Protein 3OID (pdb70)

Structure (mmCIF, N/CA/C/O backbone):
data_3OID
#
_entry.id   3OID
#
_cell.length_a   58.376
_cell.length_b   110.683
_cell.length_c   85.169
_cell.angle_alpha   90.00
_cell.angle_beta   91.82
_cell.angle_gamma   90.00
#
_symmetry.space_group_name_H-M   'P 1 21 1'
#
loop_
_entity.id
_entity.type
_entity.pdbx_description
1 polymer 'Enoyl-[acyl-carrier-protein] reductase [NADPH]'
2 non-polymer TRICLOSAN
3 non-polymer 'NADPH DIHYDRO-NICOTINAMIDE-ADENINE-DINUCLEOTIDE PHOSPHATE'
4 water water
#
loop_
_atom_site.group_PDB
_atom_site.id
_atom_site.type_symbol
_atom_site.label_atom_id
_atom_site.label_alt_id
_atom_site.label_comp_id
_atom_site.label_asym_id
_atom_site.label_entity_id
_atom_site.label_seq_id
_atom_site.pdbx_PDB_ins_code
_atom_site.Cartn_x
_atom_site.Cartn_y
_atom_site.Cartn_z
_atom_site.occupancy
_atom_site.B_iso_or_equiv
_atom_site.auth_seq_id
_atom_site.auth_comp_id
_atom_site.auth_asym_id
_atom_site.auth_atom_id
_atom_site.pdbx_PDB_model_num
ATOM 1 N N . GLN A 1 3 ? -25.296 98.117 95.473 1.00 34.74 3 GLN A N 1
ATOM 2 C CA . GLN A 1 3 ? -24.071 98.808 95.869 1.00 30.95 3 GLN A CA 1
ATOM 3 C C . GLN A 1 3 ? -23.350 99.493 94.697 1.00 29.62 3 GLN A C 1
ATOM 4 O O . GLN A 1 3 ? -23.843 99.652 93.572 1.00 29.36 3 GLN A O 1
ATOM 10 N N . ASN A 1 4 ? -22.150 99.916 95.000 1.00 26.78 4 ASN A N 1
ATOM 11 C CA . ASN A 1 4 ? -21.350 100.562 94.013 1.00 23.77 4 ASN A CA 1
ATOM 12 C C . ASN A 1 4 ? -20.417 99.571 93.359 1.00 19.54 4 ASN A C 1
ATOM 13 O O . ASN A 1 4 ? -20.158 98.544 93.896 1.00 16.55 4 ASN A O 1
ATOM 18 N N . LYS A 1 5 ? -19.954 99.921 92.167 1.00 17.26 5 LYS A N 1
ATOM 19 C CA . LYS A 1 5 ? -18.989 99.103 91.447 1.00 14.73 5 LYS A CA 1
ATOM 20 C C . LYS A 1 5 ? -17.680 98.921 92.224 1.00 13.86 5 LYS A C 1
ATOM 21 O O . LYS A 1 5 ? -17.305 99.751 93.069 1.00 12.21 5 LYS A O 1
ATOM 27 N N . CYS A 1 6 ? -16.964 97.842 91.903 1.00 10.33 6 CYS A N 1
ATOM 28 C CA . CYS A 1 6 ? -15.748 97.498 92.662 1.00 10.27 6 CYS A CA 1
ATOM 29 C C . CYS A 1 6 ? -14.618 97.290 91.676 1.00 9.67 6 CYS A C 1
ATOM 30 O O . CYS A 1 6 ? -14.853 96.723 90.579 1.00 10.34 6 CYS A O 1
ATOM 33 N N . ALA A 1 7 ? -13.431 97.694 92.056 1.00 9.46 7 ALA A N 1
ATOM 34 C CA . ALA A 1 7 ? -12.231 97.527 91.160 1.00 8.61 7 ALA A CA 1
ATOM 35 C C . ALA A 1 7 ? -11.088 96.905 91.901 1.00 8.67 7 ALA A C 1
ATOM 36 O O . ALA A 1 7 ? -10.778 97.285 93.027 1.00 9.91 7 ALA A O 1
ATOM 38 N N . LEU A 1 8 ? -10.388 95.958 91.248 1.00 9.01 8 LEU A N 1
ATOM 39 C CA . LEU A 1 8 ? -9.150 95.416 91.816 1.00 6.92 8 LEU A CA 1
ATOM 40 C C . LEU A 1 8 ? -7.989 95.859 90.966 1.00 7.52 8 LEU A C 1
ATOM 41 O O . LEU A 1 8 ? -8.042 95.786 89.706 1.00 8.33 8 LEU A O 1
ATOM 46 N N . VAL A 1 9 ? -6.941 96.268 91.639 1.00 6.66 9 VAL A N 1
ATOM 47 C CA . VAL A 1 9 ? -5.691 96.600 90.946 1.00 7.33 9 VAL A CA 1
ATOM 48 C C . VAL A 1 9 ? -4.570 95.779 91.586 1.00 8.31 9 VAL A C 1
ATOM 49 O O . VAL A 1 9 ? -4.305 95.901 92.786 1.00 8.45 9 VAL A O 1
ATOM 53 N N . THR A 1 10 ? -3.961 94.867 90.824 1.00 8.13 10 THR A N 1
ATOM 54 C CA . THR A 1 10 ? -2.875 94.109 91.417 1.00 8.08 10 THR A CA 1
ATOM 55 C C . THR A 1 10 ? -1.637 94.991 91.553 1.00 9.86 10 THR A C 1
ATOM 56 O O . THR A 1 10 ? -1.400 95.915 90.750 1.00 9.70 10 THR A O 1
ATOM 60 N N . GLY A 1 11 ? -0.863 94.748 92.617 1.00 8.13 11 GLY A N 1
ATOM 61 C CA . GLY A 1 11 ? 0.352 95.509 92.897 1.00 7.82 11 GLY A CA 1
ATOM 62 C C . GLY A 1 11 ? 0.046 96.998 93.050 1.00 9.14 11 GLY A C 1
ATOM 63 O O . GLY A 1 11 ? 0.595 97.844 92.310 1.00 10.26 11 GLY A O 1
ATOM 64 N N . SER A 1 12 ? -0.856 97.306 93.972 1.00 7.50 12 SER A N 1
ATOM 65 C CA . SER A 1 12 ? -1.329 98.700 94.099 1.00 8.12 12 SER A CA 1
ATOM 66 C C . SER A 1 12 ? -0.877 99.364 95.441 1.00 9.20 12 SER A C 1
ATOM 67 O O . SER A 1 12 ? -1.495 100.318 95.899 1.00 7.49 12 SER A O 1
ATOM 70 N N . SER A 1 13 ? 0.219 98.837 96.021 1.00 8.28 13 SER A N 1
ATOM 71 C CA . SER A 1 13 ? 0.774 99.481 97.247 1.00 9.88 13 SER A CA 1
ATOM 72 C C . SER A 1 13 ? 1.578 100.735 96.872 1.00 10.36 13 SER A C 1
ATOM 73 O O . SER A 1 13 ? 1.755 101.619 97.701 1.00 10.52 13 SER A O 1
ATOM 76 N N . ARG A 1 14 ? 2.097 100.799 95.639 1.00 10.31 14 ARG A N 1
ATOM 77 C CA . ARG A 1 14 ? 2.861 101.971 95.194 1.00 10.84 14 ARG A CA 1
ATOM 78 C C . ARG A 1 14 ? 2.778 102.099 93.677 1.00 11.06 14 ARG A C 1
ATOM 79 O O . ARG A 1 14 ? 2.201 101.234 93.029 1.00 9.73 14 ARG A O 1
ATOM 87 N N . GLY A 1 15 ? 3.402 103.179 93.160 1.00 10.96 15 GLY A N 1
ATOM 88 C CA . GLY A 1 15 ? 3.629 103.303 91.717 1.00 8.96 15 GLY A CA 1
ATOM 89 C C . GLY A 1 15 ? 2.332 103.414 90.902 1.00 10.18 15 GLY A C 1
ATOM 90 O O . GLY A 1 15 ? 1.363 104.046 91.350 1.00 10.53 15 GLY A O 1
ATOM 91 N N . VAL A 1 16 ? 2.369 102.886 89.682 1.00 7.43 16 VAL A N 1
ATOM 92 C CA . VAL A 1 16 ? 1.226 102.979 88.771 1.00 8.15 16 VAL A CA 1
ATOM 93 C C . VAL A 1 16 ? -0.037 102.412 89.417 1.00 7.86 16 VAL A C 1
ATOM 94 O O . VAL A 1 16 ? -1.171 102.967 89.298 1.00 8.87 16 VAL A O 1
ATOM 98 N N . GLY A 1 17 ? 0.124 101.220 89.991 1.00 7.93 17 GLY A N 1
ATOM 99 C CA . GLY A 1 17 ? -1.061 100.534 90.586 1.00 8.65 17 GLY A CA 1
ATOM 100 C C . GLY A 1 17 ? -1.724 101.382 91.664 1.00 9.14 17 GLY A C 1
ATOM 101 O O . GLY A 1 17 ? -2.919 101.451 91.752 1.00 8.76 17 GLY A O 1
ATOM 102 N N . LYS A 1 18 ? -0.924 101.942 92.558 1.00 7.46 18 LYS A N 1
ATOM 103 C CA . LYS A 1 18 ? -1.492 102.783 93.627 1.00 8.39 18 LYS A CA 1
ATOM 104 C C . LYS A 1 18 ? -2.275 103.972 93.036 1.00 8.53 18 LYS A C 1
ATOM 105 O O . LYS A 1 18 ? -3.400 104.290 93.444 1.00 8.39 18 LYS A O 1
ATOM 111 N N . ALA A 1 19 ? -1.690 104.614 92.023 1.00 8.89 19 ALA A N 1
ATOM 112 C CA . ALA A 1 19 ? -2.293 105.811 91.456 1.00 7.91 19 ALA A CA 1
ATOM 113 C C . ALA A 1 19 ? -3.565 105.416 90.707 1.00 8.31 19 ALA A C 1
ATOM 114 O O . ALA A 1 19 ? -4.583 106.126 90.715 1.00 9.96 19 ALA A O 1
ATOM 116 N N . ALA A 1 20 ? -3.536 104.240 90.075 1.00 8.57 20 ALA A N 1
ATOM 117 C CA . ALA A 1 20 ? -4.740 103.792 89.371 1.00 8.55 20 ALA A CA 1
ATOM 118 C C . ALA A 1 20 ? -5.872 103.521 90.339 1.00 8.80 20 ALA A C 1
ATOM 119 O O . ALA A 1 20 ? -7.038 103.856 90.056 1.00 8.46 20 ALA A O 1
ATOM 121 N N . ALA A 1 21 ? -5.554 102.884 91.466 1.00 8.68 21 ALA A N 1
ATOM 122 C CA . ALA A 1 21 ? -6.554 102.560 92.502 1.00 9.78 21 ALA A CA 1
ATOM 123 C C . ALA A 1 21 ? -7.166 103.867 93.056 1.00 8.72 21 ALA A C 1
ATOM 124 O O . ALA A 1 21 ? -8.404 103.970 93.209 1.00 9.77 21 ALA A O 1
ATOM 126 N N . ILE A 1 22 ? -6.325 104.848 93.247 1.00 9.03 22 ILE A N 1
ATOM 127 C CA . ILE A 1 22 ? -6.795 106.179 93.776 1.00 10.07 22 ILE A CA 1
ATOM 128 C C . ILE A 1 22 ? -7.728 106.846 92.758 1.00 10.05 22 ILE A C 1
ATOM 129 O O . ILE A 1 22 ? -8.796 107.387 93.117 1.00 9.46 22 ILE A O 1
ATOM 134 N N . ARG A 1 23 ? -7.304 106.833 91.483 1.00 9.11 23 ARG A N 1
ATOM 135 C CA . ARG A 1 23 ? -8.148 107.437 90.416 1.00 9.06 23 ARG A CA 1
ATOM 136 C C . ARG A 1 23 ? -9.530 106.759 90.374 1.00 9.46 23 ARG A C 1
ATOM 137 O O . ARG A 1 23 ? -10.598 107.439 90.281 1.00 9.43 23 ARG A O 1
ATOM 145 N N . LEU A 1 24 ? -9.561 105.405 90.424 1.00 8.24 24 LEU A N 1
ATOM 146 C CA . LEU A 1 24 ? -10.846 104.681 90.406 1.00 8.70 24 LEU A CA 1
ATOM 147 C C . LEU A 1 24 ? -11.662 105.011 91.645 1.00 9.88 24 LEU A C 1
ATOM 148 O O . LEU A 1 24 ? -12.882 105.195 91.558 1.00 8.83 24 LEU A O 1
ATOM 153 N N . ALA A 1 25 ? -10.985 105.134 92.784 1.00 9.63 25 ALA A N 1
ATOM 154 C CA . ALA A 1 25 ? -11.719 105.493 93.993 1.00 10.41 25 ALA A CA 1
ATOM 155 C C . ALA A 1 25 ? -12.328 106.891 93.844 1.00 10.39 25 ALA A C 1
ATOM 156 O O . ALA A 1 25 ? -13.469 107.153 94.343 1.00 10.33 25 ALA A O 1
ATOM 158 N N . GLU A 1 26 ? -11.564 107.806 93.232 1.00 10.67 26 GLU A N 1
ATOM 159 C CA . GLU A 1 26 ? -12.060 109.198 93.042 1.00 11.97 26 GLU A CA 1
ATOM 160 C C . GLU A 1 26 ? -13.304 109.196 92.158 1.00 15.38 26 GLU A C 1
ATOM 161 O O . GLU A 1 26 ? -14.146 110.130 92.241 1.00 16.18 26 GLU A O 1
ATOM 167 N N . ASN A 1 27 ? -13.444 108.165 91.321 1.00 14.86 27 ASN A N 1
ATOM 168 C CA . ASN A 1 27 ? -14.623 108.029 90.505 1.00 16.57 27 ASN A CA 1
ATOM 169 C C . ASN A 1 27 ? -15.751 107.139 91.121 1.00 15.53 27 ASN A C 1
ATOM 170 O O . ASN A 1 27 ? -16.751 106.789 90.421 1.00 15.70 27 ASN A O 1
ATOM 175 N N . GLY A 1 28 ? -15.599 106.758 92.391 1.00 13.83 28 GLY A N 1
ATOM 176 C CA . GLY A 1 28 ? -16.696 106.154 93.163 1.00 13.12 28 GLY A CA 1
ATOM 177 C C . GLY A 1 28 ? -16.573 104.639 93.275 1.00 12.41 28 GLY A C 1
ATOM 178 O O . GLY A 1 28 ? -17.481 103.981 93.871 1.00 12.15 28 GLY A O 1
ATOM 179 N N . TYR A 1 29 ? -15.475 104.050 92.686 1.00 10.23 29 TYR A N 1
ATOM 180 C CA . TYR A 1 29 ? -15.312 102.575 92.861 1.00 10.22 29 TYR A CA 1
ATOM 181 C C . TYR A 1 29 ? -14.853 102.201 94.268 1.00 10.64 29 TYR A C 1
ATOM 182 O O . TYR A 1 29 ? -13.910 102.846 94.810 1.00 10.94 29 TYR A O 1
ATOM 191 N N . ASN A 1 30 ? -15.465 101.140 94.851 1.00 10.84 30 ASN A N 1
ATOM 192 C CA . ASN A 1 30 ? -14.771 100.423 95.980 1.00 10.69 30 ASN A CA 1
ATOM 193 C C . ASN A 1 30 ? -13.536 99.716 95.428 1.00 11.09 30 ASN A C 1
ATOM 194 O O . ASN A 1 30 ? -13.548 99.367 94.236 1.00 10.67 30 ASN A O 1
ATOM 199 N N . ILE A 1 31 ? -12.499 99.541 96.254 1.00 9.01 31 ILE A N 1
ATOM 200 C CA . ILE A 1 31 ? -11.183 99.151 95.773 1.00 8.47 31 ILE A CA 1
ATOM 201 C C . ILE A 1 31 ? -10.685 97.918 96.505 1.00 9.75 31 ILE A C 1
ATOM 202 O O . ILE A 1 31 ? -10.767 97.787 97.761 1.00 8.76 31 ILE A O 1
ATOM 207 N N . VAL A 1 32 ? -10.057 97.025 95.734 1.00 8.43 32 VAL A N 1
ATOM 208 C CA . VAL A 1 32 ? -9.243 95.967 96.351 1.00 9.41 32 VAL A CA 1
ATOM 209 C C . VAL A 1 32 ? -7.773 96.332 96.086 1.00 9.80 32 VAL A C 1
ATOM 210 O O . VAL A 1 32 ? -7.352 96.425 94.914 1.00 9.61 32 VAL A O 1
ATOM 214 N N . ILE A 1 33 ? -7.027 96.586 97.148 1.00 7.86 33 ILE A N 1
ATOM 215 C CA . ILE A 1 33 ? -5.594 96.833 97.085 1.00 8.04 33 ILE A CA 1
ATOM 216 C C . ILE A 1 33 ? -4.872 95.478 97.216 1.00 9.58 33 ILE A C 1
ATOM 217 O O . ILE A 1 33 ? -5.231 94.681 98.106 1.00 13.52 33 ILE A O 1
ATOM 222 N N . ASN A 1 34 ? -3.824 95.266 96.413 1.00 9.54 34 ASN A N 1
ATOM 223 C CA . ASN A 1 34 ? -3.132 93.992 96.481 1.00 10.09 34 ASN A CA 1
ATOM 224 C C . ASN A 1 34 ? -1.628 94.258 96.575 1.00 11.03 34 ASN A C 1
ATOM 225 O O . ASN A 1 34 ? -1.091 95.225 95.963 1.00 10.89 34 ASN A O 1
ATOM 230 N N . TYR A 1 35 ? -0.918 93.396 97.285 1.00 8.90 35 TYR A N 1
ATOM 231 C CA . TYR A 1 35 ? 0.542 93.547 97.350 1.00 9.65 35 TYR A CA 1
ATOM 232 C C . TYR A 1 35 ? 1.144 92.164 97.653 1.00 8.84 35 TYR A C 1
ATOM 233 O O . TYR A 1 35 ? 0.402 91.240 97.961 1.00 9.34 35 TYR A O 1
ATOM 242 N N . ALA A 1 36 ? 2.480 92.059 97.616 1.00 9.32 36 ALA A N 1
ATOM 243 C CA . ALA A 1 36 ? 3.145 90.777 97.952 1.00 10.97 36 ALA A CA 1
ATOM 244 C C . ALA A 1 36 ? 3.912 90.885 99.235 1.00 10.06 36 ALA A C 1
ATOM 245 O O . ALA A 1 36 ? 3.810 89.970 100.093 1.00 11.52 36 ALA A O 1
ATOM 247 N N . ARG A 1 37 ? 4.624 91.972 99.408 1.00 9.65 37 ARG A N 1
ATOM 248 C CA . ARG A 1 37 ? 5.448 92.181 100.612 1.00 11.68 37 ARG A CA 1
ATOM 249 C C . ARG A 1 37 ? 5.329 93.550 101.277 1.00 12.64 37 ARG A C 1
ATOM 250 O O . ARG A 1 37 ? 5.594 93.649 102.489 1.00 12.96 37 ARG A O 1
ATOM 258 N N . SER A 1 38 ? 4.996 94.606 100.509 1.00 11.79 38 SER A N 1
ATOM 259 C CA . SER A 1 38 ? 5.086 96.040 101.026 1.00 12.26 38 SER A CA 1
ATOM 260 C C . SER A 1 38 ? 3.771 96.386 101.800 1.00 11.87 38 SER A C 1
ATOM 261 O O . SER A 1 38 ? 2.934 97.197 101.379 1.00 12.07 38 SER A O 1
ATOM 264 N N . LYS A 1 39 ? 3.551 95.676 102.911 1.00 10.59 39 LYS A N 1
ATOM 265 C CA . LYS A 1 39 ? 2.260 95.764 103.630 1.00 10.53 39 LYS A CA 1
ATOM 266 C C . LYS A 1 39 ? 2.035 97.161 104.130 1.00 9.52 39 LYS A C 1
ATOM 267 O O . LYS A 1 39 ? 0.920 97.679 104.088 1.00 11.13 39 LYS A O 1
ATOM 273 N N . LYS A 1 40 ? 3.080 97.805 104.671 1.00 9.29 40 LYS A N 1
ATOM 274 C CA . LYS A 1 40 ? 2.855 99.143 105.241 1.00 8.87 40 LYS A CA 1
ATOM 275 C C . LYS A 1 40 ? 2.402 100.142 104.175 1.00 10.60 40 LYS A C 1
ATOM 276 O O . LYS A 1 40 ? 1.454 100.873 104.384 1.00 9.33 40 LYS A O 1
ATOM 282 N N . ALA A 1 41 ? 3.033 100.140 103.020 1.00 10.32 41 ALA A N 1
ATOM 283 C CA . ALA A 1 41 ? 2.596 101.000 101.915 1.00 9.54 41 ALA A CA 1
ATOM 284 C C . ALA A 1 41 ? 1.156 100.643 101.488 1.00 10.14 41 ALA A C 1
ATOM 285 O O . ALA A 1 41 ? 0.351 101.560 101.173 1.00 10.67 41 ALA A O 1
ATOM 287 N N . ALA A 1 42 ? 0.823 99.339 101.488 1.00 8.79 42 ALA A N 1
ATOM 288 C CA . ALA A 1 42 ? -0.540 98.925 101.110 1.00 11.22 42 ALA A CA 1
ATOM 289 C C . ALA A 1 42 ? -1.581 99.530 102.124 1.00 11.85 42 ALA A C 1
ATOM 290 O O . ALA A 1 42 ? -2.638 99.988 101.754 1.00 9.27 42 ALA A O 1
ATOM 292 N N . LEU A 1 43 ? -1.262 99.448 103.440 1.00 10.46 43 LEU A N 1
ATOM 293 C CA . LEU A 1 43 ? -2.237 99.919 104.451 1.00 11.36 43 LEU A CA 1
ATOM 294 C C . LEU A 1 43 ? -2.353 101.473 104.378 1.00 12.03 43 LEU A C 1
ATOM 295 O O . LEU A 1 43 ? -3.475 102.059 104.544 1.00 13.06 43 LEU A O 1
ATOM 300 N N . GLU A 1 44 ? -1.237 102.135 104.071 1.00 11.43 44 GLU A N 1
ATOM 301 C CA . GLU A 1 44 ? -1.235 103.574 103.922 1.00 12.10 44 GLU A CA 1
ATOM 302 C C . GLU A 1 44 ? -2.033 104.013 102.710 1.00 12.07 44 GLU A C 1
ATOM 303 O O . GLU A 1 44 ? -2.797 105.022 102.767 1.00 11.60 44 GLU A O 1
ATOM 309 N N . THR A 1 45 ? -1.897 103.258 101.604 1.00 10.15 45 THR A N 1
ATOM 310 C CA . THR A 1 45 ? -2.693 103.551 100.418 1.00 10.29 45 THR A CA 1
ATOM 311 C C . THR A 1 45 ? -4.161 103.369 100.743 1.00 10.20 45 THR A C 1
ATOM 312 O O . THR A 1 45 ? -5.028 104.148 100.257 1.00 8.45 45 THR A O 1
ATOM 316 N N . ALA A 1 46 ? -4.476 102.277 101.462 1.00 10.02 46 ALA A N 1
ATOM 317 C CA . ALA A 1 46 ? -5.864 102.029 101.802 1.00 10.37 46 ALA A CA 1
ATOM 318 C C . ALA A 1 46 ? -6.425 103.190 102.625 1.00 10.32 46 ALA A C 1
ATOM 319 O O . ALA A 1 46 ? -7.580 103.579 102.420 1.00 10.06 46 ALA A O 1
ATOM 321 N N . GLU A 1 47 ? -5.645 103.656 103.593 1.00 12.22 47 GLU A N 1
ATOM 322 C CA . GLU A 1 47 ? -6.117 104.758 104.438 1.00 14.20 47 GLU A CA 1
ATOM 323 C C . GLU A 1 47 ? -6.375 106.044 103.628 1.00 14.28 47 GLU A C 1
ATOM 324 O O . GLU A 1 47 ? -7.409 106.708 103.822 1.00 13.25 47 GLU A O 1
ATOM 330 N N . GLU A 1 48 ? -5.449 106.383 102.737 1.00 12.96 48 GLU A N 1
ATOM 331 C CA . GLU A 1 48 ? -5.683 107.489 101.791 1.00 14.36 48 GLU A CA 1
ATOM 332 C C . GLU A 1 48 ? -7.003 107.334 100.998 1.00 14.00 48 GLU A C 1
ATOM 333 O O . GLU A 1 48 ? -7.796 108.289 100.834 1.00 13.45 48 GLU A O 1
ATOM 339 N N . ILE A 1 49 ? -7.235 106.145 100.449 1.00 10.80 49 ILE A N 1
ATOM 340 C CA . ILE A 1 49 ? -8.377 105.958 99.588 1.00 10.64 49 ILE A CA 1
ATOM 341 C C . ILE A 1 49 ? -9.678 105.983 100.400 1.00 11.14 49 ILE A C 1
ATOM 342 O O . ILE A 1 49 ? -10.701 106.462 99.936 1.00 10.97 49 ILE A O 1
ATOM 347 N N . GLU A 1 50 ? -9.621 105.493 101.653 1.00 11.73 50 GLU A N 1
ATOM 348 C CA . GLU A 1 50 ? -10.860 105.496 102.477 1.00 11.01 50 GLU A CA 1
ATOM 349 C C . GLU A 1 50 ? -11.322 106.924 102.756 1.00 11.89 50 GLU A C 1
ATOM 350 O O . GLU A 1 50 ? -12.533 107.149 102.968 1.00 10.77 50 GLU A O 1
ATOM 356 N N . LYS A 1 51 ? -10.405 107.870 102.663 1.00 11.34 51 LYS A N 1
ATOM 357 C CA . LYS A 1 51 ? -10.833 109.293 102.854 1.00 13.10 51 LYS A CA 1
ATOM 358 C C . LYS A 1 51 ? -11.874 109.689 101.823 1.00 13.05 51 LYS A C 1
ATOM 359 O O . LYS A 1 51 ? -12.636 110.603 102.061 1.00 11.46 51 LYS A O 1
ATOM 365 N N . LEU A 1 52 ? -11.857 109.023 100.651 1.00 12.14 52 LEU A N 1
ATOM 366 C CA . LEU A 1 52 ? -12.834 109.333 99.566 1.00 11.71 52 LEU A CA 1
ATOM 367 C C . LEU A 1 52 ? -14.171 108.756 99.769 1.00 11.81 52 LEU A C 1
ATOM 368 O O . LEU A 1 52 ? -15.072 108.931 98.902 1.00 14.63 52 LEU A O 1
ATOM 373 N N . GLY A 1 53 ? -14.377 108.029 100.856 1.00 12.60 53 GLY A N 1
ATOM 374 C CA . GLY A 1 53 ? -15.707 107.545 101.153 1.00 13.58 53 GLY A CA 1
ATOM 375 C C . GLY A 1 53 ? -16.067 106.228 100.457 1.00 14.83 53 GLY A C 1
ATOM 376 O O . GLY A 1 53 ? -17.232 105.864 100.394 1.00 15.98 53 GLY A O 1
ATOM 377 N N . VAL A 1 54 ? -15.051 105.528 99.935 1.00 11.93 54 VAL A N 1
ATOM 378 C CA . VAL A 1 54 ? -15.312 104.191 99.352 1.00 11.94 54 VAL A CA 1
ATOM 379 C C . VAL A 1 54 ? -14.811 103.122 100.282 1.00 10.52 54 VAL A C 1
ATOM 380 O O . VAL A 1 54 ? -14.004 103.395 101.180 1.00 12.50 54 VAL A O 1
ATOM 384 N N . LYS A 1 55 ? -15.198 101.870 100.001 1.00 11.52 55 LYS A N 1
ATOM 385 C CA . LYS A 1 55 ? -14.746 100.752 100.859 1.00 11.74 55 LYS A CA 1
ATOM 386 C C . LYS A 1 55 ? -13.501 100.178 100.239 1.00 12.30 55 LYS A C 1
ATOM 387 O O . LYS A 1 55 ? -13.383 100.170 99.016 1.00 11.34 55 LYS A O 1
ATOM 393 N N . VAL A 1 56 ? -12.561 99.748 101.069 1.00 10.66 56 VAL A N 1
ATOM 394 C CA . VAL A 1 56 ? -11.312 99.218 100.535 1.00 10.77 56 VAL A CA 1
ATOM 395 C C . VAL A 1 56 ? -11.018 97.865 101.218 1.00 12.46 56 VAL A C 1
ATOM 396 O O . VAL A 1 56 ? -11.171 97.723 102.454 1.00 14.08 56 VAL A O 1
ATOM 400 N N . LEU A 1 57 ? -10.663 96.850 100.418 1.00 10.77 57 LEU A N 1
ATOM 401 C CA . LEU A 1 57 ? -10.220 95.558 100.948 1.00 11.12 57 LEU A CA 1
ATOM 402 C C . LEU A 1 57 ? -8.741 95.425 100.619 1.00 11.98 57 LEU A C 1
ATOM 403 O O . LEU A 1 57 ? -8.413 95.706 99.473 1.00 11.82 57 LEU A O 1
ATOM 408 N N . VAL A 1 58 ? -7.862 95.065 101.591 1.00 9.16 58 VAL A N 1
ATOM 409 C CA . VAL A 1 58 ? -6.444 94.946 101.318 1.00 9.28 58 VAL A CA 1
ATOM 410 C C . VAL A 1 58 ? -6.125 93.452 101.380 1.00 11.45 58 VAL A C 1
ATOM 411 O O . VAL A 1 58 ? -6.470 92.771 102.401 1.00 11.27 58 VAL A O 1
ATOM 415 N N . VAL A 1 59 ? -5.544 92.936 100.292 1.00 9.74 59 VAL A N 1
ATOM 416 C CA . VAL A 1 59 ? -5.286 91.484 100.201 1.00 10.71 59 VAL A CA 1
ATOM 417 C C . VAL A 1 59 ? -3.841 91.230 99.849 1.00 11.54 59 VAL A C 1
ATOM 418 O O . VAL A 1 59 ? -3.337 91.676 98.822 1.00 12.28 59 VAL A O 1
ATOM 422 N N . LYS A 1 60 ? -3.135 90.530 100.753 1.00 10.73 60 LYS A N 1
ATOM 423 C CA . LYS A 1 60 ? -1.798 90.085 100.431 1.00 11.50 60 LYS A CA 1
ATOM 424 C C . LYS A 1 60 ? -1.957 88.861 99.514 1.00 10.84 60 LYS A C 1
ATOM 425 O O . LYS A 1 60 ? -2.554 87.842 99.939 1.00 9.46 60 LYS A O 1
ATOM 431 N N . ALA A 1 61 ? -1.394 88.898 98.298 1.00 10.37 61 ALA A N 1
ATOM 432 C CA . ALA A 1 61 ? -1.486 87.705 97.405 1.00 11.00 61 ALA A CA 1
ATOM 433 C C . ALA A 1 61 ? -0.411 87.821 96.350 1.00 10.25 61 ALA A C 1
ATOM 434 O O . ALA A 1 61 ? -0.397 88.771 95.597 1.00 8.87 61 ALA A O 1
ATOM 436 N N . ASN A 1 62 ? 0.558 86.943 96.397 1.00 8.76 62 ASN A N 1
ATOM 437 C CA . ASN A 1 62 ? 1.595 86.871 95.347 1.00 9.10 62 ASN A CA 1
ATOM 438 C C . ASN A 1 62 ? 0.928 86.379 94.111 1.00 9.69 62 ASN A C 1
ATOM 439 O O . ASN A 1 62 ? 0.523 85.219 94.030 1.00 9.39 62 ASN A O 1
ATOM 444 N N . VAL A 1 63 ? 0.807 87.234 93.115 1.00 8.12 63 VAL A N 1
ATOM 445 C CA . VAL A 1 63 ? -0.073 86.875 91.964 1.00 8.74 63 VAL A CA 1
ATOM 446 C C . VAL A 1 63 ? 0.638 85.878 91.048 1.00 9.06 63 VAL A C 1
ATOM 447 O O . VAL A 1 63 ? 0.037 85.380 90.092 1.00 9.57 63 VAL A O 1
ATOM 451 N N . GLY A 1 64 ? 1.917 85.590 91.314 1.00 9.23 64 GLY A N 1
ATOM 452 C CA . GLY A 1 64 ? 2.623 84.489 90.626 1.00 7.92 64 GLY A CA 1
ATOM 453 C C . GLY A 1 64 ? 2.118 83.126 91.115 1.00 10.21 64 GLY A C 1
ATOM 454 O O . GLY A 1 64 ? 2.528 82.071 90.552 1.00 10.84 64 GLY A O 1
ATOM 455 N N . GLN A 1 65 ? 1.243 83.099 92.127 1.00 8.81 65 GLN A N 1
ATOM 456 C CA . GLN A 1 65 ? 0.760 81.772 92.609 1.00 8.35 65 GLN A CA 1
ATOM 457 C C . GLN A 1 65 ? -0.721 81.687 92.446 1.00 10.07 65 GLN A C 1
ATOM 458 O O . GLN A 1 65 ? -1.485 82.368 93.147 1.00 8.91 65 GLN A O 1
ATOM 464 N N . PRO A 1 66 ? -1.195 80.868 91.503 1.00 10.05 66 PRO A N 1
ATOM 465 C CA . PRO A 1 66 ? -2.650 80.804 91.325 1.00 10.15 66 PRO A CA 1
ATOM 466 C C . PRO A 1 66 ? -3.456 80.435 92.569 1.00 9.96 66 PRO A C 1
ATOM 467 O O . PRO A 1 66 ? -4.620 80.860 92.666 1.00 9.96 66 PRO A O 1
ATOM 471 N N . ALA A 1 67 ? -2.880 79.640 93.511 1.00 9.80 67 ALA A N 1
ATOM 472 C CA . ALA A 1 67 ? -3.644 79.346 94.728 1.00 11.71 67 ALA A CA 1
ATOM 473 C C . ALA A 1 67 ? -3.913 80.639 95.529 1.00 11.71 67 ALA A C 1
ATOM 474 O O . ALA A 1 67 ? -5.001 80.804 96.127 1.00 12.40 67 ALA A O 1
ATOM 476 N N . LYS A 1 68 ? -2.962 81.571 95.485 1.00 9.32 68 LYS A N 1
ATOM 477 C CA . LYS A 1 68 ? -3.143 82.865 96.200 1.00 9.44 68 LYS A CA 1
ATOM 478 C C . LYS A 1 68 ? -4.099 83.781 95.453 1.00 8.97 68 LYS A C 1
ATOM 479 O O . LYS A 1 68 ? -4.868 84.550 96.078 1.00 9.40 68 LYS A O 1
ATOM 485 N N . ILE A 1 69 ? -4.050 83.710 94.128 1.00 9.54 69 ILE A N 1
ATOM 486 C CA . ILE A 1 69 ? -5.102 84.358 93.324 1.00 9.57 69 ILE A CA 1
ATOM 487 C C . ILE A 1 69 ? -6.511 83.900 93.712 1.00 10.81 69 ILE A C 1
ATOM 488 O O . ILE A 1 69 ? -7.417 84.688 93.917 1.00 7.90 69 ILE A O 1
ATOM 493 N N . LYS A 1 70 ? -6.692 82.584 93.810 1.00 10.63 70 LYS A N 1
ATOM 494 C CA . LYS A 1 70 ? -8.008 82.062 94.123 1.00 12.86 70 LYS A CA 1
ATOM 495 C C . LYS A 1 70 ? -8.439 82.514 95.539 1.00 11.96 70 LYS A C 1
ATOM 496 O O . LYS A 1 70 ? -9.565 82.870 95.722 1.00 13.24 70 LYS A O 1
ATOM 502 N N . GLU A 1 71 ? -7.523 82.479 96.496 1.00 11.88 71 GLU A N 1
ATOM 503 C CA . GLU A 1 71 ? -7.811 82.967 97.869 1.00 14.89 71 GLU A CA 1
ATOM 504 C C . GLU A 1 71 ? -8.216 84.454 97.877 1.00 13.93 71 GLU A C 1
ATOM 505 O O . GLU A 1 71 ? -9.233 84.810 98.475 1.00 14.10 71 GLU A O 1
ATOM 511 N N . MET A 1 72 ? -7.465 85.273 97.138 1.00 11.96 72 MET A N 1
ATOM 512 C CA . MET A 1 72 ? -7.806 86.695 96.994 1.00 10.52 72 MET A CA 1
ATOM 513 C C . MET A 1 72 ? -9.226 86.890 96.439 1.00 11.45 72 MET A C 1
ATOM 514 O O . MET A 1 72 ? -10.020 87.733 96.944 1.00 11.42 72 MET A O 1
ATOM 519 N N . PHE A 1 73 ? -9.561 86.170 95.363 1.00 11.09 73 PHE A N 1
ATOM 520 C CA . PHE A 1 73 ? -10.889 86.373 94.774 1.00 10.15 73 PHE A CA 1
ATOM 521 C C . PHE A 1 73 ? -12.044 85.852 95.639 1.00 12.35 73 PHE A C 1
ATOM 522 O O . PHE A 1 73 ? -13.145 86.432 95.613 1.00 12.52 73 PHE A O 1
ATOM 530 N N . GLN A 1 74 ? -11.782 84.790 96.414 1.00 12.59 74 GLN A N 1
ATOM 531 C CA . GLN A 1 74 ? -12.719 84.356 97.466 1.00 14.90 74 GLN A CA 1
ATOM 532 C C . GLN A 1 74 ? -12.973 85.483 98.485 1.00 13.34 74 GLN A C 1
ATOM 533 O O . GLN A 1 74 ? -14.138 85.756 98.834 1.00 13.43 74 GLN A O 1
ATOM 539 N N . GLN A 1 75 ? -11.914 86.187 98.882 1.00 12.83 75 GLN A N 1
ATOM 540 C CA . GLN A 1 75 ? -12.076 87.387 99.751 1.00 13.74 75 GLN A CA 1
ATOM 541 C C . GLN A 1 75 ? -12.856 88.485 99.097 1.00 14.97 75 GLN A C 1
ATOM 542 O O . GLN A 1 75 ? -13.738 89.084 99.757 1.00 14.15 75 GLN A O 1
ATOM 548 N N . ILE A 1 76 ? -12.631 88.717 97.790 1.00 12.43 76 ILE A N 1
ATOM 549 C CA . ILE A 1 76 ? -13.372 89.772 97.104 1.00 11.57 76 ILE A CA 1
ATOM 550 C C . ILE A 1 76 ? -14.845 89.374 97.069 1.00 12.29 76 ILE A C 1
ATOM 551 O O . ILE A 1 76 ? -15.775 90.218 97.295 1.00 11.60 76 ILE A O 1
ATOM 556 N N . ASP A 1 77 ? -15.089 88.103 96.751 1.00 11.86 77 ASP A N 1
ATOM 557 C CA . ASP A 1 77 ? -16.475 87.656 96.615 1.00 13.88 77 ASP A CA 1
ATOM 558 C C . ASP A 1 77 ? -17.192 87.768 98.011 1.00 15.07 77 ASP A C 1
ATOM 559 O O . ASP A 1 77 ? -18.323 88.260 98.090 1.00 16.23 77 ASP A O 1
ATOM 564 N N . GLU A 1 78 ? -16.488 87.409 99.074 1.00 15.02 78 GLU A N 1
ATOM 565 C CA . GLU A 1 78 ? -17.073 87.455 100.463 1.00 17.86 78 GLU A CA 1
ATOM 566 C C . GLU A 1 78 ? -17.308 88.883 100.897 1.00 17.83 78 GLU A C 1
ATOM 567 O O . GLU A 1 78 ? -18.342 89.204 101.563 1.00 17.82 78 GLU A O 1
ATOM 573 N N . THR A 1 79 ? -16.408 89.771 100.492 1.00 13.74 79 THR A N 1
ATOM 574 C CA . THR A 1 79 ? -16.510 91.145 100.989 1.00 14.65 79 THR A CA 1
ATOM 575 C C . THR A 1 79 ? -17.422 92.033 100.174 1.00 14.50 79 THR A C 1
ATOM 576 O O . THR A 1 79 ? -18.255 92.812 100.740 1.00 14.50 79 THR A O 1
ATOM 580 N N . PHE A 1 80 ? -17.298 91.962 98.840 1.00 13.59 80 PHE A N 1
ATOM 581 C CA . PHE A 1 80 ? -18.079 92.829 97.944 1.00 13.78 80 PHE A CA 1
ATOM 582 C C . PHE A 1 80 ? -19.163 92.157 97.114 1.00 13.36 80 PHE A C 1
ATOM 583 O O . PHE A 1 80 ? -20.052 92.823 96.655 1.00 15.92 80 PHE A O 1
ATOM 591 N N . GLY A 1 81 ? -19.012 90.856 96.847 1.00 13.69 81 GLY A N 1
ATOM 592 C CA . GLY A 1 81 ? -19.958 90.046 96.061 1.00 13.21 81 GLY A CA 1
ATOM 593 C C . GLY A 1 81 ? -20.007 90.399 94.599 1.00 13.48 81 GLY A C 1
ATOM 594 O O . GLY A 1 81 ? -20.923 89.958 93.895 1.00 12.15 81 GLY A O 1
ATOM 595 N N . ARG A 1 82 ? -19.032 91.185 94.139 1.00 12.31 82 ARG A N 1
ATOM 596 C CA . ARG A 1 82 ? -19.015 91.584 92.723 1.00 11.18 82 ARG A CA 1
ATOM 597 C C . ARG A 1 82 ? -17.618 92.101 92.389 1.00 11.32 82 ARG A C 1
ATOM 598 O O . ARG A 1 82 ? -16.809 92.297 93.239 1.00 10.82 82 ARG A O 1
ATOM 606 N N . LEU A 1 83 ? -17.395 92.271 91.090 1.00 10.51 83 LEU A N 1
ATOM 607 C CA . LEU A 1 83 ? -16.195 92.945 90.617 1.00 10.66 83 LEU A CA 1
ATOM 608 C C . LEU A 1 83 ? -16.532 93.491 89.240 1.00 10.84 83 LEU A C 1
ATOM 609 O O . LEU A 1 83 ? -17.125 92.761 88.396 1.00 11.30 83 LEU A O 1
ATOM 614 N N . ASP A 1 84 ? -16.101 94.737 88.973 1.00 8.72 84 ASP A N 1
ATOM 615 C CA . ASP A 1 84 ? -16.462 95.373 87.745 1.00 8.77 84 ASP A CA 1
ATOM 616 C C . ASP A 1 84 ? -15.232 95.788 86.918 1.00 7.85 84 ASP A C 1
ATOM 617 O O . ASP A 1 84 ? -15.334 95.820 85.718 1.00 9.64 84 ASP A O 1
ATOM 622 N N . VAL A 1 85 ? -14.116 96.037 87.578 1.00 7.72 85 VAL A N 1
ATOM 623 C CA . VAL A 1 85 ? -12.932 96.482 86.846 1.00 8.07 85 VAL A CA 1
ATOM 624 C C . VAL A 1 85 ? -11.777 95.693 87.422 1.00 8.60 85 VAL A C 1
ATOM 625 O O . VAL A 1 85 ? -11.662 95.512 88.676 1.00 8.05 85 VAL A O 1
ATOM 629 N N . PHE A 1 86 ? -10.896 95.209 86.546 1.00 6.90 86 PHE A N 1
ATOM 630 C CA . PHE A 1 86 ? -9.699 94.544 87.014 1.00 8.00 86 PHE A CA 1
ATOM 631 C C . PHE A 1 86 ? -8.475 95.082 86.266 1.00 7.76 86 PHE A C 1
ATOM 632 O O . PHE A 1 86 ? -8.426 94.953 85.027 1.00 8.35 86 PHE A O 1
ATOM 640 N N . VAL A 1 87 ? -7.506 95.640 87.009 1.00 7.27 87 VAL A N 1
ATOM 641 C CA . VAL A 1 87 ? -6.285 96.201 86.370 1.00 6.63 87 VAL A CA 1
ATOM 642 C C . VAL A 1 87 ? -5.139 95.265 86.770 1.00 8.40 87 VAL A C 1
ATOM 643 O O . VAL A 1 87 ? -4.876 95.127 88.016 1.00 8.87 87 VAL A O 1
ATOM 647 N N . ASN A 1 88 ? -4.621 94.538 85.771 1.00 7.48 88 ASN A N 1
ATOM 648 C CA . ASN A 1 88 ? -3.457 93.679 85.950 1.00 8.88 88 ASN A CA 1
ATOM 649 C C . ASN A 1 88 ? -2.181 94.523 85.823 1.00 8.40 88 ASN A C 1
ATOM 650 O O . ASN A 1 88 ? -1.671 94.783 84.721 1.00 9.32 88 ASN A O 1
ATOM 655 N N . ASN A 1 89 ? -1.620 94.877 86.961 1.00 7.54 89 ASN A N 1
ATOM 656 C CA . ASN A 1 89 ? -0.522 95.821 86.985 1.00 7.85 89 ASN A CA 1
ATOM 657 C C . ASN A 1 89 ? 0.769 95.278 87.636 1.00 8.70 89 ASN A C 1
ATOM 658 O O . ASN A 1 89 ? 1.884 95.766 87.356 1.00 8.26 89 ASN A O 1
ATOM 663 N N . ALA A 1 90 ? 0.622 94.336 88.595 1.00 9.45 90 ALA A N 1
ATOM 664 C CA . ALA A 1 90 ? 1.812 93.841 89.299 1.00 8.45 90 ALA A CA 1
ATOM 665 C C . ALA A 1 90 ? 2.867 93.310 88.305 1.00 7.99 90 ALA A C 1
ATOM 666 O O . ALA A 1 90 ? 2.525 92.635 87.329 1.00 8.35 90 ALA A O 1
ATOM 668 N N . ALA A 1 91 ? 4.150 93.525 88.610 1.00 7.95 91 ALA A N 1
ATOM 669 C CA . ALA A 1 91 ? 5.205 92.891 87.867 1.00 7.55 91 ALA A CA 1
ATOM 670 C C . ALA A 1 91 ? 6.434 92.771 88.729 1.00 8.87 91 ALA A C 1
ATOM 671 O O . ALA A 1 91 ? 6.678 93.624 89.632 1.00 9.12 91 ALA A O 1
ATOM 673 N N . SER A 1 92 ? 7.240 91.772 88.393 1.00 9.87 92 SER A N 1
ATOM 674 C CA . SER A 1 92 ? 8.561 91.595 88.947 1.00 11.18 92 SER A CA 1
ATOM 675 C C . SER A 1 92 ? 9.470 91.028 87.849 1.00 11.93 92 SER A C 1
ATOM 676 O O . SER A 1 92 ? 9.132 91.081 86.673 1.00 13.92 92 SER A O 1
ATOM 679 N N . GLY A 1 93 ? 10.692 90.629 88.192 1.00 13.75 93 GLY A N 1
ATOM 680 C CA . GLY A 1 93 ? 11.563 90.141 87.150 1.00 11.18 93 GLY A CA 1
ATOM 681 C C . GLY A 1 93 ? 13.012 90.005 87.569 1.00 11.96 93 GLY A C 1
ATOM 682 O O . GLY A 1 93 ? 13.399 90.468 88.669 1.00 12.26 93 GLY A O 1
ATOM 683 N N . VAL A 1 94 ? 13.791 89.386 86.708 1.00 12.14 94 VAL A N 1
ATOM 684 C CA . VAL A 1 94 ? 15.254 89.222 86.984 1.00 13.53 94 VAL A CA 1
ATOM 685 C C . VAL A 1 94 ? 15.956 89.856 85.784 1.00 14.17 94 VAL A C 1
ATOM 686 O O . VAL A 1 94 ? 15.765 89.363 84.654 1.00 13.92 94 VAL A O 1
ATOM 690 N N . LEU A 1 95 ? 16.745 90.919 85.992 1.00 14.84 95 LEU A N 1
ATOM 691 C CA . LEU A 1 95 ? 17.291 91.682 84.893 1.00 15.92 95 LEU A CA 1
ATOM 692 C C . LEU A 1 95 ? 18.742 91.310 84.817 1.00 18.63 95 LEU A C 1
ATOM 693 O O . LEU A 1 95 ? 19.553 91.763 85.626 1.00 20.47 95 LEU A O 1
ATOM 698 N N . ARG A 1 96 ? 19.073 90.458 83.862 1.00 19.59 96 ARG A N 1
ATOM 699 C CA . ARG A 1 96 ? 20.465 90.222 83.556 1.00 20.19 96 ARG A CA 1
ATOM 700 C C . ARG A 1 96 ? 20.620 89.747 82.134 1.00 18.29 96 ARG A C 1
ATOM 701 O O . ARG A 1 96 ? 19.576 89.532 81.430 1.00 16.09 96 ARG A O 1
ATOM 709 N N . PRO A 1 97 ? 21.896 89.544 81.711 1.00 17.46 97 PRO A N 1
ATOM 710 C CA . PRO A 1 97 ? 22.105 89.121 80.304 1.00 16.57 97 PRO A CA 1
ATOM 711 C C . PRO A 1 97 ? 21.486 87.750 80.082 1.00 17.00 97 PRO A C 1
ATOM 712 O O . PRO A 1 97 ? 21.483 86.891 81.007 1.00 15.22 97 PRO A O 1
ATOM 716 N N . VAL A 1 98 ? 21.050 87.498 78.851 1.00 14.84 98 VAL A N 1
ATOM 717 C CA . VAL A 1 98 ? 20.329 86.245 78.589 1.00 16.43 98 VAL A CA 1
ATOM 718 C C . VAL A 1 98 ? 21.158 85.011 78.921 1.00 16.90 98 VAL A C 1
ATOM 719 O O . VAL A 1 98 ? 20.568 83.997 79.311 1.00 13.92 98 VAL A O 1
ATOM 723 N N . MET A 1 99 ? 22.491 85.077 78.703 1.00 16.96 99 MET A N 1
ATOM 724 C CA . MET A 1 99 ? 23.353 83.908 78.928 1.00 18.57 99 MET A CA 1
ATOM 725 C C . MET A 1 99 ? 23.430 83.540 80.436 1.00 18.65 99 MET A C 1
ATOM 726 O O . MET A 1 99 ? 23.835 82.435 80.770 1.00 18.34 99 MET A O 1
ATOM 731 N N . GLU A 1 100 ? 23.018 84.448 81.329 1.00 16.78 100 GLU A N 1
ATOM 732 C CA . GLU A 1 100 ? 23.105 84.175 82.752 1.00 16.80 100 GLU A CA 1
ATOM 733 C C . GLU A 1 100 ? 21.765 83.767 83.341 1.00 15.88 100 GLU A C 1
ATOM 734 O O . GLU A 1 100 ? 21.652 83.646 84.570 1.00 16.02 100 GLU A O 1
ATOM 740 N N . LEU A 1 101 ? 20.712 83.652 82.534 1.00 14.42 101 LEU A N 1
ATOM 741 C CA . LEU A 1 101 ? 19.414 83.375 83.105 1.00 13.49 101 LEU A CA 1
ATOM 742 C C . LEU A 1 101 ? 19.287 81.908 83.495 1.00 13.91 101 LEU A C 1
ATOM 743 O O . LEU A 1 101 ? 19.687 81.017 82.747 1.00 14.54 101 LEU A O 1
ATOM 748 N N . GLU A 1 102 ? 18.668 81.683 84.639 1.00 12.62 102 GLU A N 1
ATOM 749 C CA . GLU A 1 102 ? 18.429 80.329 85.132 1.00 13.48 102 GLU A CA 1
ATOM 750 C C . GLU A 1 102 ? 16.956 80.046 85.071 1.00 14.16 102 GLU A C 1
ATOM 751 O O . GLU A 1 102 ? 16.129 80.991 84.980 1.00 12.31 102 GLU A O 1
ATOM 757 N N . GLU A 1 103 ? 16.591 78.757 85.166 1.00 12.72 103 GLU A N 1
ATOM 758 C CA . GLU A 1 103 ? 15.163 78.420 85.094 1.00 12.63 103 GLU A CA 1
ATOM 759 C C . GLU A 1 103 ? 14.273 79.104 86.126 1.00 12.81 103 GLU A C 1
ATOM 760 O O . GLU A 1 103 ? 13.138 79.557 85.799 1.00 10.97 103 GLU A O 1
ATOM 766 N N . THR A 1 104 ? 14.740 79.198 87.371 1.00 12.39 104 THR A N 1
ATOM 767 C CA . THR A 1 104 ? 13.971 79.903 88.395 1.00 14.31 104 THR A CA 1
ATOM 768 C C . THR A 1 104 ? 13.689 81.393 88.058 1.00 12.06 104 THR A C 1
ATOM 769 O O . THR A 1 104 ? 12.638 81.884 88.408 1.00 13.00 104 THR A O 1
ATOM 773 N N . HIS A 1 105 ? 14.633 82.060 87.399 1.00 12.05 105 HIS A N 1
ATOM 774 C CA . HIS A 1 105 ? 14.488 83.445 86.969 1.00 11.89 105 HIS A CA 1
ATOM 775 C C . HIS A 1 105 ? 13.329 83.554 85.964 1.00 11.05 105 HIS A C 1
ATOM 776 O O . HIS A 1 105 ? 12.516 84.501 86.051 1.00 12.16 105 HIS A O 1
ATOM 783 N N . TRP A 1 106 ? 13.304 82.620 85.005 1.00 9.38 106 TRP A N 1
ATOM 784 C CA . TRP A 1 106 ? 12.197 82.551 84.003 1.00 10.03 106 TRP A CA 1
ATOM 785 C C . TRP A 1 106 ? 10.839 82.279 84.679 1.00 10.85 106 TRP A C 1
ATOM 786 O O . TRP A 1 106 ? 9.859 83.018 84.470 1.00 10.41 106 TRP A O 1
ATOM 797 N N . ASP A 1 107 ? 10.766 81.227 85.496 1.00 10.52 107 ASP A N 1
ATOM 798 C CA . ASP A 1 107 ? 9.514 80.874 86.105 1.00 11.74 107 ASP A CA 1
ATOM 799 C C . ASP A 1 107 ? 8.975 82.025 87.004 1.00 12.80 107 ASP A C 1
ATOM 800 O O . ASP A 1 107 ? 7.800 82.328 86.957 1.00 11.59 107 ASP A O 1
ATOM 805 N N . TRP A 1 108 ? 9.846 82.636 87.818 1.00 13.08 108 TRP A N 1
ATOM 806 C CA . TRP A 1 108 ? 9.447 83.717 88.742 1.00 12.87 108 TRP A CA 1
ATOM 807 C C . TRP A 1 108 ? 8.785 84.826 87.951 1.00 10.68 108 TRP A C 1
ATOM 808 O O . TRP A 1 108 ? 7.663 85.281 88.291 1.00 9.05 108 TRP A O 1
ATOM 819 N N . THR A 1 109 ? 9.437 85.211 86.851 1.00 8.49 109 THR A N 1
ATOM 820 C CA . THR A 1 109 ? 9.042 86.377 86.078 1.00 8.81 109 THR A CA 1
ATOM 821 C C . THR A 1 109 ? 7.774 86.072 85.295 1.00 9.31 109 THR A C 1
ATOM 822 O O . THR A 1 109 ? 6.829 86.834 85.315 1.00 10.27 109 THR A O 1
ATOM 826 N N . MET A 1 110 ? 7.772 84.936 84.631 1.00 7.86 110 MET A N 1
ATOM 827 C CA . MET A 1 110 ? 6.615 84.592 83.796 1.00 10.06 110 MET A CA 1
ATOM 828 C C . MET A 1 110 ? 5.412 84.341 84.690 1.00 10.44 110 MET A C 1
ATOM 829 O O . MET A 1 110 ? 4.269 84.646 84.318 1.00 10.14 110 MET A O 1
ATOM 834 N N . ASN A 1 111 ? 5.641 83.726 85.868 1.00 8.52 111 ASN A N 1
ATOM 835 C CA . ASN A 1 111 ? 4.481 83.445 86.719 1.00 8.43 111 ASN A CA 1
ATOM 836 C C . ASN A 1 111 ? 3.799 84.713 87.229 1.00 7.44 111 ASN A C 1
ATOM 837 O O . ASN A 1 111 ? 2.574 84.841 87.198 1.00 7.31 111 ASN A O 1
ATOM 842 N N . ILE A 1 112 ? 4.606 85.657 87.715 1.00 7.30 112 ILE A N 1
ATOM 843 C CA . ILE A 1 112 ? 4.050 86.911 88.230 1.00 7.20 112 ILE A CA 1
ATOM 844 C C . ILE A 1 112 ? 3.474 87.823 87.144 1.00 8.63 112 ILE A C 1
ATOM 845 O O . ILE A 1 112 ? 2.380 88.417 87.345 1.00 8.95 112 ILE A O 1
ATOM 850 N N . ASN A 1 113 ? 4.137 87.883 85.974 1.00 8.05 113 ASN A N 1
ATOM 851 C CA . ASN A 1 113 ? 3.846 88.976 85.043 1.00 8.40 113 ASN A CA 1
ATOM 852 C C . ASN A 1 113 ? 2.815 88.584 83.998 1.00 11.35 113 ASN A C 1
ATOM 853 O O . ASN A 1 113 ? 2.091 89.476 83.490 1.00 12.02 113 ASN A O 1
ATOM 858 N N . ALA A 1 114 ? 2.720 87.296 83.668 1.00 8.84 114 ALA A N 1
ATOM 859 C CA . ALA A 1 114 ? 1.857 86.858 82.547 1.00 9.04 114 ALA A CA 1
ATOM 860 C C . ALA A 1 114 ? 0.856 85.769 82.987 1.00 8.47 114 ALA A C 1
ATOM 861 O O . ALA A 1 114 ? -0.363 85.868 82.740 1.00 7.56 114 ALA A O 1
ATOM 863 N N . LYS A 1 115 ? 1.353 84.696 83.589 1.00 9.80 115 LYS A N 1
ATOM 864 C CA . LYS A 1 115 ? 0.416 83.658 84.140 1.00 8.65 115 LYS A CA 1
ATOM 865 C C . LYS A 1 115 ? -0.671 84.291 85.050 1.00 8.69 115 LYS A C 1
ATOM 866 O O . LYS A 1 115 ? -1.818 83.910 85.037 1.00 9.89 115 LYS A O 1
ATOM 872 N N . ALA A 1 116 ? -0.267 85.296 85.820 1.00 7.93 116 ALA A N 1
ATOM 873 C CA . ALA A 1 116 ? -1.201 86.014 86.752 1.00 8.52 116 ALA A CA 1
ATOM 874 C C . ALA A 1 116 ? -2.441 86.492 86.005 1.00 9.35 116 ALA A C 1
ATOM 875 O O . ALA A 1 116 ? -3.524 86.430 86.534 1.00 8.50 116 ALA A O 1
ATOM 877 N N . LEU A 1 117 ? -2.257 86.995 84.790 1.00 8.09 117 LEU A N 1
ATOM 878 C CA . LEU A 1 117 ? -3.379 87.579 84.069 1.00 7.53 117 LEU A CA 1
ATOM 879 C C . LEU A 1 117 ? -4.364 86.494 83.727 1.00 8.82 117 LEU A C 1
ATOM 880 O O . LEU A 1 117 ? -5.579 86.677 83.808 1.00 7.48 117 LEU A O 1
ATOM 885 N N . LEU A 1 118 ? -3.873 85.306 83.351 1.00 8.19 118 LEU A N 1
ATOM 886 C CA . LEU A 1 118 ? -4.819 84.285 82.966 1.00 9.21 118 LEU A CA 1
ATOM 887 C C . LEU A 1 118 ? -5.714 83.886 84.150 1.00 8.90 118 LEU A C 1
ATOM 888 O O . LEU A 1 118 ? -6.948 83.833 84.008 1.00 8.77 118 LEU A O 1
ATOM 893 N N . PHE A 1 119 ? -5.093 83.634 85.331 1.00 8.57 119 PHE A N 1
ATOM 894 C CA . PHE A 1 119 ? -5.882 83.180 86.488 1.00 9.42 119 PHE A CA 1
ATOM 895 C C . PHE A 1 119 ? -6.675 84.249 87.156 1.00 8.67 119 PHE A C 1
ATOM 896 O O . PHE A 1 119 ? -7.842 83.985 87.481 1.00 10.66 119 PHE A O 1
ATOM 904 N N . CYS A 1 120 ? -6.108 85.467 87.230 1.00 8.70 120 CYS A N 1
ATOM 905 C CA . CYS A 1 120 ? -6.931 86.618 87.720 1.00 9.42 120 CYS A CA 1
ATOM 906 C C . CYS A 1 120 ? -8.136 86.857 86.772 1.00 8.35 120 CYS A C 1
ATOM 907 O O . CYS A 1 120 ? -9.271 87.116 87.239 1.00 9.07 120 CYS A O 1
ATOM 910 N N . ALA A 1 121 ? -7.900 86.776 85.455 1.00 8.38 121 ALA A N 1
ATOM 911 C CA . ALA A 1 121 ? -9.000 87.005 84.465 1.00 9.15 121 ALA A CA 1
ATOM 912 C C . ALA A 1 121 ? -10.114 85.991 84.605 1.00 10.37 121 ALA A C 1
ATOM 913 O O . ALA A 1 121 ? -11.317 86.354 84.530 1.00 10.26 121 ALA A O 1
ATOM 915 N N . GLN A 1 122 ? -9.767 84.702 84.764 1.00 10.50 122 GLN A N 1
ATOM 916 C CA . GLN A 1 122 ? -10.786 83.708 85.026 1.00 10.79 122 GLN A CA 1
ATOM 917 C C . GLN A 1 122 ? -11.656 84.023 86.274 1.00 10.42 122 GLN A C 1
ATOM 918 O O . GLN A 1 122 ? -12.891 83.981 86.206 1.00 11.92 122 GLN A O 1
ATOM 924 N N . GLU A 1 123 ? -10.998 84.337 87.384 1.00 10.54 123 GLU A N 1
ATOM 925 C CA . GLU A 1 123 ? -11.732 84.596 88.632 1.00 10.42 123 GLU A CA 1
ATOM 926 C C . GLU A 1 123 ? -12.501 85.913 88.492 1.00 10.66 123 GLU A C 1
ATOM 927 O O . GLU A 1 123 ? -13.634 86.046 88.995 1.00 10.83 123 GLU A O 1
ATOM 933 N N . ALA A 1 124 ? -11.872 86.908 87.856 1.00 9.96 124 ALA A N 1
ATOM 934 C CA . ALA A 1 124 ? -12.583 88.197 87.617 1.00 9.40 124 ALA A CA 1
ATOM 935 C C . ALA A 1 124 ? -13.821 87.963 86.765 1.00 10.21 124 ALA A C 1
ATOM 936 O O . ALA A 1 124 ? -14.899 88.552 87.039 1.00 12.58 124 ALA A O 1
ATOM 938 N N . ALA A 1 125 ? -13.708 87.164 85.711 1.00 11.83 125 ALA A N 1
ATOM 939 C CA . ALA A 1 125 ? -14.880 86.989 84.825 1.00 11.53 125 ALA A CA 1
ATOM 940 C C . ALA A 1 125 ? -16.070 86.367 85.577 1.00 13.13 125 ALA A C 1
ATOM 941 O O . ALA A 1 125 ? -17.254 86.729 85.315 1.00 15.26 125 ALA A O 1
ATOM 943 N N . LYS A 1 126 ? -15.776 85.399 86.459 1.00 13.87 126 LYS A N 1
ATOM 944 C CA . LYS A 1 126 ? -16.836 84.738 87.215 1.00 15.60 126 LYS A CA 1
ATOM 945 C C . LYS A 1 126 ? -17.561 85.802 88.076 1.00 16.57 126 LYS A C 1
ATOM 946 O O . LYS A 1 126 ? -18.782 85.780 88.180 1.00 14.71 126 LYS A O 1
ATOM 952 N N . LEU A 1 127 ? -16.804 86.716 88.682 1.00 13.70 127 LEU A N 1
ATOM 953 C CA . LEU A 1 127 ? -17.437 87.845 89.451 1.00 12.71 127 LEU A CA 1
ATOM 954 C C . LEU A 1 127 ? -18.119 88.861 88.546 1.00 14.07 127 LEU A C 1
ATOM 955 O O . LEU A 1 127 ? -19.224 89.353 88.857 1.00 15.07 127 LEU A O 1
ATOM 960 N N . MET A 1 128 ? -17.495 89.165 87.405 1.00 12.12 128 MET A N 1
ATOM 961 C CA . MET A 1 128 ? -18.105 90.157 86.514 1.00 14.07 128 MET A CA 1
ATOM 962 C C . MET A 1 128 ? -19.432 89.694 85.909 1.00 16.52 128 MET A C 1
ATOM 963 O O . MET A 1 128 ? -20.295 90.530 85.620 1.00 14.59 128 MET A O 1
ATOM 968 N N . GLU A 1 129 ? -19.553 88.381 85.663 1.00 19.32 129 GLU A N 1
ATOM 969 C CA . GLU A 1 129 ? -20.754 87.873 84.988 1.00 23.90 129 GLU A CA 1
ATOM 970 C C . GLU A 1 129 ? -22.021 88.156 85.871 1.00 24.18 129 GLU A C 1
ATOM 971 O O . GLU A 1 129 ? -23.137 88.302 85.374 1.00 24.38 129 GLU A O 1
ATOM 977 N N . LYS A 1 130 ? -21.847 88.294 87.178 1.00 24.50 130 LYS A N 1
ATOM 978 C CA . LYS A 1 130 ? -22.957 88.566 88.107 1.00 24.59 130 LYS A CA 1
ATOM 979 C C . LYS A 1 130 ? -23.714 89.879 87.814 1.00 24.82 130 LYS A C 1
ATOM 980 O O . LYS A 1 130 ? -24.934 89.983 88.031 1.00 24.71 130 LYS A O 1
ATOM 986 N N . ASN A 1 131 ? -23.015 90.907 87.331 1.00 21.74 131 ASN A N 1
ATOM 987 C CA . ASN A 1 131 ? -23.687 92.165 87.014 1.00 21.37 131 ASN A CA 1
ATOM 988 C C . ASN A 1 131 ? -23.542 92.550 85.575 1.00 20.33 131 ASN A C 1
ATOM 989 O O . ASN A 1 131 ? -23.622 93.730 85.239 1.00 20.73 131 ASN A O 1
ATOM 994 N N . GLY A 1 132 ? -23.227 91.598 84.734 1.00 18.33 132 GLY A N 1
ATOM 995 C CA . GLY A 1 132 ? -23.373 91.888 83.339 1.00 18.96 132 GLY A CA 1
ATOM 996 C C . GLY A 1 132 ? -22.107 92.268 82.637 1.00 19.12 132 GLY A C 1
ATOM 997 O O . GLY A 1 132 ? -22.175 92.741 81.503 1.00 20.57 132 GLY A O 1
ATOM 998 N N . GLY A 1 133 ? -20.948 92.009 83.242 1.00 14.31 133 GLY A N 1
ATOM 999 C CA . GLY A 1 133 ? -19.703 92.307 82.456 1.00 13.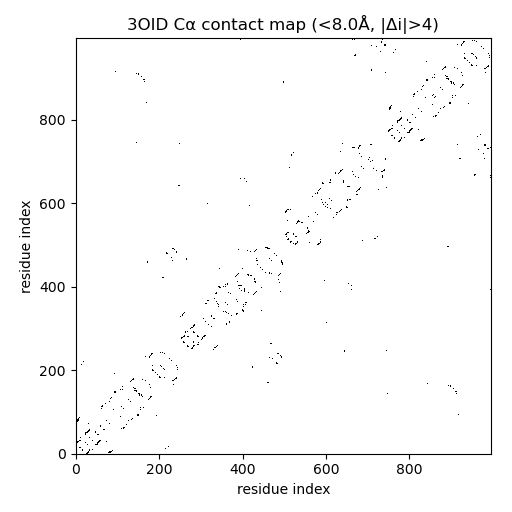36 133 GLY A CA 1
ATOM 1000 C C . GLY A 1 133 ? -18.728 93.190 83.213 1.00 11.88 133 GLY A C 1
ATOM 1001 O O . GLY A 1 133 ? -18.829 93.363 84.421 1.00 11.42 133 GLY A O 1
ATOM 1002 N N . GLY A 1 134 ? -17.768 93.756 82.501 1.00 12.01 134 GLY A N 1
ATOM 1003 C CA . GLY A 1 134 ? -16.740 94.520 83.167 1.00 11.07 134 GLY A CA 1
ATOM 1004 C C . GLY A 1 134 ? -15.593 94.805 82.216 1.00 8.38 134 GLY A C 1
ATOM 1005 O O . GLY A 1 134 ? -15.695 94.643 80.984 1.00 9.10 134 GLY A O 1
ATOM 1006 N N . HIS A 1 135 ? -14.506 95.280 82.780 1.00 8.08 135 HIS A N 1
ATOM 1007 C CA . HIS A 1 135 ? -13.346 95.704 81.947 1.00 7.24 135 HIS A CA 1
ATOM 1008 C C . HIS A 1 135 ? -12.095 95.155 82.631 1.00 8.00 135 HIS A C 1
ATOM 1009 O O . HIS A 1 135 ? -11.943 95.200 83.891 1.00 9.42 135 HIS A O 1
ATOM 1016 N N . ILE A 1 136 ? -11.166 94.687 81.799 1.00 7.04 136 ILE A N 1
ATOM 1017 C CA . ILE A 1 136 ? -9.841 94.227 82.290 1.00 7.13 136 ILE A CA 1
ATOM 1018 C C . ILE A 1 136 ? -8.779 95.011 81.505 1.00 6.88 136 ILE A C 1
ATOM 1019 O O . ILE A 1 136 ? -8.878 95.114 80.242 1.00 7.13 136 ILE A O 1
ATOM 1024 N N . VAL A 1 137 ? -7.797 95.606 82.214 1.00 6.61 137 VAL A N 1
ATOM 1025 C CA . VAL A 1 137 ? -6.739 96.329 81.519 1.00 7.11 137 VAL A CA 1
ATOM 1026 C C . VAL A 1 137 ? -5.443 95.844 82.125 1.00 8.74 137 VAL A C 1
ATOM 1027 O O . VAL A 1 137 ? -5.319 95.823 83.370 1.00 8.08 137 VAL A O 1
ATOM 1031 N N . SER A 1 138 ? -4.466 95.509 81.252 1.00 6.82 138 SER A N 1
ATOM 1032 C CA . SER A 1 138 ? -3.142 95.058 81.744 1.00 6.85 138 SER A CA 1
ATOM 1033 C C . SER A 1 138 ? -2.122 96.140 81.455 1.00 9.29 138 SER A C 1
ATOM 1034 O O . SER A 1 138 ? -2.295 96.874 80.505 1.00 9.55 138 SER A O 1
ATOM 1037 N N . ILE A 1 139 ? -1.038 96.181 82.233 1.00 8.65 139 ILE A N 1
ATOM 1038 C CA . ILE A 1 139 ? 0.039 97.168 82.018 1.00 8.04 139 ILE A CA 1
ATOM 1039 C C . ILE A 1 139 ? 1.244 96.498 81.400 1.00 7.90 139 ILE A C 1
ATOM 1040 O O . ILE A 1 139 ? 1.771 95.517 81.977 1.00 7.22 139 ILE A O 1
ATOM 1045 N N . SER A 1 140 ? 1.694 97.028 80.273 1.00 7.33 140 SER A N 1
ATOM 1046 C CA . SER A 1 140 ? 2.838 96.426 79.568 1.00 8.35 140 SER A CA 1
ATOM 1047 C C . SER A 1 140 ? 3.938 97.469 79.381 1.00 8.52 140 SER A C 1
ATOM 1048 O O . SER A 1 140 ? 3.871 98.583 79.942 1.00 10.68 140 SER A O 1
ATOM 1051 N N . SER A 1 141 ? 4.944 97.141 78.579 1.00 7.82 141 SER A N 1
ATOM 1052 C CA . SER A 1 141 ? 6.023 98.151 78.348 1.00 8.07 141 SER A CA 1
ATOM 1053 C C . SER A 1 141 ? 6.556 97.980 76.917 1.00 8.79 141 SER A C 1
ATOM 1054 O O . SER A 1 141 ? 6.261 96.942 76.236 1.00 9.13 141 SER A O 1
ATOM 1057 N N . LEU A 1 142 ? 7.423 98.925 76.478 1.00 7.94 142 LEU A N 1
ATOM 1058 C CA . LEU A 1 142 ? 7.978 98.814 75.140 1.00 8.69 142 LEU A CA 1
ATOM 1059 C C . LEU A 1 142 ? 8.842 97.584 74.977 1.00 9.69 142 LEU A C 1
ATOM 1060 O O . LEU A 1 142 ? 9.135 97.174 73.838 1.00 10.22 142 LEU A O 1
ATOM 1065 N N . GLY A 1 143 ? 9.305 96.956 76.075 1.00 9.59 143 GLY A N 1
ATOM 1066 C CA . GLY A 1 143 ? 10.160 95.770 75.861 1.00 8.77 143 GLY A CA 1
ATOM 1067 C C . GLY A 1 143 ? 9.447 94.537 75.455 1.00 8.79 143 GLY A C 1
ATOM 1068 O O . GLY A 1 143 ? 10.071 93.529 75.161 1.00 9.90 143 GLY A O 1
ATOM 1069 N N . SER A 1 144 ? 8.123 94.599 75.353 1.00 8.38 144 SER A N 1
ATOM 1070 C CA . SER A 1 144 ? 7.403 93.461 74.780 1.00 8.64 144 SER A CA 1
ATOM 1071 C C . SER A 1 144 ? 7.702 93.300 73.294 1.00 9.39 144 SER A C 1
ATOM 1072 O O . SER A 1 144 ? 7.652 92.151 72.783 1.00 12.05 144 SER A O 1
ATOM 1075 N N . ILE A 1 145 ? 7.953 94.412 72.603 1.00 8.61 145 ILE A N 1
ATOM 1076 C CA . ILE A 1 145 ? 8.045 94.379 71.133 1.00 10.76 145 ILE A CA 1
ATOM 1077 C C . ILE A 1 145 ? 9.430 94.890 70.653 1.00 10.93 145 ILE A C 1
ATOM 1078 O O . ILE A 1 145 ? 9.801 94.685 69.481 1.00 11.80 145 ILE A O 1
ATOM 1083 N N . ARG A 1 146 ? 10.200 95.491 71.554 1.00 11.92 146 ARG A N 1
ATOM 1084 C CA . ARG A 1 146 ? 11.566 96.009 71.255 1.00 10.57 146 ARG A CA 1
ATOM 1085 C C . ARG A 1 146 ? 12.528 95.364 72.269 1.00 12.46 146 ARG A C 1
ATOM 1086 O O . ARG A 1 146 ? 12.070 94.659 73.186 1.00 12.76 146 ARG A O 1
ATOM 1094 N N . TYR A 1 147 ? 13.835 95.658 72.127 1.00 12.06 147 TYR A N 1
ATOM 1095 C CA . TYR A 1 147 ? 14.891 95.140 73.010 1.00 11.38 147 TYR A CA 1
ATOM 1096 C C . TYR A 1 147 ? 15.154 96.245 74.062 1.00 11.40 147 TYR A C 1
ATOM 1097 O O . TYR A 1 147 ? 15.507 97.396 73.688 1.00 10.92 147 TYR A O 1
ATOM 1106 N N . LEU A 1 148 ? 15.039 95.925 75.353 1.00 10.39 148 LEU A N 1
ATOM 1107 C CA . LEU A 1 148 ? 15.563 96.794 76.466 1.00 11.44 148 LEU A CA 1
ATOM 1108 C C . LEU A 1 148 ? 16.678 96.021 77.104 1.00 11.42 148 LEU A C 1
ATOM 1109 O O . LEU A 1 148 ? 16.550 94.827 77.433 1.00 11.72 148 LEU A O 1
ATOM 1114 N N . GLU A 1 149 ? 17.786 96.706 77.358 1.00 13.56 149 GLU A N 1
ATOM 1115 C CA . GLU A 1 149 ? 18.939 96.017 77.932 1.00 14.67 149 GLU A CA 1
ATOM 1116 C C . GLU A 1 149 ? 18.682 95.328 79.277 1.00 15.36 149 GLU A C 1
ATOM 1117 O O . GLU A 1 149 ? 18.037 95.890 80.163 1.00 14.84 149 GLU A O 1
ATOM 1123 N N . ASN A 1 150 ? 19.131 94.084 79.361 1.00 17.00 150 ASN A N 1
ATOM 1124 C CA . ASN A 1 150 ? 18.956 93.201 80.519 1.00 17.41 150 ASN A CA 1
ATOM 1125 C C . ASN A 1 150 ? 17.488 92.817 80.770 1.00 14.64 150 ASN A C 1
ATOM 1126 O O . ASN A 1 150 ? 17.208 92.271 81.798 1.00 14.57 150 ASN A O 1
ATOM 1131 N N . TYR A 1 151 ? 16.573 93.109 79.870 1.00 12.40 151 TYR A N 1
ATOM 1132 C CA . TYR A 1 151 ? 15.114 93.013 80.232 1.00 9.91 151 TYR A CA 1
ATOM 1133 C C . TYR A 1 151 ? 14.499 91.731 79.734 1.00 10.81 151 TYR A C 1
ATOM 1134 O O . TYR A 1 151 ? 13.274 91.566 79.840 1.00 12.62 151 TYR A O 1
ATOM 1143 N N . THR A 1 152 ? 15.300 90.773 79.268 1.00 9.78 152 THR A N 1
ATOM 1144 C CA . THR A 1 152 ? 14.734 89.566 78.603 1.00 8.54 152 THR A CA 1
ATOM 1145 C C . THR A 1 152 ? 13.579 88.923 79.361 1.00 8.76 152 THR A C 1
ATOM 1146 O O . THR A 1 152 ? 12.483 88.722 78.795 1.00 7.18 152 THR A O 1
ATOM 1150 N N . THR A 1 153 ? 13.787 88.578 80.652 1.00 7.59 153 THR A N 1
ATOM 1151 C CA . THR A 1 153 ? 12.693 87.849 81.315 1.00 8.01 153 THR A CA 1
ATOM 1152 C C . THR A 1 153 ? 11.397 88.655 81.284 1.00 8.34 153 THR A C 1
ATOM 1153 O O . THR A 1 153 ? 10.292 88.061 81.084 1.00 8.46 153 THR A O 1
ATOM 1157 N N . VAL A 1 154 ? 11.498 89.953 81.582 1.00 8.14 154 VAL A N 1
ATOM 1158 C CA . VAL A 1 154 ? 10.299 90.794 81.726 1.00 7.89 154 VAL A CA 1
ATOM 1159 C C . VAL A 1 154 ? 9.723 91.020 80.286 1.00 7.92 154 VAL A C 1
ATOM 1160 O O . VAL A 1 154 ? 8.514 90.956 80.100 1.00 6.78 154 VAL A O 1
ATOM 1164 N N . GLY A 1 155 ? 10.615 91.370 79.335 1.00 6.86 155 GLY A N 1
ATOM 1165 C CA . GLY A 1 155 ? 10.131 91.632 77.917 1.00 7.90 155 GLY A CA 1
ATOM 1166 C C . GLY A 1 155 ? 9.347 90.429 77.348 1.00 8.36 155 GLY A C 1
ATOM 1167 O O . GLY A 1 155 ? 8.280 90.587 76.737 1.00 7.07 155 GLY A O 1
ATOM 1168 N N . VAL A 1 156 ? 9.861 89.224 77.555 1.00 6.29 156 VAL A N 1
ATOM 1169 C CA . VAL A 1 156 ? 9.219 88.031 77.086 1.00 7.11 156 VAL A CA 1
ATOM 1170 C C . VAL A 1 156 ? 7.877 87.864 77.827 1.00 6.14 156 VAL A C 1
ATOM 1171 O O . VAL A 1 156 ? 6.864 87.548 77.164 1.00 8.25 156 VAL A O 1
ATOM 1175 N N . SER A 1 157 ? 7.861 88.114 79.146 1.00 7.55 157 SER A N 1
ATOM 1176 C CA . SER A 1 157 ? 6.565 88.002 79.877 1.00 7.38 157 SER A CA 1
ATOM 1177 C C . SER A 1 157 ? 5.538 89.014 79.393 1.00 8.22 157 SER A C 1
ATOM 1178 O O . SER A 1 157 ? 4.353 88.769 79.376 1.00 8.67 157 SER A O 1
ATOM 1181 N N . LYS A 1 158 ? 6.013 90.198 79.057 1.00 7.93 158 LYS A N 1
ATOM 1182 C CA . LYS A 1 158 ? 5.074 91.233 78.566 1.00 6.39 158 LYS A CA 1
ATOM 1183 C C . LYS A 1 158 ? 4.568 90.902 77.192 1.00 6.10 158 LYS A C 1
ATOM 1184 O O . LYS A 1 158 ? 3.420 91.220 76.853 1.00 6.99 158 LYS A O 1
ATOM 1190 N N . ALA A 1 159 ? 5.428 90.324 76.342 1.00 5.68 159 ALA A N 1
ATOM 1191 C CA . ALA A 1 159 ? 4.878 89.852 75.044 1.00 7.46 159 ALA A CA 1
ATOM 1192 C C . ALA A 1 159 ? 3.801 88.765 75.257 1.00 7.25 159 ALA A C 1
ATOM 1193 O O . ALA A 1 159 ? 2.738 88.761 74.583 1.00 6.68 159 ALA A O 1
ATOM 1195 N N . ALA A 1 160 ? 4.030 87.872 76.221 1.00 6.66 160 ALA A N 1
ATOM 1196 C CA . ALA A 1 160 ? 2.969 86.832 76.539 1.00 7.54 160 ALA A CA 1
ATOM 1197 C C . ALA A 1 160 ? 1.715 87.515 77.065 1.00 7.74 160 ALA A C 1
ATOM 1198 O O . ALA A 1 160 ? 0.582 87.136 76.767 1.00 8.70 160 ALA A O 1
ATOM 1200 N N . LEU A 1 161 ? 1.924 88.521 77.928 1.00 7.90 161 LEU A N 1
ATOM 1201 C CA . LEU A 1 161 ? 0.797 89.283 78.481 1.00 7.96 161 LEU A CA 1
ATOM 1202 C C . LEU A 1 161 ? -0.051 89.953 77.397 1.00 8.26 161 LEU A C 1
ATOM 1203 O O . LEU A 1 161 ? -1.256 89.936 77.478 1.00 8.79 161 LEU A O 1
ATOM 1208 N N . GLU A 1 162 ? 0.576 90.575 76.390 1.00 7.74 162 GLU A N 1
ATOM 1209 C CA . GLU A 1 162 ? -0.156 91.217 75.311 1.00 7.89 162 GLU A CA 1
ATOM 1210 C C . GLU A 1 162 ? -0.852 90.205 74.417 1.00 8.91 162 GLU A C 1
ATOM 1211 O O . GLU A 1 162 ? -1.948 90.486 73.929 1.00 8.42 162 GLU A O 1
ATOM 1217 N N . ALA A 1 163 ? -0.253 89.015 74.260 1.00 7.83 163 ALA A N 1
ATOM 1218 C CA . ALA A 1 163 ? -0.927 87.997 73.481 1.00 7.96 163 ALA A CA 1
ATOM 1219 C C . ALA A 1 163 ? -2.140 87.454 74.281 1.00 7.30 163 ALA A C 1
ATOM 1220 O O . ALA A 1 163 ? -3.232 87.240 73.734 1.00 6.82 163 ALA A O 1
ATOM 1222 N N . LEU A 1 164 ? -1.957 87.269 75.560 1.00 7.87 164 LEU A N 1
ATOM 1223 C CA . LEU A 1 164 ? -3.055 86.817 76.399 1.00 9.55 164 LEU A CA 1
ATOM 1224 C C . LEU A 1 164 ? -4.175 87.837 76.404 1.00 9.13 164 LEU A C 1
ATOM 1225 O O . LEU A 1 164 ? -5.378 87.490 76.333 1.00 6.56 164 LEU A O 1
ATOM 1230 N N . THR A 1 165 ? -3.795 89.134 76.349 1.00 8.90 165 THR A N 1
ATOM 1231 C CA . THR A 1 165 ? -4.795 90.202 76.250 1.00 8.13 165 THR A CA 1
ATOM 1232 C C . THR A 1 165 ? -5.660 89.996 74.977 1.00 8.65 165 THR A C 1
ATOM 1233 O O . THR A 1 165 ? -6.894 90.167 75.012 1.00 8.50 165 THR A O 1
ATOM 1237 N N . ARG A 1 166 ? -5.045 89.590 73.877 1.00 6.57 166 ARG A N 1
ATOM 1238 C CA . ARG A 1 166 ? -5.818 89.364 72.664 1.00 8.54 166 ARG A CA 1
ATOM 1239 C C . ARG A 1 166 ? -6.734 88.155 72.808 1.00 8.77 166 ARG A C 1
ATOM 1240 O O . ARG A 1 166 ? -7.915 88.220 72.387 1.00 8.15 166 ARG A O 1
ATOM 1248 N N . TYR A 1 167 ? -6.190 87.036 73.301 1.00 8.40 167 TYR A N 1
ATOM 1249 C CA . TYR A 1 167 ? -7.079 85.837 73.449 1.00 8.47 167 TYR A CA 1
ATOM 1250 C C . TYR A 1 167 ? -8.212 86.101 74.427 1.00 8.90 167 TYR A C 1
ATOM 1251 O O . TYR A 1 167 ? -9.372 85.735 74.158 1.00 9.12 167 TYR A O 1
ATOM 1260 N N . LEU A 1 168 ? -7.922 86.781 75.561 1.00 5.79 168 LEU A N 1
ATOM 1261 C CA . LEU A 1 168 ? -9.031 87.063 76.499 1.00 6.97 168 LEU A CA 1
ATOM 1262 C C . LEU A 1 168 ? -10.026 88.051 75.849 1.00 8.30 168 LEU A C 1
ATOM 1263 O O . LEU A 1 168 ? -11.255 88.008 76.142 1.00 8.02 168 LEU A O 1
ATOM 1268 N N . ALA A 1 169 ? -9.507 89.011 75.073 1.00 7.24 169 ALA A N 1
ATOM 1269 C CA . ALA A 1 169 ? -10.401 90.031 74.535 1.00 7.63 169 ALA A CA 1
ATOM 1270 C C . ALA A 1 169 ? -11.451 89.321 73.636 1.00 9.05 169 ALA A C 1
ATOM 1271 O O . ALA A 1 169 ? -12.644 89.730 73.600 1.00 8.27 169 ALA A O 1
ATOM 1273 N N . VAL A 1 170 ? -11.023 88.269 72.925 1.00 8.29 170 VAL A N 1
ATOM 1274 C CA . VAL A 1 170 ? -11.987 87.579 72.032 1.00 7.41 170 VAL A CA 1
ATOM 1275 C C . VAL A 1 170 ? -12.870 86.690 72.856 1.00 9.06 170 VAL A C 1
ATOM 1276 O O . VAL A 1 170 ? -14.116 86.765 72.741 1.00 9.65 170 VAL A O 1
ATOM 1280 N N . GLU A 1 171 ? -12.257 85.811 73.632 1.00 8.14 171 GLU A N 1
ATOM 1281 C CA . GLU A 1 171 ? -13.044 84.797 74.383 1.00 9.89 171 GLU A CA 1
ATOM 1282 C C . GLU A 1 171 ? -13.919 85.313 75.505 1.00 10.83 171 GLU A C 1
ATOM 1283 O O . GLU A 1 171 ? -14.916 84.645 75.872 1.00 10.61 171 GLU A O 1
ATOM 1289 N N . LEU A 1 172 ? -13.619 86.512 76.049 1.00 8.93 172 LEU A N 1
ATOM 1290 C CA . LEU A 1 172 ? -14.509 87.030 77.112 1.00 8.35 172 LEU A CA 1
ATOM 1291 C C . LEU A 1 172 ? -15.544 88.051 76.561 1.00 8.96 172 LEU A C 1
ATOM 1292 O O . LEU A 1 172 ? -16.386 88.508 77.299 1.00 9.80 172 LEU A O 1
ATOM 1297 N N . SER A 1 173 ? -15.509 88.358 75.264 1.00 9.15 173 SER A N 1
ATOM 1298 C CA . SER A 1 173 ? -16.486 89.263 74.656 1.00 9.67 173 SER A CA 1
ATOM 1299 C C . SER A 1 173 ? -17.929 88.754 74.833 1.00 10.15 173 SER A C 1
ATOM 1300 O O . SER A 1 173 ? -18.799 89.570 75.182 1.00 12.78 173 SER A O 1
ATOM 1303 N N . PRO A 1 174 ? -18.161 87.418 74.767 1.00 11.70 174 PRO A N 1
ATOM 1304 C CA . PRO A 1 174 ? -19.547 86.936 75.042 1.00 12.86 174 PRO A CA 1
ATOM 1305 C C . PRO A 1 174 ? -20.055 87.234 76.455 1.00 13.55 174 PRO A C 1
ATOM 1306 O O . PRO A 1 174 ? -21.308 87.336 76.642 1.00 15.59 174 PRO A O 1
ATOM 1310 N N . LYS A 1 175 ? -19.146 87.518 77.380 1.00 12.49 175 LYS A N 1
ATOM 1311 C CA . LYS A 1 175 ? -19.475 87.905 78.772 1.00 11.77 175 LYS A CA 1
ATOM 1312 C C . LYS A 1 175 ? -19.551 89.390 78.972 1.00 11.97 175 LYS A C 1
ATOM 1313 O O . LYS A 1 175 ? -19.770 89.839 80.109 1.00 11.33 175 LYS A O 1
ATOM 1319 N N . GLN A 1 176 ? -19.448 90.169 77.880 1.00 10.30 176 GLN A N 1
ATOM 1320 C CA . GLN A 1 176 ? -19.471 91.633 77.956 1.00 11.27 176 GLN A CA 1
ATOM 1321 C C . GLN A 1 176 ? -18.317 92.124 78.857 1.00 10.84 176 GLN A C 1
ATOM 1322 O O . GLN A 1 176 ? -18.452 93.123 79.559 1.00 10.85 176 GLN A O 1
ATOM 1328 N N . ILE A 1 177 ? -17.161 91.507 78.690 1.00 9.64 177 ILE A N 1
ATOM 1329 C CA . ILE A 1 177 ? -15.944 91.925 79.389 1.00 8.12 177 ILE A CA 1
ATOM 1330 C C . ILE A 1 177 ? -14.988 92.433 78.288 1.00 9.41 177 ILE A C 1
ATOM 1331 O O . ILE A 1 177 ? -14.720 91.723 77.300 1.00 9.15 177 ILE A O 1
ATOM 1336 N N . ILE A 1 178 ? -14.547 93.663 78.477 1.00 8.96 178 ILE A N 1
ATOM 1337 C CA . ILE A 1 178 ? -13.723 94.384 77.479 1.00 9.37 178 ILE A CA 1
ATOM 1338 C C . ILE A 1 178 ? -12.275 94.332 77.968 1.00 7.03 178 ILE A C 1
ATOM 1339 O O . ILE A 1 178 ? -11.962 94.807 79.078 1.00 8.37 178 ILE A O 1
ATOM 1344 N N . VAL A 1 179 ? -11.387 93.776 77.171 1.00 5.75 179 VAL A N 1
ATOM 1345 C CA . VAL A 1 179 ? -9.997 93.546 77.620 1.00 6.32 179 VAL A CA 1
ATOM 1346 C C . VAL A 1 179 ? -8.985 94.201 76.713 1.00 7.01 179 VAL A C 1
ATOM 1347 O O . VAL A 1 179 ? -9.024 94.007 75.486 1.00 7.76 179 VAL A O 1
ATOM 1351 N N . ASN A 1 180 ? -8.048 94.985 77.324 1.00 6.82 180 ASN A N 1
ATOM 1352 C CA . ASN A 1 180 ? -7.033 95.742 76.547 1.00 7.48 180 ASN A CA 1
ATOM 1353 C C . ASN A 1 180 ? -5.833 95.901 77.437 1.00 8.17 180 ASN A C 1
ATOM 1354 O O . ASN A 1 180 ? -5.812 95.395 78.535 1.00 9.14 180 ASN A O 1
ATOM 1359 N N . ALA A 1 181 ? -4.808 96.599 76.940 1.00 7.80 181 ALA A N 1
ATOM 1360 C CA . ALA A 1 181 ? -3.558 96.760 77.686 1.00 7.63 181 ALA A CA 1
ATOM 1361 C C . ALA A 1 181 ? -3.025 98.172 77.373 1.00 7.79 181 ALA A C 1
ATOM 1362 O O . ALA A 1 181 ? -3.418 98.788 76.355 1.00 8.45 181 ALA A O 1
ATOM 1364 N N . VAL A 1 182 ? -2.148 98.681 78.220 1.00 7.24 182 VAL A N 1
ATOM 1365 C CA . VAL A 1 182 ? -1.539 100.012 78.041 1.00 8.50 182 VAL A CA 1
ATOM 1366 C C . VAL A 1 182 ? -0.021 99.739 78.229 1.00 9.48 182 VAL A C 1
ATOM 1367 O O . VAL A 1 182 ? 0.387 99.159 79.268 1.00 9.53 182 VAL A O 1
ATOM 1371 N N . SER A 1 183 ? 0.790 100.149 77.247 1.00 7.82 183 SER A N 1
ATOM 1372 C CA . SER A 1 183 ? 2.240 99.947 77.336 1.00 8.55 183 SER A CA 1
ATOM 1373 C C . SER A 1 183 ? 2.921 101.296 77.572 1.00 9.82 183 SER A C 1
ATOM 1374 O O . SER A 1 183 ? 2.708 102.256 76.836 1.00 10.65 183 SER A O 1
ATOM 1377 N N . GLY A 1 184 ? 3.801 101.347 78.565 1.00 9.39 184 GLY A N 1
ATOM 1378 C CA . GLY A 1 184 ? 4.474 102.613 78.808 1.00 9.54 184 GLY A CA 1
ATOM 1379 C C . GLY A 1 184 ? 5.925 102.658 78.390 1.00 7.91 184 GLY A C 1
ATOM 1380 O O . GLY A 1 184 ? 6.603 101.645 78.339 1.00 9.82 184 GLY A O 1
ATOM 1381 N N . GLY A 1 185 ? 6.406 103.872 78.115 1.00 8.67 185 GLY A N 1
ATOM 1382 C CA . GLY A 1 185 ? 7.853 104.108 78.097 1.00 9.84 185 GLY A CA 1
ATOM 1383 C C . GLY A 1 185 ? 8.299 104.255 79.559 1.00 10.63 185 GLY A C 1
ATOM 1384 O O . GLY A 1 185 ? 7.543 103.878 80.467 1.00 10.14 185 GLY A O 1
ATOM 1385 N N . ALA A 1 186 ? 9.563 104.663 79.736 1.00 10.73 186 ALA A N 1
ATOM 1386 C CA . ALA A 1 186 ? 10.157 104.634 81.093 1.00 10.53 186 ALA A CA 1
ATOM 1387 C C . ALA A 1 186 ? 9.471 105.671 81.991 1.00 10.42 186 ALA A C 1
ATOM 1388 O O . ALA A 1 186 ? 9.127 106.803 81.547 1.00 12.13 186 ALA A O 1
ATOM 1390 N N . ILE A 1 187 ? 9.245 105.283 83.256 1.00 10.59 187 ILE A N 1
ATOM 1391 C CA . ILE A 1 187 ? 8.615 106.190 84.282 1.00 11.28 187 ILE A CA 1
ATOM 1392 C C . ILE A 1 187 ? 9.511 106.161 85.546 1.00 12.49 187 ILE A C 1
ATOM 1393 O O . ILE A 1 187 ? 9.987 105.122 85.937 1.00 12.70 187 ILE A O 1
ATOM 1398 N N . ASP A 1 188 ? 9.665 107.307 86.186 1.00 13.88 188 ASP A N 1
ATOM 1399 C CA . ASP A 1 188 ? 10.577 107.370 87.342 1.00 16.09 188 ASP A CA 1
ATOM 1400 C C . ASP A 1 188 ? 9.864 106.856 88.612 1.00 16.02 188 ASP A C 1
ATOM 1401 O O . ASP A 1 188 ? 9.476 107.656 89.433 1.00 17.25 188 ASP A O 1
ATOM 1406 N N . THR A 1 189 ? 9.730 105.525 88.734 1.00 15.47 189 THR A N 1
ATOM 1407 C CA . THR A 1 189 ? 9.145 104.854 89.889 1.00 13.16 189 THR A CA 1
ATOM 1408 C C . THR A 1 189 ? 10.217 104.016 90.575 1.00 12.96 189 THR A C 1
ATOM 1409 O O . THR A 1 189 ? 11.392 103.870 90.082 1.00 13.66 189 THR A O 1
ATOM 1413 N N . ASP A 1 190 ? 9.819 103.360 91.691 1.00 13.55 190 ASP A N 1
ATOM 1414 C CA . ASP A 1 190 ? 10.765 102.495 92.399 1.00 14.22 190 ASP A CA 1
ATOM 1415 C C . ASP A 1 190 ? 11.180 101.311 91.538 1.00 15.24 190 ASP A C 1
ATOM 1416 O O . ASP A 1 190 ? 12.230 100.675 91.759 1.00 17.17 190 ASP A O 1
ATOM 1421 N N . ALA A 1 191 ? 10.393 100.972 90.524 1.00 13.27 191 ALA A N 1
ATOM 1422 C CA . ALA A 1 191 ? 10.796 99.818 89.731 1.00 13.33 191 ALA A CA 1
ATOM 1423 C C . ALA A 1 191 ? 12.103 100.082 88.953 1.00 15.29 191 ALA A C 1
ATOM 1424 O O . ALA A 1 191 ? 12.816 99.126 88.612 1.00 16.62 191 ALA A O 1
ATOM 1426 N N . LEU A 1 192 ? 12.422 101.338 88.661 1.00 16.26 192 LEU A N 1
ATOM 1427 C CA . LEU A 1 192 ? 13.637 101.580 87.825 1.00 19.24 192 LEU A CA 1
ATOM 1428 C C . LEU A 1 192 ? 14.891 101.219 88.639 1.00 21.23 192 LEU A C 1
ATOM 1429 O O . LEU A 1 192 ? 15.971 100.977 88.068 1.00 22.11 192 LEU A O 1
ATOM 1434 N N . LYS A 1 193 ? 14.740 101.211 89.953 1.00 21.82 193 LYS A N 1
ATOM 1435 C CA . LYS A 1 193 ? 15.852 100.927 90.823 1.00 27.04 193 LYS A CA 1
ATOM 1436 C C . LYS A 1 193 ? 16.298 99.490 90.653 1.00 26.60 193 LYS A C 1
ATOM 1437 O O . LYS A 1 193 ? 17.388 99.168 91.054 1.00 29.06 193 LYS A O 1
ATOM 1443 N N . HIS A 1 194 ? 15.496 98.637 90.015 1.00 24.59 194 HIS A N 1
ATOM 1444 C CA . HIS A 1 194 ? 15.971 97.325 89.678 1.00 24.48 194 HIS A CA 1
ATOM 1445 C C . HIS A 1 194 ? 16.973 97.305 88.551 1.00 22.19 194 HIS A C 1
ATOM 1446 O O . HIS A 1 194 ? 17.685 96.323 88.430 1.00 23.76 194 HIS A O 1
ATOM 1453 N N . PHE A 1 195 ? 17.020 98.346 87.724 1.00 21.99 195 PHE A N 1
ATOM 1454 C CA . PHE A 1 195 ? 17.890 98.356 86.550 1.00 20.36 195 PHE A CA 1
ATOM 1455 C C . PHE A 1 195 ? 19.298 98.845 86.922 1.00 21.10 195 PHE A C 1
ATOM 1456 O O . PHE A 1 195 ? 19.472 99.972 87.383 1.00 20.31 195 PHE A O 1
ATOM 1464 N N . PRO A 1 196 ? 20.306 98.043 86.596 1.00 23.43 196 PRO A N 1
ATOM 1465 C CA . PRO A 1 196 ? 21.631 98.632 86.841 1.00 25.29 196 PRO A CA 1
ATOM 1466 C C . PRO A 1 196 ? 21.909 99.872 85.952 1.00 25.81 196 PRO A C 1
ATOM 1467 O O . PRO A 1 196 ? 22.645 100.763 86.343 1.00 26.38 196 PRO A O 1
ATOM 1471 N N . ASN A 1 197 ? 21.225 99.970 84.810 1.00 24.49 197 ASN A N 1
ATOM 1472 C CA . ASN A 1 197 ? 21.343 101.131 83.923 1.00 23.82 197 ASN A CA 1
ATOM 1473 C C . ASN A 1 197 ? 20.221 102.190 84.112 1.00 22.99 197 ASN A C 1
ATOM 1474 O O . ASN A 1 197 ? 19.856 102.898 83.186 1.00 22.34 197 ASN A O 1
ATOM 1479 N N . ARG A 1 198 ? 19.676 102.267 85.315 1.00 22.03 198 ARG A N 1
ATOM 1480 C CA . ARG A 1 198 ? 18.699 103.283 85.655 1.00 22.20 198 ARG A CA 1
ATOM 1481 C C . ARG A 1 198 ? 19.001 104.692 85.146 1.00 21.75 198 ARG A C 1
ATOM 1482 O O . ARG A 1 198 ? 18.115 105.339 84.601 1.00 19.65 198 ARG A O 1
ATOM 1490 N N . GLU A 1 199 ? 20.214 105.220 85.403 1.00 19.95 199 GLU A N 1
ATOM 1491 C CA . GLU A 1 199 ? 20.535 106.629 84.957 1.00 21.82 199 GLU A CA 1
ATOM 1492 C C . GLU A 1 199 ? 20.506 106.760 83.440 1.00 19.79 199 GLU A C 1
ATOM 1493 O O . GLU A 1 199 ? 20.118 107.823 82.909 1.00 18.93 199 GLU A O 1
ATOM 1499 N N . ASP A 1 200 ? 20.916 105.701 82.740 1.00 18.97 200 ASP A N 1
ATOM 1500 C CA . ASP A 1 200 ? 20.883 105.723 81.259 1.00 21.40 200 ASP A CA 1
ATOM 1501 C C . ASP A 1 200 ? 19.409 105.773 80.789 1.00 19.63 200 ASP A C 1
ATOM 1502 O O . ASP A 1 200 ? 19.069 106.512 79.870 1.00 21.01 200 ASP A O 1
ATOM 1507 N N . LEU A 1 201 ? 18.552 104.962 81.391 1.00 19.03 201 LEU A N 1
ATOM 1508 C CA . LEU A 1 201 ? 17.136 104.991 81.010 1.00 18.19 201 LEU A CA 1
ATOM 1509 C C . LEU A 1 201 ? 16.510 106.341 81.217 1.00 18.59 201 LEU A C 1
ATOM 1510 O O . LEU A 1 201 ? 15.778 106.828 80.344 1.00 16.93 201 LEU A O 1
ATOM 1515 N N . LEU A 1 202 ? 16.761 106.956 82.393 1.00 17.47 202 LEU A N 1
ATOM 1516 C CA . LEU A 1 202 ? 16.241 108.261 82.686 1.00 17.56 202 LEU A CA 1
ATOM 1517 C C . LEU A 1 202 ? 16.786 109.289 81.720 1.00 18.71 202 LEU A C 1
ATOM 1518 O O . LEU A 1 202 ? 16.034 110.093 81.194 1.00 19.04 202 LEU A O 1
ATOM 1523 N N . GLU A 1 203 ? 18.092 109.232 81.470 1.00 18.92 203 GLU A N 1
ATOM 1524 C CA . GLU A 1 203 ? 18.718 110.195 80.552 1.00 20.62 203 GLU A CA 1
ATOM 1525 C C . GLU A 1 203 ? 18.119 110.057 79.145 1.00 19.07 203 GLU A C 1
ATOM 1526 O O . GLU A 1 203 ? 17.768 111.055 78.494 1.00 18.35 203 GLU A O 1
ATOM 1532 N N . ASP A 1 204 ? 18.014 108.819 78.687 1.00 17.37 204 ASP A N 1
ATOM 1533 C CA . ASP A 1 204 ? 17.375 108.596 77.395 1.00 16.16 204 ASP A CA 1
ATOM 1534 C C . ASP A 1 204 ? 15.917 109.112 77.384 1.00 14.75 204 ASP A C 1
ATOM 1535 O O . ASP A 1 204 ? 15.514 109.788 76.385 1.00 15.31 204 ASP A O 1
ATOM 1540 N N . ALA A 1 205 ? 15.116 108.814 78.413 1.00 12.41 205 ALA A N 1
ATOM 1541 C CA . ALA A 1 205 ? 13.707 109.279 78.391 1.00 13.62 205 ALA A CA 1
ATOM 1542 C C . ALA A 1 205 ? 13.678 110.805 78.370 1.00 15.82 205 ALA A C 1
ATOM 1543 O O . ALA A 1 205 ? 12.854 111.423 77.679 1.00 15.37 205 ALA A O 1
ATOM 1545 N N . ARG A 1 206 ? 14.568 111.418 79.158 1.00 15.10 206 ARG A N 1
ATOM 1546 C CA . ARG A 1 206 ? 14.549 112.888 79.282 1.00 16.96 206 ARG A CA 1
ATOM 1547 C C . ARG A 1 206 ? 14.981 113.610 78.015 1.00 18.72 206 ARG A C 1
ATOM 1548 O O . ARG A 1 206 ? 14.478 114.684 77.659 1.00 21.39 206 ARG A O 1
ATOM 1556 N N . GLN A 1 207 ? 15.923 113.008 77.320 1.00 18.88 207 GLN A N 1
ATOM 1557 C CA . GLN A 1 207 ? 16.601 113.668 76.229 1.00 19.68 207 GLN A CA 1
ATOM 1558 C C . GLN A 1 207 ? 15.958 113.277 74.910 1.00 18.08 207 GLN A C 1
ATOM 1559 O O . GLN A 1 207 ? 15.970 114.065 73.971 1.00 18.19 207 GLN A O 1
ATOM 1565 N N . ASN A 1 208 ? 15.420 112.059 74.807 1.00 13.61 208 ASN A N 1
ATOM 1566 C CA . ASN A 1 208 ? 15.070 111.549 73.445 1.00 14.25 208 ASN A CA 1
ATOM 1567 C C . ASN A 1 208 ? 13.570 111.390 73.202 1.00 11.33 208 ASN A C 1
ATOM 1568 O O . ASN A 1 208 ? 13.146 111.009 72.119 1.00 14.02 208 ASN A O 1
ATOM 1573 N N . THR A 1 209 ? 12.785 111.637 74.213 1.00 11.43 209 THR A N 1
ATOM 1574 C CA . THR A 1 209 ? 11.323 111.582 74.092 1.00 11.17 209 THR A CA 1
ATOM 1575 C C . THR A 1 209 ? 10.826 112.844 73.316 1.00 11.29 209 THR A C 1
ATOM 1576 O O . THR A 1 209 ? 10.986 113.958 73.788 1.00 10.33 209 THR A O 1
ATOM 1580 N N . PRO A 1 210 ? 10.187 112.651 72.138 1.00 11.14 210 PRO A N 1
ATOM 1581 C CA . PRO A 1 210 ? 9.768 113.827 71.379 1.00 11.38 210 PRO A CA 1
ATOM 1582 C C . PRO A 1 210 ? 8.926 114.838 72.148 1.00 12.60 210 PRO A C 1
ATOM 1583 O O . PRO A 1 210 ? 9.076 116.060 71.959 1.00 11.69 210 PRO A O 1
ATOM 1587 N N . ALA A 1 211 ? 8.052 114.361 73.016 1.00 11.39 211 ALA A N 1
ATOM 1588 C CA . ALA A 1 211 ? 7.206 115.189 73.859 1.00 11.92 211 ALA A CA 1
ATOM 1589 C C . ALA A 1 211 ? 8.019 116.167 74.678 1.00 13.70 211 ALA A C 1
ATOM 1590 O O . ALA A 1 211 ? 7.469 117.147 75.106 1.00 15.02 211 ALA A O 1
ATOM 1592 N N . GLY A 1 212 ? 9.290 115.868 74.950 1.00 11.84 212 GLY A N 1
ATOM 1593 C CA . GLY A 1 212 ? 10.108 116.821 75.647 1.00 12.84 212 GLY A CA 1
ATOM 1594 C C . GLY A 1 212 ? 10.111 116.641 77.160 1.00 13.79 212 GLY A C 1
ATOM 1595 O O . GLY A 1 212 ? 10.710 117.458 77.908 1.00 13.08 212 GLY A O 1
ATOM 1596 N N . ARG A 1 213 ? 9.536 115.540 77.644 1.00 11.03 213 ARG A N 1
ATOM 1597 C CA . ARG A 1 213 ? 9.485 115.249 79.092 1.00 11.48 213 ARG A CA 1
ATOM 1598 C C . ARG A 1 213 ? 9.305 113.754 79.192 1.00 11.74 213 ARG A C 1
ATOM 1599 O O . ARG A 1 213 ? 8.911 113.118 78.165 1.00 10.50 213 ARG A O 1
ATOM 1607 N N . MET A 1 214 ? 9.510 113.176 80.377 1.00 10.16 214 MET A N 1
ATOM 1608 C CA . MET A 1 214 ? 9.232 111.712 80.561 1.00 9.35 214 MET A CA 1
ATOM 1609 C C . MET A 1 214 ? 7.744 111.471 80.729 1.00 10.33 214 MET A C 1
ATOM 1610 O O . MET A 1 214 ? 7.010 112.345 81.212 1.00 10.30 214 MET A O 1
ATOM 1615 N N . VAL A 1 215 ? 7.330 110.223 80.438 1.00 10.26 215 VAL A N 1
ATOM 1616 C CA . VAL A 1 215 ? 6.013 109.738 80.866 1.00 10.13 215 VAL A CA 1
ATOM 1617 C C . VAL A 1 215 ? 5.931 109.808 82.422 1.00 9.83 215 VAL A C 1
ATOM 1618 O O . VAL A 1 215 ? 6.949 109.471 83.107 1.00 11.69 215 VAL A O 1
ATOM 1622 N N . GLU A 1 216 ? 4.754 110.181 82.939 1.00 9.58 216 GLU A N 1
ATOM 1623 C CA . GLU A 1 216 ? 4.551 110.191 84.388 1.00 9.95 216 GLU A CA 1
ATOM 1624 C C . GLU A 1 216 ? 3.469 109.152 84.695 1.00 9.80 216 GLU A C 1
ATOM 1625 O O . GLU A 1 216 ? 2.711 108.735 83.799 1.00 10.74 216 GLU A O 1
ATOM 1631 N N . ILE A 1 217 ? 3.409 108.742 85.970 1.00 8.80 217 ILE A N 1
ATOM 1632 C CA . ILE A 1 217 ? 2.325 107.795 86.363 1.00 9.41 217 ILE A CA 1
ATOM 1633 C C . ILE A 1 217 ? 0.932 108.284 85.933 1.00 10.12 217 ILE A C 1
ATOM 1634 O O . ILE A 1 217 ? 0.117 107.503 85.487 1.00 10.34 217 ILE A O 1
ATOM 1639 N N . LYS A 1 218 ? 0.668 109.585 86.084 1.00 8.74 218 LYS A N 1
ATOM 1640 C CA . LYS A 1 218 ? -0.637 110.111 85.702 1.00 9.75 218 LYS A CA 1
ATOM 1641 C C . LYS A 1 218 ? -0.988 109.758 84.237 1.00 8.62 218 LYS A C 1
ATOM 1642 O O . LYS A 1 218 ? -2.159 109.576 83.914 1.00 10.61 218 LYS A O 1
ATOM 1648 N N . ASP A 1 219 ? -0.001 109.774 83.337 1.00 9.26 219 ASP A N 1
ATOM 1649 C CA . ASP A 1 219 ? -0.268 109.499 81.908 1.00 9.50 219 ASP A CA 1
ATOM 1650 C C . ASP A 1 219 ? -0.735 108.072 81.723 1.00 9.44 219 ASP A C 1
ATOM 1651 O O . ASP A 1 219 ? -1.650 107.812 80.948 1.00 8.08 219 ASP A O 1
ATOM 1656 N N . MET A 1 220 ? -0.115 107.124 82.435 1.00 9.20 220 MET A N 1
ATOM 1657 C CA . MET A 1 220 ? -0.584 105.713 82.359 1.00 8.12 220 MET A CA 1
ATOM 1658 C C . MET A 1 220 ? -2.018 105.604 82.942 1.00 9.13 220 MET A C 1
ATOM 1659 O O . MET A 1 220 ? -2.913 104.945 82.325 1.00 9.94 220 MET A O 1
ATOM 1664 N N . VAL A 1 221 ? -2.225 106.205 84.113 1.00 8.52 221 VAL A N 1
ATOM 1665 C CA . VAL A 1 221 ? -3.545 106.184 84.760 1.00 8.61 221 VAL A CA 1
ATOM 1666 C C . VAL A 1 221 ? -4.628 106.799 83.857 1.00 8.26 221 VAL A C 1
ATOM 1667 O O . VAL A 1 221 ? -5.770 106.333 83.800 1.00 7.63 221 VAL A O 1
ATOM 1671 N N . ASP A 1 222 ? -4.298 107.916 83.213 1.00 8.48 222 ASP A N 1
ATOM 1672 C CA . ASP A 1 222 ? -5.290 108.526 82.308 1.00 8.95 222 ASP A CA 1
ATOM 1673 C C . ASP A 1 222 ? -5.759 107.556 81.227 1.00 9.22 222 ASP A C 1
ATOM 1674 O O . ASP A 1 222 ? -6.964 107.538 80.825 1.00 9.64 222 ASP A O 1
ATOM 1679 N N . THR A 1 223 ? -4.830 106.775 80.671 1.00 8.14 223 THR A N 1
ATOM 1680 C CA . THR A 1 223 ? -5.253 105.809 79.614 1.00 9.55 223 THR A CA 1
ATOM 1681 C C . THR A 1 223 ? -6.030 104.625 80.236 1.00 7.91 223 THR A C 1
ATOM 1682 O O . THR A 1 223 ? -7.058 104.177 79.685 1.00 10.64 223 THR A O 1
ATOM 1686 N N . VAL A 1 224 ? -5.581 104.154 81.410 1.00 8.39 224 VAL A N 1
ATOM 1687 C CA . VAL A 1 224 ? -6.387 103.138 82.124 1.00 9.86 224 VAL A CA 1
ATOM 1688 C C . VAL A 1 224 ? -7.827 103.614 82.360 1.00 10.33 224 VAL A C 1
ATOM 1689 O O . VAL A 1 224 ? -8.814 102.870 82.169 1.00 9.57 224 VAL A O 1
ATOM 1693 N N . GLU A 1 225 ? -7.981 104.845 82.860 1.00 11.35 225 GLU A N 1
ATOM 1694 C CA . GLU A 1 225 ? -9.279 105.400 83.121 1.00 10.83 225 GLU A CA 1
ATOM 1695 C C . GLU A 1 225 ? -10.181 105.396 81.889 1.00 12.35 225 GLU A C 1
ATOM 1696 O O . GLU A 1 225 ? -11.401 105.058 81.971 1.00 12.71 225 GLU A O 1
ATOM 1702 N N . PHE A 1 226 ? -9.591 105.825 80.759 1.00 10.82 226 PHE A N 1
ATOM 1703 C CA . PHE A 1 226 ? -10.343 105.815 79.477 1.00 10.47 226 PHE A CA 1
ATOM 1704 C C . PHE A 1 226 ? -10.773 104.372 79.135 1.00 11.64 226 PHE A C 1
ATOM 1705 O O . PHE A 1 226 ? -11.907 104.123 78.793 1.00 13.16 226 PHE A O 1
ATOM 1713 N N . LEU A 1 227 ? -9.864 103.426 79.242 1.00 10.98 227 LEU A N 1
ATOM 1714 C CA . LEU A 1 227 ? -10.131 102.053 78.793 1.00 11.41 227 LEU A CA 1
ATOM 1715 C C . LEU A 1 227 ? -11.135 101.346 79.691 1.00 16.62 227 LEU A C 1
ATOM 1716 O O . LEU A 1 227 ? -11.748 100.366 79.230 1.00 19.99 227 LEU A O 1
ATOM 1721 N N . VAL A 1 228 ? -11.358 101.823 80.931 1.00 16.26 228 VAL A N 1
ATOM 1722 C CA . VAL A 1 228 ? -12.474 101.278 81.758 1.00 17.00 228 VAL A CA 1
ATOM 1723 C C . VAL A 1 228 ? -13.778 102.078 81.791 1.00 18.93 228 VAL A C 1
ATOM 1724 O O . VAL A 1 228 ? -14.706 101.711 82.545 1.00 19.74 228 VAL A O 1
ATOM 1728 N N . SER A 1 229 ? -13.878 103.163 81.013 1.00 17.99 229 SER A N 1
ATOM 1729 C CA . SER A 1 229 ? -14.912 104.228 81.150 1.00 18.51 229 SER A CA 1
ATOM 1730 C C . SER A 1 229 ? -16.254 104.064 80.448 1.00 20.82 229 SER A C 1
ATOM 1731 O O . SER A 1 229 ? -17.173 104.911 80.655 1.00 24.22 229 SER A O 1
ATOM 1734 N N . SER A 1 230 ? -16.384 103.010 79.669 1.00 19.52 230 SER A N 1
ATOM 1735 C CA . SER A 1 230 ? -17.568 102.825 78.726 1.00 20.58 230 SER A CA 1
ATOM 1736 C C . SER A 1 230 ? -17.410 103.637 77.425 1.00 20.69 230 SER A C 1
ATOM 1737 O O . SER A 1 230 ? -18.158 103.410 76.464 1.00 24.07 230 SER A O 1
ATOM 1740 N N . LYS A 1 231 ? -16.439 104.534 77.352 1.00 14.68 231 LYS A N 1
ATOM 1741 C CA . LYS A 1 231 ? -16.141 105.283 76.124 1.00 15.77 231 LYS A CA 1
ATOM 1742 C C . LYS A 1 231 ? -15.175 104.480 75.223 1.00 14.74 231 LYS A C 1
ATOM 1743 O O . LYS A 1 231 ? -14.802 104.951 74.138 1.00 12.99 231 LYS A O 1
ATOM 1749 N N . ALA A 1 232 ? -14.763 103.279 75.678 1.00 12.38 232 ALA A N 1
ATOM 1750 C CA . ALA A 1 232 ? -13.750 102.539 74.978 1.00 10.22 232 ALA A CA 1
ATOM 1751 C C . ALA A 1 232 ? -14.272 101.094 74.751 1.00 9.46 232 ALA A C 1
ATOM 1752 O O . ALA A 1 232 ? -13.448 100.173 74.543 1.00 8.73 232 ALA A O 1
ATOM 1754 N N . ASP A 1 233 ? -15.609 100.890 74.749 1.00 9.05 233 ASP A N 1
ATOM 1755 C CA . ASP A 1 233 ? -16.108 99.501 74.665 1.00 9.39 233 ASP A CA 1
ATOM 1756 C C . ASP A 1 233 ? -15.857 98.772 73.316 1.00 10.24 233 ASP A C 1
ATOM 1757 O O . ASP A 1 233 ? -15.989 97.538 73.264 1.00 11.15 233 ASP A O 1
ATOM 1762 N N . MET A 1 234 ? -15.508 99.492 72.252 1.00 7.33 234 MET A N 1
ATOM 1763 C CA . MET A 1 234 ? -15.257 98.785 70.998 1.00 8.35 234 MET A CA 1
ATOM 1764 C C . MET A 1 234 ? -13.765 98.794 70.700 1.00 8.47 234 MET A C 1
ATOM 1765 O O . MET A 1 234 ? -13.355 98.456 69.604 1.00 8.70 234 MET A O 1
ATOM 1770 N N . ILE A 1 235 ? -12.954 99.188 71.689 1.00 8.60 235 ILE A N 1
ATOM 1771 C CA . ILE A 1 235 ? -11.506 98.932 71.533 1.00 6.49 235 ILE A CA 1
ATOM 1772 C C . ILE A 1 235 ? -11.347 97.595 72.213 1.00 7.55 235 ILE A C 1
ATOM 1773 O O . ILE A 1 235 ? -11.713 97.478 73.400 1.00 8.85 235 ILE A O 1
ATOM 1778 N N . ARG A 1 236 ? -10.853 96.560 71.497 1.00 7.37 236 ARG A N 1
ATOM 1779 C CA . ARG A 1 236 ? -10.701 95.235 72.130 1.00 7.85 236 ARG A CA 1
ATOM 1780 C C . ARG A 1 236 ? -9.379 94.596 71.719 1.00 6.90 236 ARG A C 1
ATOM 1781 O O . ARG A 1 236 ? -9.039 94.530 70.538 1.00 8.15 236 ARG A O 1
ATOM 1789 N N . GLY A 1 237 ? -8.673 94.052 72.712 1.00 5.29 237 GLY A N 1
ATOM 1790 C CA . GLY A 1 237 ? -7.439 93.293 72.447 1.00 6.00 237 GLY A CA 1
ATOM 1791 C C . GLY A 1 237 ? -6.305 94.171 71.997 1.00 9.71 237 GLY A C 1
ATOM 1792 O O . GLY A 1 237 ? -5.270 93.663 71.554 1.00 10.08 237 GLY A O 1
ATOM 1793 N N . GLN A 1 238 ? -6.423 95.488 72.186 1.00 7.09 238 GLN A N 1
ATOM 1794 C CA . GLN A 1 238 ? -5.366 96.369 71.771 1.00 8.01 238 GLN A CA 1
ATOM 1795 C C . GLN A 1 238 ? -4.435 96.734 72.899 1.00 8.76 238 GLN A C 1
ATOM 1796 O O . GLN A 1 238 ? -4.839 96.805 74.081 1.00 9.07 238 GLN A O 1
ATOM 1802 N N . THR A 1 239 ? -3.177 97.058 72.503 1.00 8.44 239 THR A N 1
ATOM 1803 C CA . THR A 1 239 ? -2.224 97.610 73.473 1.00 8.85 239 THR A CA 1
ATOM 1804 C C . THR A 1 239 ? -1.950 99.071 73.049 1.00 8.99 239 THR A C 1
ATOM 1805 O O . THR A 1 239 ? -1.368 99.299 71.972 1.00 10.37 239 THR A O 1
ATOM 1809 N N . ILE A 1 240 ? -2.317 99.999 73.887 1.00 7.82 240 ILE A N 1
ATOM 1810 C CA . ILE A 1 240 ? -2.126 101.445 73.540 1.00 7.01 240 ILE A CA 1
ATOM 1811 C C . ILE A 1 240 ? -0.769 101.850 74.113 1.00 7.84 240 ILE A C 1
ATOM 1812 O O . ILE A 1 240 ? -0.528 101.731 75.306 1.00 7.97 240 ILE A O 1
ATOM 1817 N N . ILE A 1 241 ? 0.043 102.489 73.258 1.00 7.43 241 ILE A N 1
ATOM 1818 C CA . ILE A 1 241 ? 1.431 102.851 73.697 1.00 7.33 241 ILE A CA 1
ATOM 1819 C C . ILE A 1 241 ? 1.427 104.291 74.185 1.00 8.53 241 ILE A C 1
ATOM 1820 O O . ILE A 1 241 ? 1.042 105.247 73.417 1.00 8.63 241 ILE A O 1
ATOM 1825 N N . VAL A 1 242 ? 1.882 104.481 75.424 1.00 7.17 242 VAL A N 1
ATOM 1826 C CA . VAL A 1 242 ? 1.940 105.858 76.013 1.00 8.67 242 VAL A CA 1
ATOM 1827 C C . VAL A 1 242 ? 3.442 106.096 76.288 1.00 8.06 242 VAL A C 1
ATOM 1828 O O . VAL A 1 242 ? 3.963 105.573 77.269 1.00 8.06 242 VAL A O 1
ATOM 1832 N N . ASP A 1 243 ? 4.143 106.772 75.377 1.00 7.23 243 ASP A N 1
ATOM 1833 C CA . ASP A 1 243 ? 5.594 106.930 75.503 1.00 7.77 243 ASP A CA 1
ATOM 1834 C C . ASP A 1 243 ? 6.101 108.293 75.035 1.00 8.24 243 ASP A C 1
ATOM 1835 O O . ASP A 1 243 ? 7.310 108.488 74.865 1.00 7.69 243 ASP A O 1
ATOM 1840 N N . GLY A 1 244 ? 5.184 109.245 74.845 1.00 7.01 244 GLY A N 1
ATOM 1841 C CA . GLY A 1 244 ? 5.623 110.606 74.400 1.00 7.54 244 GLY A CA 1
ATOM 1842 C C . GLY A 1 244 ? 6.205 110.585 72.983 1.00 9.94 244 GLY A C 1
ATOM 1843 O O . GLY A 1 244 ? 6.857 111.562 72.580 1.00 8.28 244 GLY A O 1
ATOM 1844 N N . GLY A 1 245 ? 5.996 109.477 72.242 1.00 8.42 245 GLY A N 1
ATOM 1845 C CA . GLY A 1 245 ? 6.578 109.364 70.910 1.00 8.52 245 GLY A CA 1
ATOM 1846 C C . GLY A 1 245 ? 7.952 108.719 70.882 1.00 8.91 245 GLY A C 1
ATOM 1847 O O . GLY A 1 245 ? 8.555 108.658 69.843 1.00 9.57 245 GLY A O 1
ATOM 1848 N N . ARG A 1 246 ? 8.474 108.227 72.016 1.00 8.92 246 ARG A N 1
ATOM 1849 C CA . ARG A 1 246 ? 9.863 107.747 72.054 1.00 8.83 246 ARG A CA 1
ATOM 1850 C C . ARG A 1 246 ? 10.107 106.554 71.085 1.00 8.92 246 ARG A C 1
ATOM 1851 O O . ARG A 1 246 ? 11.116 106.506 70.390 1.00 10.14 246 ARG A O 1
ATOM 1859 N N . SER A 1 247 ? 9.143 105.640 71.018 1.00 9.43 247 SER A N 1
ATOM 1860 C CA . SER A 1 247 ? 9.333 104.442 70.198 1.00 9.59 247 SER A CA 1
ATOM 1861 C C . SER A 1 247 ? 9.297 104.752 68.702 1.00 9.97 247 SER A C 1
ATOM 1862 O O . SER A 1 247 ? 9.622 103.872 67.894 1.00 9.91 247 SER A O 1
ATOM 1865 N N . LEU A 1 248 ? 8.863 105.945 68.313 1.00 8.24 248 LEU A N 1
ATOM 1866 C CA . LEU A 1 248 ? 8.772 106.267 66.863 1.00 8.56 248 LEU A CA 1
ATOM 1867 C C . LEU A 1 248 ? 10.132 106.481 66.292 1.00 9.89 248 LEU A C 1
ATOM 1868 O O . LEU A 1 248 ? 10.316 106.276 65.093 1.00 12.40 248 LEU A O 1
ATOM 1873 N N . LEU A 1 249 ? 11.087 106.939 67.116 1.00 10.63 249 LEU A N 1
ATOM 1874 C CA . LEU A 1 249 ? 12.379 107.294 66.571 1.00 12.36 249 LEU A CA 1
ATOM 1875 C C . LEU A 1 249 ? 13.214 106.122 66.131 1.00 16.00 249 LEU A C 1
ATOM 1876 O O . LEU A 1 249 ? 13.036 104.973 66.539 1.00 13.69 249 LEU A O 1
ATOM 1881 N N . VAL A 1 250 ? 14.214 106.465 65.293 1.00 18.77 250 VAL A N 1
ATOM 1882 C CA . VAL A 1 250 ? 15.482 105.692 65.265 1.00 22.49 250 VAL A CA 1
ATOM 1883 C C . VAL A 1 250 ? 16.793 106.263 66.005 1.00 23.00 250 VAL A C 1
ATOM 1884 O O . VAL A 1 250 ? 17.144 105.775 67.092 1.00 21.58 250 VAL A O 1
ATOM 1888 N N . LEU A 1 251 ? 17.506 107.181 65.298 1.00 24.48 251 LEU A N 1
ATOM 1889 C CA . LEU A 1 251 ? 18.474 108.254 65.596 1.00 25.41 251 LEU A CA 1
ATOM 1890 C C . LEU A 1 251 ? 19.333 108.550 64.318 1.00 26.91 251 LEU A C 1
ATOM 1891 O O . LEU A 1 251 ? 19.424 107.718 63.402 1.00 25.01 251 LEU A O 1
ATOM 1896 N N . MET B 1 1 ? -9.536 137.668 69.178 1.00 14.33 1 MET B N 1
ATOM 1897 C CA . MET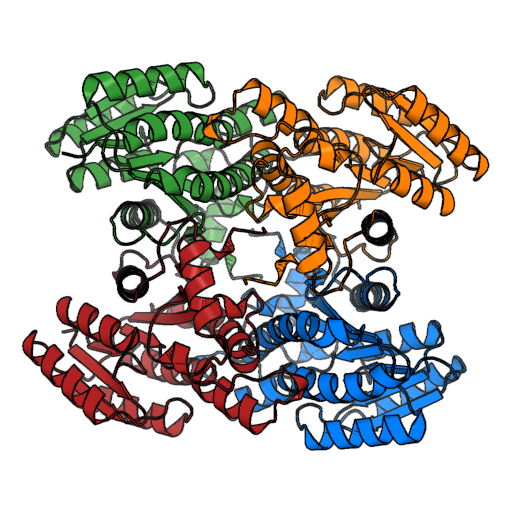 B 1 1 ? -9.409 136.200 69.442 1.00 15.51 1 MET B CA 1
ATOM 1898 C C . MET B 1 1 ? -10.501 135.696 70.386 1.00 15.02 1 MET B C 1
ATOM 1899 O O . MET B 1 1 ? -10.772 136.303 71.464 1.00 13.88 1 MET B O 1
ATOM 1904 N N . GLU B 1 2 ? -11.157 134.582 70.002 1.00 13.35 2 GLU B N 1
ATOM 1905 C CA . GLU B 1 2 ? -12.168 133.986 70.832 1.00 12.28 2 GLU B CA 1
ATOM 1906 C C . GLU B 1 2 ? -11.652 133.588 72.174 1.00 12.52 2 GLU B C 1
ATOM 1907 O O . GLU B 1 2 ? -10.500 133.066 72.317 1.00 11.81 2 GLU B O 1
ATOM 1913 N N . GLN B 1 3 ? -12.524 133.802 73.177 1.00 12.39 3 GLN B N 1
ATOM 1914 C CA . GLN B 1 3 ? -12.166 133.380 74.571 1.00 13.37 3 GLN B CA 1
ATOM 1915 C C . GLN B 1 3 ? -12.113 131.870 74.748 1.00 12.82 3 GLN B C 1
ATOM 1916 O O . GLN B 1 3 ? -11.195 131.342 75.480 1.00 13.43 3 GLN B O 1
ATOM 1922 N N . ASN B 1 4 ? -13.066 131.166 74.115 1.00 14.02 4 ASN B N 1
ATOM 1923 C CA . ASN B 1 4 ? -13.117 129.680 74.236 1.00 14.65 4 ASN B CA 1
ATOM 1924 C C . ASN B 1 4 ? -12.334 128.994 73.126 1.00 13.10 4 ASN B C 1
ATOM 1925 O O . ASN B 1 4 ? -12.173 129.550 72.037 1.00 12.40 4 ASN B O 1
ATOM 1930 N N . LYS B 1 5 ? -11.873 127.776 73.405 1.00 11.04 5 LYS B N 1
ATOM 1931 C CA . LYS B 1 5 ? -11.132 126.977 72.436 1.00 12.23 5 LYS B CA 1
ATOM 1932 C C . LYS B 1 5 ? -11.968 126.697 71.193 1.00 10.54 5 LYS B C 1
ATOM 1933 O O . LYS B 1 5 ? -13.228 126.695 71.253 1.00 12.14 5 LYS B O 1
ATOM 1939 N N . CYS B 1 6 ? -11.291 126.493 70.047 1.00 10.85 6 CYS B N 1
ATOM 1940 C CA . CYS B 1 6 ? -11.994 126.364 68.771 1.00 10.22 6 CYS B CA 1
ATOM 1941 C C . CYS B 1 6 ? -11.481 125.088 68.090 1.00 9.62 6 CYS B C 1
ATOM 1942 O O . CYS B 1 6 ? -10.330 124.709 68.267 1.00 8.71 6 CYS B O 1
ATOM 1945 N N . ALA B 1 7 ? -12.366 124.444 67.359 1.00 10.45 7 ALA B N 1
ATOM 1946 C CA . ALA B 1 7 ? -12.007 123.130 66.740 1.00 8.79 7 ALA B CA 1
ATOM 1947 C C . ALA B 1 7 ? -12.444 123.119 65.299 1.00 9.96 7 ALA B C 1
ATOM 1948 O O . ALA B 1 7 ? -13.567 123.563 65.016 1.00 10.72 7 ALA B O 1
ATOM 1950 N N . LEU B 1 8 ? -11.594 122.585 64.399 1.00 7.77 8 LEU B N 1
ATOM 1951 C CA . LEU B 1 8 ? -12.017 122.363 63.025 1.00 8.11 8 LEU B CA 1
ATOM 1952 C C . LEU B 1 8 ? -12.173 120.857 62.806 1.00 8.48 8 LEU B C 1
ATOM 1953 O O . LEU B 1 8 ? -11.283 120.085 63.226 1.00 7.75 8 LEU B O 1
ATOM 1958 N N . VAL B 1 9 ? -13.224 120.477 62.074 1.00 7.42 9 VAL B N 1
ATOM 1959 C CA . VAL B 1 9 ? -13.346 119.060 61.608 1.00 8.46 9 VAL B CA 1
ATOM 1960 C C . VAL B 1 9 ? -13.543 119.105 60.107 1.00 8.70 9 VAL B C 1
ATOM 1961 O O . VAL B 1 9 ? -14.510 119.670 59.657 1.00 8.17 9 VAL B O 1
ATOM 1965 N N . THR B 1 10 ? -12.623 118.505 59.323 1.00 6.86 10 THR B N 1
ATOM 1966 C CA . THR B 1 10 ? -12.821 118.520 57.848 1.00 7.18 10 THR B CA 1
ATOM 1967 C C . THR B 1 10 ? -13.911 117.529 57.522 1.00 8.06 10 THR B C 1
ATOM 1968 O O . THR B 1 10 ? -14.032 116.510 58.251 1.00 8.89 10 THR B O 1
ATOM 1972 N N . GLY B 1 11 ? -14.708 117.818 56.474 1.00 7.69 11 GLY B N 1
ATOM 1973 C CA . GLY B 1 11 ? -15.759 116.874 56.058 1.00 8.49 11 GLY B CA 1
ATOM 1974 C C . GLY B 1 11 ? -16.751 116.667 57.196 1.00 10.60 11 GLY B C 1
ATOM 1975 O O . GLY B 1 11 ? -16.976 115.515 57.620 1.00 9.95 11 GLY B O 1
ATOM 1976 N N . SER B 1 12 ? -17.328 117.753 57.728 1.00 9.41 12 SER B N 1
ATOM 1977 C CA . SER B 1 12 ? -18.172 117.627 58.868 1.00 7.48 12 SER B CA 1
ATOM 1978 C C . SER B 1 12 ? -19.652 117.973 58.577 1.00 10.14 12 SER B C 1
ATOM 1979 O O . SER B 1 12 ? -20.398 118.306 59.465 1.00 9.78 12 SER B O 1
ATOM 1982 N N . SER B 1 13 ? -20.019 117.922 57.317 1.00 10.67 13 SER B N 1
ATOM 1983 C CA . SER B 1 13 ? -21.465 118.056 56.969 1.00 10.92 13 SER B CA 1
ATOM 1984 C C . SER B 1 13 ? -22.294 116.840 57.298 1.00 12.24 13 SER B C 1
ATOM 1985 O O . SER B 1 13 ? -23.528 116.958 57.415 1.00 12.62 13 SER B O 1
ATOM 1988 N N . ARG B 1 14 ? -21.685 115.666 57.506 1.00 9.86 14 ARG B N 1
ATOM 1989 C CA . ARG B 1 14 ? -22.459 114.451 57.830 1.00 10.77 14 ARG B CA 1
ATOM 1990 C C . ARG B 1 14 ? -21.460 113.431 58.416 1.00 10.17 14 ARG B C 1
ATOM 1991 O O . ARG B 1 14 ? -20.230 113.711 58.451 1.00 10.85 14 ARG B O 1
ATOM 1999 N N . GLY B 1 15 ? -21.987 112.282 58.817 1.00 10.49 15 GLY B N 1
ATOM 2000 C CA . GLY B 1 15 ? -21.146 111.088 59.193 1.00 10.32 15 GLY B CA 1
ATOM 2001 C C . GLY B 1 15 ? -20.291 111.337 60.400 1.00 9.62 15 GLY B C 1
ATOM 2002 O O . GLY B 1 15 ? -20.682 112.046 61.352 1.00 8.51 15 GLY B O 1
ATOM 2003 N N . VAL B 1 16 ? -19.121 110.701 60.431 1.00 7.83 16 VAL B N 1
ATOM 2004 C CA . VAL B 1 16 ? -18.282 110.789 61.642 1.00 8.54 16 VAL B CA 1
ATOM 2005 C C . VAL B 1 16 ? -17.915 112.278 61.923 1.00 7.09 16 VAL B C 1
ATOM 2006 O O . VAL B 1 16 ? -17.860 112.679 63.096 1.00 8.36 16 VAL B O 1
ATOM 2010 N N . GLY B 1 17 ? -17.602 113.030 60.877 1.00 8.42 17 GLY B N 1
ATOM 2011 C CA . GLY B 1 17 ? -17.108 114.388 61.068 1.00 8.70 17 GLY B CA 1
ATOM 2012 C C . GLY B 1 17 ? -18.171 115.262 61.721 1.00 10.66 17 GLY B C 1
ATOM 2013 O O . GLY B 1 17 ? -17.898 116.075 62.628 1.00 8.69 17 GLY B O 1
ATOM 2014 N N . LYS B 1 18 ? -19.399 115.122 61.203 1.00 8.72 18 LYS B N 1
ATOM 2015 C CA . LYS B 1 18 ? -20.529 115.840 61.856 1.00 8.68 18 LYS B CA 1
ATOM 2016 C C . LYS B 1 18 ? -20.690 115.492 63.307 1.00 8.07 18 LYS B C 1
ATOM 2017 O O . LYS B 1 18 ? -20.799 116.394 64.216 1.00 9.31 18 LYS B O 1
ATOM 2023 N N . ALA B 1 19 ? -20.652 114.193 63.606 1.00 8.07 19 ALA B N 1
ATOM 2024 C CA . ALA B 1 19 ? -20.818 113.784 65.003 1.00 8.98 19 ALA B CA 1
ATOM 2025 C C . ALA B 1 19 ? -19.666 114.261 65.903 1.00 8.44 19 ALA B C 1
ATOM 2026 O O . ALA B 1 19 ? -19.860 114.649 67.058 1.00 8.76 19 ALA B O 1
ATOM 2028 N N . ALA B 1 20 ? -18.461 114.256 65.337 1.00 7.96 20 ALA B N 1
ATOM 2029 C CA . ALA B 1 20 ? -17.299 114.699 66.134 1.00 9.17 20 ALA B CA 1
ATOM 2030 C C . ALA B 1 20 ? -17.446 116.224 66.439 1.00 8.87 20 ALA B C 1
ATOM 2031 O O . ALA B 1 20 ? -17.179 116.696 67.542 1.00 9.17 20 ALA B O 1
ATOM 2033 N N . ALA B 1 21 ? -17.910 116.960 65.437 1.00 9.09 21 ALA B N 1
ATOM 2034 C CA . ALA B 1 21 ? -18.093 118.405 65.656 1.00 9.25 21 ALA B CA 1
ATOM 2035 C C . ALA B 1 21 ? -19.170 118.709 66.695 1.00 9.58 21 ALA B C 1
ATOM 2036 O O . ALA B 1 21 ? -18.979 119.584 67.545 1.00 9.28 21 ALA B O 1
ATOM 2038 N N . ILE B 1 22 ? -20.248 117.958 66.679 1.00 10.15 22 ILE B N 1
ATOM 2039 C CA . ILE B 1 22 ? -21.324 118.133 67.681 1.00 10.21 22 ILE B CA 1
ATOM 2040 C C . ILE B 1 22 ? -20.842 117.766 69.101 1.00 11.20 22 ILE B C 1
ATOM 2041 O O . ILE B 1 22 ? -21.053 118.507 70.075 1.00 11.38 22 ILE B O 1
ATOM 2046 N N . ARG B 1 23 ? -20.051 116.686 69.204 1.00 9.43 23 ARG B N 1
ATOM 2047 C CA . ARG B 1 23 ? -19.448 116.321 70.449 1.00 9.77 23 ARG B CA 1
ATOM 2048 C C . ARG B 1 23 ? -18.532 117.403 71.010 1.00 10.18 23 ARG B C 1
ATOM 2049 O O . ARG B 1 23 ? -18.565 117.701 72.228 1.00 12.05 23 ARG B O 1
ATOM 2057 N N . LEU B 1 24 ? -17.700 117.967 70.138 1.00 8.97 24 LEU B N 1
ATOM 2058 C CA . LEU B 1 24 ? -16.780 119.043 70.593 1.00 8.52 24 LEU B CA 1
ATOM 2059 C C . LEU B 1 24 ? -17.615 120.233 71.010 1.00 10.57 24 LEU B C 1
ATOM 2060 O O . LEU B 1 24 ? -17.311 120.836 72.058 1.00 11.61 24 LEU B O 1
ATOM 2065 N N . ALA B 1 25 ? -18.685 120.540 70.255 1.00 9.58 25 ALA B N 1
ATOM 2066 C CA . ALA B 1 25 ? -19.555 121.671 70.624 1.00 11.03 25 ALA B CA 1
ATOM 2067 C C . ALA B 1 25 ? -20.223 121.422 71.996 1.00 12.10 25 ALA B C 1
ATOM 2068 O O . ALA B 1 25 ? -20.335 122.361 72.822 1.00 12.36 25 ALA B O 1
ATOM 2070 N N . GLU B 1 26 ? -20.659 120.168 72.249 1.00 12.52 26 GLU B N 1
ATOM 2071 C CA . GLU B 1 26 ? -21.256 119.819 73.550 1.00 14.97 26 GLU B CA 1
ATOM 2072 C C . GLU B 1 26 ? -20.279 120.062 74.710 1.00 16.48 26 GLU B C 1
ATOM 2073 O O . GLU B 1 26 ? -20.697 120.333 75.835 1.00 18.55 26 GLU B O 1
ATOM 2079 N N . ASN B 1 27 ? -18.987 119.992 74.416 1.00 16.26 27 ASN B N 1
ATOM 2080 C CA . ASN B 1 27 ? -17.924 120.234 75.365 1.00 18.82 27 ASN B CA 1
ATOM 2081 C C . ASN B 1 27 ? -17.407 121.695 75.426 1.00 16.94 27 ASN B C 1
ATOM 2082 O O . ASN B 1 27 ? -16.443 121.964 76.155 1.00 17.40 27 ASN B O 1
ATOM 2087 N N . GLY B 1 28 ? -18.067 122.595 74.689 1.00 16.83 28 GLY B N 1
ATOM 2088 C CA . GLY B 1 28 ? -17.880 124.054 74.795 1.00 15.49 28 GLY B CA 1
ATOM 2089 C C . GLY B 1 28 ? -17.013 124.603 73.693 1.00 14.35 28 GLY B C 1
ATOM 2090 O O . GLY B 1 28 ? -16.737 125.797 73.691 1.00 14.33 28 GLY B O 1
ATOM 2091 N N . TYR B 1 29 ? -16.527 123.752 72.748 1.00 12.92 29 TYR B N 1
ATOM 2092 C CA . TYR B 1 29 ? -15.644 124.325 71.683 1.00 12.19 29 TYR B CA 1
ATOM 2093 C C . TYR B 1 29 ? -16.485 125.094 70.676 1.00 11.73 29 TYR B C 1
ATOM 2094 O O . TYR B 1 29 ? -17.570 124.651 70.284 1.00 10.99 29 TYR B O 1
ATOM 2103 N N . ASN B 1 30 ? -15.970 126.230 70.194 1.00 11.30 30 ASN B N 1
ATOM 2104 C CA . ASN B 1 30 ? -16.510 126.825 68.997 1.00 10.65 30 ASN B CA 1
ATOM 2105 C C . ASN B 1 30 ? -16.086 125.941 67.817 1.00 10.65 30 ASN B C 1
ATOM 2106 O O . ASN B 1 30 ? -15.006 125.320 67.891 1.00 10.68 30 ASN B O 1
ATOM 2111 N N . ILE B 1 31 ? -16.870 125.940 66.754 1.00 11.92 31 ILE B N 1
ATOM 2112 C CA . ILE B 1 31 ? -16.663 124.917 65.689 1.00 10.70 31 ILE B CA 1
ATOM 2113 C C . ILE B 1 31 ? -16.440 125.511 64.317 1.00 12.54 31 ILE B C 1
ATOM 2114 O O . ILE B 1 31 ? -17.123 126.486 63.946 1.00 12.80 31 ILE B O 1
ATOM 2119 N N . VAL B 1 32 ? -15.523 124.906 63.551 1.00 10.15 32 VAL B N 1
ATOM 2120 C CA . VAL B 1 32 ? -15.470 125.168 62.117 1.00 10.64 32 VAL B CA 1
ATOM 2121 C C . VAL B 1 32 ? -15.998 123.933 61.381 1.00 10.83 32 VAL B C 1
ATOM 2122 O O . VAL B 1 32 ? -15.421 122.853 61.534 1.00 11.52 32 VAL B O 1
ATOM 2126 N N . ILE B 1 33 ? -17.118 124.084 60.667 1.00 10.20 33 ILE B N 1
ATOM 2127 C CA . ILE B 1 33 ? -17.667 122.993 59.838 1.00 9.99 33 ILE B CA 1
ATOM 2128 C C . ILE B 1 33 ? -17.048 123.182 58.470 1.00 10.74 33 ILE B C 1
ATOM 2129 O O . ILE B 1 33 ? -16.887 124.317 57.978 1.00 11.95 33 ILE B O 1
ATOM 2134 N N . ASN B 1 34 ? -16.740 122.052 57.801 1.00 10.81 34 ASN B N 1
ATOM 2135 C CA . ASN B 1 34 ? -16.128 122.100 56.475 1.00 9.91 34 ASN B CA 1
ATOM 2136 C C . ASN B 1 34 ? -16.818 121.086 55.590 1.00 10.84 34 ASN B C 1
ATOM 2137 O O . ASN B 1 34 ? -17.192 119.977 56.022 1.00 11.01 34 ASN B O 1
ATOM 2142 N N . TYR B 1 35 ? -16.972 121.466 54.323 1.00 11.87 35 TYR B N 1
ATOM 2143 C CA . TYR B 1 35 ? -17.551 120.577 53.314 1.00 11.15 35 TYR B CA 1
ATOM 2144 C C . TYR B 1 35 ? -16.983 120.926 51.928 1.00 11.87 35 TYR B C 1
ATOM 2145 O O . TYR B 1 35 ? -16.307 121.954 51.748 1.00 12.84 35 TYR B O 1
ATOM 2154 N N . ALA B 1 36 ? -17.284 120.072 50.946 1.00 11.98 36 ALA B N 1
ATOM 2155 C CA . ALA B 1 36 ? -16.811 120.365 49.572 1.00 14.45 36 ALA B CA 1
ATOM 2156 C C . ALA B 1 36 ? -18.003 120.642 48.684 1.00 15.96 36 ALA B C 1
ATOM 2157 O O . ALA B 1 36 ? -17.963 121.550 47.842 1.00 15.69 36 ALA B O 1
ATOM 2159 N N . ARG B 1 37 ? -19.037 119.827 48.850 1.00 16.81 37 ARG B N 1
ATOM 2160 C CA . ARG B 1 37 ? -20.263 120.074 48.029 1.00 20.10 37 ARG B CA 1
ATOM 2161 C C . ARG B 1 37 ? -21.577 120.145 48.777 1.00 20.54 37 ARG B C 1
ATOM 2162 O O . ARG B 1 37 ? -22.495 120.808 48.281 1.00 21.73 37 ARG B O 1
ATOM 2170 N N . SER B 1 38 ? -21.683 119.491 49.943 1.00 18.76 38 SER B N 1
ATOM 2171 C CA . SER B 1 38 ? -22.955 119.377 50.601 1.00 20.16 38 SER B CA 1
ATOM 2172 C C . SER B 1 38 ? -23.253 120.623 51.457 1.00 18.97 38 SER B C 1
ATOM 2173 O O . SER B 1 38 ? -23.227 120.578 52.710 1.00 18.70 38 SER B O 1
ATOM 2176 N N . LYS B 1 39 ? -23.498 121.750 50.758 1.00 19.24 39 LYS B N 1
ATOM 2177 C CA . LYS B 1 39 ? -23.739 123.034 51.430 1.00 20.06 39 LYS B CA 1
ATOM 2178 C C . LYS B 1 39 ? -24.973 122.993 52.341 1.00 20.54 39 LYS B C 1
ATOM 2179 O O . LYS B 1 39 ? -24.954 123.441 53.495 1.00 19.88 39 LYS B O 1
ATOM 2185 N N . LYS B 1 40 ? -26.076 122.476 51.832 1.00 19.49 40 LYS B N 1
ATOM 2186 C CA . LYS B 1 40 ? -27.297 122.404 52.677 1.00 20.99 40 LYS B CA 1
ATOM 2187 C C . LYS B 1 40 ? -27.115 121.636 53.997 1.00 18.20 40 LYS B C 1
ATOM 2188 O O . LYS B 1 40 ? -27.531 122.076 55.075 1.00 16.47 40 LYS B O 1
ATOM 2194 N N . ALA B 1 41 ? -26.503 120.464 53.876 1.00 16.31 41 ALA B N 1
ATOM 2195 C CA . ALA B 1 41 ? -26.171 119.620 55.035 1.00 15.43 41 ALA B CA 1
ATOM 2196 C C . ALA B 1 41 ? -25.225 120.373 56.011 1.00 13.33 41 ALA B C 1
ATOM 2197 O O . ALA B 1 41 ? -25.442 120.318 57.199 1.00 12.30 41 ALA B O 1
ATOM 2199 N N . ALA B 1 42 ? -24.235 121.069 55.475 1.00 13.18 42 ALA B N 1
ATOM 2200 C CA . ALA B 1 42 ? -23.280 121.811 56.328 1.00 13.60 42 ALA B CA 1
ATOM 2201 C C . ALA B 1 42 ? -23.997 122.933 57.079 1.00 14.94 42 ALA B C 1
ATOM 2202 O O . ALA B 1 42 ? -23.781 123.123 58.259 1.00 13.24 42 ALA B O 1
ATOM 2204 N N . LEU B 1 43 ? -24.901 123.651 56.392 1.00 17.40 43 LEU B N 1
ATOM 2205 C CA . LEU B 1 43 ? -25.665 124.709 57.061 1.00 17.69 43 LEU B CA 1
ATOM 2206 C C . LEU B 1 43 ? -26.632 124.194 58.131 1.00 17.26 43 LEU B C 1
ATOM 2207 O O . LEU B 1 43 ? -26.770 124.812 59.188 1.00 16.24 43 LEU B O 1
ATOM 2212 N N . GLU B 1 44 ? -27.334 123.090 57.861 1.00 17.23 44 GLU B N 1
ATOM 2213 C CA . GLU B 1 44 ? -28.215 122.459 58.888 1.00 18.33 44 GLU B CA 1
ATOM 2214 C C . GLU B 1 44 ? -27.413 122.012 60.101 1.00 16.36 44 GLU B C 1
ATOM 2215 O O . GLU B 1 44 ? -27.826 122.111 61.212 1.00 14.73 44 GLU B O 1
ATOM 2221 N N . THR B 1 45 ? -26.246 121.425 59.838 1.00 17.52 45 THR B N 1
ATOM 2222 C CA . THR B 1 45 ? -25.339 121.040 60.912 1.00 15.63 45 THR B CA 1
ATOM 2223 C C . THR B 1 45 ? -24.961 122.242 61.793 1.00 14.79 45 THR B C 1
ATOM 2224 O O . THR B 1 45 ? -25.002 122.171 63.032 1.00 14.77 45 THR B O 1
ATOM 2228 N N . ALA B 1 46 ? -24.599 123.341 61.160 1.00 15.38 46 ALA B N 1
ATOM 2229 C CA . ALA B 1 46 ? -24.171 124.523 61.902 1.00 15.66 46 ALA B CA 1
ATOM 2230 C C . ALA B 1 46 ? -25.339 125.042 62.709 1.00 16.55 46 ALA B C 1
ATOM 2231 O O . ALA B 1 46 ? -25.183 125.490 63.856 1.00 16.72 46 ALA B O 1
ATOM 2233 N N . GLU B 1 47 ? -26.527 124.976 62.135 1.00 19.08 47 GLU B N 1
ATOM 2234 C CA . GLU B 1 47 ? -27.728 125.435 62.881 1.00 21.32 47 GLU B CA 1
ATOM 2235 C C . GLU B 1 47 ? -27.964 124.609 64.166 1.00 19.84 47 GLU B C 1
ATOM 2236 O O . GLU B 1 47 ? -28.244 125.154 65.281 1.00 19.95 47 GLU B O 1
ATOM 2242 N N . GLU B 1 48 ? -27.817 123.275 64.069 1.00 18.67 48 GLU B N 1
ATOM 2243 C CA . GLU B 1 48 ? -27.906 122.421 65.252 1.00 16.42 48 GLU B CA 1
ATOM 2244 C C . GLU B 1 48 ? -26.786 122.762 66.284 1.00 17.97 48 GLU B C 1
ATOM 2245 O O . GLU B 1 48 ? -26.985 122.812 67.514 1.00 17.74 48 GLU B O 1
ATOM 2251 N N . ILE B 1 49 ? -25.577 123.005 65.778 1.00 14.70 49 ILE B N 1
ATOM 2252 C CA . ILE B 1 49 ? -24.541 123.343 66.742 1.00 15.36 49 ILE B CA 1
ATOM 2253 C C . ILE B 1 49 ? -24.753 124.707 67.437 1.00 14.77 49 ILE B C 1
ATOM 2254 O O . ILE B 1 49 ? -24.459 124.862 68.629 1.00 15.42 49 ILE B O 1
ATOM 2259 N N . GLU B 1 50 ? -25.263 125.675 66.706 1.00 18.23 50 GLU B N 1
ATOM 2260 C CA . GLU B 1 50 ? -25.513 127.020 67.319 1.00 20.83 50 GLU B CA 1
ATOM 2261 C C . GLU B 1 50 ? -26.517 126.952 68.483 1.00 20.38 50 GLU B C 1
ATOM 2262 O O . GLU B 1 50 ? -26.422 127.723 69.449 1.00 21.18 50 GLU B O 1
ATOM 2268 N N . LYS B 1 51 ? -27.425 125.981 68.434 1.00 21.82 51 LYS B N 1
ATOM 2269 C CA . LYS B 1 51 ? -28.368 125.748 69.536 1.00 23.74 51 LYS B CA 1
ATOM 2270 C C . LYS B 1 51 ? -27.639 125.226 70.812 1.00 23.57 51 LYS B C 1
ATOM 2271 O O . LYS B 1 51 ? -28.163 125.307 71.955 1.00 23.32 51 LYS B O 1
ATOM 2277 N N . LEU B 1 52 ? -26.390 124.755 70.668 1.00 20.46 52 LEU B N 1
ATOM 2278 C CA . LEU B 1 52 ? -25.625 124.340 71.836 1.00 20.84 52 LEU B CA 1
ATOM 2279 C C . LEU B 1 52 ? -24.952 125.531 72.497 1.00 21.06 52 LEU B C 1
ATOM 2280 O O . LEU B 1 52 ? -24.247 125.384 73.490 1.00 22.91 52 LEU B O 1
ATOM 2285 N N . GLY B 1 53 ? -25.114 126.711 71.904 1.00 21.54 53 GLY B N 1
ATOM 2286 C CA . GLY B 1 53 ? -24.584 127.933 72.487 1.00 21.63 53 GLY B CA 1
ATOM 2287 C C . GLY B 1 53 ? -23.087 128.192 72.265 1.00 21.25 53 GLY B C 1
ATOM 2288 O O . GLY B 1 53 ? -22.492 128.916 73.055 1.00 21.88 53 GLY B O 1
ATOM 2289 N N . VAL B 1 54 ? -22.527 127.652 71.173 1.00 16.83 54 VAL B N 1
ATOM 2290 C CA . VAL B 1 54 ? -21.145 127.928 70.745 1.00 16.65 54 VAL B CA 1
ATOM 2291 C C . VAL B 1 54 ? -21.208 128.627 69.413 1.00 15.74 54 VAL B C 1
ATOM 2292 O O . VAL B 1 54 ? -22.273 128.590 68.748 1.00 17.01 54 VAL B O 1
ATOM 2296 N N . LYS B 1 55 ? -20.100 129.245 68.974 1.00 13.93 55 LYS B N 1
ATOM 2297 C CA . LYS B 1 55 ? -20.077 129.898 67.695 1.00 13.32 55 LYS B CA 1
ATOM 2298 C C . LYS B 1 55 ? -19.688 128.865 66.622 1.00 13.56 55 LYS B C 1
ATOM 2299 O O . LYS B 1 55 ? -18.976 127.918 66.933 1.00 12.41 55 LYS B O 1
ATOM 2305 N N . VAL B 1 56 ? -20.176 129.051 65.422 1.00 14.12 56 VAL B N 1
ATOM 2306 C CA . VAL B 1 56 ? -19.890 128.102 64.340 1.00 15.31 56 VAL B CA 1
ATOM 2307 C C . VAL B 1 56 ? -19.530 128.921 63.107 1.00 15.90 56 VAL B C 1
ATOM 2308 O O . VAL B 1 56 ? -20.256 129.874 62.744 1.00 18.90 56 VAL B O 1
ATOM 2312 N N . LEU B 1 57 ? -18.459 128.531 62.441 1.00 12.82 57 LEU B N 1
ATOM 2313 C CA . LEU B 1 57 ? -18.042 129.058 61.149 1.00 12.97 57 LEU B CA 1
ATOM 2314 C C . LEU B 1 57 ? -18.177 127.940 60.161 1.00 13.94 57 LEU B C 1
ATOM 2315 O O . LEU B 1 57 ? -17.715 126.811 60.457 1.00 13.88 57 LEU B O 1
ATOM 2320 N N . VAL B 1 58 ? -18.811 128.223 59.009 1.00 12.90 58 VAL B N 1
ATOM 2321 C CA . VAL B 1 58 ? -18.980 127.209 57.953 1.00 13.69 58 VAL B CA 1
ATOM 2322 C C . VAL B 1 58 ? -18.096 127.556 56.768 1.00 13.75 58 VAL B C 1
ATOM 2323 O O . VAL B 1 58 ? -18.229 128.671 56.207 1.00 15.57 58 VAL B O 1
ATOM 2327 N N . VAL B 1 59 ? -17.196 126.680 56.350 1.00 12.24 59 VAL B N 1
ATOM 2328 C CA . VAL B 1 59 ? -16.271 126.991 55.281 1.00 13.39 59 VAL B CA 1
ATOM 2329 C C . VAL B 1 59 ? -16.313 125.923 54.178 1.00 14.71 59 VAL B C 1
ATOM 2330 O O . VAL B 1 59 ? -16.109 124.746 54.456 1.00 15.48 59 VAL B O 1
ATOM 2334 N N . LYS B 1 60 ? -16.580 126.330 52.937 1.00 14.32 60 LYS B N 1
ATOM 2335 C CA . LYS B 1 60 ? -16.496 125.398 51.796 1.00 14.74 60 LYS B CA 1
ATOM 2336 C C . LYS B 1 60 ? -15.052 125.334 51.371 1.00 15.08 60 LYS B C 1
ATOM 2337 O O . LYS B 1 60 ? -14.405 126.370 51.033 1.00 16.35 60 LYS B O 1
ATOM 2343 N N . ALA B 1 61 ? -14.468 124.141 51.369 1.00 14.29 61 ALA B N 1
ATOM 2344 C CA . ALA B 1 61 ? -13.061 124.040 50.926 1.00 12.93 61 ALA B CA 1
ATOM 2345 C C . ALA B 1 61 ? -12.807 122.581 50.588 1.00 13.48 61 ALA B C 1
ATOM 2346 O O . ALA B 1 61 ? -12.847 121.730 51.464 1.00 11.27 61 ALA B O 1
ATOM 2348 N N . ASN B 1 62 ? -12.505 122.326 49.310 1.00 13.25 62 ASN B N 1
ATOM 2349 C CA . ASN B 1 62 ? -12.057 121.004 48.880 1.00 13.10 62 ASN B CA 1
ATOM 2350 C C . ASN B 1 62 ? -10.646 120.746 49.417 1.00 12.14 62 ASN B C 1
ATOM 2351 O O . ASN B 1 62 ? -9.717 121.387 48.990 1.00 10.31 62 ASN B O 1
ATOM 2356 N N . VAL B 1 63 ? -10.501 119.829 50.395 1.00 10.48 63 VAL B N 1
ATOM 2357 C CA . VAL B 1 63 ? -9.210 119.717 51.082 1.00 9.84 63 VAL B CA 1
ATOM 2358 C C . VAL B 1 63 ? -8.186 119.000 50.202 1.00 9.81 63 VAL B C 1
ATOM 2359 O O . VAL B 1 63 ? -7.031 118.874 50.590 1.00 11.34 63 VAL B O 1
ATOM 2363 N N . GLY B 1 64 ? -8.616 118.486 49.036 1.00 11.07 64 GLY B N 1
ATOM 2364 C CA . GLY B 1 64 ? -7.649 117.983 48.038 1.00 12.41 64 GLY B CA 1
ATOM 2365 C C . GLY B 1 64 ? -6.859 119.069 47.346 1.00 14.59 64 GLY B C 1
ATOM 2366 O O . GLY B 1 64 ? -5.939 118.757 46.587 1.00 15.47 64 GLY B O 1
ATOM 2367 N N . GLN B 1 65 ? -7.154 120.347 47.650 1.00 14.42 65 GLN B N 1
ATOM 2368 C CA . GLN B 1 65 ? -6.393 121.477 47.079 1.00 14.10 65 GLN B CA 1
ATOM 2369 C C . GLN B 1 65 ? -5.792 122.364 48.149 1.00 12.15 65 GLN B C 1
ATOM 2370 O O . GLN B 1 65 ? -6.498 123.062 48.850 1.00 12.81 65 GLN B O 1
ATOM 2376 N N . PRO B 1 66 ? -4.488 122.401 48.207 1.00 13.92 66 PRO B N 1
ATOM 2377 C CA . PRO B 1 66 ? -3.779 123.172 49.220 1.00 14.68 66 PRO B CA 1
ATOM 2378 C C . PRO B 1 66 ? -4.161 124.633 49.214 1.00 14.57 66 PRO B C 1
ATOM 2379 O O . PRO B 1 66 ? -4.210 125.271 50.263 1.00 13.23 66 PRO B O 1
ATOM 2383 N N . ALA B 1 67 ? -4.421 125.181 48.038 1.00 16.10 67 ALA B N 1
ATOM 2384 C CA . ALA B 1 67 ? -4.877 126.601 48.021 1.00 15.79 67 ALA B CA 1
ATOM 2385 C C . ALA B 1 67 ? -6.207 126.802 48.781 1.00 15.67 67 ALA B C 1
ATOM 2386 O O . ALA B 1 67 ? -6.416 127.833 49.483 1.00 13.53 67 ALA B O 1
ATOM 2388 N N . LYS B 1 68 ? -7.133 125.872 48.626 1.00 11.64 68 LYS B N 1
ATOM 2389 C CA . LYS B 1 68 ? -8.419 125.978 49.310 1.00 13.36 68 LYS B CA 1
ATOM 2390 C C . LYS B 1 68 ? -8.221 125.791 50.840 1.00 12.63 68 LYS B C 1
ATOM 2391 O O . LYS B 1 68 ? -8.934 126.441 51.649 1.00 12.46 68 LYS B O 1
ATOM 2397 N N . ILE B 1 69 ? -7.279 124.932 51.210 1.00 11.19 69 ILE B N 1
ATOM 2398 C CA . ILE B 1 69 ? -6.924 124.783 52.623 1.00 11.23 69 ILE B CA 1
ATOM 2399 C C . ILE B 1 69 ? -6.419 126.084 53.219 1.00 11.03 69 ILE B C 1
ATOM 2400 O O . ILE B 1 69 ? -6.762 126.483 54.323 1.00 12.43 69 ILE B O 1
ATOM 2405 N N . LYS B 1 70 ? -5.503 126.739 52.514 1.00 13.12 70 LYS B N 1
ATOM 2406 C CA . LYS B 1 70 ? -4.959 128.053 52.982 1.00 13.55 70 LYS B CA 1
ATOM 2407 C C . LYS B 1 70 ? -6.058 129.086 53.124 1.00 12.53 70 LYS B C 1
ATOM 2408 O O . LYS B 1 70 ? -6.113 129.791 54.138 1.00 13.58 70 LYS B O 1
ATOM 2414 N N . GLU B 1 71 ? -7.005 129.086 52.208 1.00 14.71 71 GLU B N 1
ATOM 2415 C CA . GLU B 1 71 ? -8.081 130.054 52.279 1.00 15.25 71 GLU B CA 1
ATOM 2416 C C . GLU B 1 71 ? -8.914 129.760 53.484 1.00 14.81 71 GLU B C 1
ATOM 2417 O O . GLU B 1 71 ? -9.360 130.677 54.188 1.00 14.50 71 GLU B O 1
ATOM 2423 N N . MET B 1 72 ? -9.212 128.481 53.692 1.00 12.13 72 MET B N 1
ATOM 2424 C CA . MET B 1 72 ? -10.003 128.063 54.851 1.00 10.11 72 MET B CA 1
ATOM 2425 C C . MET B 1 72 ? -9.352 128.502 56.164 1.00 10.25 72 MET B C 1
ATOM 2426 O O . MET B 1 72 ? -10.045 129.056 57.081 1.00 10.94 72 MET B O 1
ATOM 2431 N N . PHE B 1 73 ? -8.053 128.247 56.311 1.00 9.44 73 PHE B N 1
ATOM 2432 C CA . PHE B 1 73 ? -7.394 128.623 57.574 1.00 10.73 73 PHE B CA 1
ATOM 2433 C C . PHE B 1 73 ? -7.304 130.125 57.727 1.00 12.58 73 PHE B C 1
ATOM 2434 O O . PHE B 1 73 ? -7.306 130.607 58.847 1.00 12.26 73 PHE B O 1
ATOM 2442 N N . GLN B 1 74 ? -7.189 130.824 56.596 1.00 14.05 74 GLN B N 1
ATOM 2443 C CA . GLN B 1 74 ? -7.256 132.344 56.647 1.00 15.34 74 GLN B CA 1
ATOM 2444 C C . GLN B 1 74 ? -8.610 132.764 57.219 1.00 13.39 74 GLN B C 1
ATOM 2445 O O . GLN B 1 74 ? -8.642 133.669 58.066 1.00 13.74 74 GLN B O 1
ATOM 2451 N N . GLN B 1 75 ? -9.703 132.094 56.814 1.00 12.97 75 GLN B N 1
ATOM 2452 C CA . GLN B 1 75 ? -11.053 132.438 57.339 1.00 14.56 75 GLN B CA 1
ATOM 2453 C C . GLN B 1 75 ? -11.129 132.146 58.815 1.00 13.99 75 GLN B C 1
ATOM 2454 O O . GLN B 1 75 ? -11.714 132.915 59.576 1.00 13.11 75 GLN B O 1
ATOM 2460 N N . ILE B 1 76 ? -10.516 131.035 59.237 1.00 11.32 76 ILE B N 1
ATOM 2461 C CA . ILE B 1 76 ? -10.569 130.708 60.648 1.00 10.43 76 ILE B CA 1
ATOM 2462 C C . ILE B 1 76 ? -9.814 131.750 61.477 1.00 11.61 76 ILE B C 1
ATOM 2463 O O . ILE B 1 76 ? -10.318 132.157 62.555 1.00 12.14 76 ILE B O 1
ATOM 2468 N N . ASP B 1 77 ? -8.626 132.151 61.010 1.00 10.85 77 ASP B N 1
ATOM 2469 C CA . ASP B 1 77 ? -7.835 133.146 61.757 1.00 12.23 77 ASP B CA 1
ATOM 2470 C C . ASP B 1 77 ? -8.679 134.477 61.799 1.00 13.01 77 ASP B C 1
ATOM 2471 O O . ASP B 1 77 ? -8.742 135.128 62.802 1.00 13.58 77 ASP B O 1
ATOM 2476 N N . GLU B 1 78 ? -9.308 134.854 60.716 1.00 14.43 78 GLU B N 1
ATOM 2477 C CA . GLU B 1 78 ? -10.115 136.108 60.650 1.00 16.11 78 GLU B CA 1
ATOM 2478 C C . GLU B 1 78 ? -11.321 136.057 61.604 1.00 16.40 78 GLU B C 1
ATOM 2479 O O . GLU B 1 78 ? -11.582 137.041 62.307 1.00 15.04 78 GLU B O 1
ATOM 2485 N N . THR B 1 79 ? -11.963 134.906 61.748 1.00 14.72 79 THR B N 1
ATOM 2486 C CA . THR B 1 79 ? -13.230 134.792 62.469 1.00 15.10 79 THR B CA 1
ATOM 2487 C C . THR B 1 79 ? -12.979 134.469 63.922 1.00 14.23 79 THR B C 1
ATOM 2488 O O . THR B 1 79 ? -13.558 135.104 64.801 1.00 14.09 79 THR B O 1
ATOM 2492 N N . PHE B 1 80 ? -12.105 133.504 64.185 1.00 12.53 80 PHE B N 1
ATOM 2493 C CA . PHE B 1 80 ? -11.878 133.073 65.571 1.00 12.68 80 PHE B CA 1
ATOM 2494 C C . PHE B 1 80 ? -10.527 133.524 66.145 1.00 11.77 80 PHE B C 1
ATOM 2495 O O . PHE B 1 80 ? -10.364 133.600 67.374 1.00 11.76 80 PHE B O 1
ATOM 2503 N N . GLY B 1 81 ? -9.532 133.694 65.276 1.00 12.18 81 GLY B N 1
ATOM 2504 C CA . GLY B 1 81 ? -8.213 134.158 65.689 1.00 12.67 81 GLY B CA 1
ATOM 2505 C C . GLY B 1 81 ? -7.410 133.085 66.461 1.00 11.54 81 GLY B C 1
ATOM 2506 O O . GLY B 1 81 ? -6.415 133.415 67.147 1.00 11.10 81 GLY B O 1
ATOM 2507 N N . ARG B 1 82 ? -7.834 131.799 66.347 1.00 10.89 82 ARG B N 1
ATOM 2508 C CA . ARG B 1 82 ? -7.117 130.699 67.082 1.00 9.53 82 ARG B CA 1
ATOM 2509 C C . ARG B 1 82 ? -7.653 129.399 66.530 1.00 8.70 82 ARG B C 1
ATOM 2510 O O . ARG B 1 82 ? -8.668 129.400 65.839 1.00 9.11 82 ARG B O 1
ATOM 2518 N N . LEU B 1 83 ? -6.935 128.315 66.829 1.00 8.40 83 LEU B N 1
ATOM 2519 C CA . LEU B 1 83 ? -7.490 126.970 66.563 1.00 8.61 83 LEU B CA 1
ATOM 2520 C C . LEU B 1 83 ? -6.801 126.074 67.548 1.00 9.90 83 LEU B C 1
ATOM 2521 O O . LEU B 1 83 ? -5.551 126.188 67.745 1.00 10.69 83 LEU B O 1
ATOM 2526 N N . ASP B 1 84 ? -7.578 125.235 68.260 1.00 9.28 84 ASP B N 1
ATOM 2527 C CA . ASP B 1 84 ? -6.976 124.438 69.333 1.00 7.99 84 ASP B CA 1
ATOM 2528 C C . ASP B 1 84 ? -6.982 122.938 69.009 1.00 8.73 84 ASP B C 1
ATOM 2529 O O . ASP B 1 84 ? -6.138 122.168 69.525 1.00 9.19 84 ASP B O 1
ATOM 2534 N N . VAL B 1 85 ? -7.965 122.557 68.216 1.00 8.96 85 VAL B N 1
ATOM 2535 C CA . VAL B 1 85 ? -8.181 121.121 67.863 1.00 8.86 85 VAL B CA 1
ATOM 2536 C C . VAL B 1 85 ? -8.431 121.070 66.371 1.00 8.64 85 VAL B C 1
ATOM 2537 O O . VAL B 1 85 ? -9.215 121.854 65.812 1.00 7.67 85 VAL B O 1
ATOM 2541 N N . PHE B 1 86 ? -7.779 120.111 65.690 1.00 6.68 86 PHE B N 1
ATOM 2542 C CA . PHE B 1 86 ? -8.050 119.907 64.301 1.00 6.87 86 PHE B CA 1
ATOM 2543 C C . PHE B 1 86 ? -8.232 118.382 64.103 1.00 9.17 86 PHE B C 1
ATOM 2544 O O . PHE B 1 86 ? -7.328 117.600 64.423 1.00 8.59 86 PHE B O 1
ATOM 2552 N N . VAL B 1 87 ? -9.375 118.003 63.502 1.00 6.90 87 VAL B N 1
ATOM 2553 C CA . VAL B 1 87 ? -9.675 116.603 63.225 1.00 8.28 87 VAL B CA 1
ATOM 2554 C C . VAL B 1 87 ? -9.715 116.461 61.718 1.00 8.26 87 VAL B C 1
ATOM 2555 O O . VAL B 1 87 ? -10.542 117.111 61.056 1.00 8.02 87 VAL B O 1
ATOM 2559 N N . ASN B 1 88 ? -8.780 115.677 61.189 1.00 8.60 88 ASN B N 1
ATOM 2560 C CA . ASN B 1 88 ? -8.657 115.416 59.728 1.00 7.89 88 ASN B CA 1
ATOM 2561 C C . ASN B 1 88 ? -9.535 114.194 59.427 1.00 8.94 88 ASN B C 1
ATOM 2562 O O . ASN B 1 88 ? -9.169 113.063 59.687 1.00 8.65 88 ASN B O 1
ATOM 2567 N N . ASN B 1 89 ? -10.735 114.467 58.915 1.00 8.58 89 ASN B N 1
ATOM 2568 C CA . ASN B 1 89 ? -11.744 113.398 58.808 1.00 8.63 89 ASN B CA 1
ATOM 2569 C C . ASN B 1 89 ? -12.204 113.210 57.384 1.00 8.73 89 ASN B C 1
ATOM 2570 O O . ASN B 1 89 ? -12.641 112.088 56.994 1.00 9.15 89 ASN B O 1
ATOM 2575 N N . ALA B 1 90 ? -12.110 114.258 56.568 1.00 7.82 90 ALA B N 1
ATOM 2576 C CA . ALA B 1 90 ? -12.687 114.137 55.194 1.00 9.65 90 ALA B CA 1
ATOM 2577 C C . ALA B 1 90 ? -11.989 113.008 54.415 1.00 10.28 90 ALA B C 1
ATOM 2578 O O . ALA B 1 90 ? -10.728 112.811 54.499 1.00 9.71 90 ALA B O 1
ATOM 2580 N N . ALA B 1 91 ? -12.749 112.295 53.591 1.00 9.14 91 ALA B N 1
ATOM 2581 C CA . ALA B 1 91 ? -12.130 111.336 52.658 1.00 8.53 91 ALA B CA 1
ATOM 2582 C C . ALA B 1 91 ? -13.015 111.139 51.442 1.00 8.24 91 ALA B C 1
ATOM 2583 O O . ALA B 1 91 ? -14.207 111.366 51.523 1.00 9.81 91 ALA B O 1
ATOM 2585 N N . SER B 1 92 ? -12.378 110.707 50.361 1.00 9.18 92 SER B N 1
ATOM 2586 C CA . SER B 1 92 ? -13.059 110.295 49.140 1.00 9.81 92 SER B CA 1
ATOM 2587 C C . SER B 1 92 ? -12.221 109.145 48.581 1.00 11.93 92 SER B C 1
ATOM 2588 O O . SER B 1 92 ? -11.337 108.639 49.263 1.00 11.47 92 SER B O 1
ATOM 2591 N N . GLY B 1 93 ? -12.501 108.703 47.370 1.00 12.20 93 GLY B N 1
ATOM 2592 C CA . GLY B 1 93 ? -11.810 107.484 46.902 1.00 11.32 93 GLY B CA 1
ATOM 2593 C C . GLY B 1 93 ? -12.490 106.982 45.622 1.00 12.68 93 GLY B C 1
ATOM 2594 O O . GLY B 1 93 ? -13.618 107.380 45.298 1.00 10.54 93 GLY B O 1
ATOM 2595 N N . VAL B 1 94 ? -11.785 106.097 44.960 1.00 13.84 94 VAL B N 1
ATOM 2596 C CA . VAL B 1 94 ? -12.299 105.361 43.811 1.00 13.32 94 VAL B CA 1
ATOM 2597 C C . VAL B 1 94 ? -12.113 103.891 44.158 1.00 13.75 94 VAL B C 1
ATOM 2598 O O . VAL B 1 94 ? -10.973 103.375 44.320 1.00 14.12 94 VAL B O 1
ATOM 2602 N N . LEU B 1 95 ? -13.229 103.218 44.319 1.00 12.86 95 LEU B N 1
ATOM 2603 C CA . LEU B 1 95 ? -13.209 101.802 44.778 1.00 13.59 95 LEU B CA 1
ATOM 2604 C C . LEU B 1 95 ? -13.364 100.793 43.643 1.00 15.81 95 LEU B C 1
ATOM 2605 O O . LEU B 1 95 ? -14.479 100.543 43.150 1.00 15.48 95 LEU B O 1
ATOM 2610 N N . ARG B 1 96 ? -12.252 100.269 43.160 1.00 14.66 96 ARG B N 1
ATOM 2611 C CA . ARG B 1 96 ? -12.312 99.259 42.106 1.00 15.65 96 ARG B CA 1
ATOM 2612 C C . ARG B 1 96 ? -11.092 98.384 42.192 1.00 13.69 96 ARG B C 1
ATOM 2613 O O . ARG B 1 96 ? -10.170 98.689 42.965 1.00 13.97 96 ARG B O 1
ATOM 2621 N N . PRO B 1 97 ? -11.052 97.324 41.381 1.00 14.57 97 PRO B N 1
ATOM 2622 C CA . PRO B 1 97 ? -9.853 96.476 41.314 1.00 13.78 97 PRO B CA 1
ATOM 2623 C C . PRO B 1 97 ? -8.602 97.218 40.874 1.00 13.98 97 PRO B C 1
ATOM 2624 O O . PRO B 1 97 ? -8.639 98.163 40.080 1.00 13.26 97 PRO B O 1
ATOM 2628 N N . VAL B 1 98 ? -7.479 96.774 41.414 1.00 13.05 98 VAL B N 1
ATOM 2629 C CA . VAL B 1 98 ? -6.232 97.519 41.193 1.00 13.68 98 VAL B CA 1
ATOM 2630 C C . VAL B 1 98 ? -5.890 97.630 39.692 1.00 13.23 98 VAL B C 1
ATOM 2631 O O . VAL B 1 98 ? -5.374 98.640 39.232 1.00 13.35 98 VAL B O 1
ATOM 2635 N N . MET B 1 99 ? -6.245 96.612 38.891 1.00 13.73 99 MET B N 1
ATOM 2636 C CA . MET B 1 99 ? -5.968 96.680 37.458 1.00 15.81 99 MET B CA 1
ATOM 2637 C C . MET B 1 99 ? -6.770 97.706 36.709 1.00 15.56 99 MET B C 1
ATOM 2638 O O . MET B 1 99 ? -6.384 98.082 35.591 1.00 14.84 99 MET B O 1
ATOM 2643 N N . GLU B 1 100 ? -7.887 98.163 37.300 1.00 14.13 100 GLU B N 1
ATOM 2644 C CA . GLU B 1 100 ? -8.727 99.140 36.638 1.00 16.25 100 GLU B CA 1
ATOM 2645 C C . GLU B 1 100 ? -8.408 100.573 37.068 1.00 15.19 100 GLU B C 1
ATOM 2646 O O . GLU B 1 100 ? -8.986 101.512 36.543 1.00 12.62 100 GLU B O 1
ATOM 2652 N N . LEU B 1 101 ? -7.403 100.757 37.928 1.00 13.30 101 LEU B N 1
ATOM 2653 C CA . LEU B 1 101 ? -7.093 102.113 38.419 1.00 12.43 101 LEU B CA 1
ATOM 2654 C C . LEU B 1 101 ? -6.374 102.965 37.383 1.00 12.04 101 LEU B C 1
ATOM 2655 O O . LEU B 1 101 ? -5.439 102.491 36.686 1.00 13.91 101 LEU B O 1
ATOM 2660 N N . GLU B 1 102 ? -6.742 104.259 37.302 1.00 11.93 102 GLU B N 1
ATOM 2661 C CA . GLU B 1 102 ? -6.030 105.162 36.422 1.00 12.91 102 GLU B CA 1
ATOM 2662 C C . GLU B 1 102 ? -5.366 106.270 37.248 1.00 12.39 102 GLU B C 1
ATOM 2663 O O . GLU B 1 102 ? -5.659 106.428 38.432 1.00 10.98 102 GLU B O 1
ATOM 2669 N N . GLU B 1 103 ? -4.486 107.015 36.622 1.00 10.97 103 GLU B N 1
ATOM 2670 C CA . GLU B 1 103 ? -3.759 108.037 37.367 1.00 11.77 103 GLU B CA 1
ATOM 2671 C C . GLU B 1 103 ? -4.678 109.055 38.075 1.00 10.67 103 GLU B C 1
ATOM 2672 O O . GLU B 1 103 ? -4.431 109.456 39.244 1.00 10.43 103 GLU B O 1
ATOM 2678 N N . THR B 1 104 ? -5.734 109.472 37.389 1.00 11.67 104 THR B N 1
ATOM 2679 C CA . THR B 1 104 ? -6.671 110.428 38.031 1.00 12.41 104 THR B CA 1
ATOM 2680 C C . THR B 1 104 ? -7.302 109.891 39.323 1.00 11.24 104 THR B C 1
ATOM 2681 O O . THR B 1 104 ? -7.530 110.680 40.250 1.00 11.62 104 THR B O 1
ATOM 2685 N N . HIS B 1 105 ? -7.497 108.573 39.402 1.00 9.74 105 HIS B N 1
ATOM 2686 C CA . HIS B 1 105 ? -8.127 107.941 40.561 1.00 10.48 105 HIS B CA 1
ATOM 2687 C C . HIS B 1 105 ? -7.173 108.035 41.718 1.00 9.69 105 HIS B C 1
ATOM 2688 O O . HIS B 1 105 ? -7.570 108.321 42.873 1.00 9.80 105 HIS B O 1
ATOM 2695 N N . TRP B 1 106 ? -5.900 107.781 41.406 1.00 8.65 106 TRP B N 1
ATOM 2696 C CA . TRP B 1 106 ? -4.840 107.884 42.440 1.00 8.99 106 TRP B CA 1
ATOM 2697 C C . TRP B 1 106 ? -4.680 109.315 42.933 1.00 10.30 106 TRP B C 1
ATOM 2698 O O . TRP B 1 106 ? -4.644 109.577 44.171 1.00 10.27 106 TRP B O 1
ATOM 2709 N N . ASP B 1 107 ? -4.557 110.260 42.003 1.00 10.26 107 ASP B N 1
ATOM 2710 C CA . ASP B 1 107 ? -4.363 111.636 42.398 1.00 11.86 107 ASP B CA 1
ATOM 2711 C C . ASP B 1 107 ? -5.532 112.158 43.220 1.00 12.20 107 ASP B C 1
ATOM 2712 O O . ASP B 1 107 ? -5.319 112.776 44.258 1.00 11.39 107 ASP B O 1
ATOM 2717 N N . TRP B 1 108 ? -6.769 111.893 42.784 1.00 11.50 108 TRP B N 1
ATOM 2718 C CA . TRP B 1 108 ? -7.939 112.404 43.481 1.00 12.00 108 TRP B CA 1
ATOM 2719 C C . TRP B 1 108 ? -7.910 111.911 44.944 1.00 9.79 108 TRP B C 1
ATOM 2720 O O . TRP B 1 108 ? -8.098 112.676 45.898 1.00 11.45 108 TRP B O 1
ATOM 2731 N N . THR B 1 109 ? -7.658 110.615 45.108 1.00 9.70 109 THR B N 1
ATOM 2732 C CA . THR B 1 109 ? -7.753 109.957 46.413 1.00 8.75 109 THR B CA 1
ATOM 2733 C C . THR B 1 109 ? -6.615 110.384 47.323 1.00 9.35 109 THR B C 1
ATOM 2734 O O . THR B 1 109 ? -6.828 110.755 48.453 1.00 8.81 109 THR B O 1
ATOM 2738 N N . MET B 1 110 ? -5.386 110.356 46.810 1.00 8.63 110 MET B N 1
ATOM 2739 C CA . MET B 1 110 ? -4.260 110.753 47.620 1.00 9.80 110 MET B CA 1
ATOM 2740 C C . MET B 1 110 ? -4.364 112.217 48.033 1.00 10.26 110 MET B C 1
ATOM 2741 O O . MET B 1 110 ? -3.964 112.564 49.138 1.00 9.67 110 MET B O 1
ATOM 2746 N N . ASN B 1 111 ? -4.789 113.073 47.097 1.00 8.64 111 ASN B N 1
ATOM 2747 C CA . ASN B 1 111 ? -4.879 114.517 47.370 1.00 9.20 111 ASN B CA 1
ATOM 2748 C C . ASN B 1 111 ? -5.843 114.781 48.486 1.00 8.94 111 ASN B C 1
ATOM 2749 O O . ASN B 1 111 ? -5.537 115.539 49.443 1.00 9.22 111 ASN B O 1
ATOM 2754 N N . ILE B 1 112 ? -7.012 114.159 48.432 1.00 7.83 112 ILE B N 1
ATOM 2755 C CA . ILE B 1 112 ? -8.009 114.517 49.436 1.00 8.41 112 ILE B CA 1
ATOM 2756 C C . ILE B 1 112 ? -7.741 113.810 50.761 1.00 9.21 112 ILE B C 1
ATOM 2757 O O . ILE B 1 112 ? -7.954 114.358 51.838 1.00 7.82 112 ILE B O 1
ATOM 2762 N N . ASN B 1 113 ? -7.232 112.571 50.688 1.00 7.58 113 ASN B N 1
ATOM 2763 C CA . ASN B 1 113 ? -7.116 111.818 51.932 1.00 7.63 113 ASN B CA 1
ATOM 2764 C C . ASN B 1 113 ? -5.839 111.943 52.737 1.00 8.94 113 ASN B C 1
ATOM 2765 O O . ASN B 1 113 ? -5.855 111.671 53.948 1.00 9.29 113 ASN B O 1
ATOM 2770 N N . ALA B 1 114 ? -4.740 112.223 52.056 1.00 8.05 114 ALA B N 1
ATOM 2771 C CA . ALA B 1 114 ? -3.418 112.157 52.718 1.00 7.93 114 ALA B CA 1
ATOM 2772 C C . ALA B 1 114 ? -2.702 113.498 52.574 1.00 9.55 114 ALA B C 1
ATOM 2773 O O . ALA B 1 114 ? -2.240 114.065 53.559 1.00 8.27 114 ALA B O 1
ATOM 2775 N N . LYS B 1 115 ? -2.645 114.013 51.351 1.00 7.96 115 LYS B N 1
ATOM 2776 C CA . LYS B 1 115 ? -2.020 115.346 51.151 1.00 8.81 115 LYS B CA 1
ATOM 2777 C C . LYS B 1 115 ? -2.684 116.421 52.022 1.00 9.15 115 LYS B C 1
ATOM 2778 O O . LYS B 1 115 ? -1.982 117.251 52.587 1.00 8.86 115 LYS B O 1
ATOM 2784 N N . ALA B 1 116 ? -4.012 116.325 52.209 1.00 6.91 116 ALA B N 1
ATOM 2785 C CA . ALA B 1 116 ? -4.747 117.256 53.000 1.00 8.72 116 ALA B CA 1
ATOM 2786 C C . ALA B 1 116 ? -4.202 117.378 54.393 1.00 8.92 116 ALA B C 1
ATOM 2787 O O . ALA B 1 116 ? -4.155 118.508 54.934 1.00 8.64 116 ALA B O 1
ATOM 2789 N N . LEU B 1 117 ? -3.824 116.242 55.005 1.00 8.25 117 LEU B N 1
ATOM 2790 C CA . LEU B 1 117 ? -3.344 116.344 56.350 1.00 6.96 117 LEU B CA 1
ATOM 2791 C C . LEU B 1 117 ? -2.079 117.156 56.430 1.00 8.79 117 LEU B C 1
ATOM 2792 O O . LEU B 1 117 ? -1.903 117.919 57.390 1.00 9.14 117 LEU B O 1
ATOM 2797 N N . LEU B 1 118 ? -1.166 116.999 55.484 1.00 7.91 118 LEU B N 1
ATOM 2798 C CA . LEU B 1 118 ? 0.105 117.747 55.575 1.00 9.13 118 LEU B CA 1
ATOM 2799 C C . LEU B 1 118 ? -0.223 119.270 55.567 1.00 8.91 118 LEU B C 1
ATOM 2800 O O . LEU B 1 118 ? 0.252 120.039 56.407 1.00 10.92 118 LEU B O 1
ATOM 2805 N N . PHE B 1 119 ? -0.990 119.713 54.592 1.00 8.46 119 PHE B N 1
ATOM 2806 C CA . PHE B 1 119 ? -1.169 121.197 54.483 1.00 10.42 119 PHE B CA 1
ATOM 2807 C C . PHE B 1 119 ? -2.134 121.732 55.548 1.00 10.29 119 PHE B C 1
ATOM 2808 O O . PHE B 1 119 ? -1.911 122.830 56.105 1.00 10.22 119 PHE B O 1
ATOM 2816 N N . CYS B 1 120 ? -3.182 120.946 55.889 1.00 9.27 120 CYS B N 1
ATOM 2817 C CA . CYS B 1 120 ? -4.028 121.352 56.997 1.00 9.05 120 CYS B CA 1
ATOM 2818 C C . CYS B 1 120 ? -3.178 121.426 58.295 1.00 9.10 120 CYS B C 1
ATOM 2819 O O . CYS B 1 120 ? -3.324 122.376 59.070 1.00 9.74 120 CYS B O 1
ATOM 2822 N N . ALA B 1 121 ? -2.318 120.427 58.531 1.00 8.72 121 ALA B N 1
ATOM 2823 C CA . ALA B 1 121 ? -1.484 120.446 59.778 1.00 8.96 121 ALA B CA 1
ATOM 2824 C C . ALA B 1 121 ? -0.534 121.649 59.806 1.00 10.41 121 ALA B C 1
ATOM 2825 O O . ALA B 1 121 ? -0.338 122.297 60.869 1.00 10.07 121 ALA B O 1
ATOM 2827 N N . GLN B 1 122 ? 0.092 121.978 58.674 1.00 10.04 122 GLN B N 1
ATOM 2828 C CA . GLN B 1 122 ? 0.946 123.186 58.670 1.00 9.42 122 GLN B CA 1
ATOM 2829 C C . GLN B 1 122 ? 0.166 124.427 59.060 1.00 11.88 122 GLN B C 1
ATOM 2830 O O . GLN B 1 122 ? 0.617 125.208 59.922 1.00 11.45 122 GLN B O 1
ATOM 2836 N N . GLU B 1 123 ? -1.011 124.629 58.437 1.00 11.19 123 GLU B N 1
ATOM 2837 C CA . GLU B 1 123 ? -1.818 125.799 58.768 1.00 10.89 123 GLU B CA 1
ATOM 2838 C C . GLU B 1 123 ? -2.380 125.744 60.197 1.00 10.55 123 GLU B C 1
ATOM 2839 O O . GLU B 1 123 ? -2.439 126.777 60.887 1.00 11.01 123 GLU B O 1
ATOM 2845 N N . ALA B 1 124 ? -2.837 124.587 60.640 1.00 9.84 124 ALA B N 1
ATOM 2846 C CA . ALA B 1 124 ? -3.266 124.453 62.015 1.00 10.16 124 ALA B CA 1
ATOM 2847 C C . ALA B 1 124 ? -2.149 124.801 63.016 1.00 9.56 124 ALA B C 1
ATOM 2848 O O . ALA B 1 124 ? -2.410 125.494 64.023 1.00 9.52 124 ALA B O 1
ATOM 2850 N N . ALA B 1 125 ? -0.912 124.345 62.760 1.00 9.32 125 ALA B N 1
ATOM 2851 C CA . ALA B 1 125 ? 0.188 124.589 63.713 1.00 10.45 125 ALA B CA 1
ATOM 2852 C C . ALA B 1 125 ? 0.434 126.075 63.843 1.00 12.35 125 ALA B C 1
ATOM 2853 O O . ALA B 1 125 ? 0.687 126.557 64.944 1.00 11.65 125 ALA B O 1
ATOM 2855 N N . LYS B 1 126 ? 0.320 126.819 62.735 1.00 11.76 126 LYS B N 1
ATOM 2856 C CA . LYS B 1 126 ? 0.512 128.281 62.754 1.00 13.12 126 LYS B CA 1
ATOM 2857 C C . LYS B 1 126 ? -0.537 128.959 63.657 1.00 15.18 126 LYS B C 1
ATOM 2858 O O . LYS B 1 126 ? -0.192 129.870 64.465 1.00 16.13 126 LYS B O 1
ATOM 2864 N N . LEU B 1 127 ? -1.769 128.480 63.634 1.00 10.95 127 LEU B N 1
ATOM 2865 C CA . LEU B 1 127 ? -2.808 129.021 64.536 1.00 11.60 127 LEU B CA 1
ATOM 2866 C C . LEU B 1 127 ? -2.674 128.517 65.961 1.00 13.10 127 LEU B C 1
ATOM 2867 O O . LEU B 1 127 ? -2.887 129.272 66.936 1.00 13.95 127 LEU B O 1
ATOM 2872 N N . MET B 1 128 ? -2.282 127.248 66.110 1.00 9.61 128 MET B N 1
ATOM 2873 C CA . MET B 1 128 ? -2.158 126.661 67.451 1.00 11.10 128 MET B CA 1
ATOM 2874 C C . MET B 1 128 ? -1.053 127.387 68.259 1.00 14.49 128 MET B C 1
ATOM 2875 O O . MET B 1 128 ? -1.091 127.419 69.524 1.00 14.43 128 MET B O 1
ATOM 2880 N N . GLU B 1 129 ? -0.050 127.898 67.550 1.00 17.52 129 GLU B N 1
ATOM 2881 C CA . GLU B 1 129 ? 0.974 128.625 68.312 1.00 21.76 129 GLU B CA 1
ATOM 2882 C C . GLU B 1 129 ? 0.454 129.853 69.044 1.00 21.19 129 GLU B C 1
ATOM 2883 O O . GLU B 1 129 ? 1.111 130.325 69.996 1.00 20.45 129 GLU B O 1
ATOM 2889 N N . LYS B 1 130 ? -0.686 130.406 68.653 1.00 19.38 130 LYS B N 1
ATOM 2890 C CA . LYS B 1 130 ? -1.209 131.608 69.348 1.00 19.78 130 LYS B CA 1
ATOM 2891 C C . LYS B 1 130 ? -1.583 131.331 70.789 1.00 19.34 130 LYS B C 1
ATOM 2892 O O . LYS B 1 130 ? -1.657 132.264 71.606 1.00 19.44 130 LYS B O 1
ATOM 2898 N N . ASN B 1 131 ? -1.868 130.062 71.121 1.00 16.53 131 ASN B N 1
ATOM 2899 C CA . ASN B 1 131 ? -2.196 129.731 72.519 1.00 15.19 131 ASN B CA 1
ATOM 2900 C C . ASN B 1 131 ? -1.310 128.624 73.066 1.00 15.76 131 ASN B C 1
ATOM 2901 O O . ASN B 1 131 ? -1.639 128.040 74.059 1.00 17.13 131 ASN B O 1
ATOM 2906 N N . GLY B 1 132 ? -0.212 128.337 72.396 1.00 13.15 132 GLY B N 1
ATOM 2907 C CA . GLY B 1 132 ? 0.808 127.499 72.986 1.00 14.15 132 GLY B CA 1
ATOM 2908 C C . GLY B 1 132 ? 0.667 126.014 72.707 1.00 15.20 132 GLY B C 1
ATOM 2909 O O . GLY B 1 132 ? 1.366 125.223 73.343 1.00 16.77 132 GLY B O 1
ATOM 2910 N N . GLY B 1 133 ? -0.237 125.630 71.797 1.00 12.23 133 GLY B N 1
ATOM 2911 C CA . GLY B 1 133 ? -0.297 124.176 71.421 1.00 12.27 133 GLY B CA 1
ATOM 2912 C C . GLY B 1 133 ? -1.674 123.743 70.957 1.00 8.73 133 GLY B C 1
ATOM 2913 O O . GLY B 1 133 ? -2.566 124.580 70.730 1.00 8.81 133 GLY B O 1
ATOM 2914 N N . GLY B 1 134 ? -1.864 122.441 70.820 1.00 10.06 134 GLY B N 1
ATOM 2915 C CA . GLY B 1 134 ? -3.161 121.949 70.304 1.00 8.41 134 GLY B CA 1
ATOM 2916 C C . GLY B 1 134 ? -3.098 120.442 70.091 1.00 9.04 134 GLY B C 1
ATOM 2917 O O . GLY B 1 134 ? -2.102 119.745 70.431 1.00 9.53 134 GLY B O 1
ATOM 2918 N N . HIS B 1 135 ? -4.159 119.906 69.515 1.00 8.35 135 HIS B N 1
ATOM 2919 C CA . HIS B 1 135 ? -4.249 118.444 69.221 1.00 6.95 135 HIS B CA 1
ATOM 2920 C C . HIS B 1 135 ? -4.743 118.294 67.765 1.00 6.94 135 HIS B C 1
ATOM 2921 O O . HIS B 1 135 ? -5.614 119.039 67.303 1.00 7.99 135 HIS B O 1
ATOM 2928 N N . ILE B 1 136 ? -4.184 117.301 67.081 1.00 6.60 136 ILE B N 1
ATOM 2929 C CA . ILE B 1 136 ? -4.558 116.985 65.710 1.00 5.47 136 ILE B CA 1
ATOM 2930 C C . ILE B 1 136 ? -4.857 115.454 65.782 1.00 6.63 136 ILE B C 1
ATOM 2931 O O . ILE B 1 136 ? -3.999 114.668 66.277 1.00 6.41 136 ILE B O 1
ATOM 2936 N N . VAL B 1 137 ? -6.027 115.087 65.265 1.00 5.81 137 VAL B N 1
ATOM 2937 C CA . VAL B 1 137 ? -6.407 113.649 65.235 1.00 7.28 137 VAL B CA 1
ATOM 2938 C C . VAL B 1 137 ? -6.889 113.388 63.805 1.00 6.22 137 VAL B C 1
ATOM 2939 O O . VAL B 1 137 ? -7.738 114.112 63.269 1.00 7.67 137 VAL B O 1
ATOM 2943 N N . SER B 1 138 ? -6.406 112.315 63.185 1.00 5.60 138 SER B N 1
ATOM 2944 C CA . SER B 1 138 ? -6.860 111.977 61.817 1.00 5.63 138 SER B CA 1
ATOM 2945 C C . SER B 1 138 ? -7.661 110.662 61.917 1.00 6.71 138 SER B C 1
ATOM 2946 O O . SER B 1 138 ? -7.471 109.868 62.827 1.00 6.82 138 SER B O 1
ATOM 2949 N N . ILE B 1 139 ? -8.586 110.490 60.993 1.00 6.80 139 ILE B N 1
ATOM 2950 C CA . ILE B 1 139 ? -9.406 109.251 60.963 1.00 6.59 139 ILE B CA 1
ATOM 2951 C C . ILE B 1 139 ? -8.884 108.327 59.858 1.00 7.46 139 ILE B C 1
ATOM 2952 O O . ILE B 1 139 ? -8.751 108.713 58.667 1.00 9.39 139 ILE B O 1
ATOM 2957 N N . SER B 1 140 ? -8.657 107.070 60.235 1.00 7.92 140 SER B N 1
ATOM 2958 C CA . SER B 1 140 ? -8.116 106.069 59.305 1.00 5.39 140 SER B CA 1
ATOM 2959 C C . SER B 1 140 ? -9.013 104.831 59.360 1.00 7.11 140 SER B C 1
ATOM 2960 O O . SER B 1 140 ? -10.122 104.897 59.898 1.00 7.32 140 SER B O 1
ATOM 2963 N N . SER B 1 141 ? -8.563 103.740 58.736 1.00 7.39 141 SER B N 1
ATOM 2964 C CA . SER B 1 141 ? -9.361 102.507 58.758 1.00 7.50 141 SER B CA 1
ATOM 2965 C C . SER B 1 141 ? -8.454 101.287 58.713 1.00 8.60 141 SER B C 1
ATOM 2966 O O . SER B 1 141 ? -7.205 101.420 58.493 1.00 8.52 141 SER B O 1
ATOM 2969 N N . LEU B 1 142 ? -9.056 100.089 58.889 1.00 7.29 142 LEU B N 1
ATOM 2970 C CA . LEU B 1 142 ? -8.275 98.847 58.843 1.00 9.96 142 LEU B CA 1
ATOM 2971 C C . LEU B 1 142 ? -7.617 98.606 57.504 1.00 8.86 142 LEU B C 1
ATOM 2972 O O . LEU B 1 142 ? -6.626 97.850 57.414 1.00 10.45 142 LEU B O 1
ATOM 2977 N N . GLY B 1 143 ? -8.080 99.318 56.466 1.00 8.87 143 GLY B N 1
ATOM 2978 C CA . GLY B 1 143 ? -7.451 99.118 55.152 1.00 8.81 143 GLY B CA 1
ATOM 2979 C C . GLY B 1 143 ? -6.084 99.711 54.993 1.00 9.15 143 GLY B C 1
ATOM 2980 O O . GLY B 1 143 ? -5.422 99.495 53.987 1.00 7.98 143 GLY B O 1
ATOM 2981 N N . SER B 1 144 ? -5.652 100.472 55.962 1.00 9.64 144 SER B N 1
ATOM 2982 C CA . SER B 1 144 ? -4.279 100.981 55.939 1.00 9.26 144 SER B CA 1
ATOM 2983 C C . SER B 1 144 ? -3.243 99.872 56.080 1.00 10.52 144 SER B C 1
ATOM 2984 O O . SER B 1 144 ? -2.129 99.967 55.488 1.00 10.43 144 SER B O 1
ATOM 2987 N N . ILE B 1 145 ? -3.596 98.842 56.857 1.00 8.94 145 ILE B N 1
ATOM 2988 C CA . ILE B 1 145 ? -2.570 97.824 57.252 1.00 13.28 145 ILE B CA 1
ATOM 2989 C C . ILE B 1 145 ? -3.016 96.465 56.775 1.00 13.04 145 ILE B C 1
ATOM 2990 O O . ILE B 1 145 ? -2.229 95.514 56.759 1.00 12.04 145 ILE B O 1
ATOM 2995 N N . ARG B 1 146 ? -4.276 96.363 56.394 1.00 11.67 146 ARG B N 1
ATOM 2996 C CA . ARG B 1 146 ? -4.828 95.068 55.853 1.00 12.49 146 ARG B CA 1
ATOM 2997 C C . ARG B 1 146 ? -5.337 95.286 54.427 1.00 14.25 146 ARG B C 1
ATOM 2998 O O . ARG B 1 146 ? -5.300 96.423 53.908 1.00 12.42 146 ARG B O 1
ATOM 3006 N N . TYR B 1 147 ? -5.698 94.178 53.760 1.00 11.53 147 TYR B N 1
ATOM 3007 C CA . TYR B 1 147 ? -6.337 94.238 52.456 1.00 11.79 147 TYR B CA 1
ATOM 3008 C C . TYR B 1 147 ? -7.854 94.297 52.650 1.00 11.15 147 TYR B C 1
ATOM 3009 O O . TYR B 1 147 ? -8.516 93.390 53.266 1.00 11.50 147 TYR B O 1
ATOM 3018 N N . LEU B 1 148 ? -8.463 95.332 52.076 1.00 10.04 148 LEU B N 1
ATOM 3019 C CA . LEU B 1 148 ? -9.936 95.397 51.985 1.00 11.98 148 LEU B CA 1
ATOM 3020 C C . LEU B 1 148 ? -10.309 95.401 50.535 1.00 11.90 148 LEU B C 1
ATOM 3021 O O . LEU B 1 148 ? -9.844 96.224 49.744 1.00 10.30 148 LEU B O 1
ATOM 3026 N N . GLU B 1 149 ? -11.239 94.530 50.153 1.00 13.55 149 GLU B N 1
ATOM 3027 C CA . GLU B 1 149 ? -11.559 94.433 48.725 1.00 14.53 149 GLU B CA 1
ATOM 3028 C C . GLU B 1 149 ? -12.051 95.770 48.117 1.00 13.75 149 GLU B C 1
ATOM 3029 O O . GLU B 1 149 ? -12.839 96.529 48.743 1.00 10.81 149 GLU B O 1
ATOM 3035 N N . ASN B 1 150 ? -11.517 96.064 46.922 1.00 11.71 150 ASN B N 1
ATOM 3036 C CA . ASN B 1 150 ? -11.766 97.286 46.117 1.00 11.64 150 ASN B CA 1
ATOM 3037 C C . ASN B 1 150 ? -11.183 98.570 46.729 1.00 10.16 150 ASN B C 1
ATOM 3038 O O . ASN B 1 150 ? -11.405 99.609 46.178 1.00 11.65 150 ASN B O 1
ATOM 3043 N N . TYR B 1 151 ? -10.492 98.462 47.865 1.00 8.48 151 TYR B N 1
ATOM 3044 C CA . TYR B 1 151 ? -10.119 99.680 48.611 1.00 9.10 151 TYR B CA 1
ATOM 3045 C C . TYR B 1 151 ? -8.717 100.136 48.340 1.00 8.94 151 TYR B C 1
ATOM 3046 O O . TYR B 1 151 ? -8.252 101.045 49.048 1.00 10.69 151 TYR B O 1
ATOM 3055 N N . THR B 1 152 ? -8.027 99.595 47.334 1.00 7.70 152 THR B N 1
ATOM 3056 C CA . THR B 1 152 ? -6.604 100.010 47.131 1.00 7.93 152 THR B CA 1
ATOM 3057 C C . THR B 1 152 ? -6.321 101.523 47.258 1.00 8.51 152 THR B C 1
ATOM 3058 O O . THR B 1 152 ? -5.411 101.935 47.986 1.00 7.43 152 THR B O 1
ATOM 3062 N N . THR B 1 153 ? -7.052 102.357 46.486 1.00 8.82 153 THR B N 1
ATOM 3063 C CA . THR B 1 153 ? -6.679 103.813 46.508 1.00 9.34 153 THR B CA 1
ATOM 3064 C C . THR B 1 153 ? -6.768 104.365 47.940 1.00 9.39 153 THR B C 1
ATOM 3065 O O . THR B 1 153 ? -5.847 105.098 48.370 1.00 9.08 153 THR B O 1
ATOM 3069 N N . VAL B 1 154 ? -7.877 104.045 48.621 1.00 7.68 154 VAL B N 1
ATOM 3070 C CA . VAL B 1 154 ? -8.148 104.638 49.943 1.00 6.66 154 VAL B CA 1
ATOM 3071 C C . VAL B 1 154 ? -7.170 104.014 50.937 1.00 5.93 154 VAL B C 1
ATOM 3072 O O . VAL B 1 154 ? -6.568 104.744 51.771 1.00 8.36 154 VAL B O 1
ATOM 3076 N N . GLY B 1 155 ? -6.967 102.684 50.853 1.00 6.11 155 GLY B N 1
ATOM 3077 C CA . GLY B 1 155 ? -6.095 101.981 51.854 1.00 6.62 155 GLY B CA 1
ATOM 3078 C C . GLY B 1 155 ? -4.668 102.514 51.757 1.00 6.50 155 GLY B C 1
ATOM 3079 O O . GLY B 1 155 ? -4.000 102.800 52.804 1.00 6.97 155 GLY B O 1
ATOM 3080 N N . VAL B 1 156 ? -4.188 102.690 50.533 1.00 6.44 156 VAL B N 1
ATOM 3081 C CA . VAL B 1 156 ? -2.836 103.232 50.350 1.00 7.99 156 VAL B CA 1
ATOM 3082 C C . VAL B 1 156 ? -2.808 104.689 50.886 1.00 6.54 156 VAL B C 1
ATOM 3083 O O . VAL B 1 156 ? -1.834 105.112 51.563 1.00 6.74 156 VAL B O 1
ATOM 3087 N N . SER B 1 157 ? -3.872 105.445 50.615 1.00 6.41 157 SER B N 1
ATOM 3088 C CA . SER B 1 157 ? -3.921 106.837 51.146 1.00 7.47 157 SER B CA 1
ATOM 3089 C C . SER B 1 157 ? -3.962 106.842 52.681 1.00 6.53 157 SER B C 1
ATOM 3090 O O . SER B 1 157 ? -3.394 107.750 53.304 1.00 8.14 157 SER B O 1
ATOM 3093 N N . LYS B 1 158 ? -4.623 105.860 53.331 1.00 6.31 158 LYS B N 1
ATOM 3094 C CA . LYS B 1 158 ? -4.685 105.870 54.811 1.00 6.35 158 LYS B CA 1
ATOM 3095 C C . LYS B 1 158 ? -3.347 105.398 55.359 1.00 6.06 158 LYS B C 1
ATOM 3096 O O . LYS B 1 158 ? -2.924 105.841 56.454 1.00 7.20 158 LYS B O 1
ATOM 3102 N N . ALA B 1 159 ? -2.652 104.505 54.644 1.00 6.05 159 ALA B N 1
ATOM 3103 C CA . ALA B 1 159 ? -1.295 104.146 55.132 1.00 5.78 159 ALA B CA 1
ATOM 3104 C C . ALA B 1 159 ? -0.377 105.404 55.109 1.00 6.55 159 ALA B C 1
ATOM 3105 O O . ALA B 1 159 ? 0.433 105.625 56.031 1.00 8.02 159 ALA B O 1
ATOM 3107 N N . ALA B 1 160 ? -0.478 106.190 54.057 1.00 6.42 160 ALA B N 1
ATOM 3108 C CA . ALA B 1 160 ? 0.266 107.461 53.938 1.00 6.90 160 ALA B CA 1
ATOM 3109 C C . ALA B 1 160 ? -0.162 108.389 55.109 1.00 7.53 160 ALA B C 1
ATOM 3110 O O . ALA B 1 160 ? 0.682 109.053 55.731 1.00 7.19 160 ALA B O 1
ATOM 3112 N N . LEU B 1 161 ? -1.480 108.447 55.360 1.00 7.49 161 LEU B N 1
ATOM 3113 C CA . LEU B 1 161 ? -2.016 109.296 56.438 1.00 8.08 161 LEU B CA 1
ATOM 3114 C C . LEU B 1 161 ? -1.447 108.904 57.765 1.00 6.93 161 LEU B C 1
ATOM 3115 O O . LEU B 1 161 ? -1.060 109.789 58.580 1.00 7.41 161 LEU B O 1
ATOM 3120 N N . GLU B 1 162 ? -1.362 107.595 58.045 1.00 6.19 162 GLU B N 1
ATOM 3121 C CA . GLU B 1 162 ? -0.818 107.122 59.351 1.00 6.27 162 GLU B CA 1
ATOM 3122 C C . GLU B 1 162 ? 0.698 107.404 59.446 1.00 6.30 162 GLU B C 1
ATOM 3123 O O . GLU B 1 162 ? 1.200 107.726 60.547 1.00 6.65 162 GLU B O 1
ATOM 3129 N N . ALA B 1 163 ? 1.425 107.301 58.317 1.00 6.12 163 ALA B N 1
ATOM 3130 C CA . ALA B 1 163 ? 2.899 107.590 58.371 1.00 7.45 163 ALA B CA 1
ATOM 3131 C C . ALA B 1 163 ? 3.043 109.118 58.575 1.00 6.66 163 ALA B C 1
ATOM 3132 O O . ALA B 1 163 ? 3.876 109.613 59.387 1.00 6.81 163 ALA B O 1
ATOM 3134 N N . LEU B 1 164 ? 2.192 109.889 57.893 1.00 6.96 164 LEU B N 1
ATOM 3135 C CA . LEU B 1 164 ? 2.271 111.364 58.105 1.00 7.88 164 LEU B CA 1
ATOM 3136 C C . LEU B 1 164 ? 1.989 111.740 59.563 1.00 9.13 164 LEU B C 1
ATOM 3137 O O . LEU B 1 164 ? 2.597 112.685 60.164 1.00 7.61 164 LEU B O 1
ATOM 3142 N N . THR B 1 165 ? 1.030 111.031 60.149 1.00 6.85 165 THR B N 1
ATOM 3143 C CA . THR B 1 165 ? 0.734 111.171 61.600 1.00 7.90 165 THR B CA 1
ATOM 3144 C C . THR B 1 165 ? 1.973 111.003 62.478 1.00 8.07 165 THR B C 1
ATOM 3145 O O . THR B 1 165 ? 2.205 111.805 63.422 1.00 9.16 165 THR B O 1
ATOM 3149 N N . ARG B 1 166 ? 2.767 109.990 62.162 1.00 7.36 166 ARG B N 1
ATOM 3150 C CA . ARG B 1 166 ? 3.999 109.795 62.938 1.00 7.42 166 ARG B CA 1
ATOM 3151 C C . ARG B 1 166 ? 5.002 110.949 62.730 1.00 7.79 166 ARG B C 1
ATOM 3152 O O . ARG B 1 166 ? 5.621 111.404 63.712 1.00 7.52 166 ARG B O 1
ATOM 3160 N N . TYR B 1 167 ? 5.208 111.368 61.481 1.00 7.12 167 TYR B N 1
ATOM 3161 C CA . TYR B 1 167 ? 6.196 112.448 61.193 1.00 6.95 167 TYR B CA 1
ATOM 3162 C C . TYR B 1 167 ? 5.742 113.711 61.836 1.00 8.02 167 TYR B C 1
ATOM 3163 O O . TYR B 1 167 ? 6.558 114.416 62.455 1.00 7.68 167 TYR B O 1
ATOM 3172 N N . LEU B 1 168 ? 4.419 114.012 61.710 1.00 5.51 168 LEU B N 1
ATOM 3173 C CA . LEU B 1 168 ? 3.932 115.269 62.347 1.00 6.54 168 LEU B CA 1
ATOM 3174 C C . LEU B 1 168 ? 4.034 115.139 63.882 1.00 7.79 168 LEU B C 1
ATOM 3175 O O . LEU B 1 168 ? 4.259 116.131 64.575 1.00 7.71 168 LEU B O 1
ATOM 3180 N N . ALA B 1 169 ? 3.753 113.930 64.426 1.00 8.04 169 ALA B N 1
ATOM 3181 C CA . ALA B 1 169 ? 3.780 113.796 65.877 1.00 6.49 169 ALA B CA 1
ATOM 3182 C C . ALA B 1 169 ? 5.164 114.130 66.435 1.00 7.09 169 ALA B C 1
ATOM 3183 O O . ALA B 1 169 ? 5.291 114.772 67.469 1.00 8.43 169 ALA B O 1
ATOM 3185 N N . VAL B 1 170 ? 6.175 113.737 65.709 1.00 5.26 170 VAL B N 1
ATOM 3186 C CA . VAL B 1 170 ? 7.584 114.062 66.173 1.00 4.73 170 VAL B CA 1
ATOM 3187 C C . VAL B 1 170 ? 7.845 115.533 65.958 1.00 8.04 170 VAL B C 1
ATOM 3188 O O . VAL B 1 170 ? 8.255 116.255 66.906 1.00 7.25 170 VAL B O 1
ATOM 3192 N N . GLU B 1 171 ? 7.688 115.991 64.707 1.00 7.62 171 GLU B N 1
ATOM 3193 C CA . GLU B 1 171 ? 8.122 117.350 64.374 1.00 8.43 171 GLU B CA 1
ATOM 3194 C C . GLU B 1 171 ? 7.302 118.483 64.939 1.00 10.64 171 GLU B C 1
ATOM 3195 O O . GLU B 1 171 ? 7.832 119.591 65.076 1.00 10.96 171 GLU B O 1
ATOM 3201 N N . LEU B 1 172 ? 6.031 118.221 65.280 1.00 8.48 172 LEU B N 1
ATOM 3202 C CA . LEU B 1 172 ? 5.210 119.259 65.924 1.00 10.67 172 LEU B CA 1
ATOM 3203 C C . LEU B 1 172 ? 5.287 119.208 67.430 1.00 10.19 172 LEU B C 1
ATOM 3204 O O . LEU B 1 172 ? 4.782 120.121 68.081 1.00 10.57 172 LEU B O 1
ATOM 3209 N N . SER B 1 173 ? 5.928 118.192 68.000 1.00 9.65 173 SER B N 1
ATOM 3210 C CA . SER B 1 173 ? 6.035 118.136 69.466 1.00 11.61 173 SER B CA 1
ATOM 3211 C C . SER B 1 173 ? 6.686 119.381 70.113 1.00 11.61 173 SER B C 1
ATOM 3212 O O . SER B 1 173 ? 6.266 119.733 71.195 1.00 11.59 173 SER B O 1
ATOM 3215 N N . PRO B 1 174 ? 7.689 120.009 69.462 1.00 12.18 174 PRO B N 1
ATOM 3216 C CA . PRO B 1 174 ? 8.280 121.241 70.069 1.00 14.31 174 PRO B CA 1
ATOM 3217 C C . PRO B 1 174 ? 7.297 122.371 70.186 1.00 14.77 174 PRO B C 1
ATOM 3218 O O . PRO B 1 174 ? 7.540 123.285 70.999 1.00 14.85 174 PRO B O 1
ATOM 3222 N N . LYS B 1 175 ? 6.219 122.362 69.383 1.00 12.09 175 LYS B N 1
ATOM 3223 C CA . LYS B 1 175 ? 5.167 123.353 69.443 1.00 13.14 175 LYS B CA 1
ATOM 3224 C C . LYS B 1 175 ? 4.010 122.949 70.424 1.00 12.17 175 LYS B C 1
ATOM 3225 O O . LYS B 1 175 ? 2.982 123.627 70.475 1.00 11.31 175 LYS B O 1
ATOM 3231 N N . GLN B 1 176 ? 4.213 121.867 71.200 1.00 11.28 176 GLN B N 1
ATOM 3232 C CA . GLN B 1 176 ? 3.220 121.317 72.108 1.00 11.77 176 GLN B CA 1
ATOM 3233 C C . GLN B 1 176 ? 1.953 120.956 71.333 1.00 10.58 176 GLN B C 1
ATOM 3234 O O . GLN B 1 176 ? 0.822 121.189 71.810 1.00 8.23 176 GLN B O 1
ATOM 3240 N N . ILE B 1 177 ? 2.144 120.343 70.147 1.00 8.49 177 ILE B N 1
ATOM 3241 C CA . ILE B 1 177 ? 0.943 119.879 69.369 1.00 8.27 177 ILE B CA 1
ATOM 3242 C C . ILE B 1 177 ? 1.011 118.339 69.417 1.00 8.94 177 ILE B C 1
ATOM 3243 O O . ILE B 1 177 ? 2.089 117.764 69.081 1.00 9.86 177 ILE B O 1
ATOM 3248 N N . ILE B 1 178 ? -0.090 117.717 69.880 1.00 7.62 178 ILE B N 1
ATOM 3249 C CA . ILE B 1 178 ? -0.146 116.243 70.053 1.00 9.13 178 ILE B CA 1
ATOM 3250 C C . ILE B 1 178 ? -0.900 115.663 68.847 1.00 7.84 178 ILE B C 1
ATOM 3251 O O . ILE B 1 178 ? -2.048 115.998 68.650 1.00 8.63 178 ILE B O 1
ATOM 3256 N N . VAL B 1 179 ? -0.271 114.752 68.118 1.00 6.57 179 VAL B N 1
ATOM 3257 C CA . VAL B 1 179 ? -0.842 114.270 66.830 1.00 7.01 179 VAL B CA 1
ATOM 3258 C C . VAL B 1 179 ? -1.000 112.758 66.895 1.00 6.50 179 VAL B C 1
ATOM 3259 O O . VAL B 1 179 ? -0.038 112.072 67.235 1.00 7.82 179 VAL B O 1
ATOM 3263 N N . ASN B 1 180 ? -2.232 112.268 66.677 1.00 6.04 180 ASN B N 1
ATOM 3264 C CA . ASN B 1 180 ? -2.466 110.808 66.677 1.00 6.45 180 ASN B CA 1
ATOM 3265 C C . ASN B 1 180 ? -3.555 110.508 65.639 1.00 6.83 180 ASN B C 1
ATOM 3266 O O . ASN B 1 180 ? -4.027 111.382 64.905 1.00 7.02 180 ASN B O 1
ATOM 3271 N N . ALA B 1 181 ? -3.914 109.238 65.539 1.00 8.20 181 ALA B N 1
ATOM 3272 C CA . ALA B 1 181 ? -5.026 108.852 64.620 1.00 7.74 181 ALA B CA 1
ATOM 3273 C C . ALA B 1 181 ? -5.906 107.763 65.286 1.00 7.72 181 ALA B C 1
ATOM 3274 O O . ALA B 1 181 ? -5.508 107.109 66.272 1.00 8.61 181 ALA B O 1
ATOM 3276 N N . VAL B 1 182 ? -7.098 107.619 64.708 1.00 9.05 182 VAL B N 1
ATOM 3277 C CA . VAL B 1 182 ? -8.068 106.613 65.142 1.00 8.67 182 VAL B CA 1
ATOM 3278 C C . VAL B 1 182 ? -8.440 105.822 63.905 1.00 9.62 182 VAL B C 1
ATOM 3279 O O . VAL B 1 182 ? -8.866 106.427 62.870 1.00 9.87 182 VAL B O 1
ATOM 3283 N N . SER B 1 183 ? -8.338 104.491 63.964 1.00 8.46 183 SER B N 1
ATOM 3284 C CA . SER B 1 183 ? -8.653 103.696 62.788 1.00 9.36 183 SER B CA 1
ATOM 3285 C C . SER B 1 183 ? -9.908 102.872 63.083 1.00 9.68 183 SER B C 1
ATOM 3286 O O . SER B 1 183 ? -9.973 102.207 64.129 1.00 10.81 183 SER B O 1
ATOM 3289 N N . GLY B 1 184 ? -10.900 102.926 62.202 1.00 9.47 184 GLY B N 1
ATOM 3290 C CA . GLY B 1 184 ? -12.117 102.223 62.496 1.00 9.73 184 GLY B CA 1
ATOM 3291 C C . GLY B 1 184 ? -12.332 100.974 61.678 1.00 8.98 184 GLY B C 1
ATOM 3292 O O . GLY B 1 184 ? -11.875 100.896 60.551 1.00 9.46 184 GLY B O 1
ATOM 3293 N N . GLY B 1 185 ? -13.059 100.000 62.239 1.00 8.48 185 GLY B N 1
ATOM 3294 C CA . GLY B 1 185 ? -13.627 98.957 61.388 1.00 10.23 185 GLY B CA 1
ATOM 3295 C C . GLY B 1 185 ? -14.858 99.578 60.656 1.00 11.10 185 GLY B C 1
ATOM 3296 O O . GLY B 1 185 ? -15.077 100.815 60.661 1.00 10.56 185 GLY B O 1
ATOM 3297 N N . ALA B 1 186 ? -15.622 98.728 59.962 1.00 9.53 186 ALA B N 1
ATOM 3298 C CA . ALA B 1 186 ? -16.740 99.190 59.115 1.00 9.62 186 ALA B CA 1
ATOM 3299 C C . ALA B 1 186 ? -17.866 99.778 59.975 1.00 11.13 186 ALA B C 1
ATOM 3300 O O . ALA B 1 186 ? -18.176 99.248 61.045 1.00 10.95 186 ALA B O 1
ATOM 3302 N N . ILE B 1 187 ? -18.502 100.868 59.462 1.00 10.62 187 ILE B N 1
ATOM 3303 C CA . ILE B 1 187 ? -19.589 101.582 60.235 1.00 11.49 187 ILE B CA 1
ATOM 3304 C C . ILE B 1 187 ? -20.749 101.726 59.219 1.00 14.84 187 ILE B C 1
ATOM 3305 O O . ILE B 1 187 ? -20.511 102.057 58.052 1.00 13.26 187 ILE B O 1
ATOM 3310 N N . ASP B 1 188 ? -21.989 101.493 59.649 1.00 16.46 188 ASP B N 1
ATOM 3311 C CA . ASP B 1 188 ? -23.090 101.709 58.712 1.00 19.66 188 ASP B CA 1
ATOM 3312 C C . ASP B 1 188 ? -23.387 103.225 58.471 1.00 20.53 188 ASP B C 1
ATOM 3313 O O . ASP B 1 188 ? -24.175 103.886 59.217 1.00 20.74 188 ASP B O 1
ATOM 3318 N N . THR B 1 189 ? -22.736 103.796 57.463 1.00 19.43 189 THR B N 1
ATOM 3319 C CA . THR B 1 189 ? -22.828 105.239 57.149 1.00 18.41 189 THR B CA 1
ATOM 3320 C C . THR B 1 189 ? -23.070 105.360 55.643 1.00 18.16 189 THR B C 1
ATOM 3321 O O . THR B 1 189 ? -23.089 104.341 54.933 1.00 16.97 189 THR B O 1
ATOM 3325 N N . ASP B 1 190 ? -23.219 106.616 55.167 1.00 17.12 190 ASP B N 1
ATOM 3326 C CA . ASP B 1 190 ? -23.471 106.869 53.743 1.00 17.09 190 ASP B CA 1
ATOM 3327 C C . ASP B 1 190 ? -22.230 106.407 52.952 1.00 16.85 190 ASP B C 1
ATOM 3328 O O . ASP B 1 190 ? -22.322 106.104 51.758 1.00 16.73 190 ASP B O 1
ATOM 3333 N N . ALA B 1 191 ? -21.062 106.365 53.597 1.00 14.04 191 ALA B N 1
ATOM 3334 C CA . ALA B 1 191 ? -19.858 106.080 52.841 1.00 13.61 191 ALA B CA 1
ATOM 3335 C C . ALA B 1 191 ? -19.866 104.604 52.371 1.00 12.56 191 ALA B C 1
ATOM 3336 O O . ALA B 1 191 ? -19.192 104.276 51.410 1.00 13.35 191 ALA B O 1
ATOM 3338 N N . LEU B 1 192 ? -20.546 103.692 53.069 1.00 11.45 192 LEU B N 1
ATOM 3339 C CA . LEU B 1 192 ? -20.518 102.260 52.638 1.00 12.47 192 LEU B CA 1
ATOM 3340 C C . LEU B 1 192 ? -21.097 102.095 51.258 1.00 13.92 192 LEU B C 1
ATOM 3341 O O . LEU B 1 192 ? -20.749 101.117 50.563 1.00 13.32 192 LEU B O 1
ATOM 3346 N N . LYS B 1 193 ? -21.939 103.042 50.847 1.00 15.07 193 LYS B N 1
ATOM 3347 C CA . LYS B 1 193 ? -22.555 102.945 49.491 1.00 18.68 193 LYS B CA 1
ATOM 3348 C C . LYS B 1 193 ? -21.513 103.072 48.376 1.00 19.20 193 LYS B C 1
ATOM 3349 O O . LYS B 1 193 ? -21.773 102.708 47.231 1.00 18.91 193 LYS B O 1
ATOM 3355 N N . HIS B 1 194 ? -20.325 103.584 48.697 1.00 17.80 194 HIS B N 1
ATOM 3356 C CA . HIS B 1 194 ? -19.268 103.607 47.680 1.00 17.55 194 HIS B CA 1
ATOM 3357 C C . HIS B 1 194 ? -18.770 102.217 47.329 1.00 16.40 194 HIS B C 1
ATOM 3358 O O . HIS B 1 194 ? -18.140 102.060 46.289 1.00 17.16 194 HIS B O 1
ATOM 3365 N N . PHE B 1 195 ? -18.935 101.241 48.210 1.00 14.03 195 PHE B N 1
ATOM 3366 C CA . PHE B 1 195 ? -18.362 99.905 47.970 1.00 14.43 195 PHE B CA 1
ATOM 3367 C C . PHE B 1 195 ? -19.274 99.036 47.106 1.00 15.31 195 PHE B C 1
ATOM 3368 O O . PHE B 1 195 ? -20.418 98.795 47.468 1.00 13.89 195 PHE B O 1
ATOM 3376 N N . PRO B 1 196 ? -18.740 98.485 46.023 1.00 17.59 196 PRO B N 1
ATOM 3377 C CA . PRO B 1 196 ? -19.625 97.570 45.290 1.00 18.94 196 PRO B CA 1
ATOM 3378 C C . PRO B 1 196 ? -19.939 96.307 46.133 1.00 19.20 196 PRO B C 1
ATOM 3379 O O . PRO B 1 196 ? -20.973 95.726 45.935 1.00 18.91 196 PRO B O 1
ATOM 3383 N N . ASN B 1 197 ? -19.086 95.952 47.098 1.00 17.25 197 ASN B N 1
ATOM 3384 C CA . ASN B 1 197 ? -19.323 94.817 48.013 1.00 17.07 197 ASN B CA 1
ATOM 3385 C C . ASN B 1 197 ? -19.867 95.258 49.418 1.00 16.41 197 ASN B C 1
ATOM 3386 O O . ASN B 1 197 ? -19.514 94.656 50.431 1.00 17.84 197 ASN B O 1
ATOM 3391 N N . ARG B 1 198 ? -20.674 96.302 49.477 1.00 14.99 198 ARG B N 1
ATOM 3392 C CA . ARG B 1 198 ? -21.240 96.805 50.747 1.00 13.36 198 ARG B CA 1
ATOM 3393 C C . ARG B 1 198 ? -21.879 95.691 51.530 1.00 14.80 198 ARG B C 1
ATOM 3394 O O . ARG B 1 198 ? -21.696 95.605 52.757 1.00 13.55 198 ARG B O 1
ATOM 3402 N N . GLU B 1 199 ? -22.675 94.847 50.848 1.00 15.23 199 GLU B N 1
ATOM 3403 C CA . GLU B 1 199 ? -23.369 93.769 51.636 1.00 18.62 199 GLU B CA 1
ATOM 3404 C C . GLU B 1 199 ? -22.392 92.799 52.282 1.00 19.32 199 GLU B C 1
ATOM 3405 O O . GLU B 1 199 ? -22.621 92.330 53.424 1.00 19.90 199 GLU B O 1
ATOM 3411 N N . ASP B 1 200 ? -21.319 92.469 51.569 1.00 18.53 200 ASP B N 1
ATOM 3412 C CA . ASP B 1 200 ? -20.333 91.561 52.143 1.00 19.20 200 ASP B CA 1
ATOM 3413 C C . ASP B 1 200 ? -19.622 92.173 53.334 1.00 17.60 200 ASP B C 1
ATOM 3414 O O . ASP B 1 200 ? -19.300 91.453 54.292 1.00 15.60 200 ASP B O 1
ATOM 3419 N N . LEU B 1 201 ? -19.347 93.480 53.282 1.00 15.26 201 LEU B N 1
ATOM 3420 C CA . LEU B 1 201 ? -18.686 94.166 54.437 1.00 15.64 201 LEU B CA 1
ATOM 3421 C C . LEU B 1 201 ? -19.592 94.181 55.664 1.00 15.49 201 LEU B C 1
ATOM 3422 O O . LEU B 1 201 ? -19.154 94.003 56.831 1.00 13.80 201 LEU B O 1
ATOM 3427 N N . LEU B 1 202 ? -20.875 94.486 55.421 1.00 14.55 202 LEU B N 1
ATOM 3428 C CA . LEU B 1 202 ? -21.835 94.451 56.541 1.00 15.49 202 LEU B CA 1
ATOM 3429 C C . LEU B 1 202 ? -22.042 93.091 57.155 1.00 16.31 202 LEU B C 1
ATOM 3430 O O . LEU B 1 202 ? -22.110 92.993 58.384 1.00 18.18 202 LEU B O 1
ATOM 3435 N N . GLU B 1 203 ? -22.163 92.060 56.339 1.00 17.95 203 GLU B N 1
ATOM 3436 C CA . GLU B 1 203 ? -22.379 90.724 56.795 1.00 18.77 203 GLU B CA 1
ATOM 3437 C C . GLU B 1 203 ? -21.151 90.346 57.635 1.00 17.21 203 GLU B C 1
ATOM 3438 O O . GLU B 1 203 ? -21.263 89.719 58.687 1.00 18.36 203 GLU B O 1
ATOM 3444 N N . ASP B 1 204 ? -19.987 90.675 57.120 1.00 13.90 204 ASP B N 1
ATOM 3445 C CA . ASP B 1 204 ? -18.783 90.292 57.851 1.00 14.06 204 ASP B CA 1
ATOM 3446 C C . ASP B 1 204 ? -18.733 91.008 59.189 1.00 11.45 204 ASP B C 1
ATOM 3447 O O . ASP B 1 204 ? -18.411 90.381 60.208 1.00 14.02 204 ASP B O 1
ATOM 3452 N N . ALA B 1 205 ? -19.041 92.298 59.205 1.00 11.31 205 ALA B N 1
ATOM 3453 C CA . ALA B 1 205 ? -18.878 93.099 60.455 1.00 11.92 205 ALA B CA 1
ATOM 3454 C C . ALA B 1 205 ? -19.900 92.591 61.440 1.00 12.84 205 ALA B C 1
ATOM 3455 O O . ALA B 1 205 ? -19.642 92.487 62.628 1.00 12.24 205 ALA B O 1
ATOM 3457 N N . ARG B 1 206 ? -21.117 92.313 60.957 1.00 12.73 206 ARG B N 1
ATOM 3458 C CA . ARG B 1 206 ? -22.197 91.823 61.866 1.00 15.44 206 ARG B CA 1
ATOM 3459 C C . ARG B 1 206 ? -21.974 90.422 62.438 1.00 16.34 206 ARG B C 1
ATOM 3460 O O . ARG B 1 206 ? -22.408 90.133 63.575 1.00 17.26 206 ARG B O 1
ATOM 3468 N N . GLN B 1 207 ? -21.347 89.553 61.669 1.00 14.63 207 GLN B N 1
ATOM 3469 C CA . GLN B 1 207 ? -21.178 88.122 62.050 1.00 16.35 207 GLN B CA 1
ATOM 3470 C C . GLN B 1 207 ? -19.856 87.799 62.768 1.00 16.46 207 GLN B C 1
ATOM 3471 O O . GLN B 1 207 ? -19.779 86.815 63.508 1.00 15.03 207 GLN B O 1
ATOM 3477 N N . ASN B 1 208 ? -18.841 88.598 62.476 1.00 11.39 208 ASN B N 1
ATOM 3478 C CA . ASN B 1 208 ? -17.470 88.193 62.863 1.00 12.10 208 ASN B CA 1
ATOM 3479 C C . ASN B 1 208 ? -16.827 89.162 63.853 1.00 11.26 208 ASN B C 1
ATOM 3480 O O . ASN B 1 208 ? -15.708 88.882 64.287 1.00 14.69 208 ASN B O 1
ATOM 3485 N N . THR B 1 209 ? -17.507 90.249 64.222 1.00 9.43 209 THR B N 1
ATOM 3486 C CA . THR B 1 209 ? -16.931 91.151 65.292 1.00 9.98 209 THR B CA 1
ATOM 3487 C C . THR B 1 209 ? -17.130 90.539 66.665 1.00 8.88 209 THR B C 1
ATOM 3488 O O . THR B 1 209 ? -18.272 90.325 67.088 1.00 10.77 209 THR B O 1
ATOM 3492 N N . PRO B 1 210 ? -16.029 90.306 67.414 1.00 9.56 210 PRO B N 1
ATOM 3493 C CA . PRO B 1 210 ? -16.133 89.618 68.745 1.00 9.37 210 PRO B CA 1
ATOM 3494 C C . PRO B 1 210 ? -17.051 90.384 69.682 1.00 10.83 210 PRO B C 1
ATOM 3495 O O . PRO B 1 210 ? -17.815 89.779 70.474 1.00 10.99 210 PRO B O 1
ATOM 3499 N N . ALA B 1 211 ? -17.091 91.725 69.570 1.00 11.92 211 ALA B N 1
ATOM 3500 C CA . ALA B 1 211 ? -17.960 92.504 70.441 1.00 12.41 211 ALA B CA 1
ATOM 3501 C C . ALA B 1 211 ? -19.445 92.190 70.265 1.00 15.09 211 ALA B C 1
ATOM 3502 O O . ALA B 1 211 ? -20.242 92.507 71.141 1.00 17.04 211 ALA B O 1
ATOM 3504 N N . GLY B 1 212 ? -19.826 91.613 69.153 1.00 12.20 212 GLY B N 1
ATOM 3505 C CA . GLY B 1 212 ? -21.197 91.191 68.917 1.00 15.47 212 GLY B CA 1
ATOM 3506 C C . GLY B 1 212 ? -22.064 92.231 68.267 1.00 15.49 212 GLY B C 1
ATOM 3507 O O . GLY B 1 212 ? -23.276 92.033 68.132 1.00 17.07 212 GLY B O 1
ATOM 3508 N N . ARG B 1 213 ? -21.473 93.364 67.857 1.00 13.58 213 ARG B N 1
ATOM 3509 C CA . ARG B 1 213 ? -22.184 94.412 67.102 1.00 13.72 213 ARG B CA 1
ATOM 3510 C C . ARG B 1 213 ? -21.136 95.157 66.233 1.00 12.96 213 ARG B C 1
ATOM 3511 O O . ARG B 1 213 ? -19.901 95.029 66.523 1.00 13.10 213 ARG B O 1
ATOM 3519 N N . MET B 1 214 ? -21.602 95.961 65.277 1.00 11.56 214 MET B N 1
ATOM 3520 C CA . MET B 1 214 ? -20.739 96.786 64.457 1.00 9.39 214 MET B CA 1
ATOM 3521 C C . MET B 1 214 ? -20.308 98.018 65.231 1.00 12.14 214 MET B C 1
ATOM 3522 O O . MET B 1 214 ? -21.018 98.478 66.163 1.00 11.74 214 MET B O 1
ATOM 3527 N N . VAL B 1 215 ? -19.123 98.521 64.851 1.00 10.89 215 VAL B N 1
ATOM 3528 C CA . VAL B 1 215 ? -18.693 99.870 65.262 1.00 9.55 215 VAL B CA 1
ATOM 3529 C C . VAL B 1 215 ? -19.786 100.875 64.858 1.00 10.55 215 VAL B C 1
ATOM 3530 O O . VAL B 1 215 ? -20.371 100.783 63.761 1.00 9.90 215 VAL B O 1
ATOM 3534 N N . GLU B 1 216 ? -19.974 101.874 65.735 1.00 11.17 216 GLU B N 1
ATOM 3535 C CA . GLU B 1 216 ? -20.885 102.981 65.447 1.00 12.42 216 GLU B CA 1
ATOM 3536 C C . GLU B 1 216 ? -20.127 104.293 65.433 1.00 10.59 216 GLU B C 1
ATOM 3537 O O . GLU B 1 216 ? -19.013 104.371 65.973 1.00 10.05 216 GLU B O 1
ATOM 3543 N N . ILE B 1 217 ? -20.772 105.326 64.869 1.00 10.29 217 ILE B N 1
ATOM 3544 C CA . ILE B 1 217 ? -20.047 106.611 64.767 1.00 10.36 217 ILE B CA 1
ATOM 3545 C C . ILE B 1 217 ? -19.662 107.051 66.170 1.00 10.63 217 ILE B C 1
ATOM 3546 O O . ILE B 1 217 ? -18.553 107.598 66.410 1.00 9.87 217 ILE B O 1
ATOM 3551 N N . LYS B 1 218 ? -20.572 106.817 67.128 1.00 9.66 218 LYS B N 1
ATOM 3552 C CA . LYS B 1 218 ? -20.332 107.226 68.519 1.00 11.24 218 LYS B CA 1
ATOM 3553 C C . LYS B 1 218 ? -18.992 106.638 69.038 1.00 9.47 218 LYS B C 1
ATOM 3554 O O . LYS B 1 218 ? -18.349 107.335 69.812 1.00 10.11 218 LYS B O 1
ATOM 3560 N N . ASP B 1 219 ? -18.625 105.391 68.676 1.00 9.83 219 ASP B N 1
ATOM 3561 C CA . ASP B 1 219 ? -17.382 104.764 69.200 1.00 10.11 219 ASP B CA 1
ATOM 3562 C C . ASP B 1 219 ? -16.182 105.494 68.622 1.00 9.16 219 ASP B C 1
ATOM 3563 O O . ASP B 1 219 ? -15.202 105.703 69.338 1.00 8.99 219 ASP B O 1
ATOM 3568 N N . MET B 1 220 ? -16.268 105.934 67.365 1.00 8.88 220 MET B N 1
ATOM 3569 C CA . MET B 1 220 ? -15.162 106.722 66.757 1.00 9.18 220 MET B CA 1
ATOM 3570 C C . MET B 1 220 ? -15.004 108.049 67.474 1.00 9.64 220 MET B C 1
ATOM 3571 O O . MET B 1 220 ? -13.906 108.427 67.889 1.00 8.85 220 MET B O 1
ATOM 3576 N N . VAL B 1 221 ? -16.143 108.682 67.715 1.00 8.64 221 VAL B N 1
ATOM 3577 C CA . VAL B 1 221 ? -16.161 110.055 68.315 1.00 7.87 221 VAL B CA 1
ATOM 3578 C C . VAL B 1 221 ? -15.641 109.943 69.771 1.00 7.73 221 VAL B C 1
ATOM 3579 O O . VAL B 1 221 ? -14.950 110.873 70.240 1.00 7.57 221 VAL B O 1
ATOM 3583 N N . ASP B 1 222 ? -15.984 108.843 70.451 1.00 7.50 222 ASP B N 1
ATOM 3584 C CA . ASP B 1 222 ? -15.524 108.664 71.847 1.00 9.63 222 ASP B CA 1
ATOM 3585 C C . ASP B 1 222 ? -14.006 108.664 71.881 1.00 9.34 222 ASP B C 1
ATOM 3586 O O . ASP B 1 222 ? -13.411 109.220 72.806 1.00 10.72 222 ASP B O 1
ATOM 3591 N N . THR B 1 223 ? -13.386 107.964 70.923 1.00 8.57 223 THR B N 1
ATOM 3592 C CA . THR B 1 223 ? -11.902 107.968 70.866 1.00 9.15 223 THR B CA 1
ATOM 3593 C C . THR B 1 223 ? -11.304 109.324 70.476 1.00 9.43 223 THR B C 1
ATOM 3594 O O . THR B 1 223 ? -10.320 109.745 71.076 1.00 8.75 223 THR B O 1
ATOM 3598 N N . VAL B 1 224 ? -11.942 109.995 69.506 1.00 8.85 224 VAL B N 1
ATOM 3599 C CA . VAL B 1 224 ? -11.515 111.349 69.125 1.00 9.19 224 VAL B CA 1
ATOM 3600 C C . VAL B 1 224 ? -11.521 112.224 70.360 1.00 8.83 224 VAL B C 1
ATOM 3601 O O . VAL B 1 224 ? -10.543 112.941 70.645 1.00 9.13 224 VAL B O 1
ATOM 3605 N N . GLU B 1 225 ? -12.650 112.182 71.100 1.00 9.44 225 GLU B N 1
ATOM 3606 C CA . GLU B 1 225 ? -12.799 113.033 72.287 1.00 9.28 225 GLU B CA 1
ATOM 3607 C C . GLU B 1 225 ? -11.710 112.767 73.301 1.00 10.41 225 GLU B C 1
ATOM 3608 O O . GLU B 1 225 ? -11.190 113.721 73.878 1.00 11.01 225 GLU B O 1
ATOM 3614 N N . PHE B 1 226 ? -11.334 111.506 73.501 1.00 8.55 226 PHE B N 1
ATOM 3615 C CA . PHE B 1 226 ? -10.255 111.178 74.426 1.00 9.80 226 PHE B CA 1
ATOM 3616 C C . PHE B 1 226 ? -8.914 111.754 73.914 1.00 9.71 226 PHE B C 1
ATOM 3617 O O . PHE B 1 226 ? -8.162 112.383 74.670 1.00 11.67 226 PHE B O 1
ATOM 3625 N N . LEU B 1 227 ? -8.661 111.564 72.633 1.00 9.33 227 LEU B N 1
ATOM 3626 C CA . LEU B 1 227 ? -7.353 111.915 72.104 1.00 12.07 227 LEU B CA 1
ATOM 3627 C C . LEU B 1 227 ? -7.148 113.421 72.129 1.00 17.17 227 LEU B C 1
ATOM 3628 O O . LEU B 1 227 ? -5.998 113.850 72.188 1.00 18.32 227 LEU B O 1
ATOM 3633 N N . VAL B 1 228 ? -8.225 114.225 72.136 1.00 14.60 228 VAL B N 1
ATOM 3634 C CA . VAL B 1 228 ? -8.037 115.713 72.282 1.00 15.77 228 VAL B CA 1
ATOM 3635 C C . VAL B 1 228 ? -8.219 116.299 73.723 1.00 18.16 228 VAL B C 1
ATOM 3636 O O . VAL B 1 228 ? -8.274 117.558 73.963 1.00 19.90 228 VAL B O 1
ATOM 3640 N N . SER B 1 229 ? -8.339 115.452 74.738 1.00 17.31 229 SER B N 1
ATOM 3641 C CA . SER B 1 229 ? -8.883 115.863 76.037 1.00 18.08 229 SER B CA 1
ATOM 3642 C C . SER B 1 229 ? -7.910 116.424 77.131 1.00 21.98 229 SER B C 1
ATOM 3643 O O . SER B 1 229 ? -8.390 116.936 78.210 1.00 25.33 229 SER B O 1
ATOM 3646 N N . SER B 1 230 ? -6.632 116.301 76.853 1.00 17.69 230 SER B N 1
ATOM 3647 C CA . SER B 1 230 ? -5.507 116.485 77.862 1.00 19.09 230 SER B CA 1
ATOM 3648 C C . SER B 1 230 ? -5.207 115.208 78.643 1.00 18.96 230 SER B C 1
ATOM 3649 O O . SER B 1 230 ? -4.170 115.126 79.290 1.00 22.26 230 SER B O 1
ATOM 3652 N N . LYS B 1 231 ? -6.050 114.204 78.514 1.00 15.65 231 LYS B N 1
ATOM 3653 C CA . LYS B 1 231 ? -5.784 112.881 79.143 1.00 14.92 231 LYS B CA 1
ATOM 3654 C C . LYS B 1 231 ? -4.947 111.990 78.247 1.00 12.80 231 LYS B C 1
ATOM 3655 O O . LYS B 1 231 ? -4.629 110.854 78.627 1.00 12.24 231 LYS B O 1
ATOM 3661 N N . ALA B 1 232 ? -4.603 112.471 77.038 1.00 10.86 232 ALA B N 1
ATOM 3662 C CA . ALA B 1 232 ? -3.864 111.645 76.110 1.00 10.03 232 ALA B CA 1
ATOM 3663 C C . ALA B 1 232 ? -2.656 112.386 75.641 1.00 10.67 232 ALA B C 1
ATOM 3664 O O . ALA B 1 232 ? -2.187 112.084 74.539 1.00 9.60 232 ALA B O 1
ATOM 3666 N N . ASP B 1 233 ? -2.159 113.353 76.434 1.00 9.44 233 ASP B N 1
ATOM 3667 C CA . ASP B 1 233 ? -1.041 114.156 75.906 1.00 11.85 233 ASP B CA 1
ATOM 3668 C C . ASP B 1 233 ? 0.253 113.400 75.718 1.00 11.07 233 ASP B C 1
ATOM 3669 O O . ASP B 1 233 ? 1.092 113.941 75.062 1.00 10.96 233 ASP B O 1
ATOM 3674 N N . MET B 1 234 ? 0.422 112.176 76.243 1.00 9.21 234 MET B N 1
ATOM 3675 C CA . MET B 1 234 ? 1.715 111.473 76.007 1.00 10.13 234 MET B CA 1
ATOM 3676 C C . MET B 1 234 ? 1.515 110.290 75.075 1.00 9.01 234 MET B C 1
ATOM 3677 O O . MET B 1 234 ? 2.416 109.461 74.887 1.00 11.01 234 MET B O 1
ATOM 3682 N N . ILE B 1 235 ? 0.346 110.214 74.449 1.00 8.56 235 ILE B N 1
ATOM 3683 C CA . ILE B 1 235 ? 0.149 109.306 73.319 1.00 7.60 235 ILE B CA 1
ATOM 3684 C C . ILE B 1 235 ? 0.518 110.132 72.106 1.00 7.60 235 ILE B C 1
ATOM 3685 O O . ILE B 1 235 ? -0.053 111.191 71.937 1.00 8.91 235 ILE B O 1
ATOM 3690 N N . ARG B 1 236 ? 1.517 109.703 71.338 1.00 7.10 236 ARG B N 1
ATOM 3691 C CA . ARG B 1 236 ? 2.016 110.506 70.177 1.00 7.85 236 ARG B CA 1
ATOM 3692 C C . ARG B 1 236 ? 2.366 109.622 69.016 1.00 7.15 236 ARG B C 1
ATOM 3693 O O . ARG B 1 236 ? 3.121 108.644 69.166 1.00 6.89 236 ARG B O 1
ATOM 3701 N N . GLY B 1 237 ? 1.754 109.958 67.849 1.00 7.31 237 GLY B N 1
ATOM 3702 C CA . GLY B 1 237 ? 2.006 109.268 66.577 1.00 7.76 237 GLY B CA 1
ATOM 3703 C C . GLY B 1 237 ? 1.446 107.864 66.547 1.00 9.16 237 GLY B C 1
ATOM 3704 O O . GLY B 1 237 ? 1.836 107.077 65.668 1.00 7.72 237 GLY B O 1
ATOM 3705 N N . GLN B 1 238 ? 0.488 107.569 67.430 1.00 8.02 238 GLN B N 1
ATOM 3706 C CA . GLN B 1 238 ? -0.164 106.237 67.477 1.00 7.37 238 GLN B CA 1
ATOM 3707 C C . GLN B 1 238 ? -1.464 106.243 66.710 1.00 8.71 238 GLN B C 1
ATOM 3708 O O . GLN B 1 238 ? -2.143 107.277 66.648 1.00 9.26 238 GLN B O 1
ATOM 3714 N N . THR B 1 239 ? -1.825 105.089 66.142 1.00 8.17 239 THR B N 1
ATOM 3715 C CA . THR B 1 239 ? -3.162 104.943 65.557 1.00 8.10 239 THR B CA 1
ATOM 3716 C C . THR B 1 239 ? -3.939 103.974 66.439 1.00 9.37 239 THR B C 1
ATOM 3717 O O . THR B 1 239 ? -3.536 102.818 66.559 1.00 8.62 239 THR B O 1
ATOM 3721 N N . ILE B 1 240 ? -5.001 104.435 67.100 1.00 8.12 240 ILE B N 1
ATOM 3722 C CA . ILE B 1 240 ? -5.807 103.540 67.956 1.00 8.81 240 ILE B CA 1
ATOM 3723 C C . ILE B 1 240 ? -6.880 102.845 67.131 1.00 9.08 240 ILE B C 1
ATOM 3724 O O . ILE B 1 240 ? -7.592 103.532 66.389 1.00 8.09 240 ILE B O 1
ATOM 3729 N N . ILE B 1 241 ? -6.903 101.493 67.179 1.00 7.98 241 ILE B N 1
ATOM 3730 C CA . ILE B 1 241 ? -7.883 100.728 66.400 1.00 7.00 241 ILE B CA 1
ATOM 3731 C C . ILE B 1 241 ? -9.163 100.484 67.185 1.00 7.85 241 ILE B C 1
ATOM 3732 O O . ILE B 1 241 ? -9.146 99.949 68.308 1.00 8.09 241 ILE B O 1
ATOM 3737 N N . VAL B 1 242 ? -10.274 100.913 66.580 1.00 8.36 242 VAL B N 1
ATOM 3738 C CA . VAL B 1 242 ? -11.628 100.826 67.207 1.00 7.64 242 VAL B CA 1
ATOM 3739 C C . VAL B 1 242 ? -12.397 99.928 66.244 1.00 8.62 242 VAL B C 1
ATOM 3740 O O . VAL B 1 242 ? -12.948 100.395 65.232 1.00 8.25 242 VAL B O 1
ATOM 3744 N N . ASP B 1 243 ? -12.418 98.627 66.550 1.00 7.29 243 ASP B N 1
ATOM 3745 C CA . ASP B 1 243 ? -13.088 97.675 65.605 1.00 8.29 243 ASP B CA 1
ATOM 3746 C C . ASP B 1 243 ? -13.807 96.511 66.269 1.00 8.24 243 ASP B C 1
ATOM 3747 O O . ASP B 1 243 ? -14.174 95.529 65.583 1.00 8.23 243 ASP B O 1
ATOM 3752 N N . GLY B 1 244 ? -14.046 96.605 67.553 1.00 8.16 244 GLY B N 1
ATOM 3753 C CA . GLY B 1 244 ? -14.783 95.542 68.300 1.00 6.69 244 GLY B CA 1
ATOM 3754 C C . GLY B 1 244 ? -14.002 94.246 68.397 1.00 9.70 244 GLY B C 1
ATOM 3755 O O . GLY B 1 244 ? -14.602 93.216 68.737 1.00 10.15 244 GLY B O 1
ATOM 3756 N N . GLY B 1 245 ? -12.696 94.287 68.083 1.00 7.44 245 GLY B N 1
ATOM 3757 C CA . GLY B 1 245 ? -11.871 93.084 68.086 1.00 8.18 245 GLY B CA 1
ATOM 3758 C C . GLY B 1 245 ? -11.810 92.397 66.726 1.00 8.02 245 GLY B C 1
ATOM 3759 O O . GLY B 1 245 ? -11.210 91.320 66.614 1.00 9.58 245 GLY B O 1
ATOM 3760 N N . ARG B 1 246 ? -12.442 92.963 65.699 1.00 8.02 246 ARG B N 1
ATOM 3761 C CA . ARG B 1 246 ? -12.546 92.238 64.394 1.00 9.58 246 ARG B CA 1
ATOM 3762 C C . ARG B 1 246 ? -11.171 91.869 63.791 1.00 8.50 246 ARG B C 1
ATOM 3763 O O . ARG B 1 246 ? -10.944 90.753 63.282 1.00 9.08 246 ARG B O 1
ATOM 3771 N N . SER B 1 247 ? -10.238 92.796 63.869 1.00 9.71 247 SER B N 1
ATOM 3772 C CA . SER B 1 247 ? -8.927 92.590 63.233 1.00 9.56 247 SER B CA 1
ATOM 3773 C C . SER B 1 247 ? -8.052 91.489 63.939 1.00 10.05 247 SER B C 1
ATOM 3774 O O . SER B 1 247 ? -6.991 91.073 63.410 1.00 10.91 247 SER B O 1
ATOM 3777 N N . LEU B 1 248 ? -8.465 91.084 65.125 1.00 8.97 248 LEU B N 1
ATOM 3778 C CA . LEU B 1 248 ? -7.712 90.047 65.894 1.00 8.09 248 LEU B CA 1
ATOM 3779 C C . LEU B 1 248 ? -7.847 88.679 65.214 1.00 8.86 248 LEU B C 1
ATOM 3780 O O . LEU B 1 248 ? -6.993 87.792 65.342 1.00 10.48 248 LEU B O 1
ATOM 3785 N N . LEU B 1 249 ? -9.004 88.456 64.630 1.00 10.25 249 LEU B N 1
ATOM 3786 C CA . LEU B 1 249 ? -9.291 87.103 64.139 1.00 13.37 249 LEU B CA 1
ATOM 3787 C C . LEU B 1 249 ? -8.483 86.762 62.881 1.00 15.57 249 LEU B C 1
ATOM 3788 O O . LEU B 1 249 ? -8.002 87.629 62.144 1.00 13.71 249 LEU B O 1
ATOM 3793 N N . VAL B 1 250 ? -8.354 85.444 62.638 1.00 16.92 250 VAL B N 1
ATOM 3794 C CA . VAL B 1 250 ? -8.104 84.927 61.284 1.00 19.08 250 VAL B CA 1
ATOM 3795 C C . VAL B 1 250 ? -9.427 84.318 60.586 1.00 19.49 250 VAL B C 1
ATOM 3796 O O . VAL B 1 250 ? -10.027 84.911 59.647 1.00 18.99 250 VAL B O 1
ATOM 3800 N N . LEU B 1 251 ? -9.839 83.125 61.064 1.00 20.11 251 LEU B N 1
ATOM 3801 C CA . LEU B 1 251 ? -11.008 82.393 60.621 1.00 19.06 251 LEU B CA 1
ATOM 3802 C C . LEU B 1 251 ? -12.312 83.112 61.019 1.00 20.91 251 LEU B C 1
ATOM 3803 O O . LEU B 1 251 ? -12.272 83.998 61.914 1.00 18.65 251 LEU B O 1
ATOM 3808 N N . ASN C 1 4 ? 15.611 81.647 28.761 1.00 26.56 4 ASN C N 1
ATOM 3809 C CA . ASN C 1 4 ? 16.145 82.897 29.467 1.00 25.91 4 ASN C CA 1
ATOM 3810 C C . ASN C 1 4 ? 14.995 83.814 29.932 1.00 22.70 4 ASN C C 1
ATOM 3811 O O . ASN C 1 4 ? 14.307 84.461 29.122 1.00 19.55 4 ASN C O 1
ATOM 3816 N N . LYS C 1 5 ? 14.826 83.881 31.261 1.00 20.10 5 LYS C N 1
ATOM 3817 C CA . LYS C 1 5 ? 13.866 84.796 31.863 1.00 16.76 5 LYS C CA 1
ATOM 3818 C C . LYS C 1 5 ? 14.374 86.229 31.761 1.00 13.20 5 LYS C C 1
ATOM 3819 O O . LYS C 1 5 ? 15.527 86.451 31.385 1.00 13.39 5 LYS C O 1
ATOM 3825 N N . CYS C 1 6 ? 13.492 87.191 32.044 1.00 12.33 6 CYS C N 1
ATOM 3826 C CA . CYS C 1 6 ? 13.826 88.615 31.904 1.00 11.30 6 CYS C CA 1
ATOM 3827 C C . CYS C 1 6 ? 13.462 89.316 33.222 1.00 11.00 6 CYS C C 1
ATOM 3828 O O . CYS C 1 6 ? 12.398 89.036 33.809 1.00 11.05 6 CYS C O 1
ATOM 3831 N N . ALA C 1 7 ? 14.335 90.225 33.663 1.00 10.30 7 ALA C N 1
ATOM 3832 C CA . ALA C 1 7 ? 14.097 91.011 34.860 1.00 8.27 7 ALA C CA 1
ATOM 3833 C C . ALA C 1 7 ? 14.253 92.493 34.573 1.00 8.92 7 ALA C C 1
ATOM 3834 O O . ALA C 1 7 ? 15.241 92.912 33.934 1.00 11.02 7 ALA C O 1
ATOM 3836 N N . LEU C 1 8 ? 13.317 93.284 35.087 1.00 7.77 8 LEU C N 1
ATOM 3837 C CA . LEU C 1 8 ? 13.441 94.753 35.058 1.00 7.82 8 LEU C CA 1
ATOM 3838 C C . LEU C 1 8 ? 13.794 95.221 36.475 1.00 8.08 8 LEU C C 1
ATOM 3839 O O . LEU C 1 8 ? 13.152 94.770 37.442 1.00 9.40 8 LEU C O 1
ATOM 3844 N N . VAL C 1 9 ? 14.723 96.184 36.578 1.00 8.13 9 VAL C N 1
ATOM 3845 C CA . VAL C 1 9 ? 14.973 96.843 37.877 1.00 8.61 9 VAL C CA 1
ATOM 3846 C C . VAL C 1 9 ? 14.911 98.314 37.604 1.00 9.05 9 VAL C C 1
ATOM 3847 O O . VAL C 1 9 ? 15.731 98.851 36.780 1.00 9.13 9 VAL C O 1
ATOM 3851 N N . THR C 1 10 ? 13.936 98.997 38.211 1.00 8.65 10 THR C N 1
ATOM 3852 C CA . THR C 1 10 ? 13.888 100.468 38.030 1.00 8.25 10 THR C CA 1
ATOM 3853 C C . THR C 1 10 ? 15.033 101.128 38.763 1.00 10.10 10 THR C C 1
ATOM 3854 O O . THR C 1 10 ? 15.431 100.633 39.834 1.00 9.40 10 THR C O 1
ATOM 3858 N N . GLY C 1 11 ? 15.550 102.227 38.196 1.00 8.71 11 GLY C N 1
ATOM 3859 C CA . GLY C 1 11 ? 16.679 102.917 38.858 1.00 10.62 11 GLY C CA 1
ATOM 3860 C C . GLY C 1 11 ? 17.915 102.053 39.025 1.00 11.49 11 GLY C C 1
ATOM 3861 O O . GLY C 1 11 ? 18.429 101.882 40.166 1.00 11.56 11 GLY C O 1
ATOM 3862 N N . SER C 1 12 ? 18.362 101.433 37.923 1.00 8.68 12 SER C N 1
ATOM 3863 C CA . SER C 1 12 ? 19.463 100.463 38.018 1.00 9.34 12 SER C CA 1
ATOM 3864 C C . SER C 1 12 ? 20.755 100.954 37.409 1.00 10.55 12 SER C C 1
ATOM 3865 O O . SER C 1 12 ? 21.596 100.154 37.068 1.00 10.36 12 SER C O 1
ATOM 3868 N N . SER C 1 13 ? 20.893 102.271 37.318 1.00 12.07 13 SER C N 1
ATOM 3869 C CA . SER C 1 13 ? 22.180 102.881 36.857 1.00 13.24 13 SER C CA 1
ATOM 3870 C C . SER C 1 13 ? 23.293 102.833 37.936 1.00 13.55 13 SER C C 1
ATOM 3871 O O . SER C 1 13 ? 24.494 102.810 37.609 1.00 15.38 13 SER C O 1
ATOM 3874 N N . ARG C 1 14 ? 22.911 102.758 39.207 1.00 12.98 14 ARG C N 1
ATOM 3875 C CA . ARG C 1 14 ? 23.873 102.767 40.320 1.00 12.38 14 ARG C CA 1
ATOM 3876 C C . ARG C 1 14 ? 23.203 102.189 41.579 1.00 13.40 14 ARG C C 1
ATOM 3877 O O . ARG C 1 14 ? 21.980 101.911 41.526 1.00 11.94 14 ARG C O 1
ATOM 3885 N N . GLY C 1 15 ? 23.985 101.995 42.662 1.00 12.03 15 GLY C N 1
ATOM 3886 C CA . GLY C 1 15 ? 23.411 101.679 44.013 1.00 10.86 15 GLY C CA 1
ATOM 3887 C C . GLY C 1 15 ? 22.751 100.312 44.060 1.00 11.33 15 GLY C C 1
ATOM 3888 O O . GLY C 1 15 ? 23.174 99.368 43.394 1.00 11.41 15 GLY C O 1
ATOM 3889 N N . VAL C 1 16 ? 21.691 100.210 44.853 1.00 8.11 16 VAL C N 1
ATOM 3890 C CA . VAL C 1 16 ? 21.066 98.909 45.084 1.00 7.68 16 VAL C CA 1
ATOM 3891 C C . VAL C 1 16 ? 20.530 98.354 43.721 1.00 8.56 16 VAL C C 1
ATOM 3892 O O . VAL C 1 16 ? 20.630 97.175 43.476 1.00 9.15 16 VAL C O 1
ATOM 3896 N N . GLY C 1 17 ? 19.962 99.207 42.898 1.00 8.16 17 GLY C N 1
ATOM 3897 C CA . GLY C 1 17 ? 19.290 98.747 41.664 1.00 8.16 17 GLY C CA 1
ATOM 3898 C C . GLY C 1 17 ? 20.318 98.161 40.713 1.00 8.74 17 GLY C C 1
ATOM 3899 O O . GLY C 1 17 ? 20.110 97.123 40.106 1.00 9.82 17 GLY C O 1
ATOM 3900 N N . LYS C 1 18 ? 21.449 98.851 40.596 1.00 8.34 18 LYS C N 1
ATOM 3901 C CA . LYS C 1 18 ? 22.543 98.309 39.761 1.00 9.90 18 LYS C CA 1
ATOM 3902 C C . LYS C 1 18 ? 22.992 96.930 40.248 1.00 9.72 18 LYS C C 1
ATOM 3903 O O . LYS C 1 18 ? 23.180 96.003 39.449 1.00 10.65 18 LYS C O 1
ATOM 3909 N N . ALA C 1 19 ? 23.237 96.783 41.544 1.00 9.30 19 ALA C N 1
ATOM 3910 C CA . ALA C 1 19 ? 23.746 95.544 42.084 1.00 9.22 19 ALA C CA 1
ATOM 3911 C C . ALA C 1 19 ? 22.684 94.424 41.900 1.00 9.99 19 ALA C C 1
ATOM 3912 O O . ALA C 1 19 ? 23.015 93.229 41.679 1.00 9.98 19 ALA C O 1
ATOM 3914 N N . ALA C 1 20 ? 21.407 94.792 42.062 1.00 9.54 20 ALA C N 1
ATOM 3915 C CA . ALA C 1 20 ? 20.362 93.768 41.901 1.00 9.40 20 ALA C CA 1
ATOM 3916 C C . ALA C 1 20 ? 20.348 93.283 40.444 1.00 8.68 20 ALA C C 1
ATOM 3917 O O . ALA C 1 20 ? 20.134 92.076 40.184 1.00 8.50 20 ALA C O 1
ATOM 3919 N N . ALA C 1 21 ? 20.504 94.214 39.500 1.00 9.24 21 ALA C N 1
ATOM 3920 C CA . ALA C 1 21 ? 20.463 93.841 38.058 1.00 9.94 21 ALA C CA 1
ATOM 3921 C C . ALA C 1 21 ? 21.659 92.916 37.726 1.00 9.90 21 ALA C C 1
ATOM 3922 O O . ALA C 1 21 ? 21.514 91.897 37.047 1.00 9.83 21 ALA C O 1
ATOM 3924 N N . ILE C 1 22 ? 22.826 93.271 38.263 1.00 10.42 22 ILE C N 1
ATOM 3925 C CA . ILE C 1 22 ? 24.012 92.418 38.097 1.00 10.20 22 ILE C CA 1
ATOM 3926 C C . ILE C 1 22 ? 23.804 91.036 38.676 1.00 9.94 22 ILE C C 1
ATOM 3927 O O . ILE C 1 22 ? 24.127 90.041 38.065 1.00 10.97 22 ILE C O 1
ATOM 3932 N N . ARG C 1 23 ? 23.276 90.950 39.893 1.00 10.46 23 ARG C N 1
ATOM 3933 C CA . ARG C 1 23 ? 23.043 89.664 40.497 1.00 10.53 23 ARG C CA 1
ATOM 3934 C C . ARG C 1 23 ? 22.108 88.805 39.664 1.00 11.10 23 ARG C C 1
ATOM 3935 O O . ARG C 1 23 ? 22.334 87.609 39.503 1.00 11.94 23 ARG C O 1
ATOM 3943 N N . LEU C 1 24 ? 20.999 89.389 39.210 1.00 11.67 24 LEU C N 1
ATOM 3944 C CA . LEU C 1 24 ? 20.038 88.605 38.367 1.00 12.02 24 LEU C CA 1
ATOM 3945 C C . LEU C 1 24 ? 20.732 88.171 37.061 1.00 12.99 24 LEU C C 1
ATOM 3946 O O . LEU C 1 24 ? 20.505 87.038 36.592 1.00 13.83 24 LEU C O 1
ATOM 3951 N N . ALA C 1 25 ? 21.573 89.053 36.493 1.00 12.58 25 ALA C N 1
ATOM 3952 C CA . ALA C 1 25 ? 22.285 88.687 35.256 1.00 13.63 25 ALA C CA 1
ATOM 3953 C C . ALA C 1 25 ? 23.224 87.506 35.565 1.00 15.62 25 ALA C C 1
ATOM 3954 O O . ALA C 1 25 ? 23.377 86.586 34.727 1.00 14.58 25 ALA C O 1
ATOM 3956 N N . GLU C 1 26 ? 23.888 87.549 36.716 1.00 15.82 26 GLU C N 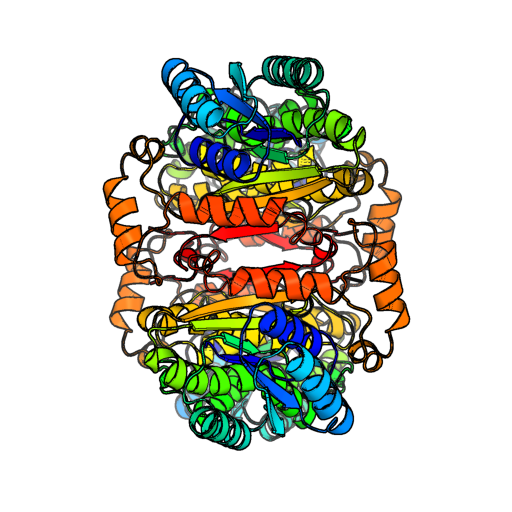1
ATOM 3957 C CA . GLU C 1 26 ? 24.777 86.402 37.127 1.00 17.12 26 GLU C CA 1
ATOM 3958 C C . GLU C 1 26 ? 23.965 85.134 37.231 1.00 18.67 26 GLU C C 1
ATOM 3959 O O . GLU C 1 26 ? 24.513 84.040 36.991 1.00 19.97 26 GLU C O 1
ATOM 3965 N N . ASN C 1 27 ? 22.683 85.243 37.629 1.00 17.90 27 ASN C N 1
ATOM 3966 C CA . ASN C 1 27 ? 21.769 84.101 37.688 1.00 20.21 27 ASN C CA 1
ATOM 3967 C C . ASN C 1 27 ? 21.092 83.764 36.357 1.00 18.84 27 ASN C C 1
ATOM 3968 O O . ASN C 1 27 ? 20.210 82.923 36.313 1.00 19.70 27 ASN C O 1
ATOM 3973 N N . GLY C 1 28 ? 21.486 84.403 35.265 1.00 18.73 28 GLY C N 1
ATOM 3974 C CA . GLY C 1 28 ? 20.986 83.946 33.952 1.00 17.67 28 GLY C CA 1
ATOM 3975 C C . GLY C 1 28 ? 19.830 84.776 33.376 1.00 16.27 28 GLY C C 1
ATOM 3976 O O . GLY C 1 28 ? 19.402 84.534 32.253 1.00 15.25 28 GLY C O 1
ATOM 3977 N N . TYR C 1 29 ? 19.333 85.790 34.107 1.00 13.75 29 TYR C N 1
ATOM 3978 C CA . TYR C 1 29 ? 18.298 86.686 33.570 1.00 11.99 29 TYR C CA 1
ATOM 3979 C C . TYR C 1 29 ? 18.784 87.698 32.542 1.00 10.73 29 TYR C C 1
ATOM 3980 O O . TYR C 1 29 ? 19.856 88.355 32.739 1.00 12.24 29 TYR C O 1
ATOM 3989 N N . ASN C 1 30 ? 18.006 87.852 31.439 1.00 10.33 30 ASN C N 1
ATOM 3990 C CA . ASN C 1 30 ? 18.212 89.012 30.583 1.00 11.46 30 ASN C CA 1
ATOM 3991 C C . ASN C 1 30 ? 17.718 90.238 31.394 1.00 10.98 30 ASN C C 1
ATOM 3992 O O . ASN C 1 30 ? 16.779 90.097 32.216 1.00 11.99 30 ASN C O 1
ATOM 3997 N N . ILE C 1 31 ? 18.309 91.391 31.151 1.00 9.76 31 ILE C N 1
ATOM 3998 C CA . ILE C 1 31 ? 18.067 92.540 32.033 1.00 10.63 31 ILE C CA 1
ATOM 3999 C C . ILE C 1 31 ? 17.541 93.743 31.350 1.00 11.45 31 ILE C C 1
ATOM 4000 O O . ILE C 1 31 ? 18.060 94.165 30.278 1.00 11.73 31 ILE C O 1
ATOM 4005 N N . VAL C 1 32 ? 16.553 94.403 32.006 1.00 10.63 32 VAL C N 1
ATOM 4006 C CA . VAL C 1 32 ? 16.208 95.746 31.562 1.00 9.52 32 VAL C CA 1
ATOM 4007 C C . VAL C 1 32 ? 16.729 96.762 32.592 1.00 10.99 32 VAL C C 1
ATOM 4008 O O . VAL C 1 32 ? 16.318 96.735 33.773 1.00 10.00 32 VAL C O 1
ATOM 4012 N N . ILE C 1 33 ? 17.655 97.630 32.155 1.00 9.55 33 ILE C N 1
ATOM 4013 C CA . ILE C 1 33 ? 18.236 98.718 32.986 1.00 10.70 33 ILE C CA 1
ATOM 4014 C C . ILE C 1 33 ? 17.354 99.949 32.753 1.00 11.06 33 ILE C C 1
ATOM 4015 O O . ILE C 1 33 ? 16.919 100.251 31.621 1.00 12.61 33 ILE C O 1
ATOM 4020 N N . ASN C 1 34 ? 17.095 100.681 33.823 1.00 9.84 34 ASN C N 1
ATOM 4021 C CA . ASN C 1 34 ? 16.243 101.852 33.727 1.00 10.32 34 ASN C CA 1
ATOM 4022 C C . ASN C 1 34 ? 16.906 103.006 34.481 1.00 11.48 34 ASN C C 1
ATOM 4023 O O . ASN C 1 34 ? 17.543 102.791 35.575 1.00 12.18 34 ASN C O 1
ATOM 4028 N N . TYR C 1 35 ? 16.732 104.200 33.934 1.00 11.55 35 TYR C N 1
ATOM 4029 C CA . TYR C 1 35 ? 17.299 105.445 34.601 1.00 12.28 35 TYR C CA 1
ATOM 4030 C C . TYR C 1 35 ? 16.437 106.628 34.206 1.00 12.83 35 TYR C C 1
ATOM 4031 O O . TYR C 1 35 ? 15.621 106.501 33.285 1.00 13.33 35 TYR C O 1
ATOM 4040 N N . ALA C 1 36 ? 16.656 107.797 34.830 1.00 12.55 36 ALA C N 1
ATOM 4041 C CA . ALA C 1 36 ? 15.902 109.007 34.502 1.00 14.15 36 ALA C CA 1
ATOM 4042 C C . ALA C 1 36 ? 16.858 109.998 33.872 1.00 15.97 36 ALA C C 1
ATOM 4043 O O . ALA C 1 36 ? 16.522 110.657 32.869 1.00 17.49 36 ALA C O 1
ATOM 4045 N N . ARG C 1 37 ? 18.031 110.089 34.462 1.00 15.84 37 ARG C N 1
ATOM 4046 C CA . ARG C 1 37 ? 19.007 111.069 33.983 1.00 18.78 37 ARG C CA 1
ATOM 4047 C C . ARG C 1 37 ? 20.451 110.572 33.853 1.00 18.25 37 ARG C C 1
ATOM 4048 O O . ARG C 1 37 ? 21.177 111.094 33.035 1.00 18.03 37 ARG C O 1
ATOM 4056 N N . SER C 1 38 ? 20.827 109.519 34.558 1.00 16.63 38 SER C N 1
ATOM 4057 C CA . SER C 1 38 ? 22.206 109.017 34.571 1.00 17.21 38 SER C CA 1
ATOM 4058 C C . SER C 1 38 ? 22.495 108.074 33.434 1.00 17.07 38 SER C C 1
ATOM 4059 O O . SER C 1 38 ? 22.843 106.901 33.645 1.00 16.96 38 SER C O 1
ATOM 4062 N N . LYS C 1 39 ? 22.366 108.608 32.216 1.00 16.26 39 LYS C N 1
ATOM 4063 C CA . LYS C 1 39 ? 22.644 107.859 30.990 1.00 17.92 39 LYS C CA 1
ATOM 4064 C C . LYS C 1 39 ? 23.976 107.129 30.938 1.00 17.45 39 LYS C C 1
ATOM 4065 O O . LYS C 1 39 ? 24.011 105.943 30.652 1.00 16.21 39 LYS C O 1
ATOM 4071 N N . LYS C 1 40 ? 25.103 107.822 31.183 1.00 17.62 40 LYS C N 1
ATOM 4072 C CA . LYS C 1 40 ? 26.437 107.163 31.106 1.00 17.96 40 LYS C CA 1
ATOM 4073 C C . LYS C 1 40 ? 26.548 106.050 32.048 1.00 18.27 40 LYS C C 1
ATOM 4074 O O . LYS C 1 40 ? 27.109 105.021 31.705 1.00 18.05 40 LYS C O 1
ATOM 4080 N N . ALA C 1 41 ? 26.043 106.264 33.275 1.00 17.44 41 ALA C N 1
ATOM 4081 C CA . ALA C 1 41 ? 26.109 105.240 34.293 1.00 17.35 41 ALA C CA 1
ATOM 4082 C C . ALA C 1 41 ? 25.306 104.026 33.874 1.00 15.62 41 ALA C C 1
ATOM 4083 O O . ALA C 1 41 ? 25.747 102.849 34.123 1.00 17.23 41 ALA C O 1
ATOM 4085 N N . ALA C 1 42 ? 24.135 104.308 33.288 1.00 16.19 42 ALA C N 1
ATOM 4086 C CA . ALA C 1 42 ? 23.241 103.209 32.828 1.00 16.35 42 ALA C CA 1
ATOM 4087 C C . ALA C 1 42 ? 23.962 102.392 31.746 1.00 17.02 42 ALA C C 1
ATOM 4088 O O . ALA C 1 42 ? 23.941 101.189 31.739 1.00 15.16 42 ALA C O 1
ATOM 4090 N N . LEU C 1 43 ? 24.580 103.119 30.804 1.00 18.47 43 LEU C N 1
ATOM 4091 C CA . LEU C 1 43 ? 25.286 102.474 29.709 1.00 19.17 43 LEU C CA 1
ATOM 4092 C C . LEU C 1 43 ? 26.489 101.675 30.161 1.00 19.66 43 LEU C C 1
ATOM 4093 O O . LEU C 1 43 ? 26.760 100.541 29.630 1.00 20.65 43 LEU C O 1
ATOM 4098 N N . GLU C 1 44 ? 27.218 102.186 31.157 1.00 19.31 44 GLU C N 1
ATOM 4099 C CA . GLU C 1 44 ? 28.328 101.413 31.756 1.00 22.13 44 GLU C CA 1
ATOM 4100 C C . GLU C 1 44 ? 27.867 100.147 32.423 1.00 20.82 44 GLU C C 1
ATOM 4101 O O . GLU C 1 44 ? 28.512 99.082 32.324 1.00 18.99 44 GLU C O 1
ATOM 4107 N N . THR C 1 45 ? 26.749 100.262 33.148 1.00 18.85 45 THR C N 1
ATOM 4108 C CA . THR C 1 45 ? 26.134 99.124 33.796 1.00 16.00 45 THR C CA 1
ATOM 4109 C C . THR C 1 45 ? 25.761 98.052 32.758 1.00 16.32 45 THR C C 1
ATOM 4110 O O . THR C 1 45 ? 26.090 96.895 32.940 1.00 17.61 45 THR C O 1
ATOM 4114 N N . ALA C 1 46 ? 25.114 98.462 31.678 1.00 17.41 46 ALA C N 1
ATOM 4115 C CA . ALA C 1 46 ? 24.691 97.525 30.577 1.00 16.76 46 ALA C CA 1
ATOM 4116 C C . ALA C 1 46 ? 25.935 96.805 30.021 1.00 17.59 46 ALA C C 1
ATOM 4117 O O . ALA C 1 46 ? 25.962 95.604 29.796 1.00 17.26 46 ALA C O 1
ATOM 4119 N N . GLU C 1 47 ? 26.982 97.569 29.805 1.00 19.90 47 GLU C N 1
ATOM 4120 C CA . GLU C 1 47 ? 28.255 96.980 29.298 1.00 22.28 47 GLU C CA 1
ATOM 4121 C C . GLU C 1 47 ? 28.840 95.938 30.216 1.00 21.91 47 GLU C C 1
ATOM 4122 O O . GLU C 1 47 ? 29.240 94.830 29.771 1.00 21.72 47 GLU C O 1
ATOM 4128 N N . GLU C 1 48 ? 28.869 96.249 31.513 1.00 21.48 48 GLU C N 1
ATOM 4129 C CA . GLU C 1 48 ? 29.250 95.269 32.529 1.00 20.85 48 GLU C CA 1
ATOM 4130 C C . GLU C 1 48 ? 28.403 94.002 32.479 1.00 19.66 48 GLU C C 1
ATOM 4131 O O . GLU C 1 48 ? 28.910 92.879 32.473 1.00 18.66 48 GLU C O 1
ATOM 4137 N N . ILE C 1 49 ? 27.084 94.177 32.373 1.00 17.41 49 ILE C N 1
ATOM 4138 C CA . ILE C 1 49 ? 26.205 93.056 32.355 1.00 17.61 49 ILE C CA 1
ATOM 4139 C C . ILE C 1 49 ? 26.319 92.213 31.063 1.00 18.66 49 ILE C C 1
ATOM 4140 O O . ILE C 1 49 ? 26.200 90.971 31.115 1.00 17.87 49 ILE C O 1
ATOM 4145 N N . GLU C 1 50 ? 26.486 92.887 29.911 1.00 19.64 50 GLU C N 1
ATOM 4146 C CA . GLU C 1 50 ? 26.666 92.135 28.659 1.00 21.86 50 GLU C CA 1
ATOM 4147 C C . GLU C 1 50 ? 27.852 91.159 28.755 1.00 21.60 50 GLU C C 1
ATOM 4148 O O . GLU C 1 50 ? 27.843 90.111 28.098 1.00 20.16 50 GLU C O 1
ATOM 4154 N N . LYS C 1 51 ? 28.837 91.449 29.622 1.00 21.92 51 LYS C N 1
ATOM 4155 C CA . LYS C 1 51 ? 30.036 90.583 29.723 1.00 23.09 51 LYS C CA 1
ATOM 4156 C C . LYS C 1 51 ? 29.689 89.303 30.433 1.00 23.23 51 LYS C C 1
ATOM 4157 O O . LYS C 1 51 ? 30.423 88.317 30.363 1.00 21.95 51 LYS C O 1
ATOM 4163 N N . LEU C 1 52 ? 28.521 89.272 31.095 1.00 21.45 52 LEU C N 1
ATOM 4164 C CA . LEU C 1 52 ? 28.115 88.077 31.801 1.00 21.82 52 LEU C CA 1
ATOM 4165 C C . LEU C 1 52 ? 27.376 87.174 30.886 1.00 21.43 52 LEU C C 1
ATOM 4166 O O . LEU C 1 52 ? 26.918 86.164 31.313 1.00 24.58 52 LEU C O 1
ATOM 4171 N N . GLY C 1 53 ? 27.197 87.540 29.642 1.00 20.52 53 GLY C N 1
ATOM 4172 C CA . GLY C 1 53 ? 26.576 86.611 28.700 1.00 21.20 53 GLY C CA 1
ATOM 4173 C C . GLY C 1 53 ? 25.063 86.663 28.577 1.00 20.22 53 GLY C C 1
ATOM 4174 O O . GLY C 1 53 ? 24.455 85.746 28.027 1.00 21.94 53 GLY C O 1
ATOM 4175 N N . VAL C 1 54 ? 24.444 87.746 29.049 1.00 17.54 54 VAL C N 1
ATOM 4176 C CA . VAL C 1 54 ? 22.994 87.907 28.871 1.00 15.48 54 VAL C CA 1
ATOM 4177 C C . VAL C 1 54 ? 22.711 89.138 28.021 1.00 15.20 54 VAL C C 1
ATOM 4178 O O . VAL C 1 54 ? 23.620 89.942 27.769 1.00 15.78 54 VAL C O 1
ATOM 4182 N N . LYS C 1 55 ? 21.468 89.260 27.580 1.00 14.48 55 LYS C N 1
ATOM 4183 C CA . LYS C 1 55 ? 21.006 90.400 26.782 1.00 14.27 55 LYS C CA 1
ATOM 4184 C C . LYS C 1 55 ? 20.541 91.492 27.730 1.00 13.98 55 LYS C C 1
ATOM 4185 O O . LYS C 1 55 ? 20.022 91.208 28.813 1.00 14.21 55 LYS C O 1
ATOM 4191 N N . VAL C 1 56 ? 20.843 92.715 27.360 1.00 13.66 56 VAL C N 1
ATOM 4192 C CA . VAL C 1 56 ? 20.456 93.919 28.127 1.00 13.98 56 VAL C CA 1
ATOM 4193 C C . VAL C 1 56 ? 19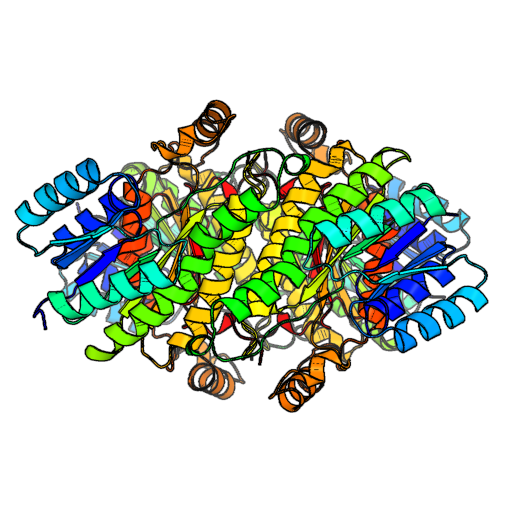.677 94.921 27.247 1.00 14.10 56 VAL C C 1
ATOM 4194 O O . VAL C 1 56 ? 19.987 95.143 26.015 1.00 14.43 56 VAL C O 1
ATOM 4198 N N . LEU C 1 57 ? 18.672 95.545 27.842 1.00 12.38 57 LEU C N 1
ATOM 4199 C CA . LEU C 1 57 ? 17.901 96.584 27.190 1.00 13.37 57 LEU C CA 1
ATOM 4200 C C . LEU C 1 57 ? 17.992 97.768 28.127 1.00 14.97 57 LEU C C 1
ATOM 4201 O O . LEU C 1 57 ? 17.752 97.595 29.333 1.00 13.22 57 LEU C O 1
ATOM 4206 N N . VAL C 1 58 ? 18.386 98.944 27.589 1.00 13.96 58 VAL C N 1
ATOM 4207 C CA . VAL C 1 58 ? 18.471 100.144 28.460 1.00 12.41 58 VAL C CA 1
ATOM 4208 C C . VAL C 1 58 ? 17.334 101.041 28.119 1.00 12.87 58 VAL C C 1
ATOM 4209 O O . VAL C 1 58 ? 17.180 101.456 26.947 1.00 12.14 58 VAL C O 1
ATOM 4213 N N . VAL C 1 59 ? 16.526 101.434 29.117 1.00 11.11 59 VAL C N 1
ATOM 4214 C CA . VAL C 1 59 ? 15.360 102.297 28.828 1.00 12.18 59 VAL C CA 1
ATOM 4215 C C . VAL C 1 59 ? 15.372 103.522 29.710 1.00 12.40 59 VAL C C 1
ATOM 4216 O O . VAL C 1 59 ? 15.358 103.403 30.909 1.00 12.22 59 VAL C O 1
ATOM 4220 N N . LYS C 1 60 ? 15.437 104.696 29.112 1.00 12.31 60 LYS C N 1
ATOM 4221 C CA . LYS C 1 60 ? 15.234 105.927 29.880 1.00 13.07 60 LYS C CA 1
ATOM 4222 C C . LYS C 1 60 ? 13.719 106.114 30.168 1.00 13.20 60 LYS C C 1
ATOM 4223 O O . LYS C 1 60 ? 12.876 106.229 29.237 1.00 12.45 60 LYS C O 1
ATOM 4229 N N . ALA C 1 61 ? 13.347 106.128 31.456 1.00 13.04 61 ALA C N 1
ATOM 4230 C CA . ALA C 1 61 ? 11.967 106.434 31.817 1.00 12.32 61 ALA C CA 1
ATOM 4231 C C . ALA C 1 61 ? 11.907 106.947 33.213 1.00 10.73 61 ALA C C 1
ATOM 4232 O O . ALA C 1 61 ? 12.291 106.252 34.177 1.00 11.94 61 ALA C O 1
ATOM 4234 N N . ASN C 1 62 ? 11.439 108.184 33.312 1.00 9.76 62 ASN C N 1
ATOM 4235 C CA . ASN C 1 62 ? 11.145 108.735 34.621 1.00 9.51 62 ASN C CA 1
ATOM 4236 C C . ASN C 1 62 ? 9.914 108.030 35.181 1.00 9.93 62 ASN C C 1
ATOM 4237 O O . ASN C 1 62 ? 8.769 108.230 34.691 1.00 9.98 62 ASN C O 1
ATOM 4242 N N . VAL C 1 63 ? 10.130 107.206 36.206 1.00 9.62 63 VAL C N 1
ATOM 4243 C CA . VAL C 1 63 ? 8.988 106.381 36.669 1.00 9.60 63 VAL C CA 1
ATOM 4244 C C . VAL C 1 63 ? 7.888 107.187 37.408 1.00 9.55 63 VAL C C 1
ATOM 4245 O O . VAL C 1 63 ? 6.856 106.617 37.764 1.00 11.53 63 VAL C O 1
ATOM 4249 N N . GLY C 1 64 ? 8.128 108.488 37.676 1.00 10.24 64 GLY C N 1
ATOM 4250 C CA . GLY C 1 64 ? 7.064 109.369 38.209 1.00 11.02 64 GLY C CA 1
ATOM 4251 C C . GLY C 1 64 ? 6.017 109.703 37.150 1.00 13.90 64 GLY C C 1
ATOM 4252 O O . GLY C 1 64 ? 4.991 110.304 37.515 1.00 14.98 64 GLY C O 1
ATOM 4253 N N . GLN C 1 65 ? 6.239 109.279 35.874 1.00 11.95 65 GLN C N 1
ATOM 4254 C CA . GLN C 1 65 ? 5.293 109.585 34.755 1.00 13.20 65 GLN C CA 1
ATOM 4255 C C . GLN C 1 65 ? 4.713 108.318 34.197 1.00 12.02 65 GLN C C 1
ATOM 4256 O O . GLN C 1 65 ? 5.435 107.561 33.563 1.00 11.53 65 GLN C O 1
ATOM 4262 N N . PRO C 1 66 ? 3.439 108.037 34.525 1.00 13.82 66 PRO C N 1
ATOM 4263 C CA . PRO C 1 66 ? 2.898 106.791 33.996 1.00 13.54 66 PRO C CA 1
ATOM 4264 C C . PRO C 1 66 ? 2.974 106.607 32.475 1.00 14.66 66 PRO C C 1
ATOM 4265 O O . PRO C 1 66 ? 3.052 105.445 32.016 1.00 12.72 66 PRO C O 1
ATOM 4269 N N . ALA C 1 67 ? 2.915 107.707 31.692 1.00 14.47 67 ALA C N 1
ATOM 4270 C CA . ALA C 1 67 ? 3.139 107.566 30.212 1.00 15.59 67 ALA C CA 1
ATOM 4271 C C . ALA C 1 67 ? 4.508 107.014 29.839 1.00 14.99 67 ALA C C 1
ATOM 4272 O O . ALA C 1 67 ? 4.602 106.212 28.905 1.00 13.12 67 ALA C O 1
ATOM 4274 N N . LYS C 1 68 ? 5.553 107.383 30.581 1.00 11.33 68 LYS C N 1
ATOM 4275 C CA . LYS C 1 68 ? 6.930 106.919 30.344 1.00 11.92 68 LYS C CA 1
ATOM 4276 C C . LYS C 1 68 ? 7.032 105.489 30.822 1.00 11.99 68 LYS C C 1
ATOM 4277 O O . LYS C 1 68 ? 7.744 104.699 30.211 1.00 11.46 68 LYS C O 1
ATOM 4283 N N . ILE C 1 69 ? 6.282 105.130 31.876 1.00 11.00 69 ILE C N 1
ATOM 4284 C CA . ILE C 1 69 ? 6.257 103.737 32.325 1.00 9.85 69 ILE C CA 1
ATOM 4285 C C . ILE C 1 69 ? 5.644 102.861 31.191 1.00 9.13 69 ILE C C 1
ATOM 4286 O O . ILE C 1 69 ? 6.162 101.789 30.842 1.00 8.83 69 ILE C O 1
ATOM 4291 N N . LYS C 1 70 ? 4.519 103.322 30.650 1.00 10.00 70 LYS C N 1
ATOM 4292 C CA . LYS C 1 70 ? 3.823 102.538 29.621 1.00 11.85 70 LYS C CA 1
ATOM 4293 C C . LYS C 1 70 ? 4.748 102.321 28.427 1.00 11.25 70 LYS C C 1
ATOM 4294 O O . LYS C 1 70 ? 4.874 101.173 27.927 1.00 10.30 70 LYS C O 1
ATOM 4300 N N . GLU C 1 71 ? 5.454 103.384 28.024 1.00 10.98 71 GLU C N 1
ATOM 4301 C CA . GLU C 1 71 ? 6.406 103.282 26.924 1.00 12.12 71 GLU C CA 1
ATOM 4302 C C . GLU C 1 71 ? 7.537 102.314 27.190 1.00 13.93 71 GLU C C 1
ATOM 4303 O O . GLU C 1 71 ? 7.924 101.580 26.310 1.00 15.11 71 GLU C O 1
ATOM 4309 N N . MET C 1 72 ? 8.089 102.347 28.415 1.00 11.21 72 MET C N 1
ATOM 4310 C CA . MET C 1 72 ? 9.126 101.411 28.790 1.00 9.63 72 MET C CA 1
ATOM 4311 C C . MET C 1 72 ? 8.620 99.953 28.730 1.00 9.66 72 MET C C 1
ATOM 4312 O O . MET C 1 72 ? 9.318 99.092 28.134 1.00 9.99 72 MET C O 1
ATOM 4317 N N . PHE C 1 73 ? 7.398 99.658 29.233 1.00 8.08 73 PHE C N 1
ATOM 4318 C CA . PHE C 1 73 ? 6.984 98.263 29.190 1.00 8.78 73 PHE C CA 1
ATOM 4319 C C . PHE C 1 73 ? 6.627 97.815 27.742 1.00 10.03 73 PHE C C 1
ATOM 4320 O O . PHE C 1 73 ? 6.806 96.644 27.429 1.00 11.36 73 PHE C O 1
ATOM 4328 N N . GLN C 1 74 ? 6.137 98.725 26.912 1.00 11.64 74 GLN C N 1
ATOM 4329 C CA . GLN C 1 74 ? 6.034 98.352 25.473 1.00 11.97 74 GLN C CA 1
ATOM 4330 C C . GLN C 1 74 ? 7.350 97.978 24.859 1.00 10.66 74 GLN C C 1
ATOM 4331 O O . GLN C 1 74 ? 7.417 97.075 24.029 1.00 11.20 74 GLN C O 1
ATOM 4337 N N . GLN C 1 75 ? 8.418 98.696 25.206 1.00 10.65 75 GLN C N 1
ATOM 4338 C CA . GLN C 1 75 ? 9.757 98.288 24.694 1.00 11.92 75 GLN C CA 1
ATOM 4339 C C . GLN C 1 75 ? 10.201 96.889 25.231 1.00 12.23 75 GLN C C 1
ATOM 4340 O O . GLN C 1 75 ? 10.807 96.059 24.512 1.00 11.02 75 GLN C O 1
ATOM 4346 N N . ILE C 1 76 ? 9.934 96.623 26.504 1.00 8.91 76 ILE C N 1
ATOM 4347 C CA . ILE C 1 76 ? 10.252 95.319 27.058 1.00 8.71 76 ILE C CA 1
ATOM 4348 C C . ILE C 1 76 ? 9.474 94.214 26.366 1.00 10.12 76 ILE C C 1
ATOM 4349 O O . ILE C 1 76 ? 10.015 93.166 26.046 1.00 10.41 76 ILE C O 1
ATOM 4354 N N . ASP C 1 77 ? 8.204 94.451 26.091 1.00 10.37 77 ASP C N 1
ATOM 4355 C CA . ASP C 1 77 ? 7.415 93.411 25.424 1.00 11.26 77 ASP C CA 1
ATOM 4356 C C . ASP C 1 77 ? 7.939 93.154 23.996 1.00 13.66 77 ASP C C 1
ATOM 4357 O O . ASP C 1 77 ? 8.087 91.972 23.564 1.00 14.06 77 ASP C O 1
ATOM 4362 N N . GLU C 1 78 ? 8.229 94.246 23.287 1.00 12.04 78 GLU C N 1
ATOM 4363 C CA . GLU C 1 78 ? 8.752 94.068 21.937 1.00 14.03 78 GLU C CA 1
ATOM 4364 C C . GLU C 1 78 ? 10.097 93.362 21.893 1.00 13.33 78 GLU C C 1
ATOM 4365 O O . GLU C 1 78 ? 10.332 92.497 21.040 1.00 11.39 78 GLU C O 1
ATOM 4371 N N . THR C 1 79 ? 10.987 93.710 22.815 1.00 12.05 79 THR C N 1
ATOM 4372 C CA . THR C 1 79 ? 12.342 93.185 22.815 1.00 13.07 79 THR C CA 1
ATOM 4373 C C . THR C 1 79 ? 12.427 91.756 23.329 1.00 14.92 79 THR C C 1
ATOM 4374 O O . THR C 1 79 ? 13.133 90.935 22.702 1.00 14.67 79 THR C O 1
ATOM 4378 N N . PHE C 1 80 ? 11.746 91.453 24.450 1.00 12.59 80 PHE C N 1
ATOM 4379 C CA . PHE C 1 80 ? 11.851 90.133 25.102 1.00 14.45 80 PHE C CA 1
ATOM 4380 C C . PHE C 1 80 ? 10.598 89.341 25.062 1.00 14.33 80 PHE C C 1
ATOM 4381 O O . PHE C 1 80 ? 10.604 88.107 25.248 1.00 16.66 80 PHE C O 1
ATOM 4389 N N . GLY C 1 81 ? 9.486 90.016 24.868 1.00 15.27 81 GLY C N 1
ATOM 4390 C CA . GLY C 1 81 ? 8.202 89.289 24.767 1.00 16.00 81 GLY C CA 1
ATOM 4391 C C . GLY C 1 81 ? 7.690 88.714 26.077 1.00 15.89 81 GLY C C 1
ATOM 4392 O O . GLY C 1 81 ? 6.773 87.891 26.082 1.00 17.36 81 GLY C O 1
ATOM 4393 N N . ARG C 1 82 ? 8.335 89.067 27.209 1.00 14.16 82 ARG C N 1
ATOM 4394 C CA . ARG C 1 82 ? 8.008 88.461 28.483 1.00 13.32 82 ARG C CA 1
ATOM 4395 C C . ARG C 1 82 ? 8.624 89.358 29.568 1.00 13.46 82 ARG C C 1
ATOM 4396 O O . ARG C 1 82 ? 9.507 90.217 29.284 1.00 10.47 82 ARG C O 1
ATOM 4404 N N . LEU C 1 83 ? 8.201 89.070 30.800 1.00 12.65 83 LEU C N 1
ATOM 4405 C CA . LEU C 1 83 ? 8.876 89.667 31.971 1.00 10.96 83 LEU C CA 1
ATOM 4406 C C . LEU C 1 83 ? 8.607 88.785 33.141 1.00 11.76 83 LEU C C 1
ATOM 4407 O O . LEU C 1 83 ? 7.466 88.339 33.335 1.00 12.19 83 LEU C O 1
ATOM 4412 N N . ASP C 1 84 ? 9.664 88.404 33.853 1.00 9.62 84 ASP C N 1
ATOM 4413 C CA . ASP C 1 84 ? 9.527 87.389 34.920 1.00 10.89 84 ASP C CA 1
ATOM 4414 C C . ASP C 1 84 ? 9.734 88.003 36.332 1.00 9.93 84 ASP C C 1
ATOM 4415 O O . ASP C 1 84 ? 9.157 87.500 37.306 1.00 9.72 84 ASP C O 1
ATOM 4420 N N . VAL C 1 85 ? 10.564 89.037 36.392 1.00 10.84 85 VAL C N 1
ATOM 4421 C CA . VAL C 1 85 ? 10.927 89.662 37.672 1.00 9.19 85 VAL C CA 1
ATOM 4422 C C . VAL C 1 85 ? 10.868 91.168 37.483 1.00 8.73 85 VAL C C 1
ATOM 4423 O O . VAL C 1 85 ? 11.284 91.729 36.470 1.00 9.72 85 VAL C O 1
ATOM 4427 N N . PHE C 1 86 ? 10.266 91.851 38.432 1.00 7.87 86 PHE C N 1
ATOM 4428 C CA . PHE C 1 86 ? 10.260 93.284 38.407 1.00 6.71 86 PHE C CA 1
ATOM 4429 C C . PHE C 1 86 ? 10.640 93.793 39.807 1.00 8.02 86 PHE C C 1
ATOM 4430 O O . PHE C 1 86 ? 9.973 93.475 40.790 1.00 8.94 86 PHE C O 1
ATOM 4438 N N . VAL C 1 87 ? 11.735 94.552 39.883 1.00 7.84 87 VAL C N 1
ATOM 4439 C CA . VAL C 1 87 ? 12.198 95.100 41.163 1.00 7.54 87 VAL C CA 1
ATOM 4440 C C . VAL C 1 87 ? 11.942 96.596 41.099 1.00 8.85 87 VAL C C 1
ATOM 4441 O O . VAL C 1 87 ? 12.521 97.297 40.260 1.00 9.90 87 VAL C O 1
ATOM 4445 N N . ASN C 1 88 ? 11.031 97.067 41.974 1.00 7.57 88 ASN C N 1
ATOM 4446 C CA . ASN C 1 88 ? 10.696 98.481 42.081 1.00 6.90 88 ASN C CA 1
ATOM 4447 C C . ASN C 1 88 ? 11.673 99.139 43.066 1.00 10.41 88 ASN C C 1
ATOM 4448 O O . ASN C 1 88 ? 11.490 99.110 44.213 1.00 10.09 88 ASN C O 1
ATOM 4453 N N . ASN C 1 89 ? 12.722 99.782 42.536 1.00 9.44 89 ASN C N 1
ATOM 4454 C CA . ASN C 1 89 ? 13.804 100.217 43.349 1.00 9.35 89 ASN C CA 1
ATOM 4455 C C . ASN C 1 89 ? 14.019 101.707 43.236 1.00 9.12 89 ASN C C 1
ATOM 4456 O O . ASN C 1 89 ? 14.572 102.337 44.160 1.00 9.14 89 ASN C O 1
ATOM 4461 N N . ALA C 1 90 ? 13.675 102.296 42.104 1.00 8.14 90 ALA C N 1
ATOM 4462 C CA . ALA C 1 90 ? 13.904 103.779 41.973 1.00 8.82 90 ALA C CA 1
ATOM 4463 C C . ALA C 1 90 ? 13.271 104.619 43.120 1.00 10.04 90 ALA C C 1
ATOM 4464 O O . ALA C 1 90 ? 12.119 104.342 43.508 1.00 9.00 90 ALA C O 1
ATOM 4466 N N . ALA C 1 91 ? 14.008 105.645 43.601 1.00 9.95 91 ALA C N 1
ATOM 4467 C CA . ALA C 1 91 ? 13.389 106.587 44.520 1.00 9.60 91 ALA C CA 1
ATOM 4468 C C . ALA C 1 91 ? 14.027 107.946 44.408 1.00 9.74 91 ALA C C 1
ATOM 4469 O O . ALA C 1 91 ? 15.191 108.076 44.006 1.00 9.79 91 ALA C O 1
ATOM 4471 N N . SER C 1 92 ? 13.294 108.961 44.828 1.00 10.29 92 SER C N 1
ATOM 4472 C CA . SER C 1 92 ? 13.829 110.293 44.913 1.00 11.79 92 SER C CA 1
ATOM 4473 C C . SER C 1 92 ? 13.102 110.910 46.154 1.00 12.53 92 SER C C 1
ATOM 4474 O O . SER C 1 92 ? 12.432 110.178 46.938 1.00 13.44 92 SER C O 1
ATOM 4477 N N . GLY C 1 93 ? 13.262 112.211 46.382 1.00 13.08 93 GLY C N 1
ATOM 4478 C CA . GLY C 1 93 ? 12.609 112.787 47.552 1.00 11.25 93 GLY C CA 1
ATOM 4479 C C . GLY C 1 93 ? 13.107 114.188 47.791 1.00 11.80 93 GLY C C 1
ATOM 4480 O O . GLY C 1 93 ? 14.073 114.658 47.134 1.00 12.28 93 GLY C O 1
ATOM 4481 N N . VAL C 1 94 ? 12.456 114.831 48.743 1.00 10.95 94 VAL C N 1
ATOM 4482 C CA . VAL C 1 94 ? 12.852 116.187 49.221 1.00 12.24 94 VAL C CA 1
ATOM 4483 C C . VAL C 1 94 ? 12.959 116.090 50.731 1.00 12.26 94 VAL C C 1
ATOM 4484 O O . VAL C 1 94 ? 11.941 115.799 51.403 1.00 13.34 94 VAL C O 1
ATOM 4488 N N . LEU C 1 95 ? 14.172 116.270 51.252 1.00 11.95 95 LEU C N 1
ATOM 4489 C CA . LEU C 1 95 ? 14.431 116.066 52.695 1.00 13.74 95 LEU C CA 1
ATOM 4490 C C . LEU C 1 95 ? 14.452 117.426 53.392 1.00 15.54 95 LEU C C 1
ATOM 4491 O O . LEU C 1 95 ? 15.441 118.171 53.289 1.00 17.31 95 LEU C O 1
ATOM 4496 N N . ARG C 1 96 ? 13.370 117.774 54.066 1.00 15.87 96 ARG C N 1
ATOM 4497 C CA . ARG C 1 96 ? 13.189 119.126 54.664 1.00 16.46 96 ARG C CA 1
ATOM 4498 C C . ARG C 1 96 ? 12.337 118.895 55.879 1.00 16.48 96 ARG C C 1
ATOM 4499 O O . ARG C 1 96 ? 11.601 117.899 55.949 1.00 14.80 96 ARG C O 1
ATOM 4507 N N . PRO C 1 97 ? 12.420 119.810 56.862 1.00 16.56 97 PRO C N 1
ATOM 4508 C CA . PRO C 1 97 ? 11.439 119.693 57.963 1.00 14.62 97 PRO C CA 1
ATOM 4509 C C . PRO C 1 97 ? 10.001 119.801 57.458 1.00 14.63 97 PRO C C 1
ATOM 4510 O O . PRO C 1 97 ? 9.733 120.484 56.453 1.00 13.37 97 PRO C O 1
ATOM 4514 N N . VAL C 1 98 ? 9.049 119.154 58.152 1.00 13.13 98 VAL C N 1
ATOM 4515 C CA . VAL C 1 98 ? 7.664 119.157 57.666 1.00 14.68 98 VAL C CA 1
ATOM 4516 C C . VAL C 1 98 ? 7.091 120.547 57.400 1.00 14.96 98 VAL C C 1
ATOM 4517 O O . VAL C 1 98 ? 6.367 120.715 56.418 1.00 14.23 98 VAL C O 1
ATOM 4521 N N . MET C 1 99 ? 7.391 121.528 58.244 1.00 15.81 99 MET C N 1
ATOM 4522 C CA . MET C 1 99 ? 6.831 122.875 58.025 1.00 16.73 99 MET C CA 1
ATOM 4523 C C . MET C 1 99 ? 7.349 123.575 56.789 1.00 17.25 99 MET C C 1
ATOM 4524 O O . MET C 1 99 ? 6.752 124.566 56.362 1.00 17.50 99 MET C O 1
ATOM 4529 N N . GLU C 1 100 ? 8.451 123.092 56.228 1.00 14.23 100 GLU C N 1
ATOM 4530 C CA . GLU C 1 100 ? 8.966 123.738 55.018 1.00 14.79 100 GLU C CA 1
ATOM 4531 C C . GLU C 1 100 ? 8.488 123.053 53.754 1.00 14.95 100 GLU C C 1
ATOM 4532 O O . GLU C 1 100 ? 8.891 123.483 52.680 1.00 14.63 100 GLU C O 1
ATOM 4538 N N . LEU C 1 101 ? 7.733 121.944 53.850 1.00 12.64 101 LEU C N 1
ATOM 4539 C CA . LEU C 1 101 ? 7.369 121.228 52.622 1.00 11.45 101 LEU C CA 1
ATOM 4540 C C . LEU C 1 101 ? 6.308 121.952 51.790 1.00 11.58 101 LEU C C 1
ATOM 4541 O O . LEU C 1 101 ? 5.390 122.504 52.321 1.00 13.61 101 LEU C O 1
ATOM 4546 N N . GLU C 1 102 ? 6.442 121.888 50.451 1.00 10.93 102 GLU C N 1
ATOM 4547 C CA . GLU C 1 102 ? 5.492 122.486 49.495 1.00 12.17 102 GLU C CA 1
ATOM 4548 C C . GLU C 1 102 ? 4.849 121.384 48.694 1.00 10.79 102 GLU C C 1
ATOM 4549 O O . GLU C 1 102 ? 5.310 120.248 48.696 1.00 9.73 102 GLU C O 1
ATOM 4555 N N . GLU C 1 103 ? 3.719 121.727 48.064 1.00 11.97 103 GLU C N 1
ATOM 4556 C CA . GLU C 1 103 ? 2.971 120.731 47.315 1.00 11.94 103 GLU C CA 1
ATOM 4557 C C . GLU C 1 103 ? 3.840 120.061 46.257 1.00 12.49 103 GLU C C 1
ATOM 4558 O O . GLU C 1 103 ? 3.761 118.816 46.068 1.00 11.17 103 GLU C O 1
ATOM 4564 N N . THR C 1 104 ? 4.705 120.835 45.564 1.00 11.34 104 THR C N 1
ATOM 4565 C CA . THR C 1 104 ? 5.612 120.225 44.564 1.00 12.84 104 THR C CA 1
ATOM 4566 C C . THR C 1 104 ? 6.571 119.157 45.165 1.00 11.87 104 THR C C 1
ATOM 4567 O O . THR C 1 104 ? 6.890 118.153 44.494 1.00 12.32 104 THR C O 1
ATOM 4571 N N . HIS C 1 105 ? 6.995 119.339 46.414 1.00 9.35 105 HIS C N 1
ATOM 4572 C CA . HIS C 1 105 ? 7.873 118.360 47.084 1.00 8.85 105 HIS C CA 1
ATOM 4573 C C . HIS C 1 105 ? 7.088 117.080 47.308 1.00 10.49 105 HIS C C 1
ATOM 4574 O O . HIS C 1 105 ? 7.618 116.019 47.088 1.00 9.13 105 HIS C O 1
ATOM 4581 N N . TRP C 1 106 ? 5.835 117.189 47.770 1.00 8.70 106 TRP C N 1
ATOM 4582 C CA . TRP C 1 106 ? 4.986 115.978 47.973 1.00 10.38 106 TRP C CA 1
ATOM 4583 C C . TRP C 1 106 ? 4.750 115.248 46.655 1.00 9.59 106 TRP C C 1
ATOM 4584 O O . TRP C 1 106 ? 4.988 114.009 46.547 1.00 11.37 106 TRP C O 1
ATOM 4595 N N . ASP C 1 107 ? 4.326 115.987 45.620 1.00 10.39 107 ASP C N 1
ATOM 4596 C CA . ASP C 1 107 ? 3.934 115.325 44.370 1.00 10.95 107 ASP C CA 1
ATOM 4597 C C . ASP C 1 107 ? 5.154 114.642 43.749 1.00 10.59 107 ASP C C 1
ATOM 4598 O O . ASP C 1 107 ? 5.078 113.513 43.261 1.00 11.99 107 ASP C O 1
ATOM 4603 N N . TRP C 1 108 ? 6.296 115.345 43.761 1.00 10.56 108 TRP C N 1
ATOM 4604 C CA . TRP C 1 108 ? 7.521 114.789 43.190 1.00 11.79 108 TRP C CA 1
ATOM 4605 C C . TRP C 1 108 ? 7.826 113.409 43.787 1.00 12.00 108 TRP C C 1
ATOM 4606 O O . TRP C 1 108 ? 8.097 112.427 43.055 1.00 9.59 108 TRP C O 1
ATOM 4617 N N . THR C 1 109 ? 7.810 113.385 45.116 1.00 10.02 109 THR C N 1
ATOM 4618 C CA . THR C 1 109 ? 8.270 112.243 45.875 1.00 7.21 109 THR C CA 1
ATOM 4619 C C . THR C 1 109 ? 7.245 111.135 45.767 1.00 7.40 109 THR C C 1
ATOM 4620 O O . THR C 1 109 ? 7.579 109.995 45.497 1.00 8.73 109 THR C O 1
ATOM 4624 N N . MET C 1 110 ? 5.994 111.480 45.909 1.00 7.21 110 MET C N 1
ATOM 4625 C CA . MET C 1 110 ? 4.960 110.462 45.878 1.00 8.76 110 MET C CA 1
ATOM 4626 C C . MET C 1 110 ? 4.851 109.838 44.427 1.00 9.31 110 MET C C 1
ATOM 4627 O O . MET C 1 110 ? 4.569 108.622 44.284 1.00 8.52 110 MET C O 1
ATOM 4632 N N . ASN C 1 111 ? 4.987 110.669 43.395 1.00 8.56 111 ASN C N 1
ATOM 4633 C CA . ASN C 1 111 ? 4.867 110.184 42.013 1.00 8.64 111 ASN C CA 1
ATOM 4634 C C . ASN C 1 111 ? 6.022 109.194 41.756 1.00 8.93 111 ASN C C 1
ATOM 4635 O O . ASN C 1 111 ? 5.768 108.103 41.215 1.00 8.61 111 ASN C O 1
ATOM 4640 N N . ILE C 1 112 ? 7.245 109.552 42.124 1.00 8.37 112 ILE C N 1
ATOM 4641 C CA . ILE C 1 112 ? 8.399 108.679 41.784 1.00 8.28 112 ILE C CA 1
ATOM 4642 C C . ILE C 1 112 ? 8.386 107.364 42.640 1.00 9.67 112 ILE C C 1
ATOM 4643 O O . ILE C 1 112 ? 8.650 106.287 42.146 1.00 9.54 112 ILE C O 1
ATOM 4648 N N . ASN C 1 113 ? 8.036 107.520 43.944 1.00 7.61 113 ASN C N 1
ATOM 4649 C CA . ASN C 1 113 ? 8.322 106.435 44.897 1.00 9.04 113 ASN C CA 1
ATOM 4650 C C . ASN C 1 113 ? 7.204 105.466 45.084 1.00 10.37 113 ASN C C 1
ATOM 4651 O O . ASN C 1 113 ? 7.470 104.312 45.452 1.00 12.40 113 ASN C O 1
ATOM 4656 N N . ALA C 1 114 ? 5.942 105.949 44.941 1.00 9.41 114 ALA C N 1
ATOM 4657 C CA . ALA C 1 114 ? 4.771 105.139 45.268 1.00 8.32 114 ALA C CA 1
ATOM 4658 C C . ALA C 1 114 ? 3.839 104.983 44.055 1.00 8.21 114 ALA C C 1
ATOM 4659 O O . ALA C 1 114 ? 3.522 103.839 43.698 1.00 8.74 114 ALA C O 1
ATOM 4661 N N . LYS C 1 115 ? 3.482 106.088 43.401 1.00 7.82 115 LYS C N 1
ATOM 4662 C CA . LYS C 1 115 ? 2.641 105.990 42.168 1.00 7.43 115 LYS C CA 1
ATOM 4663 C C . LYS C 1 115 ? 3.315 105.049 41.144 1.00 8.69 115 LYS C C 1
ATOM 4664 O O . LYS C 1 115 ? 2.672 104.215 40.504 1.00 7.85 115 LYS C O 1
ATOM 4670 N N . ALA C 1 116 ? 4.644 105.110 41.062 1.00 7.93 116 ALA C N 1
ATOM 4671 C CA . ALA C 1 116 ? 5.373 104.305 40.117 1.00 8.65 116 ALA C CA 1
ATOM 4672 C C . ALA C 1 116 ? 5.098 102.820 40.290 1.00 9.18 116 ALA C C 1
ATOM 4673 O O . ALA C 1 116 ? 5.043 102.100 39.311 1.00 10.19 116 ALA C O 1
ATOM 4675 N N . LEU C 1 117 ? 5.055 102.338 41.537 1.00 7.78 117 LEU C N 1
ATOM 4676 C CA . LEU C 1 117 ? 4.821 100.911 41.727 1.00 6.89 117 LEU C CA 1
ATOM 4677 C C . LEU C 1 117 ? 3.434 100.542 41.178 1.00 7.14 117 LEU C C 1
ATOM 4678 O O . LEU C 1 117 ? 3.301 99.504 40.571 1.00 8.86 117 LEU C O 1
ATOM 4683 N N . LEU C 1 118 ? 2.416 101.353 41.421 1.00 7.23 118 LEU C N 1
ATOM 4684 C CA . LEU C 1 118 ? 1.070 101.001 40.885 1.00 9.28 118 LEU C CA 1
ATOM 4685 C C . LEU C 1 118 ? 1.068 100.805 39.369 1.00 10.47 118 LEU C C 1
ATOM 4686 O O . LEU C 1 118 ? 0.693 99.742 38.875 1.00 8.83 118 LEU C O 1
ATOM 4691 N N . PHE C 1 119 ? 1.600 101.785 38.645 1.00 8.49 119 PHE C N 1
ATOM 4692 C CA . PHE C 1 119 ? 1.578 101.694 37.211 1.00 10.73 119 PHE C CA 1
ATOM 4693 C C . PHE C 1 119 ? 2.542 100.713 36.638 1.00 10.74 119 PHE C C 1
ATOM 4694 O O . PHE C 1 119 ? 2.209 100.045 35.680 1.00 10.14 119 PHE C O 1
ATOM 4702 N N . CYS C 1 120 ? 3.722 100.609 37.229 1.00 9.29 120 CYS C N 1
ATOM 4703 C CA . CYS C 1 120 ? 4.657 99.607 36.764 1.00 10.58 120 CYS C CA 1
ATOM 4704 C C . CYS C 1 120 ? 4.092 98.209 37.045 1.00 10.78 120 CYS C C 1
ATOM 4705 O O . CYS C 1 120 ? 4.263 97.295 36.221 1.00 9.90 120 CYS C O 1
ATOM 4708 N N . ALA C 1 121 ? 3.521 98.000 38.229 1.00 9.40 121 ALA C N 1
ATOM 4709 C CA . ALA C 1 121 ? 2.968 96.651 38.523 1.00 8.73 121 ALA C CA 1
ATOM 4710 C C . ALA C 1 121 ? 1.796 96.304 37.597 1.00 9.47 121 ALA C C 1
ATOM 4711 O O . ALA C 1 121 ? 1.686 95.136 37.186 1.00 8.78 121 ALA C O 1
ATOM 4713 N N . GLN C 1 122 ? 0.956 97.277 37.253 1.00 8.57 122 GLN C N 1
ATOM 4714 C CA . GLN C 1 122 ? -0.077 96.994 36.231 1.00 9.59 122 GLN C CA 1
ATOM 4715 C C . GLN C 1 122 ? 0.507 96.507 34.889 1.00 10.26 122 GLN C C 1
ATOM 4716 O O . GLN C 1 122 ? 0.054 95.471 34.327 1.00 9.47 122 GLN C O 1
ATOM 4722 N N . GLU C 1 123 ? 1.509 97.225 34.396 1.00 10.16 123 GLU C N 1
ATOM 4723 C CA . GLU C 1 123 ? 2.070 96.833 33.090 1.00 11.32 123 GLU C CA 1
ATOM 4724 C C . GLU C 1 123 ? 2.852 95.527 33.232 1.00 11.55 123 GLU C C 1
ATOM 4725 O O . GLU C 1 123 ? 2.831 94.692 32.277 1.00 12.32 123 GLU C O 1
ATOM 4731 N N . ALA C 1 124 ? 3.597 95.355 34.339 1.00 10.68 124 ALA C N 1
ATOM 4732 C CA . ALA C 1 124 ? 4.299 94.091 34.568 1.00 9.44 124 ALA C CA 1
ATOM 4733 C C . ALA C 1 124 ? 3.352 92.913 34.599 1.00 11.00 124 ALA C C 1
ATOM 4734 O O . ALA C 1 124 ? 3.655 91.834 34.082 1.00 11.66 124 ALA C O 1
ATOM 4736 N N . ALA C 1 125 ? 2.212 93.086 35.249 1.00 9.56 125 ALA C N 1
ATOM 4737 C CA . ALA C 1 125 ? 1.274 91.970 35.413 1.00 9.87 125 ALA C CA 1
ATOM 4738 C C . ALA C 1 125 ? 0.712 91.498 34.081 1.00 11.22 125 ALA C C 1
ATOM 4739 O O . ALA C 1 125 ? 0.525 90.279 33.886 1.00 11.24 125 ALA C O 1
ATOM 4741 N N . LYS C 1 126 ? 0.455 92.452 33.164 1.00 11.86 126 LYS C N 1
ATOM 4742 C CA . LYS C 1 126 ? -0.051 92.086 31.814 1.00 13.48 126 LYS C CA 1
ATOM 4743 C C . LYS C 1 126 ? 0.988 91.254 31.094 1.00 14.33 126 LYS C C 1
ATOM 4744 O O . LYS C 1 126 ? 0.629 90.337 30.329 1.00 15.71 126 LYS C O 1
ATOM 4750 N N . LEU C 1 127 ? 2.275 91.558 31.292 1.00 12.93 127 LEU C N 1
ATOM 4751 C CA . LEU C 1 127 ? 3.339 90.738 30.673 1.00 12.24 127 LEU C CA 1
ATOM 4752 C C . LEU C 1 127 ? 3.520 89.419 31.378 1.00 14.53 127 LEU C C 1
ATOM 4753 O O . LEU C 1 127 ? 3.645 88.363 30.735 1.00 16.94 127 LEU C O 1
ATOM 4758 N N . MET C 1 128 ? 3.586 89.460 32.701 1.00 10.14 128 MET C N 1
ATOM 4759 C CA . MET C 1 128 ? 3.756 88.226 33.458 1.00 12.20 128 MET C CA 1
ATOM 4760 C C . MET C 1 128 ? 2.649 87.212 33.296 1.00 11.67 128 MET C C 1
ATOM 4761 O O . MET C 1 128 ? 2.943 85.997 33.278 1.00 13.98 128 MET C O 1
ATOM 4766 N N . GLU C 1 129 ? 1.393 87.674 33.255 1.00 12.43 129 GLU C N 1
ATOM 4767 C CA . GLU C 1 129 ? 0.289 86.733 33.279 1.00 16.40 129 GLU C CA 1
ATOM 4768 C C . GLU C 1 129 ? 0.264 85.954 31.956 1.00 20.17 129 GLU C C 1
ATOM 4769 O O . GLU C 1 129 ? -0.311 84.869 31.908 1.00 20.23 129 GLU C O 1
ATOM 4775 N N . LYS C 1 130 ? 0.885 86.506 30.929 1.00 19.80 130 LYS C N 1
ATOM 4776 C CA . LYS C 1 130 ? 0.951 85.870 29.599 1.00 25.18 130 LYS C CA 1
ATOM 4777 C C . LYS C 1 130 ? 1.879 84.667 29.624 1.00 25.32 130 LYS C C 1
ATOM 4778 O O . LYS C 1 130 ? 1.695 83.735 28.819 1.00 27.64 130 LYS C O 1
ATOM 4784 N N . ASN C 1 131 ? 2.829 84.632 30.554 1.00 23.57 131 ASN C N 1
ATOM 4785 C CA . ASN C 1 131 ? 3.828 83.570 30.587 1.00 26.39 131 ASN C CA 1
ATOM 4786 C C . ASN C 1 131 ? 3.950 82.817 31.921 1.00 26.62 131 ASN C C 1
ATOM 4787 O O . ASN C 1 131 ? 5.038 82.532 32.424 1.00 29.14 131 ASN C O 1
ATOM 4792 N N . GLY C 1 132 ? 2.855 82.512 32.553 1.00 25.38 132 GLY C N 1
ATOM 4793 C CA . GLY C 1 132 ? 3.046 81.772 33.819 1.00 24.42 132 GLY C CA 1
ATOM 4794 C C . GLY C 1 132 ? 3.356 82.558 35.097 1.00 22.05 132 GLY C C 1
ATOM 4795 O O . GLY C 1 132 ? 3.551 81.951 36.133 1.00 24.26 132 GLY C O 1
ATOM 4796 N N . GLY C 1 133 ? 3.314 83.883 35.061 1.00 15.47 133 GLY C N 1
ATOM 4797 C CA . GLY C 1 133 ? 3.368 84.638 36.337 1.00 13.63 133 GLY C CA 1
ATOM 4798 C C . GLY C 1 133 ? 4.741 85.270 36.555 1.00 12.23 133 GLY C C 1
ATOM 4799 O O . GLY C 1 133 ? 5.541 85.452 35.601 1.00 11.74 133 GLY C O 1
ATOM 4800 N N . GLY C 1 134 ? 5.025 85.668 37.804 1.00 9.90 134 GLY C N 1
ATOM 4801 C CA . GLY C 1 134 ? 6.335 86.310 38.034 1.00 9.53 134 GLY C CA 1
ATOM 4802 C C . GLY C 1 134 ? 6.426 86.816 39.469 1.00 10.10 134 GLY C C 1
ATOM 4803 O O . GLY C 1 134 ? 5.592 86.470 40.331 1.00 9.86 134 GLY C O 1
ATOM 4804 N N . HIS C 1 135 ? 7.492 87.538 39.736 1.00 9.61 135 HIS C N 1
ATOM 4805 C CA . HIS C 1 135 ? 7.711 88.146 41.086 1.00 9.92 135 HIS C CA 1
ATOM 4806 C C . HIS C 1 135 ? 7.940 89.644 41.017 1.00 9.92 135 HIS C C 1
ATOM 4807 O O . HIS C 1 135 ? 8.576 90.157 40.086 1.00 10.27 135 HIS C O 1
ATOM 4814 N N . ILE C 1 136 ? 7.305 90.365 41.942 1.00 8.61 136 ILE C N 1
ATOM 4815 C CA . ILE C 1 136 ? 7.495 91.834 42.018 1.00 8.04 136 ILE C CA 1
ATOM 4816 C C . ILE C 1 136 ? 8.058 92.085 43.458 1.00 7.23 136 ILE C C 1
ATOM 4817 O O . ILE C 1 136 ? 7.491 91.557 44.476 1.00 6.57 136 ILE C O 1
ATOM 4822 N N . VAL C 1 137 ? 9.213 92.773 43.526 1.00 6.76 137 VAL C N 1
ATOM 4823 C CA . VAL C 1 137 ? 9.757 93.131 44.880 1.00 7.83 137 VAL C CA 1
ATOM 4824 C C . VAL C 1 137 ? 10.001 94.629 44.884 1.00 7.01 137 VAL C C 1
ATOM 4825 O O . VAL C 1 137 ? 10.637 95.117 43.964 1.00 8.82 137 VAL C O 1
ATOM 4829 N N . SER C 1 138 ? 9.557 95.335 45.935 1.00 8.64 138 SER C N 1
ATOM 4830 C CA . SER C 1 138 ? 9.855 96.757 46.069 1.00 7.52 138 SER C CA 1
ATOM 4831 C C . SER C 1 138 ? 10.856 96.980 47.186 1.00 8.42 138 SER C C 1
ATOM 4832 O O . SER C 1 138 ? 10.973 96.176 48.084 1.00 8.33 138 SER C O 1
ATOM 4835 N N . ILE C 1 139 ? 11.584 98.104 47.098 1.00 7.50 139 ILE C N 1
ATOM 4836 C CA . ILE C 1 139 ? 12.561 98.399 48.112 1.00 6.55 139 ILE C CA 1
ATOM 4837 C C . ILE C 1 139 ? 12.022 99.571 48.963 1.00 7.27 139 ILE C C 1
ATOM 4838 O O . ILE C 1 139 ? 11.592 100.596 48.426 1.00 9.39 139 ILE C O 1
ATOM 4843 N N . SER C 1 140 ? 12.065 99.374 50.269 1.00 7.49 140 SER C N 1
ATOM 4844 C CA . SER C 1 140 ? 11.542 100.315 51.214 1.00 9.45 140 SER C CA 1
ATOM 4845 C C . SER C 1 140 ? 12.633 100.624 52.281 1.00 10.01 140 SER C C 1
ATOM 4846 O O . SER C 1 140 ? 13.811 100.236 52.118 1.00 9.08 140 SER C O 1
ATOM 4849 N N . SER C 1 141 ? 12.245 101.320 53.340 1.00 8.86 141 SER C N 1
ATOM 4850 C CA . SER C 1 141 ? 13.226 101.671 54.385 1.00 9.45 141 SER C CA 1
ATOM 4851 C C . SER C 1 141 ? 12.523 101.712 55.727 1.00 7.73 141 SER C C 1
ATOM 4852 O O . SER C 1 141 ? 11.279 101.762 55.783 1.00 8.98 141 SER C O 1
ATOM 4855 N N . LEU C 1 142 ? 13.292 101.848 56.803 1.00 8.13 142 LEU C N 1
ATOM 4856 C CA . LEU C 1 142 ? 12.681 101.872 58.128 1.00 8.97 142 LEU C CA 1
ATOM 4857 C C . LEU C 1 142 ? 11.825 103.141 58.312 1.00 8.44 142 LEU C C 1
ATOM 4858 O O . LEU C 1 142 ? 11.065 103.232 59.274 1.00 10.28 142 LEU C O 1
ATOM 4863 N N . GLY C 1 143 ? 12.067 104.149 57.502 1.00 9.45 143 GLY C N 1
ATOM 4864 C CA . GLY C 1 143 ? 11.294 105.395 57.622 1.00 8.12 143 GLY C CA 1
ATOM 4865 C C . GLY C 1 143 ? 9.831 105.271 57.265 1.00 9.99 143 GLY C C 1
ATOM 4866 O O . GLY C 1 143 ? 9.038 106.210 57.469 1.00 9.95 143 GLY C O 1
ATOM 4867 N N . SER C 1 144 ? 9.455 104.140 56.679 1.00 8.64 144 SER C N 1
ATOM 4868 C CA . SER C 1 144 ? 8.020 103.885 56.392 1.00 9.43 144 SER C CA 1
ATOM 4869 C C . SER C 1 144 ? 7.181 103.734 57.685 1.00 11.45 144 SER C C 1
ATOM 4870 O O . SER C 1 144 ? 5.969 104.120 57.736 1.00 11.02 144 SER C O 1
ATOM 4873 N N . ILE C 1 145 ? 7.819 103.176 58.716 1.00 9.33 145 ILE C N 1
ATOM 4874 C CA . ILE C 1 145 ? 7.075 102.855 59.934 1.00 11.20 145 ILE C CA 1
ATOM 4875 C C . ILE C 1 145 ? 7.662 103.549 61.170 1.00 12.88 145 ILE C C 1
ATOM 4876 O O . ILE C 1 145 ? 7.017 103.545 62.227 1.00 11.52 145 ILE C O 1
ATOM 4881 N N . ARG C 1 146 ? 8.847 104.144 61.031 1.00 12.12 146 ARG C N 1
ATOM 4882 C CA . ARG C 1 146 ? 9.536 104.892 62.089 1.00 12.31 146 ARG C CA 1
ATOM 4883 C C . ARG C 1 146 ? 9.731 106.337 61.592 1.00 12.49 146 ARG C C 1
ATOM 4884 O O . ARG C 1 146 ? 9.394 106.686 60.404 1.00 12.69 146 ARG C O 1
ATOM 4892 N N . TYR C 1 147 ? 10.259 107.183 62.475 1.00 10.92 147 TYR C N 1
ATOM 4893 C CA . TYR C 1 147 ? 10.584 108.546 62.129 1.00 10.64 147 TYR C CA 1
ATOM 4894 C C . TYR C 1 147 ? 12.081 108.603 61.824 1.00 11.17 147 TYR C C 1
ATOM 4895 O O . TYR C 1 147 ? 12.918 108.323 62.697 1.00 11.56 147 TYR C O 1
ATOM 4904 N N . LEU C 1 148 ? 12.433 109.073 60.634 1.00 10.68 148 LEU C N 1
ATOM 4905 C CA . LEU C 1 148 ? 13.818 109.462 60.304 1.00 12.10 148 LEU C CA 1
ATOM 4906 C C . LEU C 1 148 ? 13.846 110.958 60.082 1.00 12.55 148 LEU C C 1
ATOM 4907 O O . LEU C 1 148 ? 12.973 111.515 59.370 1.00 11.23 148 LEU C O 1
ATOM 4912 N N . GLU C 1 149 ? 14.822 111.659 60.664 1.00 15.07 149 GLU C N 1
ATOM 4913 C CA . GLU C 1 149 ? 14.852 113.127 60.549 1.00 14.35 149 GLU C CA 1
ATOM 4914 C C . GLU C 1 149 ? 14.895 113.583 59.067 1.00 15.63 149 GLU C C 1
ATOM 4915 O O . GLU C 1 149 ? 15.634 112.999 58.260 1.00 15.22 149 GLU C O 1
ATOM 4921 N N . ASN C 1 150 ? 14.083 114.602 58.791 1.00 15.61 150 ASN C N 1
ATOM 4922 C CA . ASN C 1 150 ? 13.889 115.259 57.508 1.00 17.17 150 ASN C CA 1
ATOM 4923 C C . ASN C 1 150 ? 13.269 114.349 56.482 1.00 13.97 150 ASN C C 1
ATOM 4924 O O . ASN C 1 150 ? 13.265 114.743 55.341 1.00 14.91 150 ASN C O 1
ATOM 4929 N N . TYR C 1 151 ? 12.851 113.130 56.833 1.00 12.30 151 TYR C N 1
ATOM 4930 C CA . TYR C 1 151 ? 12.527 112.137 55.753 1.00 8.80 151 TYR C CA 1
ATOM 4931 C C . TYR C 1 151 ? 11.023 112.090 55.424 1.00 9.67 151 TYR C C 1
ATOM 4932 O O . TYR C 1 151 ? 10.578 111.169 54.736 1.00 9.92 151 TYR C O 1
ATOM 4941 N N . THR C 1 152 ? 10.255 113.033 55.930 1.00 7.82 152 THR C N 1
ATOM 4942 C CA . THR C 1 152 ? 8.760 112.946 55.828 1.00 7.37 152 THR C CA 1
ATOM 4943 C C . THR C 1 152 ? 8.282 112.562 54.436 1.00 9.24 152 THR C C 1
ATOM 4944 O O . THR C 1 152 ? 7.523 111.621 54.297 1.00 8.63 152 THR C O 1
ATOM 4948 N N . THR C 1 153 ? 8.644 113.349 53.396 1.00 8.30 153 THR C N 1
ATOM 4949 C CA . THR C 1 153 ? 8.127 112.962 52.065 1.00 9.37 153 THR C CA 1
ATOM 4950 C C . THR C 1 153 ? 8.450 111.525 51.691 1.00 9.00 153 THR C C 1
ATOM 4951 O O . THR C 1 153 ? 7.562 110.838 51.179 1.00 7.82 153 THR C O 1
ATOM 4955 N N . VAL C 1 154 ? 9.691 111.082 51.902 1.00 6.39 154 VAL C N 1
ATOM 4956 C CA . VAL C 1 154 ? 10.090 109.756 51.467 1.00 7.20 154 VAL C CA 1
ATOM 4957 C C . VAL C 1 154 ? 9.404 108.693 52.381 1.00 6.35 154 VAL C C 1
ATOM 4958 O O . VAL C 1 154 ? 8.917 107.670 51.864 1.00 5.30 154 VAL C O 1
ATOM 4962 N N . GLY C 1 155 ? 9.378 108.951 53.699 1.00 6.12 155 GLY C N 1
ATOM 4963 C CA . GLY C 1 155 ? 8.830 107.946 54.660 1.00 7.65 155 GLY C CA 1
ATOM 4964 C C . GLY C 1 155 ? 7.344 107.738 54.352 1.00 8.33 155 GLY C C 1
ATOM 4965 O O . GLY C 1 155 ? 6.835 106.584 54.374 1.00 7.94 155 GLY C O 1
ATOM 4966 N N . VAL C 1 156 ? 6.639 108.836 54.096 1.00 7.10 156 VAL C N 1
ATOM 4967 C CA . VAL C 1 156 ? 5.199 108.695 53.747 1.00 6.66 156 VAL C CA 1
ATOM 4968 C C . VAL C 1 156 ? 5.018 107.949 52.409 1.00 6.65 156 VAL C C 1
ATOM 4969 O O . VAL C 1 156 ? 4.156 107.046 52.281 1.00 6.53 156 VAL C O 1
ATOM 4973 N N . SER C 1 157 ? 5.907 108.205 51.439 1.00 4.72 157 SER C N 1
ATOM 4974 C CA . SER C 1 157 ? 5.753 107.511 50.164 1.00 5.05 157 SER C CA 1
ATOM 4975 C C . SER C 1 157 ? 6.073 106.024 50.391 1.00 6.35 157 SER C C 1
ATOM 4976 O O . SER C 1 157 ? 5.554 105.168 49.648 1.00 8.13 157 SER C O 1
ATOM 4979 N N . LYS C 1 158 ? 7.036 105.694 51.282 1.00 5.76 158 LYS C N 1
ATOM 4980 C CA . LYS C 1 158 ? 7.394 104.301 51.480 1.00 5.65 158 LYS C CA 1
ATOM 4981 C C . LYS C 1 158 ? 6.288 103.551 52.245 1.00 7.03 158 LYS C C 1
ATOM 4982 O O . LYS C 1 158 ? 6.039 102.357 51.957 1.00 5.89 158 LYS C O 1
ATOM 4988 N N . ALA C 1 159 ? 5.631 104.218 53.198 1.00 6.63 159 ALA C N 1
ATOM 4989 C CA . ALA C 1 159 ? 4.408 103.610 53.822 1.00 5.70 159 ALA C CA 1
ATOM 4990 C C . ALA C 1 159 ? 3.378 103.351 52.732 1.00 5.42 159 ALA C C 1
ATOM 4991 O O . ALA C 1 159 ? 2.693 102.278 52.796 1.00 7.42 159 ALA C O 1
ATOM 4993 N N . ALA C 1 160 ? 3.183 104.285 51.770 1.00 5.91 160 ALA C N 1
ATOM 4994 C CA . ALA C 1 160 ? 2.219 104.069 50.654 1.00 6.96 160 ALA C CA 1
ATOM 4995 C C . ALA C 1 160 ? 2.660 102.857 49.812 1.00 7.64 160 ALA C C 1
ATOM 4996 O O . ALA C 1 160 ? 1.853 102.010 49.432 1.00 6.35 160 ALA C O 1
ATOM 4998 N N . LEU C 1 161 ? 3.978 102.773 49.544 1.00 6.67 161 LEU C N 1
ATOM 4999 C CA . LEU C 1 161 ? 4.554 101.684 48.750 1.00 7.39 161 LEU C CA 1
ATOM 5000 C C . LEU C 1 161 ? 4.304 100.313 49.458 1.00 7.18 161 LEU C C 1
ATOM 5001 O O . LEU C 1 161 ? 4.019 99.262 48.805 1.00 6.43 161 LEU C O 1
ATOM 5006 N N . GLU C 1 162 ? 4.486 100.253 50.779 1.00 5.14 162 GLU C N 1
ATOM 5007 C CA . GLU C 1 162 ? 4.301 98.949 51.504 1.00 7.93 162 GLU C CA 1
ATOM 5008 C C . GLU C 1 162 ? 2.802 98.596 51.539 1.00 7.96 162 GLU C C 1
ATOM 5009 O O . GLU C 1 162 ? 2.429 97.436 51.469 1.00 7.48 162 GLU C O 1
ATOM 5015 N N . ALA C 1 163 ? 1.960 99.609 51.646 1.00 6.78 163 ALA C N 1
ATOM 5016 C CA . ALA C 1 163 ? 0.499 99.305 51.509 1.00 7.75 163 ALA C CA 1
ATOM 5017 C C . ALA C 1 163 ? 0.152 98.831 50.093 1.00 7.19 163 ALA C C 1
ATOM 5018 O O . ALA C 1 163 ? -0.576 97.841 49.901 1.00 7.13 163 ALA C O 1
ATOM 5020 N N . LEU C 1 164 ? 0.685 99.489 49.103 1.00 7.77 164 LEU C N 1
ATOM 5021 C CA . LEU C 1 164 ? 0.390 99.019 47.742 1.00 9.88 164 LEU C CA 1
ATOM 5022 C C . LEU C 1 164 ? 0.931 97.590 47.544 1.00 8.45 164 LEU C C 1
ATOM 5023 O O . LEU C 1 164 ? 0.286 96.800 46.872 1.00 7.55 164 LEU C O 1
ATOM 5028 N N . THR C 1 165 ? 2.059 97.257 48.177 1.00 7.73 165 THR C N 1
ATOM 5029 C CA . THR C 1 165 ? 2.616 95.914 48.146 1.00 8.67 165 THR C CA 1
ATOM 5030 C C . THR C 1 165 ? 1.582 94.921 48.673 1.00 8.80 165 THR C C 1
ATOM 5031 O O . THR C 1 165 ? 1.451 93.846 48.104 1.00 8.22 165 THR C O 1
ATOM 5035 N N . ARG C 1 166 ? 0.846 95.283 49.739 1.00 6.60 166 ARG C N 1
ATOM 5036 C CA . ARG C 1 166 ? -0.177 94.376 50.263 1.00 7.39 166 ARG C CA 1
ATOM 5037 C C . ARG C 1 166 ? -1.338 94.193 49.292 1.00 7.78 166 ARG C C 1
ATOM 5038 O O . ARG C 1 166 ? -1.803 93.051 49.059 1.00 7.23 166 ARG C O 1
ATOM 5046 N N . TYR C 1 167 ? -1.822 95.299 48.764 1.00 6.63 167 TYR C N 1
ATOM 5047 C CA . TYR C 1 167 ? -2.982 95.243 47.851 1.00 6.06 167 TYR C CA 1
ATOM 5048 C C . TYR C 1 167 ? -2.624 94.497 46.576 1.00 6.47 167 TYR C C 1
ATOM 5049 O O . TYR C 1 167 ? -3.399 93.628 46.120 1.00 7.43 167 TYR C O 1
ATOM 5058 N N . LEU C 1 168 ? -1.458 94.799 46.000 1.00 5.91 168 LEU C N 1
ATOM 5059 C CA . LEU C 1 168 ? -0.984 94.054 44.819 1.00 5.58 168 LEU C CA 1
ATOM 5060 C C . LEU C 1 168 ? -0.768 92.567 45.127 1.00 7.90 168 LEU C C 1
ATOM 5061 O O . LEU C 1 168 ? -1.067 91.727 44.307 1.00 7.43 168 LEU C O 1
ATOM 5066 N N . ALA C 1 169 ? -0.248 92.258 46.321 1.00 6.43 169 ALA C N 1
ATOM 5067 C CA . ALA C 1 169 ? -0.003 90.869 46.656 1.00 6.53 169 ALA C CA 1
ATOM 5068 C C . ALA C 1 169 ? -1.272 90.055 46.605 1.00 7.50 169 ALA C C 1
ATOM 5069 O O . ALA C 1 169 ? -1.222 88.885 46.149 1.00 8.75 169 ALA C O 1
ATOM 5071 N N . VAL C 1 170 ? -2.373 90.631 47.087 1.00 7.89 170 VAL C N 1
ATOM 5072 C CA . VAL C 1 170 ? -3.654 89.944 47.098 1.00 6.62 170 VAL C CA 1
ATOM 5073 C C . VAL C 1 170 ? -4.166 89.898 45.659 1.00 8.53 170 VAL C C 1
ATOM 5074 O O . VAL C 1 170 ? -4.534 88.785 45.171 1.00 7.70 170 VAL C O 1
ATOM 5078 N N . GLU C 1 171 ? -4.329 91.069 45.030 1.00 7.99 171 GLU C N 1
ATOM 5079 C CA . GLU C 1 171 ? -5.092 91.094 43.764 1.00 9.97 171 GLU C CA 1
ATOM 5080 C C . GLU C 1 171 ? -4.328 90.504 42.588 1.00 9.82 171 GLU C C 1
ATOM 5081 O O . GLU C 1 171 ? -4.954 90.096 41.600 1.00 10.61 171 GLU C O 1
ATOM 5087 N N . LEU C 1 172 ? -3.009 90.473 42.647 1.00 7.27 172 LEU C N 1
ATOM 5088 C CA . LEU C 1 172 ? -2.254 89.797 41.532 1.00 8.81 172 LEU C CA 1
ATOM 5089 C C . LEU C 1 172 ? -2.013 88.322 41.766 1.00 9.15 172 LEU C C 1
ATOM 5090 O O . LEU C 1 172 ? -1.508 87.651 40.871 1.00 9.59 172 LEU C O 1
ATOM 5095 N N . SER C 1 173 ? -2.323 87.797 42.962 1.00 10.17 173 SER C N 1
ATOM 5096 C CA . SER C 1 173 ? -2.190 86.339 43.204 1.00 8.94 173 SER C CA 1
ATOM 5097 C C . SER C 1 173 ? -2.891 85.419 42.149 1.00 11.56 173 SER C C 1
ATOM 5098 O O . SER C 1 173 ? -2.309 84.414 41.765 1.00 11.45 173 SER C O 1
ATOM 5101 N N . PRO C 1 174 ? -4.099 85.765 41.690 1.00 11.41 174 PRO C N 1
ATOM 5102 C CA . PRO C 1 174 ? -4.716 84.899 40.665 1.00 12.94 174 PRO C CA 1
ATOM 5103 C C . PRO C 1 174 ? -3.925 84.862 39.348 1.00 12.62 174 PRO C C 1
ATOM 5104 O O . PRO C 1 174 ? -4.135 83.953 38.569 1.00 13.16 174 PRO C O 1
ATOM 5108 N N . LYS C 1 175 ? -3.062 85.849 39.089 1.00 12.64 175 LYS C N 1
ATOM 5109 C CA . LYS C 1 175 ? -2.173 85.833 37.942 1.00 12.02 175 LYS C CA 1
ATOM 5110 C C . LYS C 1 175 ? -0.861 85.087 38.197 1.00 13.27 175 LYS C C 1
ATOM 5111 O O . LYS C 1 175 ? 0.032 85.153 37.338 1.00 12.91 175 LYS C O 1
ATOM 5117 N N . GLN C 1 176 ? -0.698 84.475 39.379 1.00 10.22 176 GLN C N 1
ATOM 5118 C CA . GLN C 1 176 ? 0.526 83.764 39.760 1.00 12.56 176 GLN C CA 1
ATOM 5119 C C . GLN C 1 176 ? 1.690 84.737 39.885 1.00 11.64 176 GLN C C 1
ATOM 5120 O O . GLN C 1 176 ? 2.850 84.401 39.555 1.00 10.43 176 GLN C O 1
ATOM 5126 N N . ILE C 1 177 ? 1.376 85.948 40.409 1.00 11.32 177 ILE C N 1
ATOM 5127 C CA . ILE C 1 177 ? 2.437 86.937 40.645 1.00 9.29 177 ILE C CA 1
ATOM 5128 C C . ILE C 1 177 ? 2.572 87.104 42.169 1.00 9.93 177 ILE C C 1
ATOM 5129 O O . ILE C 1 177 ? 1.565 87.269 42.887 1.00 8.66 177 ILE C O 1
ATOM 5134 N N . ILE C 1 178 ? 3.804 86.997 42.650 1.00 7.68 178 ILE C N 1
ATOM 5135 C CA . ILE C 1 178 ? 4.131 87.048 44.085 1.00 8.58 178 ILE C CA 1
ATOM 5136 C C . ILE C 1 178 ? 4.780 88.417 44.362 1.00 8.62 178 ILE C C 1
ATOM 5137 O O . ILE C 1 178 ? 5.841 88.749 43.783 1.00 9.88 178 ILE C O 1
ATOM 5142 N N . VAL C 1 179 ? 4.187 89.162 45.296 1.00 8.01 179 VAL C N 1
ATOM 5143 C CA . VAL C 1 179 ? 4.577 90.568 45.482 1.00 8.29 179 VAL C CA 1
ATOM 5144 C C . VAL C 1 179 ? 4.995 90.748 46.945 1.00 7.03 179 VAL C C 1
ATOM 5145 O O . VAL C 1 179 ? 4.202 90.402 47.863 1.00 8.99 179 VAL C O 1
ATOM 5149 N N . ASN C 1 180 ? 6.193 91.285 47.171 1.00 7.56 180 ASN C N 1
ATOM 5150 C CA . ASN C 1 180 ? 6.694 91.530 48.526 1.00 7.21 180 ASN C CA 1
ATOM 5151 C C . ASN C 1 180 ? 7.612 92.742 48.492 1.00 7.13 180 ASN C C 1
ATOM 5152 O O . ASN C 1 180 ? 7.756 93.390 47.465 1.00 8.30 180 ASN C O 1
ATOM 5157 N N . ALA C 1 181 ? 8.211 93.067 49.642 1.00 8.66 181 ALA C N 1
ATOM 5158 C CA . ALA C 1 181 ? 9.084 94.261 49.744 1.00 7.90 181 ALA C CA 1
ATOM 5159 C C . ALA C 1 181 ? 10.218 93.946 50.703 1.00 8.61 181 ALA C C 1
ATOM 5160 O O . ALA C 1 181 ? 10.086 92.999 51.541 1.00 7.32 181 ALA C O 1
ATOM 5162 N N . VAL C 1 182 ? 11.305 94.711 50.525 1.00 8.74 182 VAL C N 1
ATOM 5163 C CA . VAL C 1 182 ? 12.491 94.608 51.417 1.00 9.96 182 VAL C CA 1
ATOM 5164 C C . VAL C 1 182 ? 12.808 95.984 51.957 1.00 10.31 182 VAL C C 1
ATOM 5165 O O . VAL C 1 182 ? 12.950 96.903 51.182 1.00 9.10 182 VAL C O 1
ATOM 5169 N N . SER C 1 183 ? 12.892 96.127 53.275 1.00 8.23 183 SER C N 1
ATOM 5170 C CA . SER C 1 183 ? 13.118 97.421 53.877 1.00 9.52 183 SER C CA 1
ATOM 5171 C C . SER C 1 183 ? 14.524 97.448 54.481 1.00 8.78 183 SER C C 1
ATOM 5172 O O . SER C 1 183 ? 14.913 96.519 55.235 1.00 9.96 183 SER C O 1
ATOM 5175 N N . GLY C 1 184 ? 15.317 98.444 54.118 1.00 8.01 184 GLY C N 1
ATOM 5176 C CA . GLY C 1 184 ? 16.704 98.404 54.681 1.00 8.96 184 GLY C CA 1
ATOM 5177 C C . GLY C 1 184 ? 16.971 99.453 55.744 1.00 11.22 184 GLY C C 1
ATOM 5178 O O . GLY C 1 184 ? 16.286 100.541 55.788 1.00 11.48 184 GLY C O 1
ATOM 5179 N N . GLY C 1 185 ? 17.961 99.146 56.591 1.00 11.88 185 GLY C N 1
ATOM 5180 C CA . GLY C 1 185 ? 18.579 100.171 57.438 1.00 11.85 185 GLY C CA 1
ATOM 5181 C C . GLY C 1 185 ? 19.444 101.062 56.544 1.00 12.48 185 GLY C C 1
ATOM 5182 O O . GLY C 1 185 ? 19.432 100.923 55.301 1.00 14.66 185 GLY C O 1
ATOM 5183 N N . ALA C 1 186 ? 20.206 101.968 57.153 1.00 10.59 186 ALA C N 1
ATOM 5184 C CA . ALA C 1 186 ? 21.077 102.880 56.328 1.00 10.83 186 ALA C CA 1
ATOM 5185 C C . ALA C 1 186 ? 22.193 102.137 55.594 1.00 11.93 186 ALA C C 1
ATOM 5186 O O . ALA C 1 186 ? 22.803 101.184 56.139 1.00 13.09 186 ALA C O 1
ATOM 5188 N N . ILE C 1 187 ? 22.443 102.585 54.354 1.00 11.92 187 ILE C N 1
ATOM 5189 C CA . ILE C 1 187 ? 23.499 102.014 53.478 1.00 12.18 187 ILE C CA 1
ATOM 5190 C C . ILE C 1 187 ? 24.274 103.185 52.842 1.00 12.96 187 ILE C C 1
ATOM 5191 O O . ILE C 1 187 ? 23.678 104.180 52.380 1.00 11.96 187 ILE C O 1
ATOM 5196 N N . ASP C 1 188 ? 25.609 103.060 52.799 1.00 14.07 188 ASP C N 1
ATOM 5197 C CA . ASP C 1 188 ? 26.409 104.191 52.339 1.00 15.27 188 ASP C CA 1
ATOM 5198 C C . ASP C 1 188 ? 26.453 104.248 50.815 1.00 16.51 188 ASP C C 1
ATOM 5199 O O . ASP C 1 188 ? 27.505 103.942 50.192 1.00 18.24 188 ASP C O 1
ATOM 5204 N N . THR C 1 189 ? 25.354 104.663 50.184 1.00 14.91 189 THR C N 1
ATOM 5205 C CA . THR C 1 189 ? 25.275 104.817 48.734 1.00 13.54 189 THR C CA 1
ATOM 5206 C C . THR C 1 189 ? 25.220 106.320 48.383 1.00 13.24 189 THR C C 1
ATOM 5207 O O . THR C 1 189 ? 25.165 107.180 49.265 1.00 14.81 189 THR C O 1
ATOM 5211 N N . ASP C 1 190 ? 25.164 106.658 47.089 1.00 14.15 190 ASP C N 1
ATOM 5212 C CA . ASP C 1 190 ? 25.065 108.093 46.709 1.00 15.54 190 ASP C CA 1
ATOM 5213 C C . ASP C 1 190 ? 23.799 108.763 47.262 1.00 16.71 190 ASP C C 1
ATOM 5214 O O . ASP C 1 190 ? 23.785 109.992 47.474 1.00 16.60 190 ASP C O 1
ATOM 5219 N N . ALA C 1 191 ? 22.750 107.965 47.541 1.00 15.31 191 ALA C N 1
ATOM 5220 C CA . ALA C 1 191 ? 21.492 108.551 48.028 1.00 16.23 191 ALA C CA 1
ATOM 5221 C C . ALA C 1 191 ? 21.713 109.167 49.389 1.00 17.44 191 ALA C C 1
ATOM 5222 O O . ALA C 1 191 ? 21.024 110.114 49.766 1.00 18.19 191 ALA C O 1
ATOM 5224 N N . LEU C 1 192 ? 22.645 108.596 50.153 1.00 17.66 192 LEU C N 1
ATOM 5225 C CA . LEU C 1 192 ? 22.807 109.024 51.535 1.00 19.34 192 LEU C CA 1
ATOM 5226 C C . LEU C 1 192 ? 23.373 110.445 51.512 1.00 21.47 192 LEU C C 1
ATOM 5227 O O . LEU C 1 192 ? 23.146 111.203 52.468 1.00 20.73 192 LEU C O 1
ATOM 5232 N N . LYS C 1 193 ? 24.015 110.839 50.398 1.00 21.18 193 LYS C N 1
ATOM 5233 C CA . LYS C 1 193 ? 24.568 112.226 50.326 1.00 25.14 193 LYS C CA 1
ATOM 5234 C C . LYS C 1 193 ? 23.491 113.297 50.236 1.00 24.90 193 LYS C C 1
ATOM 5235 O O . LYS C 1 193 ? 23.794 114.466 50.433 1.00 24.77 193 LYS C O 1
ATOM 5241 N N . HIS C 1 194 ? 22.232 112.928 49.918 1.00 24.11 194 HIS C N 1
ATOM 5242 C CA . HIS C 1 194 ? 21.083 113.907 49.987 1.00 23.08 194 HIS C CA 1
ATOM 5243 C C . HIS C 1 194 ? 20.727 114.316 51.397 1.00 22.23 194 HIS C C 1
ATOM 5244 O O . HIS C 1 194 ? 20.059 115.328 51.594 1.00 20.64 194 HIS C O 1
ATOM 5251 N N . PHE C 1 195 ? 21.171 113.544 52.392 1.00 19.70 195 PHE C N 1
ATOM 5252 C CA . PHE C 1 195 ? 20.838 113.801 53.789 1.00 18.56 195 PHE C CA 1
ATOM 5253 C C . PHE C 1 195 ? 21.799 114.804 54.410 1.00 19.41 195 PHE C C 1
ATOM 5254 O O . PHE C 1 195 ? 23.019 114.527 54.453 1.00 18.61 195 PHE C O 1
ATOM 5262 N N . PRO C 1 196 ? 21.276 115.928 54.917 1.00 21.86 196 PRO C N 1
ATOM 5263 C CA . PRO C 1 196 ? 22.170 116.821 55.668 1.00 22.77 196 PRO C CA 1
ATOM 5264 C C . PRO C 1 196 ? 22.806 116.174 56.922 1.00 22.38 196 PRO C C 1
ATOM 5265 O O . PRO C 1 196 ? 23.923 116.533 57.289 1.00 22.73 196 PRO C O 1
ATOM 5269 N N . ASN C 1 197 ? 22.129 115.175 57.506 1.00 19.25 197 ASN C N 1
ATOM 5270 C CA . ASN C 1 197 ? 22.670 114.423 58.644 1.00 18.24 197 ASN C CA 1
ATOM 5271 C C . ASN C 1 197 ? 23.284 113.075 58.240 1.00 17.45 197 ASN C C 1
ATOM 5272 O O . ASN C 1 197 ? 23.255 112.144 59.041 1.00 19.08 197 ASN C O 1
ATOM 5277 N N . ARG C 1 198 ? 23.855 112.951 57.044 1.00 15.59 198 ARG C N 1
ATOM 5278 C CA . ARG C 1 198 ? 24.542 111.697 56.624 1.00 15.57 198 ARG C CA 1
ATOM 5279 C C . ARG C 1 198 ? 25.540 111.206 57.661 1.00 17.18 198 ARG C C 1
ATOM 5280 O O . ARG C 1 198 ? 25.578 110.026 57.985 1.00 15.71 198 ARG C O 1
ATOM 5288 N N . GLU C 1 199 ? 26.370 112.105 58.196 1.00 16.55 199 GLU C N 1
ATOM 5289 C CA . GLU C 1 199 ? 27.366 111.653 59.139 1.00 18.44 199 GLU C CA 1
ATOM 5290 C C . GLU C 1 199 ? 26.724 111.034 60.402 1.00 17.90 199 GLU C C 1
ATOM 5291 O O . GLU C 1 199 ? 27.205 110.019 60.912 1.00 16.90 199 GLU C O 1
ATOM 5297 N N . ASP C 1 200 ? 25.653 111.637 60.902 1.00 18.02 200 ASP C N 1
ATOM 5298 C CA . ASP C 1 200 ? 24.964 111.087 62.100 1.00 18.28 200 ASP C CA 1
ATOM 5299 C C . ASP C 1 200 ? 24.324 109.677 61.761 1.00 16.77 200 ASP C C 1
ATOM 5300 O O . ASP C 1 200 ? 24.280 108.766 62.613 1.00 16.44 200 ASP C O 1
ATOM 5305 N N . LEU C 1 201 ? 23.792 109.524 60.543 1.00 15.46 201 LEU C N 1
ATOM 5306 C CA . LEU C 1 201 ? 23.164 108.228 60.118 1.00 14.50 201 LEU C CA 1
ATOM 5307 C C . LEU C 1 201 ? 24.234 107.165 60.037 1.00 14.29 201 LEU C C 1
ATOM 5308 O O . LEU C 1 201 ? 24.030 106.025 60.477 1.00 12.08 201 LEU C O 1
ATOM 5313 N N . LEU C 1 202 ? 25.416 107.559 59.521 1.00 12.90 202 LEU C N 1
ATOM 5314 C CA . LEU C 1 202 ? 26.527 106.581 59.433 1.00 13.27 202 LEU C CA 1
ATOM 5315 C C . LEU C 1 202 ? 27.073 106.194 60.815 1.00 14.06 202 LEU C C 1
ATOM 5316 O O . LEU C 1 202 ? 27.313 104.995 61.137 1.00 14.98 202 LEU C O 1
ATOM 5321 N N . GLU C 1 203 ? 27.217 107.189 61.660 1.00 15.36 203 GLU C N 1
ATOM 5322 C CA . GLU C 1 203 ? 27.743 106.924 62.982 1.00 17.81 203 GLU C CA 1
ATOM 5323 C C . GLU C 1 203 ? 26.706 106.073 63.759 1.00 16.12 203 GLU C C 1
ATOM 5324 O O . GLU C 1 203 ? 27.056 105.151 64.495 1.00 15.29 203 GLU C O 1
ATOM 5330 N N . ASP C 1 204 ? 25.430 106.426 63.600 1.00 15.24 204 ASP C N 1
ATOM 5331 C CA . ASP C 1 204 ? 24.392 105.687 64.344 1.00 13.64 204 ASP C CA 1
ATOM 5332 C C . ASP C 1 204 ? 24.435 104.240 63.826 1.00 11.43 204 ASP C C 1
ATOM 5333 O O . ASP C 1 204 ? 24.322 103.281 64.608 1.00 13.83 204 ASP C O 1
ATOM 5338 N N . ALA C 1 205 ? 24.561 104.058 62.503 1.00 10.68 205 ALA C N 1
ATOM 5339 C CA . ALA C 1 205 ? 24.541 102.673 61.956 1.00 11.81 205 ALA C CA 1
ATOM 5340 C C . ALA C 1 205 ? 25.731 101.872 62.424 1.00 15.49 205 ALA C C 1
ATOM 5341 O O . ALA C 1 205 ? 25.587 100.683 62.777 1.00 14.97 205 ALA C O 1
ATOM 5343 N N . ARG C 1 206 ? 26.906 102.508 62.458 1.00 14.53 206 ARG C N 1
ATOM 5344 C CA . ARG C 1 206 ? 28.097 101.789 62.924 1.00 15.82 206 ARG C CA 1
ATOM 5345 C C . ARG C 1 206 ? 28.124 101.509 64.416 1.00 17.40 206 ARG C C 1
ATOM 5346 O O . ARG C 1 206 ? 28.653 100.474 64.861 1.00 19.42 206 ARG C O 1
ATOM 5354 N N . GLN C 1 207 ? 27.613 102.419 65.209 1.00 16.92 207 GLN C N 1
ATOM 5355 C CA . GLN C 1 207 ? 27.721 102.260 66.639 1.00 17.69 207 GLN C CA 1
ATOM 5356 C C . GLN C 1 207 ? 26.616 101.443 67.224 1.00 17.00 207 GLN C C 1
ATOM 5357 O O . GLN C 1 207 ? 26.819 100.782 68.213 1.00 14.56 207 GLN C O 1
ATOM 5363 N N . ASN C 1 208 ? 25.427 101.454 66.586 1.00 14.80 208 ASN C N 1
ATOM 5364 C CA . ASN C 1 208 ? 24.234 100.984 67.310 1.00 14.70 208 ASN C CA 1
ATOM 5365 C C . ASN C 1 208 ? 23.654 99.756 66.683 1.00 15.12 208 ASN C C 1
ATOM 5366 O O . ASN C 1 208 ? 22.808 99.126 67.277 1.00 17.03 208 ASN C O 1
ATOM 5371 N N . THR C 1 209 ? 24.116 99.373 65.510 1.00 11.92 209 THR C N 1
ATOM 5372 C CA . THR C 1 209 ? 23.549 98.147 64.910 1.00 11.67 209 THR C CA 1
ATOM 5373 C C . THR C 1 209 ? 24.069 96.902 65.676 1.00 12.08 209 THR C C 1
ATOM 5374 O O . THR C 1 209 ? 25.293 96.676 65.769 1.00 10.19 209 THR C O 1
ATOM 5378 N N . PRO C 1 210 ? 23.134 96.031 66.178 1.00 11.47 210 PRO C N 1
ATOM 5379 C CA . PRO C 1 210 ? 23.615 94.855 66.979 1.00 11.71 210 PRO C CA 1
ATOM 5380 C C . PRO C 1 210 ? 24.537 93.952 66.229 1.00 11.93 210 PRO C C 1
ATOM 5381 O O . PRO C 1 210 ? 25.486 93.411 66.832 1.00 11.84 210 PRO C O 1
ATOM 5385 N N . ALA C 1 211 ? 24.356 93.812 64.913 1.00 10.41 211 ALA C N 1
ATOM 5386 C CA . ALA C 1 211 ? 25.298 93.004 64.133 1.00 11.35 211 ALA C CA 1
ATOM 5387 C C . ALA C 1 211 ? 26.759 93.488 64.167 1.00 13.71 211 ALA C C 1
ATOM 5388 O O . ALA C 1 211 ? 27.633 92.721 63.812 1.00 17.55 211 ALA C O 1
ATOM 5390 N N . GLY C 1 212 ? 27.004 94.730 64.499 1.00 13.44 212 GLY C N 1
ATOM 5391 C CA . GLY C 1 212 ? 28.386 95.225 64.699 1.00 15.67 212 GLY C CA 1
ATOM 5392 C C . GLY C 1 212 ? 28.975 95.758 63.387 1.00 15.36 212 GLY C C 1
ATOM 5393 O O . GLY C 1 212 ? 30.184 95.990 63.292 1.00 15.68 212 GLY C O 1
ATOM 5394 N N . ARG C 1 213 ? 28.122 95.950 62.372 1.00 11.54 213 ARG C N 1
ATOM 5395 C CA . ARG C 1 213 ? 28.504 96.486 61.057 1.00 12.10 213 ARG C CA 1
ATOM 5396 C C . ARG C 1 213 ? 27.285 97.099 60.396 1.00 11.28 213 ARG C C 1
ATOM 5397 O O . ARG C 1 213 ? 26.165 96.779 60.779 1.00 11.36 213 ARG C O 1
ATOM 5405 N N . MET C 1 214 ? 27.495 97.937 59.401 1.00 11.12 214 MET C N 1
ATOM 5406 C CA . MET C 1 214 ? 26.352 98.484 58.614 1.00 10.22 214 MET C CA 1
ATOM 5407 C C . MET C 1 214 ? 25.880 97.493 57.569 1.00 8.98 214 MET C C 1
ATOM 5408 O O . MET C 1 214 ? 26.600 96.608 57.103 1.00 11.65 214 MET C O 1
ATOM 5413 N N . VAL C 1 215 ? 24.608 97.655 57.200 1.00 10.40 215 VAL C N 1
ATOM 5414 C CA . VAL C 1 215 ? 24.066 96.972 56.078 1.00 9.01 215 VAL C CA 1
ATOM 5415 C C . VAL C 1 215 ? 24.873 97.400 54.826 1.00 8.92 215 VAL C C 1
ATOM 5416 O O . VAL C 1 215 ? 25.249 98.560 54.697 1.00 10.22 215 VAL C O 1
ATOM 5420 N N . GLU C 1 216 ? 25.081 96.443 53.924 1.00 9.27 216 GLU C N 1
ATOM 5421 C CA . GLU C 1 216 ? 25.725 96.725 52.632 1.00 11.04 216 GLU C CA 1
ATOM 5422 C C . GLU C 1 216 ? 24.692 96.491 51.525 1.00 10.66 216 GLU C C 1
ATOM 5423 O O . GLU C 1 216 ? 23.679 95.796 51.695 1.00 10.01 216 GLU C O 1
ATOM 5429 N N . ILE C 1 217 ? 24.994 97.057 50.370 1.00 10.74 217 ILE C N 1
ATOM 5430 C CA . ILE C 1 217 ? 24.150 96.734 49.163 1.00 10.39 217 ILE C CA 1
ATOM 5431 C C . ILE C 1 217 ? 23.935 95.240 48.993 1.00 9.14 217 ILE C C 1
ATOM 5432 O O . ILE C 1 217 ? 22.799 94.813 48.724 1.00 9.69 217 ILE C O 1
ATOM 5437 N N . LYS C 1 218 ? 25.006 94.456 49.119 1.00 8.53 218 LYS C N 1
ATOM 5438 C CA . LYS C 1 218 ? 24.913 92.998 48.988 1.00 10.28 218 LYS C CA 1
ATOM 5439 C C . LYS C 1 218 ? 23.809 92.337 49.848 1.00 10.27 218 LYS C C 1
ATOM 5440 O O . LYS C 1 218 ? 23.190 91.349 49.424 1.00 10.48 218 LYS C O 1
ATOM 5446 N N . ASP C 1 219 ? 23.582 92.878 51.034 1.00 9.35 219 ASP C N 1
ATOM 5447 C CA . ASP C 1 219 ? 22.613 92.281 51.983 1.00 10.16 219 ASP C CA 1
ATOM 5448 C C . ASP C 1 219 ? 21.201 92.540 51.442 1.00 9.83 219 ASP C C 1
ATOM 5449 O O . ASP C 1 219 ? 20.334 91.666 51.549 1.00 9.02 219 ASP C O 1
ATOM 5454 N N . MET C 1 220 ? 20.981 93.737 50.891 1.00 8.32 220 MET C N 1
ATOM 5455 C CA . MET C 1 220 ? 19.650 93.997 50.238 1.00 7.89 220 MET C CA 1
ATOM 5456 C C . MET C 1 220 ? 19.465 93.072 49.038 1.00 9.18 220 MET C C 1
ATOM 5457 O O . MET C 1 220 ? 18.409 92.452 48.861 1.00 9.55 220 MET C O 1
ATOM 5462 N N . VAL C 1 221 ? 20.505 92.961 48.207 1.00 8.20 221 VAL C N 1
ATOM 5463 C CA . VAL C 1 221 ? 20.426 92.141 47.026 1.00 7.66 221 VAL C CA 1
ATOM 5464 C C . VAL C 1 221 ? 20.193 90.682 47.398 1.00 8.40 221 VAL C C 1
ATOM 5465 O O . VAL C 1 221 ? 19.437 89.970 46.687 1.00 7.45 221 VAL C O 1
ATOM 5469 N N . ASP C 1 222 ? 20.868 90.223 48.441 1.00 8.52 222 ASP C N 1
ATOM 5470 C CA . ASP C 1 222 ? 20.660 88.814 48.853 1.00 8.97 222 ASP C CA 1
ATOM 5471 C C . ASP C 1 222 ? 19.179 88.510 49.143 1.00 10.16 222 ASP C C 1
ATOM 5472 O O . ASP C 1 222 ? 18.683 87.400 48.849 1.00 9.02 222 ASP C O 1
ATOM 5477 N N . THR C 1 223 ? 18.517 89.446 49.822 1.00 8.58 223 THR C N 1
ATOM 5478 C CA . THR C 1 223 ? 17.046 89.280 50.108 1.00 11.28 223 THR C CA 1
ATOM 5479 C C . THR C 1 223 ? 16.180 89.374 48.864 1.00 9.05 223 THR C C 1
ATOM 5480 O O . THR C 1 223 ? 15.276 88.567 48.712 1.00 10.43 223 THR C O 1
ATOM 5484 N N . VAL C 1 224 ? 16.486 90.342 47.984 1.00 8.30 224 VAL C N 1
ATOM 5485 C CA . VAL C 1 224 ? 15.776 90.413 46.665 1.00 8.57 224 VAL C CA 1
ATOM 5486 C C . VAL C 1 224 ? 15.918 89.088 45.944 1.00 9.43 224 VAL C C 1
ATOM 5487 O O . VAL C 1 224 ? 14.911 88.509 45.436 1.00 9.48 224 VAL C O 1
ATOM 5491 N N . GLU C 1 225 ? 17.149 88.560 45.909 1.00 9.64 225 GLU C N 1
ATOM 5492 C CA . GLU C 1 225 ? 17.353 87.291 45.199 1.00 9.65 225 GLU C CA 1
ATOM 5493 C C . GLU C 1 225 ? 16.494 86.148 45.741 1.00 11.03 225 GLU C C 1
ATOM 5494 O O . GLU C 1 225 ? 15.915 85.329 44.974 1.00 11.29 225 GLU C O 1
ATOM 5500 N N . PHE C 1 226 ? 16.381 86.104 47.063 1.00 9.96 226 PHE C N 1
ATOM 5501 C CA . PHE C 1 226 ? 15.492 85.120 47.702 1.00 12.43 226 PHE C CA 1
ATOM 5502 C C . PHE C 1 226 ? 14.025 85.309 47.304 1.00 12.98 226 PHE C C 1
ATOM 5503 O O . PHE C 1 226 ? 13.341 84.356 46.891 1.00 14.39 226 PHE C O 1
ATOM 5511 N N . LEU C 1 227 ? 13.583 86.558 47.390 1.00 13.42 227 LEU C N 1
ATOM 5512 C CA . LEU C 1 227 ? 12.145 86.916 47.216 1.00 14.40 227 LEU C CA 1
ATOM 5513 C C . LEU C 1 227 ? 11.711 86.765 45.778 1.00 18.64 227 LEU C C 1
ATOM 5514 O O . LEU C 1 227 ? 10.503 86.878 45.503 1.00 20.52 227 LEU C O 1
ATOM 5519 N N . VAL C 1 228 ? 12.676 86.581 44.864 1.00 17.08 228 VAL C N 1
ATOM 5520 C CA . VAL C 1 228 ? 12.291 86.240 43.444 1.00 18.65 228 VAL C CA 1
ATOM 5521 C C . VAL C 1 228 ? 12.557 84.846 43.018 1.00 20.12 228 VAL C C 1
ATOM 5522 O O . VAL C 1 228 ? 12.402 84.581 41.835 1.00 23.01 228 VAL C O 1
ATOM 5526 N N . SER C 1 229 ? 12.926 83.931 43.929 1.00 20.02 229 SER C N 1
ATOM 5527 C CA . SER C 1 229 ? 13.656 82.696 43.599 1.00 21.92 229 SER C CA 1
ATOM 5528 C C . SER C 1 229 ? 12.881 81.370 43.350 1.00 25.10 229 SER C C 1
ATOM 5529 O O . SER C 1 229 ? 13.500 80.342 42.934 1.00 28.91 229 SER C O 1
ATOM 5532 N N . SER C 1 230 ? 11.592 81.387 43.637 1.00 21.67 230 SER C N 1
ATOM 5533 C CA . SER C 1 230 ? 10.804 80.153 43.816 1.00 22.77 230 SER C CA 1
ATOM 5534 C C . SER C 1 230 ? 10.754 79.641 45.271 1.00 20.64 230 SER C C 1
ATOM 5535 O O . SER C 1 230 ? 9.823 78.943 45.671 1.00 23.46 230 SER C O 1
ATOM 5538 N N . LYS C 1 231 ? 11.725 79.972 46.065 1.00 14.88 231 LYS C N 1
ATOM 5539 C CA . LYS C 1 231 ? 11.728 79.527 47.452 1.00 16.16 231 LYS C CA 1
ATOM 5540 C C . LYS C 1 231 ? 10.915 80.439 48.353 1.00 13.12 231 LYS C C 1
ATOM 5541 O O . LYS C 1 231 ? 10.883 80.218 49.581 1.00 14.54 231 LYS C O 1
ATOM 5547 N N . ALA C 1 232 ? 10.335 81.500 47.794 1.00 13.32 232 ALA C N 1
ATOM 5548 C CA . ALA C 1 232 ? 9.634 82.503 48.644 1.00 11.47 232 ALA C CA 1
ATOM 5549 C C . ALA C 1 232 ? 8.213 82.590 48.102 1.00 12.48 232 ALA C C 1
ATOM 5550 O O . ALA C 1 232 ? 7.588 83.608 48.313 1.00 11.43 232 ALA C O 1
ATOM 5552 N N . ASP C 1 233 ? 7.723 81.554 47.374 1.00 8.90 233 ASP C N 1
ATOM 5553 C CA . ASP C 1 233 ? 6.387 81.710 46.758 1.00 11.97 233 ASP C CA 1
ATOM 5554 C C . ASP C 1 233 ? 5.188 81.851 47.679 1.00 10.75 233 ASP C C 1
ATOM 5555 O O . ASP C 1 233 ? 4.134 82.270 47.212 1.00 12.28 233 ASP C O 1
ATOM 5560 N N . MET C 1 234 ? 5.327 81.504 48.953 1.00 8.90 234 MET C N 1
ATOM 5561 C CA . MET C 1 234 ? 4.190 81.649 49.889 1.00 9.93 234 MET C CA 1
ATOM 5562 C C . MET C 1 234 ? 4.428 82.785 50.850 1.00 9.96 234 MET C C 1
ATOM 5563 O O . MET C 1 234 ? 3.672 82.955 51.818 1.00 12.19 234 MET C O 1
ATOM 5568 N N . ILE C 1 235 ? 5.465 83.605 50.587 1.00 9.78 235 ILE C N 1
ATOM 5569 C CA . ILE C 1 235 ? 5.596 84.878 51.309 1.00 7.99 235 ILE C CA 1
ATOM 5570 C C . ILE C 1 235 ? 4.888 85.881 50.428 1.00 9.89 235 ILE C C 1
ATOM 5571 O O . ILE C 1 235 ? 5.294 86.024 49.289 1.00 11.76 235 ILE C O 1
ATOM 5576 N N . ARG C 1 236 ? 3.814 86.530 50.927 1.00 8.58 236 ARG C N 1
ATOM 5577 C CA . ARG C 1 236 ? 3.021 87.463 50.086 1.00 8.65 236 ARG C CA 1
ATOM 5578 C C . ARG C 1 236 ? 2.669 88.704 50.864 1.00 6.74 236 ARG C C 1
ATOM 5579 O O . ARG C 1 236 ? 2.110 88.599 51.925 1.00 8.04 236 ARG C O 1
ATOM 5587 N N . GLY C 1 237 ? 2.974 89.874 50.279 1.00 8.21 237 GLY C N 1
ATOM 5588 C CA . GLY C 1 237 ? 2.592 91.155 50.829 1.00 7.80 237 GLY C CA 1
ATOM 5589 C C . GLY C 1 237 ? 3.361 91.507 52.091 1.00 9.98 237 GLY C C 1
ATOM 5590 O O . GLY C 1 237 ? 2.939 92.424 52.829 1.00 8.92 237 GLY C O 1
ATOM 5591 N N . GLN C 1 238 ? 4.525 90.877 52.290 1.00 8.52 238 GLN C N 1
ATOM 5592 C CA . GLN C 1 238 ? 5.355 91.126 53.463 1.00 10.33 238 GLN C CA 1
ATOM 5593 C C . GLN C 1 238 ? 6.476 92.092 53.119 1.00 9.72 238 GLN C C 1
ATOM 5594 O O . GLN C 1 238 ? 6.954 92.111 52.005 1.00 10.23 238 GLN C O 1
ATOM 5600 N N . THR C 1 239 ? 6.899 92.852 54.123 1.00 10.23 239 THR C N 1
ATOM 5601 C CA . THR C 1 239 ? 8.083 93.652 53.980 1.00 9.90 239 THR C CA 1
ATOM 5602 C C . THR C 1 239 ? 9.128 93.033 54.918 1.00 11.36 239 THR C C 1
ATOM 5603 O O . THR C 1 239 ? 8.931 93.024 56.167 1.00 11.62 239 THR C O 1
ATOM 5607 N N . ILE C 1 240 ? 10.214 92.538 54.333 1.00 10.06 240 ILE C N 1
ATOM 5608 C CA . ILE C 1 240 ? 11.279 91.931 55.152 1.00 10.93 240 ILE C CA 1
ATOM 5609 C C . ILE C 1 240 ? 12.326 92.975 55.531 1.00 9.61 240 ILE C C 1
ATOM 5610 O O . ILE C 1 240 ? 12.858 93.683 54.699 1.00 10.17 240 ILE C O 1
ATOM 5615 N N . ILE C 1 241 ? 12.579 93.087 56.832 1.00 9.13 241 ILE C N 1
ATOM 5616 C CA . ILE C 1 241 ? 13.484 94.169 57.307 1.00 9.20 241 ILE C CA 1
ATOM 5617 C C . ILE C 1 241 ? 14.919 93.618 57.386 1.00 8.79 241 ILE C C 1
ATOM 5618 O O . ILE C 1 241 ? 15.212 92.583 58.085 1.00 8.99 241 ILE C O 1
ATOM 5623 N N . VAL C 1 242 ? 15.808 94.331 56.706 1.00 8.16 242 VAL C N 1
ATOM 5624 C CA . VAL C 1 242 ? 17.243 93.984 56.624 1.00 9.70 242 VAL C CA 1
ATOM 5625 C C . VAL C 1 242 ? 17.994 95.147 57.246 1.00 8.58 242 VAL C C 1
ATOM 5626 O O . VAL C 1 242 ? 18.233 96.125 56.583 1.00 10.01 242 VAL C O 1
ATOM 5630 N N . ASP C 1 243 ? 18.347 95.037 58.531 1.00 7.91 243 ASP C N 1
ATOM 5631 C CA . ASP C 1 243 ? 18.938 96.196 59.214 1.00 7.42 243 ASP C CA 1
ATOM 5632 C C . ASP C 1 243 ? 19.884 95.806 60.303 1.00 9.20 243 ASP C C 1
ATOM 5633 O O . ASP C 1 243 ? 20.249 96.675 61.123 1.00 8.29 243 ASP C O 1
ATOM 5638 N N . GLY C 1 244 ? 20.302 94.541 60.341 1.00 8.15 244 GLY C N 1
ATOM 5639 C CA . GLY C 1 244 ? 21.321 94.139 61.367 1.00 10.05 244 GLY C CA 1
ATOM 5640 C C . GLY C 1 244 ? 20.756 94.144 62.773 1.00 9.45 244 GLY C C 1
ATOM 5641 O O . GLY C 1 244 ? 21.498 94.042 63.716 1.00 9.87 244 GLY C O 1
ATOM 5642 N N . GLY C 1 245 ? 19.423 94.213 62.900 1.00 8.03 245 GLY C N 1
ATOM 5643 C CA . GLY C 1 245 ? 18.766 94.364 64.184 1.00 7.78 245 GLY C CA 1
ATOM 5644 C C . GLY C 1 245 ? 18.617 95.787 64.727 1.00 8.96 245 GLY C C 1
ATOM 5645 O O . GLY C 1 245 ? 18.215 95.985 65.874 1.00 8.98 245 GLY C O 1
ATOM 5646 N N . ARG C 1 246 ? 19.004 96.779 63.935 1.00 8.02 246 ARG C N 1
ATOM 5647 C CA . ARG C 1 246 ? 18.979 98.151 64.412 1.00 8.44 246 ARG C CA 1
ATOM 5648 C C . ARG C 1 246 ? 17.630 98.586 64.987 1.00 8.68 246 ARG C C 1
ATOM 5649 O O . ARG C 1 246 ? 17.593 99.284 66.043 1.00 9.63 246 ARG C O 1
ATOM 5657 N N . SER C 1 247 ? 16.551 98.209 64.287 1.00 7.31 247 SER C N 1
ATOM 5658 C CA . SER C 1 247 ? 15.214 98.717 64.608 1.00 9.92 247 SER C CA 1
ATOM 5659 C C . SER C 1 247 ? 14.690 98.061 65.917 1.00 10.84 247 SER C C 1
ATOM 5660 O O . SER C 1 247 ? 13.634 98.475 66.420 1.00 10.09 247 SER C O 1
ATOM 5663 N N . LEU C 1 248 ? 15.407 97.041 66.424 1.00 7.91 248 LEU C N 1
ATOM 5664 C CA . LEU C 1 248 ? 14.911 96.354 67.639 1.00 9.67 248 LEU C CA 1
ATOM 5665 C C . LEU C 1 248 ? 15.135 97.203 68.850 1.00 9.38 248 LEU C C 1
ATOM 5666 O O . LEU C 1 248 ? 14.456 97.075 69.861 1.00 10.81 248 LEU C O 1
ATOM 5671 N N . LEU C 1 249 ? 16.138 98.034 68.785 1.00 10.14 249 LEU C N 1
ATOM 5672 C CA . LEU C 1 249 ? 16.554 98.694 70.016 1.00 12.60 249 LEU C CA 1
ATOM 5673 C C . LEU C 1 249 ? 15.644 99.848 70.362 1.00 16.62 249 LEU C C 1
ATOM 5674 O O . LEU C 1 249 ? 14.923 100.369 69.537 1.00 16.96 249 LEU C O 1
ATOM 5679 N N . VAL C 1 250 ? 15.705 100.255 71.621 1.00 17.88 250 VAL C N 1
ATOM 5680 C CA . VAL C 1 250 ? 15.300 101.630 71.947 1.00 21.53 250 VAL C CA 1
ATOM 5681 C C . VAL C 1 250 ? 16.533 102.583 72.284 1.00 23.21 250 VAL C C 1
ATOM 5682 O O . VAL C 1 250 ? 16.906 103.488 71.496 1.00 21.34 250 VAL C O 1
ATOM 5686 N N . LEU C 1 251 ? 17.096 102.352 73.493 1.00 26.16 251 LEU C N 1
ATOM 5687 C CA . LEU C 1 251 ? 18.278 102.887 74.216 1.00 26.75 251 LEU C CA 1
ATOM 5688 C C . LEU C 1 251 ? 18.133 103.411 75.659 1.00 28.96 251 LEU C C 1
ATOM 5689 O O . LEU C 1 251 ? 17.236 103.048 76.382 1.00 27.93 251 LEU C O 1
ATOM 5694 N N . ASN D 1 4 ? 32.781 68.814 58.947 1.00 26.15 4 ASN D N 1
ATOM 5695 C CA . ASN D 1 4 ? 31.550 69.383 58.316 1.00 25.11 4 ASN D CA 1
ATOM 5696 C C . ASN D 1 4 ? 30.619 69.964 59.351 1.00 22.11 4 ASN D C 1
ATOM 5697 O O . ASN D 1 4 ? 30.682 69.556 60.510 1.00 21.08 4 ASN D O 1
ATOM 5702 N N . LYS D 1 5 ? 29.752 70.900 58.924 1.00 17.54 5 LYS D N 1
ATOM 5703 C CA . LYS D 1 5 ? 28.924 71.602 59.923 1.00 15.34 5 LYS D CA 1
ATOM 5704 C C . LYS D 1 5 ? 27.799 70.666 60.444 1.00 14.87 5 LYS D C 1
ATOM 5705 O O . LYS D 1 5 ? 27.484 69.628 59.783 1.00 16.78 5 LYS D O 1
ATOM 5711 N N . CYS D 1 6 ? 27.234 71.001 61.599 1.00 13.96 6 CYS D N 1
ATOM 5712 C CA . CYS D 1 6 ? 26.236 70.123 62.199 1.00 13.92 6 CYS D CA 1
ATOM 5713 C C . CYS D 1 6 ? 25.028 70.983 62.537 1.00 12.91 6 CYS D C 1
ATOM 5714 O O . CYS D 1 6 ? 25.189 72.150 62.902 1.00 11.92 6 CYS D O 1
ATOM 5717 N N . ALA D 1 7 ? 23.832 70.400 62.371 1.00 13.56 7 ALA D N 1
ATOM 5718 C CA . ALA D 1 7 ? 22.582 71.133 62.659 1.00 10.78 7 ALA D CA 1
ATOM 5719 C C . ALA D 1 7 ? 21.759 70.282 63.608 1.00 10.48 7 ALA D C 1
ATOM 5720 O O . ALA D 1 7 ? 21.653 69.052 63.399 1.00 12.68 7 ALA D O 1
ATOM 5722 N N . LEU D 1 8 ? 21.064 70.921 64.552 1.00 9.32 8 LEU D N 1
ATOM 5723 C CA . LEU D 1 8 ? 20.093 70.234 65.412 1.00 8.60 8 LEU D CA 1
ATOM 5724 C C . LEU D 1 8 ? 18.765 70.838 65.030 1.00 10.10 8 LEU D C 1
ATOM 5725 O O . LEU D 1 8 ? 18.710 72.082 64.917 1.00 10.34 8 LEU D O 1
ATOM 5730 N N . VAL D 1 9 ? 17.717 70.005 64.918 1.00 10.45 9 VAL D N 1
ATOM 5731 C CA . VAL D 1 9 ? 16.324 70.470 64.776 1.00 8.97 9 VAL D CA 1
ATOM 5732 C C . VAL D 1 9 ? 15.549 69.780 65.893 1.00 9.66 9 VAL D C 1
ATOM 5733 O O . VAL D 1 9 ? 15.516 68.532 65.909 1.00 11.65 9 VAL D O 1
ATOM 5737 N N . THR D 1 10 ? 14.959 70.542 66.830 1.00 8.94 10 THR D N 1
ATOM 5738 C CA . THR D 1 10 ? 14.156 69.908 67.879 1.00 8.42 10 THR D CA 1
ATOM 5739 C C . THR D 1 10 ? 12.851 69.435 67.269 1.00 9.76 10 THR D C 1
ATOM 5740 O O . THR D 1 10 ? 12.305 70.044 66.338 1.00 9.53 10 THR D O 1
ATOM 5744 N N . GLY D 1 11 ? 12.352 68.287 67.733 1.00 8.65 11 GLY D N 1
ATOM 5745 C CA . GLY D 1 11 ? 11.055 67.769 67.184 1.00 8.33 11 GLY D CA 1
ATOM 5746 C C . GLY D 1 11 ? 11.146 67.416 65.695 1.00 10.05 11 GLY D C 1
ATOM 5747 O O . GLY D 1 11 ? 10.319 67.899 64.886 1.00 9.78 11 GLY D O 1
ATOM 5748 N N . SER D 1 12 ? 12.148 66.574 65.315 1.00 10.32 12 SER D N 1
ATOM 5749 C CA . SER D 1 12 ? 12.407 66.348 63.906 1.00 9.91 12 SER D CA 1
ATOM 5750 C C . SER D 1 12 ? 12.102 64.901 63.539 1.00 12.83 12 SER D C 1
ATOM 5751 O O . SER D 1 12 ? 12.602 64.389 62.513 1.00 13.29 12 SER D O 1
ATOM 5754 N N . SER D 1 13 ? 11.265 64.232 64.342 1.00 12.31 13 SER D N 1
ATOM 5755 C CA . SER D 1 13 ? 10.831 62.857 63.965 1.00 12.83 13 SER D CA 1
ATOM 5756 C C . SER D 1 13 ? 9.786 62.919 62.869 1.00 14.18 13 SER D C 1
ATOM 5757 O O . SER D 1 13 ? 9.596 61.968 62.120 1.00 13.15 13 SER D O 1
ATOM 5760 N N . ARG D 1 14 ? 9.051 64.054 62.759 1.00 11.53 14 ARG D N 1
ATOM 5761 C CA . ARG D 1 14 ? 8.080 64.146 61.657 1.00 10.84 14 ARG D CA 1
ATOM 5762 C C . ARG D 1 14 ? 7.820 65.633 61.328 1.00 10.85 14 ARG D C 1
ATOM 5763 O O . ARG D 1 14 ? 8.399 66.489 62.001 1.00 10.23 14 ARG D O 1
ATOM 5771 N N . GLY D 1 15 ? 6.951 65.874 60.331 1.0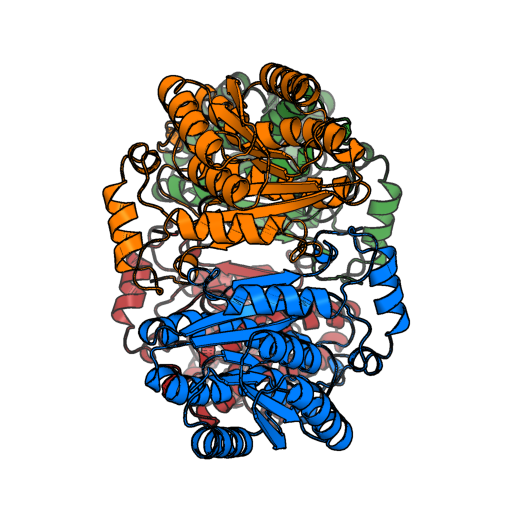0 10.27 15 GLY D N 1
ATOM 5772 C CA . GLY D 1 15 ? 6.369 67.243 60.110 1.00 9.63 15 GLY D CA 1
ATOM 5773 C C . GLY D 1 15 ? 7.457 68.213 59.609 1.00 9.99 15 GLY D C 1
ATOM 5774 O O . GLY D 1 15 ? 8.402 67.822 58.875 1.00 9.93 15 GLY D O 1
ATOM 5775 N N . VAL D 1 16 ? 7.328 69.498 59.976 1.00 8.71 16 VAL D N 1
ATOM 5776 C CA . VAL D 1 16 ? 8.267 70.515 59.508 1.00 9.47 16 VAL D CA 1
ATOM 5777 C C . VAL D 1 16 ? 9.680 70.163 59.963 1.00 9.31 16 VAL D C 1
ATOM 5778 O O . VAL D 1 16 ? 10.635 70.356 59.199 1.00 10.23 16 VAL D O 1
ATOM 5782 N N . GLY D 1 17 ? 9.835 69.712 61.227 1.00 8.96 17 GLY D N 1
ATOM 5783 C CA . GLY D 1 17 ? 11.193 69.513 61.717 1.00 8.71 17 GLY D CA 1
ATOM 5784 C C . GLY D 1 17 ? 11.890 68.423 60.942 1.00 8.96 17 GLY D C 1
ATOM 5785 O O . GLY D 1 17 ? 13.119 68.509 60.670 1.00 9.24 17 GLY D O 1
ATOM 5786 N N . LYS D 1 18 ? 11.173 67.339 60.678 1.00 10.32 18 LYS D N 1
ATOM 5787 C CA . LYS D 1 18 ? 11.769 66.247 59.867 1.00 10.61 18 LYS D CA 1
ATOM 5788 C C . LYS D 1 18 ? 12.212 66.773 58.486 1.00 11.54 18 LYS D C 1
ATOM 5789 O O . LYS D 1 18 ? 13.324 66.513 58.022 1.00 11.84 18 LYS D O 1
ATOM 5795 N N . ALA D 1 19 ? 11.343 67.518 57.828 1.00 10.25 19 ALA D N 1
ATOM 5796 C CA . ALA D 1 19 ? 11.713 68.071 56.549 1.00 10.32 19 ALA D CA 1
ATOM 5797 C C . ALA D 1 19 ? 12.868 69.078 56.624 1.00 10.25 19 ALA D C 1
ATOM 5798 O O . ALA D 1 19 ? 13.702 69.149 55.699 1.00 10.63 19 ALA D O 1
ATOM 5800 N N . ALA D 1 20 ? 12.936 69.903 57.677 1.00 9.90 20 ALA D N 1
ATOM 5801 C CA . ALA D 1 20 ? 14.077 70.853 57.818 1.00 10.84 20 ALA D CA 1
ATOM 5802 C C . ALA D 1 20 ? 15.374 70.029 57.937 1.00 11.59 20 ALA D C 1
ATOM 5803 O O . ALA D 1 20 ? 16.397 70.365 57.356 1.00 10.62 20 ALA D O 1
ATOM 5805 N N . ALA D 1 21 ? 15.322 68.964 58.728 1.00 11.89 21 ALA D N 1
ATOM 5806 C CA . ALA D 1 21 ? 16.540 68.173 58.992 1.00 10.65 21 ALA D CA 1
ATOM 5807 C C . ALA D 1 21 ? 16.995 67.543 57.651 1.00 11.74 21 ALA D C 1
ATOM 5808 O O . ALA D 1 21 ? 18.205 67.571 57.319 1.00 12.54 21 ALA D O 1
ATOM 5810 N N . ILE D 1 22 ? 16.052 66.994 56.895 1.00 11.20 22 ILE D N 1
ATOM 5811 C CA . ILE D 1 22 ? 16.357 66.405 55.580 1.00 12.42 22 ILE D CA 1
ATOM 5812 C C . ILE D 1 22 ? 16.930 67.467 54.629 1.00 13.88 22 ILE D C 1
ATOM 5813 O O . ILE D 1 22 ? 17.951 67.209 53.986 1.00 13.43 22 ILE D O 1
ATOM 5818 N N . ARG D 1 23 ? 16.317 68.675 54.582 1.00 10.89 23 ARG D N 1
ATOM 5819 C CA . ARG D 1 23 ? 16.878 69.692 53.724 1.00 12.02 23 ARG D CA 1
ATOM 5820 C C . ARG D 1 23 ? 18.336 70.058 54.098 1.00 12.53 23 ARG D C 1
ATOM 5821 O O . ARG D 1 23 ? 19.191 70.283 53.190 1.00 13.66 23 ARG D O 1
ATOM 5829 N N . LEU D 1 24 ? 18.629 70.175 55.405 1.00 12.10 24 LEU D N 1
ATOM 5830 C CA . LEU D 1 24 ? 19.986 70.536 55.887 1.00 11.71 24 LEU D CA 1
ATOM 5831 C C . LEU D 1 24 ? 20.967 69.428 55.523 1.00 13.34 24 LEU D C 1
ATOM 5832 O O . LEU D 1 24 ? 22.127 69.707 55.098 1.00 13.71 24 LEU D O 1
ATOM 5837 N N . ALA D 1 25 ? 20.503 68.180 55.643 1.00 13.77 25 ALA D N 1
ATOM 5838 C CA . ALA D 1 25 ? 21.361 67.012 55.251 1.00 13.76 25 ALA D CA 1
ATOM 5839 C C . ALA D 1 25 ? 21.682 67.053 53.751 1.00 15.90 25 ALA D C 1
ATOM 5840 O O . ALA D 1 25 ? 22.820 66.763 53.342 1.00 14.98 25 ALA D O 1
ATOM 5842 N N . GLU D 1 26 ? 20.681 67.408 52.933 1.00 16.02 26 GLU D N 1
ATOM 5843 C CA . GLU D 1 26 ? 20.865 67.556 51.489 1.00 17.89 26 GLU D CA 1
ATOM 5844 C C . GLU D 1 26 ? 21.926 68.620 51.242 1.00 19.35 26 GLU D C 1
ATOM 5845 O O . GLU D 1 26 ? 22.681 68.504 50.255 1.00 19.44 26 GLU D O 1
ATOM 5851 N N . ASN D 1 27 ? 21.978 69.631 52.118 1.00 17.32 27 ASN D N 1
ATOM 5852 C CA . ASN D 1 27 ? 23.027 70.680 52.085 1.00 19.72 27 ASN D CA 1
ATOM 5853 C C . ASN D 1 27 ? 24.384 70.328 52.703 1.00 18.14 27 ASN D C 1
ATOM 5854 O O . ASN D 1 27 ? 25.229 71.194 52.782 1.00 19.50 27 ASN D O 1
ATOM 5859 N N . GLY D 1 28 ? 24.569 69.074 53.155 1.00 18.63 28 GLY D N 1
ATOM 5860 C CA . GLY D 1 28 ? 25.836 68.585 53.739 1.00 17.84 28 GLY D CA 1
ATOM 5861 C C . GLY D 1 28 ? 26.002 68.681 55.231 1.00 18.31 28 GLY D C 1
ATOM 5862 O O . GLY D 1 28 ? 27.114 68.419 55.772 1.00 18.33 28 GLY D O 1
ATOM 5863 N N . TYR D 1 29 ? 24.922 69.042 55.968 1.00 15.52 29 TYR D N 1
ATOM 5864 C CA . TYR D 1 29 ? 25.078 69.165 57.405 1.00 13.26 29 TYR D CA 1
ATOM 5865 C C . TYR D 1 29 ? 24.900 67.774 58.010 1.00 12.27 29 TYR D C 1
ATOM 5866 O O . TYR D 1 29 ? 24.011 67.011 57.586 1.00 13.85 29 TYR D O 1
ATOM 5875 N N . ASN D 1 30 ? 25.776 67.431 58.948 1.00 11.36 30 ASN D N 1
ATOM 5876 C CA . ASN D 1 30 ? 25.483 66.294 59.869 1.00 11.23 30 ASN D CA 1
ATOM 5877 C C . ASN D 1 30 ? 24.282 66.725 60.719 1.00 11.85 30 ASN D C 1
ATOM 5878 O O . ASN D 1 30 ? 24.126 67.932 60.985 1.00 13.43 30 ASN D O 1
ATOM 5883 N N . ILE D 1 31 ? 23.474 65.788 61.175 1.00 12.84 31 ILE D N 1
ATOM 5884 C CA . ILE D 1 31 ? 22.167 66.163 61.764 1.00 12.31 31 ILE D CA 1
ATOM 5885 C C . ILE D 1 31 ? 21.980 65.576 63.156 1.00 13.18 31 ILE D C 1
ATOM 5886 O O . ILE D 1 31 ? 22.330 64.417 63.390 1.00 12.33 31 ILE D O 1
ATOM 5891 N N . VAL D 1 32 ? 21.399 66.359 64.088 1.00 11.05 32 VAL D N 1
ATOM 5892 C CA . VAL D 1 32 ? 20.888 65.789 65.318 1.00 11.07 32 VAL D CA 1
ATOM 5893 C C . VAL D 1 32 ? 19.384 65.794 65.200 1.00 13.21 32 VAL D C 1
ATOM 5894 O O . VAL D 1 32 ? 18.779 66.838 65.123 1.00 11.60 32 VAL D O 1
ATOM 5898 N N . ILE D 1 33 ? 18.795 64.607 65.227 1.00 11.01 33 ILE D N 1
ATOM 5899 C CA . ILE D 1 33 ? 17.321 64.405 65.249 1.00 11.27 33 ILE D CA 1
ATOM 5900 C C . ILE D 1 33 ? 16.923 64.344 66.742 1.00 12.54 33 ILE D C 1
ATOM 5901 O O . ILE D 1 33 ? 17.621 63.743 67.577 1.00 13.24 33 ILE D O 1
ATOM 5906 N N . ASN D 1 34 ? 15.783 64.939 67.101 1.00 11.66 34 ASN D N 1
ATOM 5907 C CA . ASN D 1 34 ? 15.355 65.024 68.474 1.00 10.85 34 ASN D CA 1
ATOM 5908 C C . ASN D 1 34 ? 13.830 64.667 68.446 1.00 11.75 34 ASN D C 1
ATOM 5909 O O . ASN D 1 34 ? 13.053 65.087 67.518 1.00 12.21 34 ASN D O 1
ATOM 5914 N N . TYR D 1 35 ? 13.443 63.878 69.433 1.00 11.71 35 TYR D N 1
ATOM 5915 C CA . TYR D 1 35 ? 12.027 63.571 69.659 1.00 10.78 35 TYR D CA 1
ATOM 5916 C C . TYR D 1 35 ? 11.763 63.382 71.185 1.00 11.43 35 TYR D C 1
ATOM 5917 O O . TYR D 1 35 ? 12.693 63.335 71.986 1.00 11.88 35 TYR D O 1
ATOM 5926 N N . ALA D 1 36 ? 10.476 63.260 71.557 1.00 11.41 36 ALA D N 1
ATOM 5927 C CA . ALA D 1 36 ? 10.116 63.006 72.945 1.00 12.49 36 ALA D CA 1
ATOM 5928 C C . ALA D 1 36 ? 9.584 61.592 73.126 1.00 13.01 36 ALA D C 1
ATOM 5929 O O . ALA D 1 36 ? 9.946 60.913 74.117 1.00 12.98 36 ALA D O 1
ATOM 5931 N N . ARG D 1 37 ? 8.717 61.165 72.210 1.00 13.35 37 ARG D N 1
ATOM 5932 C CA . ARG D 1 37 ? 8.126 59.811 72.283 1.00 13.80 37 ARG D CA 1
ATOM 5933 C C . ARG D 1 37 ? 8.135 58.988 70.983 1.00 13.11 37 ARG D C 1
ATOM 5934 O O . ARG D 1 37 ? 8.094 57.751 71.068 1.00 13.40 37 ARG D O 1
ATOM 5942 N N . SER D 1 38 ? 8.162 59.643 69.818 1.00 10.57 38 SER D N 1
ATOM 5943 C CA . SER D 1 38 ? 7.990 58.971 68.505 1.00 11.45 38 SER D CA 1
ATOM 5944 C C . SER D 1 38 ? 9.319 58.391 68.034 1.00 11.89 38 SER D C 1
ATOM 5945 O O . SER D 1 38 ? 9.865 58.787 66.992 1.00 13.42 38 SER D O 1
ATOM 5948 N N . LYS D 1 39 ? 9.787 57.368 68.763 1.00 12.72 39 LYS D N 1
ATOM 5949 C CA . LYS D 1 39 ? 11.133 56.813 68.518 1.00 11.32 39 LYS D CA 1
ATOM 5950 C C . LYS D 1 39 ? 11.202 56.149 67.164 1.00 13.32 39 LYS D C 1
ATOM 5951 O O . LYS D 1 39 ? 12.189 56.322 66.437 1.00 13.62 39 LYS D O 1
ATOM 5957 N N . LYS D 1 40 ? 10.151 55.406 66.795 1.00 14.55 40 LYS D N 1
ATOM 5958 C CA . LYS D 1 40 ? 10.187 54.697 65.524 1.00 14.75 40 LYS D CA 1
ATOM 5959 C C . LYS D 1 40 ? 10.350 55.668 64.391 1.00 16.13 40 LYS D C 1
ATOM 5960 O O . LYS D 1 40 ? 11.203 55.472 63.489 1.00 15.82 40 LYS D O 1
ATOM 5966 N N . ALA D 1 41 ? 9.562 56.741 64.443 1.00 12.75 41 ALA D N 1
ATOM 5967 C CA . ALA D 1 41 ? 9.630 57.758 63.374 1.00 12.88 41 ALA D CA 1
ATOM 5968 C C . ALA D 1 41 ? 11.019 58.448 63.357 1.00 11.98 41 ALA D C 1
ATOM 5969 O O . ALA D 1 41 ? 11.538 58.766 62.266 1.00 12.40 41 ALA D O 1
ATOM 5971 N N . ALA D 1 42 ? 11.574 58.735 64.525 1.00 9.90 42 ALA D N 1
ATOM 5972 C CA . ALA D 1 42 ? 12.892 59.385 64.613 1.00 11.46 42 ALA D CA 1
ATOM 5973 C C . ALA D 1 42 ? 13.980 58.500 63.976 1.00 12.92 42 ALA D C 1
ATOM 5974 O O . ALA D 1 42 ? 14.877 58.959 63.244 1.00 12.06 42 ALA D O 1
ATOM 5976 N N . LEU D 1 43 ? 13.879 57.197 64.236 1.00 13.34 43 LEU D N 1
ATOM 5977 C CA . LEU D 1 43 ? 14.919 56.266 63.659 1.00 15.11 43 LEU D CA 1
ATOM 5978 C C . LEU D 1 43 ? 14.762 56.089 62.152 1.00 15.54 43 LEU D C 1
ATOM 5979 O O . LEU D 1 43 ? 15.772 55.961 61.440 1.00 15.45 43 LEU D O 1
ATOM 5984 N N . GLU D 1 44 ? 13.516 56.068 61.674 1.00 16.20 44 GLU D N 1
ATOM 5985 C CA . GLU D 1 44 ? 13.245 56.055 60.257 1.00 17.35 44 GLU D CA 1
ATOM 5986 C C . GLU D 1 44 ? 13.790 57.304 59.552 1.00 16.58 44 GLU D C 1
ATOM 5987 O O . GLU D 1 44 ? 14.387 57.237 58.483 1.00 16.51 44 GLU D O 1
ATOM 5993 N N . THR D 1 45 ? 13.522 58.444 60.147 1.00 13.73 45 THR D N 1
ATOM 5994 C CA . THR D 1 45 ? 14.086 59.704 59.671 1.00 13.24 45 THR D CA 1
ATOM 5995 C C . THR D 1 45 ? 15.638 59.641 59.664 1.00 13.56 45 THR D C 1
ATOM 5996 O O . THR D 1 45 ? 16.247 60.055 58.686 1.00 14.69 45 THR D O 1
ATOM 6000 N N . ALA D 1 46 ? 16.259 59.172 60.726 1.00 14.07 46 ALA D N 1
ATOM 6001 C CA . ALA D 1 46 ? 17.751 59.077 60.796 1.00 14.71 46 ALA D CA 1
ATOM 6002 C C . ALA D 1 46 ? 18.253 58.183 59.646 1.00 15.57 46 ALA D C 1
ATOM 6003 O O . ALA D 1 46 ? 19.257 58.505 58.978 1.00 15.88 46 ALA D O 1
ATOM 6005 N N . GLU D 1 47 ? 17.547 57.091 59.401 1.00 16.45 47 GLU D N 1
ATOM 6006 C CA . GLU D 1 47 ? 17.960 56.174 58.304 1.00 19.70 47 GLU D CA 1
ATOM 6007 C C . GLU D 1 47 ? 17.920 56.827 56.907 1.00 20.02 47 GLU D C 1
ATOM 6008 O O . GLU D 1 47 ? 18.856 56.672 56.093 1.00 19.90 47 GLU D O 1
ATOM 6014 N N . GLU D 1 48 ? 16.836 57.550 56.634 1.00 18.29 48 GLU D N 1
ATOM 6015 C CA . GLU D 1 48 ? 16.678 58.299 55.414 1.00 19.78 48 GLU D CA 1
ATOM 6016 C C . GLU D 1 48 ? 17.800 59.321 55.307 1.00 18.86 48 GLU D C 1
ATOM 6017 O O . GLU D 1 48 ? 18.438 59.463 54.263 1.00 20.15 48 GLU D O 1
ATOM 6023 N N . ILE D 1 49 ? 18.102 60.008 56.387 1.00 16.13 49 ILE D N 1
ATOM 6024 C CA . ILE D 1 49 ? 19.145 61.047 56.303 1.00 18.06 49 ILE D CA 1
ATOM 6025 C C . ILE D 1 49 ? 20.563 60.441 56.131 1.00 19.08 49 ILE D C 1
ATOM 6026 O O . ILE D 1 49 ? 21.362 60.951 55.349 1.00 17.88 49 ILE D O 1
ATOM 6031 N N . GLU D 1 50 ? 20.854 59.320 56.793 1.00 18.29 50 GLU D N 1
ATOM 6032 C CA . GLU D 1 50 ? 22.172 58.708 56.537 1.00 18.46 50 GLU D CA 1
ATOM 6033 C C . GLU D 1 50 ? 22.349 58.290 55.066 1.00 18.34 50 GLU D C 1
ATOM 6034 O O . GLU D 1 50 ? 23.468 58.303 54.555 1.00 19.02 50 GLU D O 1
ATOM 6040 N N . LYS D 1 51 ? 21.284 57.941 54.367 1.00 18.72 51 LYS D N 1
ATOM 6041 C CA . LYS D 1 51 ? 21.362 57.666 52.912 1.00 20.74 51 LYS D CA 1
ATOM 6042 C C . LYS D 1 51 ? 21.931 58.822 52.089 1.00 21.82 51 LYS D C 1
ATOM 6043 O O . LYS D 1 51 ? 22.466 58.603 50.966 1.00 20.89 51 LYS D O 1
ATOM 6049 N N . LEU D 1 52 ? 21.814 60.045 52.633 1.00 19.41 52 LEU D N 1
ATOM 6050 C CA . LEU D 1 52 ? 22.292 61.243 51.945 1.00 19.70 52 LEU D CA 1
ATOM 6051 C C . LEU D 1 52 ? 23.783 61.475 52.174 1.00 20.38 52 LEU D C 1
ATOM 6052 O O . LEU D 1 52 ? 24.318 62.474 51.713 1.00 21.33 52 LEU D O 1
ATOM 6057 N N . GLY D 1 53 ? 24.415 60.617 52.981 1.00 19.75 53 GLY D N 1
ATOM 6058 C CA . GLY D 1 53 ? 25.814 60.647 53.154 1.00 18.63 53 GLY D CA 1
ATOM 6059 C C . GLY D 1 53 ? 26.330 61.516 54.251 1.00 19.04 53 GLY D C 1
ATOM 6060 O O . GLY D 1 53 ? 27.524 61.855 54.250 1.00 20.24 53 GLY D O 1
ATOM 6061 N N . VAL D 1 54 ? 25.477 61.913 55.206 1.00 16.35 54 VAL D N 1
ATOM 6062 C CA . VAL D 1 54 ? 25.952 62.684 56.356 1.00 14.76 54 VAL D CA 1
ATOM 6063 C C . VAL D 1 54 ? 25.776 61.791 57.599 1.00 15.03 54 VAL D C 1
ATOM 6064 O O . VAL D 1 54 ? 25.098 60.752 57.503 1.00 15.68 54 VAL D O 1
ATOM 6068 N N . LYS D 1 55 ? 26.360 62.177 58.733 1.00 13.35 55 LYS D N 1
ATOM 6069 C CA . LYS D 1 55 ? 26.193 61.464 59.996 1.00 15.46 55 LYS D CA 1
ATOM 6070 C C . LYS D 1 55 ? 24.968 61.966 60.700 1.00 16.79 55 LYS D C 1
ATOM 6071 O O . LYS D 1 55 ? 24.639 63.108 60.542 1.00 17.05 55 LYS D O 1
ATOM 6077 N N . VAL D 1 56 ? 24.343 61.097 61.479 1.00 15.88 56 VAL D N 1
ATOM 6078 C CA . VAL D 1 56 ? 23.158 61.488 62.262 1.00 16.07 56 VAL D CA 1
ATOM 6079 C C . VAL D 1 56 ? 23.279 60.999 63.676 1.00 18.49 56 VAL D C 1
ATOM 6080 O O . VAL D 1 56 ? 23.645 59.817 63.925 1.00 19.30 56 VAL D O 1
ATOM 6084 N N . LEU D 1 57 ? 22.935 61.858 64.631 1.00 15.13 57 LEU D N 1
ATOM 6085 C CA . LEU D 1 57 ? 22.800 61.473 66.010 1.00 13.81 57 LEU D CA 1
ATOM 6086 C C . LEU D 1 57 ? 21.301 61.604 66.384 1.00 15.05 57 LEU D C 1
ATOM 6087 O O . LEU D 1 57 ? 20.695 62.659 66.095 1.00 14.75 57 LEU D O 1
ATOM 6092 N N . VAL D 1 58 ? 20.726 60.583 67.027 1.00 14.01 58 VAL D N 1
ATOM 6093 C CA . VAL D 1 58 ? 19.330 60.668 67.495 1.00 14.27 58 VAL D CA 1
ATOM 6094 C C . VAL D 1 58 ? 19.304 60.854 68.984 1.00 15.76 58 VAL D C 1
ATOM 6095 O O . VAL D 1 58 ? 19.926 60.059 69.765 1.00 14.13 58 VAL D O 1
ATOM 6099 N N . VAL D 1 59 ? 18.583 61.873 69.455 1.00 13.02 59 VAL D N 1
ATOM 6100 C CA . VAL D 1 59 ? 18.559 62.097 70.891 1.00 13.69 59 VAL D CA 1
ATOM 6101 C C . VAL D 1 59 ? 17.128 62.199 71.374 1.00 14.54 59 VAL D C 1
ATOM 6102 O O . VAL D 1 59 ? 16.423 63.085 70.948 1.00 13.39 59 VAL D O 1
ATOM 6106 N N . LYS D 1 60 ? 16.726 61.314 72.308 1.00 11.57 60 LYS D N 1
ATOM 6107 C CA . LYS D 1 60 ? 15.465 61.497 72.976 1.00 11.96 60 LYS D CA 1
ATOM 6108 C C . LYS D 1 60 ? 15.575 62.547 74.075 1.00 12.70 60 LYS D C 1
ATOM 6109 O O . LYS D 1 60 ? 16.370 62.403 75.064 1.00 12.40 60 LYS D O 1
ATOM 6115 N N . ALA D 1 61 ? 14.809 63.643 73.948 1.00 13.04 61 ALA D N 1
ATOM 6116 C CA . ALA D 1 61 ? 14.895 64.637 74.958 1.00 13.33 61 ALA D CA 1
ATOM 6117 C C . ALA D 1 61 ? 13.662 65.491 74.927 1.00 14.20 61 ALA D C 1
ATOM 6118 O O . ALA D 1 61 ? 13.386 66.147 73.924 1.00 13.36 61 ALA D O 1
ATOM 6120 N N . ASN D 1 62 ? 12.877 65.427 75.989 1.00 12.92 62 ASN D N 1
ATOM 6121 C CA . ASN D 1 62 ? 11.741 66.316 76.077 1.00 12.23 62 ASN D CA 1
ATOM 6122 C C . ASN D 1 62 ? 12.204 67.721 76.338 1.00 12.60 62 ASN D C 1
ATOM 6123 O O . ASN D 1 62 ? 12.703 67.995 77.412 1.00 13.58 62 ASN D O 1
ATOM 6128 N N . VAL D 1 63 ? 12.051 68.640 75.368 1.00 11.09 63 VAL D N 1
ATOM 6129 C CA . VAL D 1 63 ? 12.658 69.950 75.501 1.00 11.22 63 VAL D CA 1
ATOM 6130 C C . VAL D 1 63 ? 11.961 70.864 76.531 1.00 11.90 63 VAL D C 1
ATOM 6131 O O . VAL D 1 63 ? 12.436 72.004 76.758 1.00 12.20 63 VAL D O 1
ATOM 6135 N N . GLY D 1 64 ? 10.865 70.381 77.099 1.00 13.68 64 GLY D N 1
ATOM 6136 C CA . GLY D 1 64 ? 10.160 71.084 78.210 1.00 13.83 64 GLY D CA 1
ATOM 6137 C C . GLY D 1 64 ? 10.950 71.034 79.499 1.00 16.17 64 GLY D C 1
ATOM 6138 O O . GLY D 1 64 ? 10.581 71.730 80.471 1.00 16.48 64 GLY D O 1
ATOM 6139 N N . GLN D 1 65 ? 12.029 70.228 79.521 1.00 15.27 65 GLN D N 1
ATOM 6140 C CA . GLN D 1 65 ? 12.875 70.063 80.702 1.00 16.92 65 GLN D CA 1
ATOM 6141 C C . GLN D 1 65 ? 14.307 70.484 80.478 1.00 16.33 65 GLN D C 1
ATOM 6142 O O . GLN D 1 65 ? 15.071 69.815 79.733 1.00 16.59 65 GLN D O 1
ATOM 6148 N N . PRO D 1 66 ? 14.706 71.587 81.105 1.00 16.73 66 PRO D N 1
ATOM 6149 C CA . PRO D 1 66 ? 16.050 72.059 80.900 1.00 16.37 66 PRO D CA 1
ATOM 6150 C C . PRO D 1 66 ? 17.127 71.012 81.173 1.00 17.23 66 PRO D C 1
ATOM 6151 O O . PRO D 1 66 ? 18.137 71.021 80.508 1.00 17.04 66 PRO D O 1
ATOM 6155 N N . ALA D 1 67 ? 16.892 70.101 82.108 1.00 18.13 67 ALA D N 1
ATOM 6156 C CA . ALA D 1 67 ? 17.919 69.111 82.399 1.00 19.61 67 ALA D CA 1
ATOM 6157 C C . ALA D 1 67 ? 18.092 68.203 81.195 1.00 19.44 67 ALA D C 1
ATOM 6158 O O . ALA D 1 67 ? 19.225 67.839 80.858 1.00 18.97 67 ALA D O 1
ATOM 6160 N N . LYS D 1 68 ? 16.990 67.851 80.529 1.00 17.09 68 LYS D N 1
ATOM 6161 C CA . LYS D 1 68 ? 17.075 66.984 79.320 1.00 15.75 68 LYS D CA 1
ATOM 6162 C C . LYS D 1 68 ? 17.743 67.728 78.169 1.00 14.70 68 LYS D C 1
ATOM 6163 O O . LYS D 1 68 ? 18.498 67.144 77.345 1.00 13.71 68 LYS D O 1
ATOM 6169 N N . ILE D 1 69 ? 17.442 69.021 78.078 1.00 14.34 69 ILE D N 1
ATOM 6170 C CA . ILE D 1 69 ? 18.177 69.881 77.124 1.00 14.36 69 ILE D CA 1
ATOM 6171 C C . ILE D 1 69 ? 19.715 69.828 77.330 1.00 14.88 69 ILE D C 1
ATOM 6172 O O . ILE D 1 69 ? 20.492 69.599 76.372 1.00 13.23 69 ILE D O 1
ATOM 6177 N N . LYS D 1 70 ? 20.139 70.049 78.563 1.00 16.34 70 LYS D N 1
ATOM 6178 C CA . LYS D 1 70 ? 21.547 70.031 78.839 1.00 19.49 70 LYS D CA 1
ATOM 6179 C C . LYS D 1 70 ? 22.157 68.671 78.466 1.00 18.23 70 LYS D C 1
ATOM 6180 O O . LYS D 1 70 ? 23.199 68.643 77.840 1.00 19.17 70 LYS D O 1
ATOM 6186 N N . GLU D 1 71 ? 21.500 67.587 78.849 1.00 18.75 71 GLU D N 1
ATOM 6187 C CA . GLU D 1 71 ? 21.953 66.219 78.438 1.00 20.10 71 GLU D CA 1
ATOM 6188 C C . GLU D 1 71 ? 22.094 66.062 76.937 1.00 18.71 71 GLU D C 1
ATOM 6189 O O . GLU D 1 71 ? 23.082 65.545 76.469 1.00 16.63 71 GLU D O 1
ATOM 6195 N N . MET D 1 72 ? 21.077 66.508 76.172 1.00 15.49 72 MET D N 1
ATOM 6196 C CA . MET D 1 72 ? 21.146 66.422 74.737 1.00 15.03 72 MET D CA 1
ATOM 6197 C C . MET D 1 72 ? 22.347 67.220 74.191 1.00 15.05 72 MET D C 1
ATOM 6198 O O . MET D 1 72 ? 23.097 66.722 73.354 1.00 15.62 72 MET D O 1
ATOM 6203 N N . PHE D 1 73 ? 22.591 68.440 74.671 1.00 14.93 73 PHE D N 1
ATOM 6204 C CA . PHE D 1 73 ? 23.753 69.178 74.083 1.00 14.63 73 PHE D CA 1
ATOM 6205 C C . PHE D 1 73 ? 25.125 68.585 74.520 1.00 16.27 73 PHE D C 1
ATOM 6206 O O . PHE D 1 73 ? 26.112 68.676 73.792 1.00 17.29 73 PHE D O 1
ATOM 6214 N N . GLN D 1 74 ? 25.142 67.969 75.696 1.00 17.17 74 GLN D N 1
ATOM 6215 C CA . GLN D 1 74 ? 26.347 67.221 76.114 1.00 20.09 74 GLN D CA 1
ATOM 6216 C C . GLN D 1 74 ? 26.603 66.084 75.082 1.00 19.35 74 GLN D C 1
ATOM 6217 O O . GLN D 1 74 ? 27.759 65.879 74.647 1.00 20.81 74 GLN D O 1
ATOM 6223 N N . GLN D 1 75 ? 25.575 65.337 74.675 1.00 18.67 75 GLN D N 1
ATOM 6224 C CA . GLN D 1 75 ? 25.775 64.309 73.636 1.00 18.25 75 GLN D CA 1
ATOM 6225 C C . GLN D 1 75 ? 26.224 64.859 72.307 1.00 18.02 75 GLN D C 1
ATOM 6226 O O . GLN D 1 75 ? 27.046 64.255 71.579 1.00 15.14 75 GLN D O 1
ATOM 6232 N N . ILE D 1 76 ? 25.663 66.023 71.935 1.00 15.92 76 ILE D N 1
ATOM 6233 C CA . ILE D 1 76 ? 26.076 66.641 70.683 1.00 15.14 76 ILE D CA 1
ATOM 6234 C C . ILE D 1 76 ? 27.568 67.026 70.779 1.00 16.83 76 ILE D C 1
ATOM 6235 O O . ILE D 1 76 ? 28.326 66.807 69.821 1.00 16.87 76 ILE D O 1
ATOM 6240 N N . ASP D 1 77 ? 27.980 67.583 71.893 1.00 17.14 77 ASP D N 1
ATOM 6241 C CA . ASP D 1 77 ? 29.416 67.951 72.059 1.00 20.17 77 ASP D CA 1
ATOM 6242 C C . ASP D 1 77 ? 30.271 66.665 71.953 1.00 21.59 77 ASP D C 1
ATOM 6243 O O . ASP D 1 77 ? 31.285 66.645 71.249 1.00 21.27 77 ASP D O 1
ATOM 6248 N N . GLU D 1 78 ? 29.816 65.588 72.590 1.00 21.45 78 GLU D N 1
ATOM 6249 C CA . GLU D 1 78 ? 30.638 64.339 72.608 1.00 23.87 78 GLU D CA 1
ATOM 6250 C C . GLU D 1 78 ? 30.687 63.661 71.235 1.00 23.94 78 GLU D C 1
ATOM 6251 O O . GLU D 1 78 ? 31.727 63.101 70.847 1.00 25.34 78 GLU D O 1
ATOM 6257 N N . THR D 1 79 ? 29.621 63.767 70.456 1.00 21.12 79 THR D N 1
ATOM 6258 C CA . THR D 1 79 ? 29.546 63.112 69.181 1.00 20.22 79 THR D CA 1
ATOM 6259 C C . THR D 1 79 ? 30.115 63.922 68.047 1.00 21.49 79 THR D C 1
ATOM 6260 O O . THR D 1 79 ? 30.813 63.405 67.182 1.00 19.99 79 THR D O 1
ATOM 6264 N N . PHE D 1 80 ? 29.754 65.195 68.002 1.00 18.92 80 PHE D N 1
ATOM 6265 C CA . PHE D 1 80 ? 30.195 66.029 66.930 1.00 19.53 80 PHE D CA 1
ATOM 6266 C C . PHE D 1 80 ? 31.167 67.112 67.324 1.00 17.94 80 PHE D C 1
ATOM 6267 O O . PHE D 1 80 ? 31.884 67.582 66.487 1.00 19.64 80 PHE D O 1
ATOM 6275 N N . GLY D 1 81 ? 31.175 67.549 68.575 1.00 17.74 81 GLY D N 1
ATOM 6276 C CA . GLY D 1 81 ? 32.144 68.564 69.046 1.00 18.85 81 GLY D CA 1
ATOM 6277 C C . GLY D 1 81 ? 31.903 69.976 68.507 1.00 19.10 81 GLY D C 1
ATOM 6278 O O . GLY D 1 81 ? 32.726 70.897 68.671 1.00 17.52 81 GLY D O 1
ATOM 6279 N N . ARG D 1 82 ? 30.722 70.173 67.898 1.00 17.08 82 ARG D N 1
ATOM 6280 C CA . ARG D 1 82 ? 30.405 71.488 67.320 1.00 15.76 82 ARG D CA 1
ATOM 6281 C C . ARG D 1 82 ? 28.920 71.556 67.067 1.00 14.73 82 ARG D C 1
ATOM 6282 O O . ARG D 1 82 ? 28.255 70.500 67.025 1.00 14.35 82 ARG D O 1
ATOM 6290 N N . LEU D 1 83 ? 28.462 72.783 66.765 1.00 14.52 83 LEU D N 1
ATOM 6291 C CA . LEU D 1 83 ? 27.061 72.949 66.314 1.00 13.61 83 LEU D CA 1
ATOM 6292 C C . LEU D 1 83 ? 27.021 74.265 65.549 1.00 13.96 83 LEU D C 1
ATOM 6293 O O . LEU D 1 83 ? 27.614 75.261 65.988 1.00 16.31 83 LEU D O 1
ATOM 6298 N N . ASP D 1 84 ? 26.358 74.258 64.413 1.00 13.84 84 ASP D N 1
ATOM 6299 C CA . ASP D 1 84 ? 26.398 75.433 63.519 1.00 13.17 84 ASP D CA 1
ATOM 6300 C C . ASP D 1 84 ? 25.015 76.018 63.311 1.00 13.21 84 ASP D C 1
ATOM 6301 O O . ASP D 1 84 ? 24.878 77.247 63.070 1.00 12.24 84 ASP D O 1
ATOM 6306 N N . VAL D 1 85 ? 24.041 75.128 63.336 1.00 11.95 85 VAL D N 1
ATOM 6307 C CA . VAL D 1 85 ? 22.655 75.550 63.019 1.00 10.21 85 VAL D CA 1
ATOM 6308 C C . VAL D 1 85 ? 21.812 74.931 64.143 1.00 11.87 85 VAL D C 1
ATOM 6309 O O . VAL D 1 85 ? 21.940 73.703 64.440 1.00 10.65 85 VAL D O 1
ATOM 6313 N N . PHE D 1 86 ? 20.876 75.734 64.699 1.00 10.54 86 PHE D N 1
ATOM 6314 C CA . PHE D 1 86 ? 19.895 75.168 65.626 1.00 9.52 86 PHE D CA 1
ATOM 6315 C C . PHE D 1 86 ? 18.485 75.641 65.195 1.00 9.86 86 PHE D C 1
ATOM 6316 O O . PHE D 1 86 ? 18.250 76.851 65.126 1.00 11.06 86 PHE D O 1
ATOM 6324 N N . VAL D 1 87 ? 17.601 74.679 64.894 1.00 8.86 87 VAL D N 1
ATOM 6325 C CA . VAL D 1 87 ? 16.200 75.043 64.546 1.00 9.11 87 VAL D CA 1
ATOM 6326 C C . VAL D 1 87 ? 15.314 74.621 65.697 1.00 10.02 87 VAL D C 1
ATOM 6327 O O . VAL D 1 87 ? 15.241 73.432 66.035 1.00 9.26 87 VAL D O 1
ATOM 6331 N N . ASN D 1 88 ? 14.652 75.609 66.296 1.00 8.55 88 ASN D N 1
ATOM 6332 C CA . ASN D 1 88 ? 13.762 75.382 67.437 1.00 9.88 88 ASN D CA 1
ATOM 6333 C C . ASN D 1 88 ? 12.387 75.205 66.853 1.00 10.60 88 ASN D C 1
ATOM 6334 O O . ASN D 1 88 ? 11.731 76.151 66.520 1.00 11.37 88 ASN D O 1
ATOM 6339 N N . ASN D 1 89 ? 11.939 73.950 66.779 1.00 9.70 89 ASN D N 1
ATOM 6340 C CA . ASN D 1 89 ? 10.759 73.559 66.022 1.00 10.03 89 ASN D CA 1
ATOM 6341 C C . ASN D 1 89 ? 9.744 72.792 66.866 1.00 10.37 89 ASN D C 1
ATOM 6342 O O . ASN D 1 89 ? 8.521 72.930 66.626 1.00 10.57 89 ASN D O 1
ATOM 6347 N N . ALA D 1 90 ? 10.214 72.058 67.889 1.00 9.31 90 ALA D N 1
ATOM 6348 C CA . ALA D 1 90 ? 9.266 71.259 68.671 1.00 9.89 90 ALA D CA 1
ATOM 6349 C C . ALA D 1 90 ? 8.145 72.160 69.298 1.00 10.04 90 ALA D C 1
ATOM 6350 O O . ALA D 1 90 ? 8.391 73.314 69.747 1.00 9.10 90 ALA D O 1
ATOM 6352 N N . ALA D 1 91 ? 6.940 71.627 69.337 1.00 9.22 91 ALA D N 1
ATOM 6353 C CA . ALA D 1 91 ? 5.841 72.343 70.067 1.00 10.44 91 ALA D CA 1
ATOM 6354 C C . ALA D 1 91 ? 4.853 71.309 70.584 1.00 11.03 91 ALA D C 1
ATOM 6355 O O . ALA D 1 91 ? 4.659 70.254 69.968 1.00 11.17 91 ALA D O 1
ATOM 6357 N N . SER D 1 92 ? 4.120 71.688 71.635 1.00 9.82 92 SER D N 1
ATOM 6358 C CA . SER D 1 92 ? 2.959 70.930 72.095 1.00 11.18 92 SER D CA 1
ATOM 6359 C C . SER D 1 92 ? 1.992 72.013 72.615 1.00 12.38 92 SER D C 1
ATOM 6360 O O . SER D 1 92 ? 2.154 73.212 72.318 1.00 12.77 92 SER D O 1
ATOM 6363 N N . GLY D 1 93 ? 0.954 71.610 73.323 1.00 13.24 93 GLY D N 1
ATOM 6364 C CA . GLY D 1 93 ? -0.011 72.607 73.756 1.00 12.26 93 GLY D CA 1
ATOM 6365 C C . GLY D 1 93 ? -1.280 71.909 74.281 1.00 15.15 93 GLY D C 1
ATOM 6366 O O . GLY D 1 93 ? -1.468 70.661 74.149 1.00 13.75 93 GLY D O 1
ATOM 6367 N N . VAL D 1 94 ? -2.129 72.709 74.902 1.00 14.29 94 VAL D N 1
ATOM 6368 C CA . VAL D 1 94 ? -3.429 72.226 75.347 1.00 14.83 94 VAL D CA 1
ATOM 6369 C C . VAL D 1 94 ? -4.417 73.185 74.715 1.00 14.65 94 VAL D C 1
ATOM 6370 O O . VAL D 1 94 ? -4.401 74.409 75.006 1.00 13.52 94 VAL D O 1
ATOM 6374 N N . LEU D 1 95 ? -5.302 72.657 73.882 1.00 13.77 95 LEU D N 1
ATOM 6375 C CA . LEU D 1 95 ? -6.181 73.495 73.079 1.00 15.23 95 LEU D CA 1
ATOM 6376 C C . LEU D 1 95 ? -7.583 73.419 73.689 1.00 15.42 95 LEU D C 1
ATOM 6377 O O . LEU D 1 95 ? -8.274 72.432 73.520 1.00 14.92 95 LEU D O 1
ATOM 6382 N N . ARG D 1 96 ? -7.948 74.439 74.444 1.00 15.54 96 ARG D N 1
ATOM 6383 C CA . ARG D 1 96 ? -9.303 74.531 75.002 1.00 18.38 96 ARG D CA 1
ATOM 6384 C C . ARG D 1 96 ? -9.633 75.972 75.274 1.00 17.86 96 ARG D C 1
ATOM 6385 O O . ARG D 1 96 ? -8.762 76.802 75.219 1.00 15.75 96 ARG D O 1
ATOM 6393 N N . PRO D 1 97 ? -10.898 76.240 75.545 1.00 16.38 97 PRO D N 1
ATOM 6394 C CA . PRO D 1 97 ? -11.265 77.606 75.819 1.00 15.78 97 PRO D CA 1
ATOM 6395 C C . PRO D 1 97 ? -10.541 78.147 77.063 1.00 16.56 97 PRO D C 1
ATOM 6396 O O . PRO D 1 97 ? -10.244 77.428 78.017 1.00 14.50 97 PRO D O 1
ATOM 6400 N N . VAL D 1 98 ? -10.292 79.468 77.061 1.00 16.25 98 VAL D N 1
ATOM 6401 C CA . VAL D 1 98 ? -9.525 80.051 78.154 1.00 15.61 98 VAL D CA 1
ATOM 6402 C C . VAL D 1 98 ? -10.068 79.777 79.547 1.00 15.33 98 VAL D C 1
ATOM 6403 O O . VAL D 1 98 ? -9.271 79.669 80.498 1.00 14.28 98 VAL D O 1
ATOM 6407 N N . MET D 1 99 ? -11.391 79.687 79.712 1.00 15.25 99 MET D N 1
ATOM 6408 C CA . MET D 1 99 ? -11.969 79.533 81.028 1.00 17.55 99 MET D CA 1
ATOM 6409 C C . MET D 1 99 ? -11.782 78.159 81.567 1.00 16.97 99 MET D C 1
ATOM 6410 O O . MET D 1 99 ? -11.947 77.933 82.771 1.00 18.44 99 MET D O 1
ATOM 6415 N N . GLU D 1 100 ? -11.400 77.225 80.682 1.00 15.77 100 GLU D N 1
ATOM 6416 C CA . GLU D 1 100 ? -11.133 75.843 81.088 1.00 14.22 100 GLU D CA 1
ATOM 6417 C C . GLU D 1 100 ? -9.650 75.564 81.347 1.00 13.20 100 GLU D C 1
ATOM 6418 O O . GLU D 1 100 ? -9.276 74.418 81.695 1.00 13.49 100 GLU D O 1
ATOM 6424 N N . LEU D 1 101 ? -8.747 76.546 81.150 1.00 10.56 101 LEU D N 1
ATOM 6425 C CA . LEU D 1 101 ? -7.308 76.242 81.320 1.00 10.22 101 LEU D CA 1
ATOM 6426 C C . LEU D 1 101 ? -6.847 76.175 82.740 1.00 12.81 101 LEU D C 1
ATOM 6427 O O . LEU D 1 101 ? -7.310 76.949 83.561 1.00 12.73 101 LEU D O 1
ATOM 6432 N N . GLU D 1 102 ? -5.940 75.225 83.051 1.00 12.32 102 GLU D N 1
ATOM 6433 C CA . GLU D 1 102 ? -5.437 75.034 84.395 1.00 12.91 102 GLU D CA 1
ATOM 6434 C C . GLU D 1 102 ? -3.967 75.325 84.393 1.00 12.56 102 GLU D C 1
ATOM 6435 O O . GLU D 1 102 ? -3.338 75.437 83.298 1.00 10.69 102 GLU D O 1
ATOM 6441 N N . GLU D 1 103 ? -3.397 75.469 85.601 1.00 11.32 103 GLU D N 1
ATOM 6442 C CA . GLU D 1 103 ? -2.004 75.874 85.662 1.00 11.90 103 GLU D CA 1
ATOM 6443 C C . GLU D 1 103 ? -1.096 74.854 84.974 1.00 12.58 103 GLU D C 1
ATOM 6444 O O . GLU D 1 103 ? 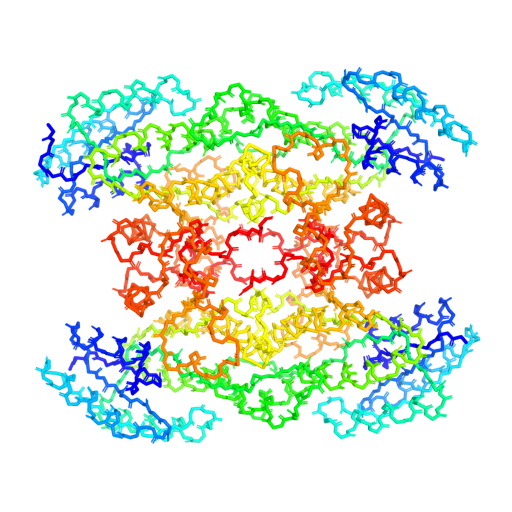-0.138 75.235 84.284 1.00 12.40 103 GLU D O 1
ATOM 6450 N N . THR D 1 104 ? -1.379 73.545 85.132 1.00 12.23 104 THR D N 1
ATOM 6451 C CA . THR D 1 104 ? -0.572 72.536 84.457 1.00 13.98 104 THR D CA 1
ATOM 6452 C C . THR D 1 104 ? -0.565 72.686 82.903 1.00 13.26 104 THR D C 1
ATOM 6453 O O . THR D 1 104 ? 0.448 72.336 82.248 1.00 14.50 104 THR D O 1
ATOM 6457 N N . HIS D 1 105 ? -1.663 73.164 82.337 1.00 10.99 105 HIS D N 1
ATOM 6458 C CA . HIS D 1 105 ? -1.826 73.315 80.865 1.00 11.84 105 HIS D CA 1
ATOM 6459 C C . HIS D 1 105 ? -0.923 74.451 80.393 1.00 11.25 105 HIS D C 1
ATOM 6460 O O . HIS D 1 105 ? -0.228 74.328 79.361 1.00 10.98 105 HIS D O 1
ATOM 6467 N N . TRP D 1 106 ? -0.884 75.519 81.202 1.00 10.17 106 TRP D N 1
ATOM 6468 C CA . TRP D 1 106 ? 0.008 76.644 80.915 1.00 10.47 106 TRP D CA 1
ATOM 6469 C C . TRP D 1 106 ? 1.477 76.212 80.983 1.00 11.04 106 TRP D C 1
ATOM 6470 O O . TRP D 1 106 ? 2.256 76.439 80.044 1.00 11.90 106 TRP D O 1
ATOM 6481 N N . ASP D 1 107 ? 1.863 75.597 82.097 1.00 10.15 107 ASP D N 1
ATOM 6482 C CA . ASP D 1 107 ? 3.229 75.221 82.337 1.00 11.46 107 ASP D CA 1
ATOM 6483 C C . ASP D 1 107 ? 3.714 74.245 81.281 1.00 10.56 107 ASP D C 1
ATOM 6484 O O . ASP D 1 107 ? 4.803 74.414 80.765 1.00 12.06 107 ASP D O 1
ATOM 6489 N N . TRP D 1 108 ? 2.902 73.239 80.940 1.00 11.51 108 TRP D N 1
ATOM 6490 C CA . TRP D 1 108 ? 3.286 72.242 79.921 1.00 12.29 108 TRP D CA 1
ATOM 6491 C C . TRP D 1 108 ? 3.629 72.923 78.604 1.00 10.86 108 TRP D C 1
ATOM 6492 O O . TRP D 1 108 ? 4.705 72.685 78.028 1.00 10.53 108 TRP D O 1
ATOM 6503 N N . THR D 1 109 ? 2.773 73.884 78.213 1.00 9.44 109 THR D N 1
ATOM 6504 C CA . THR D 1 109 ? 2.875 74.466 76.901 1.00 8.89 109 THR D CA 1
ATOM 6505 C C . THR D 1 109 ? 4.042 75.460 76.890 1.00 9.93 109 THR D C 1
ATOM 6506 O O . THR D 1 109 ? 4.867 75.485 75.950 1.00 10.64 109 THR D O 1
ATOM 6510 N N . MET D 1 110 ? 4.087 76.329 77.919 1.00 7.99 110 MET D N 1
ATOM 6511 C CA . MET D 1 110 ? 5.120 77.393 77.929 1.00 10.84 110 MET D CA 1
ATOM 6512 C C . MET D 1 110 ? 6.505 76.699 78.082 1.00 11.35 110 MET D C 1
ATOM 6513 O O . MET D 1 110 ? 7.547 77.152 77.547 1.00 11.41 110 MET D O 1
ATOM 6518 N N . ASN D 1 111 ? 6.558 75.604 78.836 1.00 10.44 111 ASN D N 1
ATOM 6519 C CA . ASN D 1 111 ? 7.859 74.958 79.024 1.00 11.15 111 ASN D CA 1
ATOM 6520 C C . ASN D 1 111 ? 8.409 74.357 77.719 1.00 10.10 111 ASN D C 1
ATOM 6521 O O . ASN D 1 111 ? 9.595 74.503 77.410 1.00 9.85 111 ASN D O 1
ATOM 6526 N N . ILE D 1 112 ? 7.546 73.707 76.955 1.00 8.89 112 ILE D N 1
ATOM 6527 C CA . ILE D 1 112 ? 7.987 73.018 75.727 1.00 9.29 112 ILE D CA 1
ATOM 6528 C C . ILE D 1 112 ? 8.205 74.041 74.627 1.00 10.43 112 ILE D C 1
ATOM 6529 O O . ILE D 1 112 ? 9.162 73.921 73.831 1.00 10.67 112 ILE D O 1
ATOM 6534 N N . ASN D 1 113 ? 7.345 75.068 74.613 1.00 9.80 113 ASN D N 1
ATOM 6535 C CA . ASN D 1 113 ? 7.295 75.876 73.353 1.00 10.92 113 ASN D CA 1
ATOM 6536 C C . ASN D 1 113 ? 8.196 77.057 73.430 1.00 12.59 113 ASN D C 1
ATOM 6537 O O . ASN D 1 113 ? 8.597 77.546 72.367 1.00 13.01 113 ASN D O 1
ATOM 6542 N N . ALA D 1 114 ? 8.416 77.603 74.644 1.00 11.21 114 ALA D N 1
ATOM 6543 C CA . ALA D 1 114 ? 9.114 78.919 74.735 1.00 9.33 114 ALA D CA 1
ATOM 6544 C C . ALA D 1 114 ? 10.331 78.814 75.644 1.00 11.29 114 ALA D C 1
ATOM 6545 O O . ALA D 1 114 ? 11.438 79.258 75.282 1.00 10.63 114 ALA D O 1
ATOM 6547 N N . LYS D 1 115 ? 10.154 78.201 76.813 1.00 10.59 115 LYS D N 1
ATOM 6548 C CA . LYS D 1 115 ? 11.291 78.023 77.749 1.00 10.43 115 LYS D CA 1
ATOM 6549 C C . LYS D 1 115 ? 12.410 77.214 77.035 1.00 10.96 115 LYS D C 1
ATOM 6550 O O . LYS D 1 115 ? 13.596 77.526 77.211 1.00 11.32 115 LYS D O 1
ATOM 6556 N N . ALA D 1 116 ? 12.026 76.211 76.239 1.00 9.63 116 ALA D N 1
ATOM 6557 C CA . ALA D 1 116 ? 12.971 75.375 75.473 1.00 10.95 116 ALA D CA 1
ATOM 6558 C C . ALA D 1 116 ? 13.940 76.233 74.641 1.00 12.02 116 ALA D C 1
ATOM 6559 O O . ALA D 1 116 ? 15.138 75.962 74.536 1.00 9.92 116 ALA D O 1
ATOM 6561 N N . LEU D 1 117 ? 13.406 77.306 74.000 1.00 11.42 117 LEU D N 1
ATOM 6562 C CA . LEU D 1 117 ? 14.328 78.115 73.189 1.00 9.64 117 LEU D CA 1
ATOM 6563 C C . LEU D 1 117 ? 15.390 78.784 74.036 1.00 10.70 117 LEU D C 1
ATOM 6564 O O . LEU D 1 117 ? 16.542 78.860 73.611 1.00 10.55 117 LEU D O 1
ATOM 6569 N N . LEU D 1 118 ? 15.033 79.292 75.217 1.00 10.09 118 LEU D N 1
ATOM 6570 C CA . LEU D 1 118 ? 16.019 79.927 76.041 1.00 12.03 118 LEU D CA 1
ATOM 6571 C C . LEU D 1 118 ? 17.167 78.972 76.352 1.00 11.48 118 LEU D C 1
ATOM 6572 O O . LEU D 1 118 ? 18.367 79.343 76.220 1.00 10.98 118 LEU D O 1
ATOM 6577 N N . PHE D 1 119 ? 16.815 77.785 76.881 1.00 12.36 119 PHE D N 1
ATOM 6578 C CA . PHE D 1 119 ? 17.883 76.850 77.347 1.00 14.09 119 PHE D CA 1
ATOM 6579 C C . PHE D 1 119 ? 18.599 76.161 76.210 1.00 11.98 119 PHE D C 1
ATOM 6580 O O . PHE D 1 119 ? 19.816 76.048 76.221 1.00 12.21 119 PHE D O 1
ATOM 6588 N N . CYS D 1 120 ? 17.878 75.814 75.152 1.00 11.36 120 CYS D N 1
ATOM 6589 C CA . CYS D 1 120 ? 18.568 75.340 73.936 1.00 11.59 120 CYS D CA 1
ATOM 6590 C C . CYS D 1 120 ? 19.487 76.418 73.339 1.00 11.75 120 CYS D C 1
ATOM 6591 O O . CYS D 1 120 ? 20.584 76.099 72.842 1.00 11.87 120 CYS D O 1
ATOM 6594 N N . ALA D 1 121 ? 19.044 77.695 73.364 1.00 11.28 121 ALA D N 1
ATOM 6595 C CA . ALA D 1 121 ? 19.888 78.736 72.735 1.00 11.27 121 ALA D CA 1
ATOM 6596 C C . ALA D 1 121 ? 21.147 78.912 73.554 1.00 11.38 121 ALA D C 1
ATOM 6597 O O . ALA D 1 121 ? 22.253 79.144 72.972 1.00 12.04 121 ALA D O 1
ATOM 6599 N N . GLN D 1 122 ? 21.009 78.913 74.892 1.00 11.50 122 GLN D N 1
ATOM 6600 C CA . GLN D 1 122 ? 22.235 79.029 75.750 1.00 13.03 122 GLN D CA 1
ATOM 6601 C C . GLN D 1 122 ? 23.211 77.895 75.457 1.00 13.73 122 GLN D C 1
ATOM 6602 O O . GLN D 1 122 ? 24.417 78.111 75.265 1.00 14.73 122 GLN D O 1
ATOM 6608 N N . GLU D 1 123 ? 22.711 76.680 75.382 1.00 13.76 123 GLU D N 1
ATOM 6609 C CA . GLU D 1 123 ? 23.598 75.542 75.076 1.00 14.82 123 GLU D CA 1
ATOM 6610 C C . GLU D 1 123 ? 24.128 75.557 73.635 1.00 13.64 123 GLU D C 1
ATOM 6611 O O . GLU D 1 123 ? 25.328 75.231 73.402 1.00 13.63 123 GLU D O 1
ATOM 6617 N N . ALA D 1 124 ? 23.284 75.926 72.663 1.00 11.92 124 ALA D N 1
ATOM 6618 C CA . ALA D 1 124 ? 23.756 76.119 71.267 1.00 11.44 124 ALA D CA 1
ATOM 6619 C C . ALA D 1 124 ? 24.887 77.149 71.172 1.00 11.66 124 ALA D C 1
ATOM 6620 O O . ALA D 1 124 ? 25.896 76.954 70.460 1.00 14.52 124 ALA D O 1
ATOM 6622 N N . ALA D 1 125 ? 24.743 78.253 71.893 1.00 12.30 125 ALA D N 1
ATOM 6623 C CA . ALA D 1 125 ? 25.707 79.363 71.754 1.00 14.15 125 ALA D CA 1
ATOM 6624 C C . ALA D 1 125 ? 27.064 78.884 72.271 1.00 15.96 125 ALA D C 1
ATOM 6625 O O . ALA D 1 125 ? 28.131 79.235 71.690 1.00 17.34 125 ALA D O 1
ATOM 6627 N N . LYS D 1 126 ? 27.035 78.037 73.300 1.00 16.37 126 LYS D N 1
ATOM 6628 C CA . LYS D 1 126 ? 28.274 77.539 73.871 1.00 18.28 126 LYS D CA 1
ATOM 6629 C C . LYS D 1 126 ? 29.025 76.712 72.834 1.00 18.95 126 LYS D C 1
ATOM 6630 O O . LYS D 1 126 ? 30.274 76.840 72.701 1.00 19.43 126 LYS D O 1
ATOM 6636 N N . LEU D 1 127 ? 28.298 75.980 72.021 1.00 16.65 127 LEU D N 1
ATOM 6637 C CA . LEU D 1 127 ? 28.933 75.139 71.007 1.00 17.45 127 LEU D CA 1
ATOM 6638 C C . LEU D 1 127 ? 29.275 75.957 69.759 1.00 18.29 127 LEU D C 1
ATOM 6639 O O . LEU D 1 127 ? 30.331 75.768 69.142 1.00 18.83 127 LEU D O 1
ATOM 6644 N N . MET D 1 128 ? 28.381 76.862 69.366 1.00 15.65 128 MET D N 1
ATOM 6645 C CA . MET D 1 128 ? 28.596 77.691 68.176 1.00 16.51 128 MET D CA 1
ATOM 6646 C C . MET D 1 128 ? 29.837 78.563 68.293 1.00 17.91 128 MET D C 1
ATOM 6647 O O . MET D 1 128 ? 30.572 78.763 67.342 1.00 18.47 128 MET D O 1
ATOM 6652 N N . GLU D 1 129 ? 30.080 79.111 69.456 1.00 21.88 129 GLU D N 1
ATOM 6653 C CA . GLU D 1 129 ? 31.224 80.014 69.534 1.00 25.94 129 GLU D CA 1
ATOM 6654 C C . GLU D 1 129 ? 32.616 79.282 69.357 1.00 26.83 129 GLU D C 1
ATOM 6655 O O . GLU D 1 129 ? 33.609 79.931 69.006 1.00 27.19 129 GLU D O 1
ATOM 6661 N N . LYS D 1 130 ? 32.648 77.959 69.484 1.00 27.18 130 LYS D N 1
ATOM 6662 C CA . LYS D 1 130 ? 33.811 77.114 69.122 1.00 27.86 130 LYS D CA 1
ATOM 6663 C C . LYS D 1 130 ? 34.296 77.345 67.678 1.00 28.10 130 LYS D C 1
ATOM 6664 O O . LYS D 1 130 ? 35.513 77.292 67.379 1.00 29.18 130 LYS D O 1
ATOM 6670 N N . ASN D 1 131 ? 33.373 77.637 66.768 1.00 24.54 131 ASN D N 1
ATOM 6671 C CA . ASN D 1 131 ? 33.727 77.822 65.387 1.00 23.36 131 ASN D CA 1
ATOM 6672 C C . ASN D 1 131 ? 33.279 79.152 64.816 1.00 22.18 131 ASN D C 1
ATOM 6673 O O . ASN D 1 131 ? 33.103 79.284 63.607 1.00 22.98 131 ASN D O 1
ATOM 6678 N N . GLY D 1 132 ? 33.113 80.146 65.662 1.00 21.37 132 GLY D N 1
ATOM 6679 C CA . GLY D 1 132 ? 32.963 81.513 65.150 1.00 21.99 132 GLY D CA 1
ATOM 6680 C C . GLY D 1 132 ? 31.510 81.882 64.921 1.00 22.42 132 GLY D C 1
ATOM 6681 O O . GLY D 1 132 ? 31.229 82.858 64.212 1.00 23.63 132 GLY D O 1
ATOM 6682 N N . GLY D 1 133 ? 30.571 81.101 65.452 1.00 19.60 133 GLY D N 1
ATOM 6683 C CA . GLY D 1 133 ? 29.130 81.558 65.330 1.00 16.11 133 GLY D CA 1
ATOM 6684 C C . GLY D 1 133 ? 28.180 80.528 64.800 1.00 13.61 133 GLY D C 1
ATOM 6685 O O . GLY D 1 133 ? 28.486 79.331 64.757 1.00 12.96 133 GLY D O 1
ATOM 6686 N N . GLY D 1 134 ? 26.984 80.984 64.391 1.00 10.30 134 GLY D N 1
ATOM 6687 C CA . GLY D 1 134 ? 25.977 80.054 63.862 1.00 9.40 134 GLY D CA 1
ATOM 6688 C C . GLY D 1 134 ? 24.681 80.794 63.614 1.00 9.04 134 GLY D C 1
ATOM 6689 O O . GLY D 1 134 ? 24.641 82.047 63.617 1.00 10.12 134 GLY D O 1
ATOM 6690 N N . HIS D 1 135 ? 23.645 80.017 63.377 1.00 8.58 135 HIS D N 1
ATOM 6691 C CA . HIS D 1 135 ? 22.310 80.559 63.108 1.00 10.12 135 HIS D CA 1
ATOM 6692 C C . HIS D 1 135 ? 21.317 79.779 64.005 1.00 10.10 135 HIS D C 1
ATOM 6693 O O . HIS D 1 135 ? 21.395 78.497 64.166 1.00 12.28 135 HIS D O 1
ATOM 6700 N N . ILE D 1 136 ? 20.340 80.550 64.510 1.00 9.46 136 ILE D N 1
ATOM 6701 C CA . ILE D 1 136 ? 19.237 80.003 65.277 1.00 9.20 136 ILE D CA 1
ATOM 6702 C C . ILE D 1 136 ? 17.923 80.437 64.588 1.00 9.80 136 ILE D C 1
ATOM 6703 O O . ILE D 1 136 ? 17.724 81.639 64.386 1.00 9.60 136 ILE D O 1
ATOM 6708 N N . VAL D 1 137 ? 17.053 79.478 64.255 1.00 6.85 137 VAL D N 1
ATOM 6709 C CA . VAL D 1 137 ? 15.746 79.890 63.708 1.00 8.43 137 VAL D CA 1
ATOM 6710 C C . VAL D 1 137 ? 14.683 79.154 64.525 1.00 9.13 137 VAL D C 1
ATOM 6711 O O . VAL D 1 137 ? 14.771 77.901 64.682 1.00 7.21 137 VAL D O 1
ATOM 6715 N N . SER D 1 138 ? 13.654 79.875 64.953 1.00 8.07 138 SER D N 1
ATOM 6716 C CA . SER D 1 138 ? 12.530 79.196 65.633 1.00 8.16 138 SER D CA 1
ATOM 6717 C C . SER D 1 138 ? 11.288 79.191 64.755 1.00 9.13 138 SER D C 1
ATOM 6718 O O . SER D 1 138 ? 11.193 80.021 63.872 1.00 8.75 138 SER D O 1
ATOM 6721 N N . ILE D 1 139 ? 10.333 78.279 65.007 1.00 7.12 139 ILE D N 1
ATOM 6722 C CA . ILE D 1 139 ? 9.121 78.170 64.172 1.00 7.52 139 ILE D CA 1
ATOM 6723 C C . ILE D 1 139 ? 7.939 78.701 65.005 1.00 9.01 139 ILE D C 1
ATOM 6724 O O . ILE D 1 139 ? 7.786 78.318 66.165 1.00 10.94 139 ILE D O 1
ATOM 6729 N N . SER D 1 140 ? 7.144 79.576 64.412 1.00 9.14 140 SER D N 1
ATOM 6730 C CA . SER D 1 140 ? 6.049 80.217 65.121 1.00 9.05 140 SER D CA 1
ATOM 6731 C C . SER D 1 140 ? 4.827 80.093 64.235 1.00 8.03 140 SER D C 1
ATOM 6732 O O . SER D 1 140 ? 4.831 79.353 63.273 1.00 9.26 140 SER D O 1
ATOM 6735 N N . SER D 1 141 ? 3.748 80.783 64.617 1.00 8.61 141 SER D N 1
ATOM 6736 C CA . SER D 1 141 ? 2.491 80.679 63.854 1.00 7.81 141 SER D CA 1
ATOM 6737 C C . SER D 1 141 ? 1.755 82.009 64.000 1.00 8.57 141 SER D C 1
ATOM 6738 O O . SER D 1 141 ? 2.109 82.842 64.824 1.00 9.70 141 SER D O 1
ATOM 6741 N N . LEU D 1 142 ? 0.737 82.217 63.154 1.00 8.77 142 LEU D N 1
ATOM 6742 C CA . LEU D 1 142 ? -0.065 83.423 63.185 1.00 9.29 142 LEU D CA 1
ATOM 6743 C C . LEU D 1 142 ? -0.781 83.613 64.526 1.00 10.35 142 LEU D C 1
ATOM 6744 O O . LEU D 1 142 ? -1.185 84.728 64.870 1.00 10.56 142 LEU D O 1
ATOM 6749 N N . GLY D 1 143 ? -0.906 82.529 65.321 1.00 10.17 143 GLY D N 1
ATOM 6750 C CA . GLY D 1 143 ? -1.530 82.752 66.614 1.00 9.27 143 GLY D CA 1
ATOM 6751 C C . GLY D 1 143 ? -0.723 83.525 67.643 1.00 10.71 143 GLY D C 1
ATOM 6752 O O . GLY D 1 143 ? -1.246 83.885 68.731 1.00 11.13 143 GLY D O 1
ATOM 6753 N N . SER D 1 144 ? 0.524 83.868 67.332 1.00 9.73 144 SER D N 1
ATOM 6754 C CA . SER D 1 144 ? 1.295 84.715 68.249 1.00 7.83 144 SER D CA 1
ATOM 6755 C C . SER D 1 144 ? 0.739 86.122 68.217 1.00 10.81 144 SER D C 1
ATOM 6756 O O . SER D 1 144 ? 0.847 86.825 69.185 1.00 10.88 144 SER D O 1
ATOM 6759 N N . ILE D 1 145 ? 0.203 86.536 67.078 1.00 8.39 145 ILE D N 1
ATOM 6760 C CA . ILE D 1 145 ? -0.208 87.947 66.972 1.00 10.76 145 ILE D CA 1
ATOM 6761 C C . ILE D 1 145 ? -1.693 88.127 66.648 1.00 11.62 145 ILE D C 1
ATOM 6762 O O . ILE D 1 145 ? -2.212 89.242 66.675 1.00 11.18 145 ILE D O 1
ATOM 6767 N N . ARG D 1 146 ? -2.347 87.058 66.309 1.00 11.66 146 ARG D N 1
ATOM 6768 C CA . ARG D 1 146 ? -3.792 87.035 66.036 1.00 11.60 146 ARG D CA 1
ATOM 6769 C C . ARG D 1 146 ? -4.466 86.004 66.896 1.00 12.25 146 ARG D C 1
ATOM 6770 O O . ARG D 1 146 ? -3.789 85.310 67.702 1.00 12.70 146 ARG D O 1
ATOM 6778 N N . TYR D 1 147 ? -5.801 85.927 66.815 1.00 11.21 147 TYR D N 1
ATOM 6779 C CA . TYR D 1 147 ? -6.546 84.966 67.643 1.00 11.57 147 TYR D CA 1
ATOM 6780 C C . TYR D 1 147 ? -6.807 83.724 66.800 1.00 12.37 147 TYR D C 1
ATOM 6781 O O . TYR D 1 147 ? -7.387 83.839 65.708 1.00 13.30 147 TYR D O 1
ATOM 6790 N N . LEU D 1 148 ? -6.384 82.545 67.270 1.00 11.94 148 LEU D N 1
ATOM 6791 C CA . LEU D 1 148 ? -6.869 81.268 66.713 1.00 11.70 148 LEU D CA 1
ATOM 6792 C C . LEU D 1 148 ? -7.696 80.539 67.751 1.00 11.08 148 LEU D C 1
ATOM 6793 O O . LEU D 1 148 ? -7.340 80.452 68.897 1.00 11.25 148 LEU D O 1
ATOM 6798 N N . GLU D 1 149 ? -8.818 80.028 67.346 1.00 12.73 149 GLU D N 1
ATOM 6799 C CA . GLU D 1 149 ? -9.737 79.373 68.269 1.00 12.86 149 GLU D CA 1
ATOM 6800 C C . GLU D 1 149 ? -9.112 78.216 69.087 1.00 14.90 149 GLU D C 1
ATOM 6801 O O . GLU D 1 149 ? -8.394 77.326 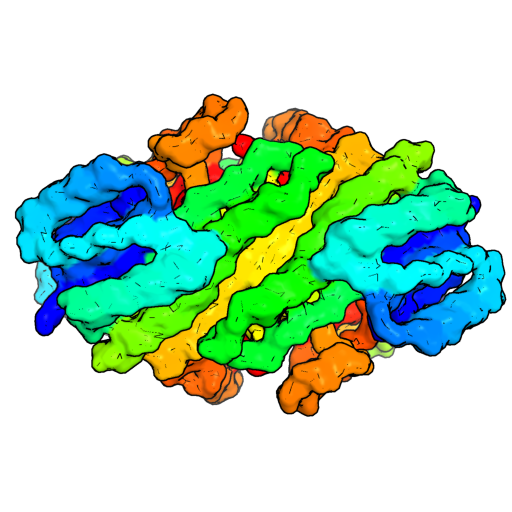68.530 1.00 14.97 149 GLU D O 1
ATOM 6807 N N . ASN D 1 150 ? -9.346 78.288 70.388 1.00 15.14 150 ASN D N 1
ATOM 6808 C CA . ASN D 1 150 ? -8.850 77.397 71.450 1.00 17.24 150 ASN D CA 1
ATOM 6809 C C . ASN D 1 150 ? -7.303 77.360 71.533 1.00 15.69 150 ASN D C 1
ATOM 6810 O O . ASN D 1 150 ? -6.774 76.483 72.168 1.00 13.81 150 ASN D O 1
ATOM 6815 N N . TYR D 1 151 ? -6.617 78.312 70.898 1.00 11.29 151 TYR D N 1
ATOM 6816 C CA . TYR D 1 151 ? -5.169 78.192 70.756 1.00 9.88 151 TYR D CA 1
ATOM 6817 C C . TYR D 1 151 ? -4.423 79.013 71.832 1.00 10.14 151 TYR D C 1
ATOM 6818 O O . TYR D 1 151 ? -3.196 79.112 71.815 1.00 10.73 151 TYR D O 1
ATOM 6827 N N . THR D 1 152 ? -5.158 79.537 72.811 1.00 9.39 152 THR D N 1
ATOM 6828 C CA . THR D 1 152 ? -4.502 80.477 73.810 1.00 8.28 152 THR D CA 1
ATOM 6829 C C . THR D 1 152 ? -3.140 80.024 74.339 1.00 7.76 152 THR D C 1
ATOM 6830 O O . THR D 1 152 ? -2.159 80.778 74.299 1.00 8.10 152 THR D O 1
ATOM 6834 N N . THR D 1 153 ? -3.052 78.777 74.862 1.00 8.17 153 THR D N 1
ATOM 6835 C CA . THR D 1 153 ? -1.775 78.381 75.525 1.00 8.16 153 THR D CA 1
ATOM 6836 C C . THR D 1 153 ? -0.644 78.465 74.489 1.00 8.49 153 THR D C 1
ATOM 6837 O O . THR D 1 153 ? 0.445 78.949 74.797 1.00 8.80 153 THR D O 1
ATOM 6841 N N . VAL D 1 154 ? -0.912 77.955 73.268 1.00 8.44 154 VAL D N 1
ATOM 6842 C CA . VAL D 1 154 ? 0.080 77.889 72.219 1.00 7.91 154 VAL D CA 1
ATOM 6843 C C . VAL D 1 154 ? 0.365 79.310 71.716 1.00 8.20 154 VAL D C 1
ATOM 6844 O O . VAL D 1 154 ? 1.532 79.695 71.567 1.00 8.14 154 VAL D O 1
ATOM 6848 N N . GLY D 1 155 ? -0.693 80.100 71.502 1.00 7.52 155 GLY D N 1
ATOM 6849 C CA . GLY D 1 155 ? -0.495 81.472 70.905 1.00 8.63 155 GLY D CA 1
ATOM 6850 C C . GLY D 1 155 ? 0.330 82.320 71.847 1.00 7.35 155 GLY D C 1
ATOM 6851 O O . GLY D 1 155 ? 1.283 83.011 71.419 1.00 6.27 155 GLY D O 1
ATOM 6852 N N . VAL D 1 156 ? -0.024 82.247 73.133 1.00 7.11 156 VAL D N 1
ATOM 6853 C CA . VAL D 1 156 ? 0.721 83.011 74.163 1.00 6.96 156 VAL D CA 1
ATOM 6854 C C . VAL D 1 156 ? 2.218 82.519 74.175 1.00 8.89 156 VAL D C 1
ATOM 6855 O O . VAL D 1 156 ? 3.181 83.309 74.268 1.00 6.07 156 VAL D O 1
ATOM 6859 N N . SER D 1 157 ? 2.407 81.185 74.046 1.00 7.79 157 SER D N 1
ATOM 6860 C CA . SER D 1 157 ? 3.810 80.686 74.049 1.00 7.72 157 SER D CA 1
ATOM 6861 C C . SER D 1 157 ? 4.564 81.141 72.778 1.00 7.60 157 SER D C 1
ATOM 6862 O O . SER D 1 157 ? 5.789 81.333 72.809 1.00 7.45 157 SER D O 1
ATOM 6865 N N . LYS D 1 158 ? 3.879 81.282 71.642 1.00 7.26 158 LYS D N 1
ATOM 6866 C CA . LYS D 1 158 ? 4.593 81.665 70.397 1.00 6.49 158 LYS D CA 1
ATOM 6867 C C . LYS D 1 158 ? 4.889 83.144 70.488 1.00 6.43 158 LYS D C 1
ATOM 6868 O O . LYS D 1 158 ? 5.898 83.582 69.951 1.00 6.18 158 LYS D O 1
ATOM 6874 N N . ALA D 1 159 ? 4.011 83.933 71.117 1.00 5.98 159 ALA D N 1
ATOM 6875 C CA . ALA D 1 159 ? 4.353 85.387 71.289 1.00 6.20 159 ALA D CA 1
ATOM 6876 C C . ALA D 1 159 ? 5.625 85.496 72.195 1.00 7.86 159 ALA D C 1
ATOM 6877 O O . ALA D 1 159 ? 6.505 86.328 71.946 1.00 7.39 159 ALA D O 1
ATOM 6879 N N . ALA D 1 160 ? 5.690 84.658 73.257 1.00 6.49 160 ALA D N 1
ATOM 6880 C CA . ALA D 1 160 ? 6.889 84.610 74.092 1.00 7.39 160 ALA D CA 1
ATOM 6881 C C . ALA D 1 160 ? 8.124 84.202 73.258 1.00 7.69 160 ALA D C 1
ATOM 6882 O O . ALA D 1 160 ? 9.194 84.757 73.400 1.00 9.54 160 ALA D O 1
ATOM 6884 N N . LEU D 1 161 ? 7.962 83.200 72.394 1.00 8.28 161 LEU D N 1
ATOM 6885 C CA . LEU D 1 161 ? 9.059 82.734 71.588 1.00 8.76 161 LEU D CA 1
ATOM 6886 C C . LEU D 1 161 ? 9.583 83.811 70.627 1.00 8.06 161 LEU D C 1
ATOM 6887 O O . LEU D 1 161 ? 10.815 83.941 70.425 1.00 8.38 161 LEU D O 1
ATOM 6892 N N . GLU D 1 162 ? 8.691 84.573 70.013 1.00 7.19 162 GLU D N 1
ATOM 6893 C CA . GLU D 1 162 ? 9.101 85.644 69.117 1.00 7.18 162 GLU D CA 1
ATOM 6894 C C . GLU D 1 162 ? 9.786 86.766 69.883 1.00 8.24 162 GLU D C 1
ATOM 6895 O O . GLU D 1 162 ? 10.714 87.379 69.369 1.00 8.08 162 GLU D O 1
ATOM 6901 N N . ALA D 1 163 ? 9.300 87.069 71.060 1.00 6.41 163 ALA D N 1
ATOM 6902 C CA . ALA D 1 163 ? 9.991 88.081 71.874 1.00 9.17 163 ALA D CA 1
ATOM 6903 C C . ALA D 1 163 ? 11.384 87.564 72.303 1.00 8.92 163 ALA D C 1
ATOM 6904 O O . ALA D 1 163 ? 12.387 88.307 72.215 1.00 8.63 163 ALA D O 1
ATOM 6906 N N . LEU D 1 164 ? 11.455 86.293 72.689 1.00 8.08 164 LEU D N 1
ATOM 6907 C CA . LEU D 1 164 ? 12.782 85.743 73.029 1.00 9.69 164 LEU D CA 1
ATOM 6908 C C . LEU D 1 164 ? 13.707 85.780 71.822 1.00 8.66 164 LEU D C 1
ATOM 6909 O O . LEU D 1 164 ? 14.921 86.035 71.938 1.00 8.83 164 LEU D O 1
ATOM 6914 N N . THR D 1 165 ? 13.147 85.497 70.652 1.00 8.19 165 THR D N 1
ATOM 6915 C CA . THR D 1 165 ? 13.914 85.622 69.373 1.00 8.31 165 THR D CA 1
ATOM 6916 C C . THR D 1 165 ? 14.524 87.022 69.241 1.00 8.71 165 THR D C 1
ATOM 6917 O O . THR D 1 165 ? 15.700 87.134 68.852 1.00 9.27 165 THR D O 1
ATOM 6921 N N . ARG D 1 166 ? 13.773 88.069 69.600 1.00 5.91 166 ARG D N 1
ATOM 6922 C CA . ARG D 1 166 ? 14.316 89.446 69.512 1.00 7.10 166 ARG D CA 1
ATOM 6923 C C . ARG D 1 166 ? 15.459 89.643 70.537 1.00 7.50 166 ARG D C 1
ATOM 6924 O O . ARG D 1 166 ? 16.551 90.189 70.195 1.00 9.10 166 ARG D O 1
ATOM 6932 N N . TYR D 1 167 ? 15.248 89.149 71.767 1.00 6.87 167 TYR D N 1
ATOM 6933 C CA . TYR D 1 167 ? 16.263 89.357 72.830 1.00 6.87 167 TYR D CA 1
ATOM 6934 C C . TYR D 1 167 ? 17.530 88.579 72.508 1.00 7.34 167 TYR D C 1
ATOM 6935 O O . TYR D 1 167 ? 18.647 89.124 72.639 1.00 8.39 167 TYR D O 1
ATOM 6944 N N . LEU D 1 168 ? 17.367 87.311 72.093 1.00 7.40 168 LEU D N 1
ATOM 6945 C CA . LEU D 1 168 ? 18.525 86.494 71.669 1.00 8.25 168 LEU D CA 1
ATOM 6946 C C . LEU D 1 168 ? 19.222 87.144 70.459 1.00 10.08 168 LEU D C 1
ATOM 6947 O O . LEU D 1 168 ? 20.444 87.176 70.392 1.00 8.59 168 LEU D O 1
ATOM 6952 N N . ALA D 1 169 ? 18.460 87.647 69.491 1.00 8.74 169 ALA D N 1
ATOM 6953 C CA . ALA D 1 169 ? 19.092 88.220 68.301 1.00 10.21 169 ALA D CA 1
ATOM 6954 C C . ALA D 1 169 ? 20.017 89.391 68.655 1.00 8.97 169 ALA D C 1
ATOM 6955 O O . ALA D 1 169 ? 21.109 89.531 68.049 1.00 9.29 169 ALA D O 1
ATOM 6957 N N . VAL D 1 170 ? 19.645 90.180 69.661 1.00 8.08 170 VAL D N 1
ATOM 6958 C CA . VAL D 1 170 ? 20.517 91.317 70.050 1.00 9.54 170 VAL D CA 1
ATOM 6959 C C . VAL D 1 170 ? 21.678 90.763 70.888 1.00 10.51 170 VAL D C 1
ATOM 6960 O O . VAL D 1 170 ? 22.863 91.022 70.552 1.00 9.62 170 VAL D O 1
ATOM 6964 N N . GLU D 1 171 ? 21.354 90.010 71.934 1.00 8.34 171 GLU D N 1
ATOM 6965 C CA . GLU D 1 171 ? 22.449 89.674 72.899 1.00 11.04 171 GLU D CA 1
ATOM 6966 C C . GLU D 1 171 ? 23.399 88.602 72.339 1.00 11.21 171 GLU D C 1
ATOM 6967 O O . GLU D 1 171 ? 24.553 88.501 72.817 1.00 12.61 171 GLU D O 1
ATOM 6973 N N . LEU D 1 172 ? 22.945 87.772 71.381 1.00 9.98 172 LEU D N 1
ATOM 6974 C CA . LEU D 1 172 ? 23.910 86.808 70.761 1.00 10.36 172 LEU D CA 1
ATOM 6975 C C . LEU D 1 172 ? 24.683 87.361 69.556 1.00 12.35 172 LEU D C 1
ATOM 6976 O O . LEU D 1 172 ? 25.573 86.671 69.040 1.00 13.11 172 LEU D O 1
ATOM 6981 N N . SER D 1 173 ? 24.380 88.596 69.102 1.00 10.27 173 SER D N 1
ATOM 6982 C CA . SER D 1 173 ? 25.084 89.139 67.943 1.00 12.01 173 SER D CA 1
ATOM 6983 C C . SER D 1 173 ? 26.621 89.198 68.211 1.00 12.60 173 SER D C 1
ATOM 6984 O O . SER D 1 173 ? 27.372 88.926 67.274 1.00 13.00 173 SER D O 1
ATOM 6987 N N . PRO D 1 174 ? 27.059 89.541 69.460 1.00 14.48 174 PRO D N 1
ATOM 6988 C CA . PRO D 1 174 ? 28.560 89.586 69.706 1.00 15.59 174 PRO D CA 1
ATOM 6989 C C . PRO D 1 174 ? 29.225 88.245 69.503 1.00 16.83 174 PRO D C 1
ATOM 6990 O O . PRO D 1 174 ? 30.451 88.207 69.290 1.00 17.90 174 PRO D O 1
ATOM 6994 N N . LYS D 1 175 ? 28.466 87.136 69.579 1.00 13.10 175 LYS D N 1
ATOM 6995 C CA . LYS D 1 175 ? 28.993 85.816 69.341 1.00 14.44 175 LYS D CA 1
ATOM 6996 C C . LYS D 1 175 ? 28.848 85.400 67.881 1.00 13.84 175 LYS D C 1
ATOM 6997 O O . LYS D 1 175 ? 29.139 84.247 67.524 1.00 12.38 175 LYS D O 1
ATOM 7003 N N . GLN D 1 176 ? 28.379 86.329 67.035 1.00 12.03 176 GLN D N 1
ATOM 7004 C CA . GLN D 1 176 ? 28.164 86.075 65.600 1.00 11.61 176 GLN D CA 1
ATOM 7005 C C . GLN D 1 176 ? 27.151 84.979 65.415 1.00 11.53 176 GLN D C 1
ATOM 7006 O O . GLN D 1 176 ? 27.213 84.161 64.504 1.00 12.37 176 GLN D O 1
ATOM 7012 N N . ILE D 1 177 ? 26.158 85.001 66.277 1.00 10.91 177 ILE D N 1
ATOM 7013 C CA . ILE D 1 177 ? 25.022 84.092 66.090 1.00 9.18 177 ILE D CA 1
ATOM 7014 C C . ILE D 1 177 ? 23.794 84.913 65.633 1.00 10.42 177 ILE D C 1
ATOM 7015 O O . ILE D 1 177 ? 23.457 85.949 66.254 1.00 11.02 177 ILE D O 1
ATOM 7020 N N . ILE D 1 178 ? 23.185 84.461 64.520 1.00 9.45 178 ILE D N 1
ATOM 7021 C CA . ILE D 1 178 ? 22.108 85.192 63.819 1.00 9.86 178 ILE D CA 1
ATOM 7022 C C . ILE D 1 178 ? 20.790 84.546 64.129 1.00 7.48 178 ILE D C 1
ATOM 7023 O O . ILE D 1 178 ? 20.630 83.336 63.858 1.00 8.78 178 ILE D O 1
ATOM 7028 N N . VAL D 1 179 ? 19.832 85.266 64.752 1.00 7.02 179 VAL D N 1
ATOM 7029 C CA . VAL D 1 179 ? 18.660 84.603 65.345 1.00 6.78 179 VAL D CA 1
ATOM 7030 C C . VAL D 1 179 ? 17.372 85.209 64.750 1.00 7.58 179 VAL D C 1
ATOM 7031 O O . VAL D 1 179 ? 17.248 86.438 64.739 1.00 9.24 179 VAL D O 1
ATOM 7035 N N . ASN D 1 180 ? 16.492 84.338 64.214 1.00 8.13 180 ASN D N 1
ATOM 7036 C CA . ASN D 1 180 ? 15.211 84.818 63.638 1.00 7.48 180 ASN D CA 1
ATOM 7037 C C . ASN D 1 180 ? 14.174 83.787 63.811 1.00 8.62 180 ASN D C 1
ATOM 7038 O O . ASN D 1 180 ? 14.443 82.733 64.384 1.00 10.33 180 ASN D O 1
ATOM 7043 N N . ALA D 1 181 ? 12.967 84.047 63.294 1.00 9.21 181 ALA D N 1
ATOM 7044 C CA . ALA D 1 181 ? 11.904 83.049 63.399 1.00 8.66 181 ALA D CA 1
ATOM 7045 C C . ALA D 1 181 ? 11.079 83.056 62.056 1.00 8.27 181 ALA D C 1
ATOM 7046 O O . ALA D 1 181 ? 11.207 84.005 61.235 1.00 8.66 181 ALA D O 1
ATOM 7048 N N . VAL D 1 182 ? 10.303 81.991 61.844 1.00 7.51 182 VAL D N 1
ATOM 7049 C CA . VAL D 1 182 ? 9.472 81.871 60.688 1.00 9.48 182 VAL D CA 1
ATOM 7050 C C . VAL D 1 182 ? 8.081 81.508 61.217 1.00 9.05 182 VAL D C 1
ATOM 7051 O O . VAL D 1 182 ? 7.937 80.508 61.968 1.00 9.52 182 VAL D O 1
ATOM 7055 N N . SER D 1 183 ? 7.062 82.217 60.772 1.00 8.83 183 SER D N 1
ATOM 7056 C CA . SER D 1 183 ? 5.714 81.968 61.334 1.00 9.29 183 SER D CA 1
ATOM 7057 C C . SER D 1 183 ? 4.921 81.448 60.166 1.00 9.43 183 SER D C 1
ATOM 7058 O O . SER D 1 183 ? 4.866 82.092 59.116 1.00 11.44 183 SER D O 1
ATOM 7061 N N . GLY D 1 184 ? 4.254 80.326 60.357 1.00 7.53 184 GLY D N 1
ATOM 7062 C CA . GLY D 1 184 ? 3.390 79.834 59.256 1.00 9.18 184 GLY D CA 1
ATOM 7063 C C . GLY D 1 184 ? 1.888 79.980 59.421 1.00 9.99 184 GLY D C 1
ATOM 7064 O O . GLY D 1 184 ? 1.398 80.091 60.547 1.00 11.28 184 GLY D O 1
ATOM 7065 N N . GLY D 1 185 ? 1.175 79.998 58.287 1.00 9.75 185 GLY D N 1
ATOM 7066 C CA . GLY D 1 185 ? -0.301 79.760 58.359 1.00 11.63 185 GLY D CA 1
ATOM 7067 C C . GLY D 1 185 ? -0.474 78.246 58.514 1.00 12.74 185 GLY D C 1
ATOM 7068 O O . GLY D 1 185 ? 0.507 77.507 58.712 1.00 12.06 185 GLY D O 1
ATOM 7069 N N . ALA D 1 186 ? -1.719 77.776 58.398 1.00 10.19 186 ALA D N 1
ATOM 7070 C CA . ALA D 1 186 ? -2.037 76.356 58.683 1.00 11.21 186 ALA D CA 1
ATOM 7071 C C . ALA D 1 186 ? -1.379 75.483 57.652 1.00 12.02 186 ALA D C 1
ATOM 7072 O O . ALA D 1 186 ? -1.308 75.860 56.467 1.00 11.98 186 ALA D O 1
ATOM 7074 N N . ILE D 1 187 ? -0.895 74.309 58.114 1.00 11.93 187 ILE D N 1
ATOM 7075 C CA . ILE D 1 187 ? -0.207 73.304 57.228 1.00 11.12 187 ILE D CA 1
ATOM 7076 C C . ILE D 1 187 ? -0.818 71.920 57.594 1.00 12.82 187 ILE D C 1
ATOM 7077 O O . ILE D 1 187 ? -1.096 71.654 58.725 1.00 12.03 187 ILE D O 1
ATOM 7082 N N . ASP D 1 188 ? -1.057 71.077 56.588 1.00 14.72 188 ASP D N 1
ATOM 7083 C CA . ASP D 1 188 ? -1.790 69.841 56.839 1.00 16.78 188 ASP D CA 1
ATOM 7084 C C . ASP D 1 188 ? -0.808 68.817 57.403 1.00 17.17 188 ASP D C 1
ATOM 7085 O O . ASP D 1 188 ? -0.307 67.992 56.633 1.00 18.56 188 ASP D O 1
ATOM 7090 N N . THR D 1 189 ? -0.453 68.910 58.694 1.00 14.07 189 THR D N 1
ATOM 7091 C CA . THR D 1 189 ? 0.482 67.949 59.300 1.00 13.74 189 THR D CA 1
ATOM 7092 C C . THR D 1 189 ? -0.267 67.219 60.405 1.00 14.25 189 THR D C 1
ATOM 7093 O O . THR D 1 189 ? -1.466 67.511 60.682 1.00 14.03 189 THR D O 1
ATOM 7097 N N . ASP D 1 190 ? 0.426 66.308 61.102 1.00 14.86 190 ASP D N 1
ATOM 7098 C CA . ASP D 1 190 ? -0.206 65.585 62.221 1.00 16.10 190 ASP D CA 1
ATOM 7099 C C . ASP D 1 190 ? -0.577 66.535 63.388 1.00 17.29 190 ASP D C 1
ATOM 7100 O O . ASP D 1 190 ? -1.456 66.206 64.234 1.00 17.85 190 ASP D O 1
ATOM 7105 N N . ALA D 1 191 ? 0.064 67.715 63.473 1.00 14.45 191 ALA D N 1
ATOM 7106 C CA . ALA D 1 191 ? -0.324 68.682 64.519 1.00 15.22 191 ALA D CA 1
ATOM 7107 C C . ALA D 1 191 ? -1.777 69.084 64.457 1.00 16.64 191 ALA D C 1
ATOM 7108 O O . ALA D 1 191 ? -2.370 69.383 65.531 1.00 17.46 191 ALA D O 1
ATOM 7110 N N . LEU D 1 192 ? -2.373 69.124 63.258 1.00 18.99 192 LEU D N 1
ATOM 7111 C CA . LEU D 1 192 ? -3.768 69.631 63.150 1.00 21.97 192 LEU D CA 1
ATOM 7112 C C . LEU D 1 192 ? -4.753 68.717 63.810 1.00 24.59 192 LEU D C 1
ATOM 7113 O O . LEU D 1 192 ? -5.870 69.159 64.141 1.00 24.61 192 LEU D O 1
ATOM 7118 N N . LYS D 1 193 ? -4.333 67.470 64.045 1.00 25.80 193 LYS D N 1
ATOM 7119 C CA . LYS D 1 193 ? -5.160 66.457 64.732 1.00 28.63 193 LYS D CA 1
ATOM 7120 C C . LYS D 1 193 ? -5.454 66.865 66.183 1.00 27.45 193 LYS D C 1
ATOM 7121 O O . LYS D 1 193 ? -6.415 66.376 66.805 1.00 26.99 193 LYS D O 1
ATOM 7127 N N . HIS D 1 194 ? -4.654 67.779 66.729 1.00 24.31 194 HIS D N 1
ATOM 7128 C CA . HIS D 1 194 ? -4.926 68.265 68.067 1.00 23.83 194 HIS D CA 1
ATOM 7129 C C . HIS D 1 194 ? -6.117 69.212 68.158 1.00 23.05 194 HIS D C 1
ATOM 7130 O O . HIS D 1 194 ? -6.618 69.449 69.271 1.00 20.36 194 HIS D O 1
ATOM 7137 N N . PHE D 1 195 ? -6.508 69.787 67.013 1.00 21.12 195 PHE D N 1
ATOM 7138 C CA . PHE D 1 195 ? -7.541 70.812 66.940 1.00 21.32 195 PHE D CA 1
ATOM 7139 C C . PHE D 1 195 ? -8.925 70.159 66.680 1.00 21.45 195 PHE D C 1
ATOM 7140 O O . PHE D 1 195 ? -9.099 69.512 65.652 1.00 22.56 195 PHE D O 1
ATOM 7148 N N . PRO D 1 196 ? -9.879 70.390 67.565 1.00 23.16 196 PRO D N 1
ATOM 7149 C CA . PRO D 1 196 ? -11.289 69.989 67.271 1.00 24.55 196 PRO D CA 1
ATOM 7150 C C . PRO D 1 196 ? -11.848 70.648 65.956 1.00 24.62 196 PRO D C 1
ATOM 7151 O O . PRO D 1 196 ? -12.679 70.042 65.242 1.00 24.66 196 PRO D O 1
ATOM 7155 N N . ASN D 1 197 ? -11.357 71.846 65.600 1.00 22.42 197 ASN D N 1
ATOM 7156 C CA . ASN D 1 197 ? -11.788 72.496 64.349 1.00 21.15 197 ASN D CA 1
ATOM 7157 C C . ASN D 1 197 ? -10.830 72.299 63.167 1.00 20.36 197 ASN D C 1
ATOM 7158 O O . ASN D 1 197 ? -10.732 73.140 62.275 1.00 18.85 197 ASN D O 1
ATOM 7163 N N . ARG D 1 198 ? -10.089 71.175 63.160 1.00 20.05 198 ARG D N 1
ATOM 7164 C CA . ARG D 1 198 ? -9.216 70.847 62.057 1.00 19.26 198 ARG D CA 1
ATOM 7165 C C . ARG D 1 198 ? -9.820 71.063 60.691 1.00 20.29 198 ARG D C 1
ATOM 7166 O O . ARG D 1 198 ? -9.190 71.725 59.823 1.00 18.65 198 ARG D O 1
ATOM 7174 N N . GLU D 1 199 ? -11.016 70.504 60.440 1.00 18.79 199 GLU D N 1
ATOM 7175 C CA . GLU D 1 199 ? -11.630 70.693 59.118 1.00 20.33 199 GLU D CA 1
ATOM 7176 C C . GLU D 1 199 ? -11.892 72.186 58.752 1.00 19.15 199 GLU D C 1
ATOM 7177 O O . GLU D 1 199 ? -11.676 72.560 57.589 1.00 18.89 199 GLU D O 1
ATOM 7183 N N . ASP D 1 200 ? -12.320 72.995 59.721 1.00 19.36 200 ASP D N 1
ATOM 7184 C CA . ASP D 1 200 ? -12.503 74.462 59.519 1.00 20.11 200 ASP D CA 1
ATOM 7185 C C . ASP D 1 200 ? -11.181 75.153 59.150 1.00 18.54 200 ASP D C 1
ATOM 7186 O O . ASP D 1 200 ? -11.169 76.010 58.265 1.00 18.36 200 ASP D O 1
ATOM 7191 N N . LEU D 1 201 ? -10.096 74.785 59.825 1.00 17.53 201 LEU D N 1
ATOM 7192 C CA . LEU D 1 201 ? -8.776 75.373 59.539 1.00 17.96 201 LEU D CA 1
ATOM 7193 C C . LEU D 1 201 ? -8.299 75.054 58.135 1.00 17.52 201 LEU D C 1
ATOM 7194 O O . LEU D 1 201 ? -7.856 75.926 57.418 1.00 15.45 201 LEU D O 1
ATOM 7199 N N . LEU D 1 202 ? -8.415 73.784 57.721 1.00 15.86 202 LEU D N 1
ATOM 7200 C CA . LEU D 1 202 ? -8.073 73.380 56.366 1.00 16.80 202 LEU D CA 1
ATOM 7201 C C . LEU D 1 202 ? -8.957 74.069 55.308 1.00 17.79 202 LEU D C 1
ATOM 7202 O O . LEU D 1 202 ? -8.475 74.503 54.262 1.00 17.92 202 LEU D O 1
ATOM 7207 N N . GLU D 1 203 ? -10.267 74.121 55.551 1.00 17.72 203 GLU D N 1
ATOM 7208 C CA . GLU D 1 203 ? -11.137 74.734 54.596 1.00 19.08 203 GLU D CA 1
ATOM 7209 C C . GLU D 1 203 ? -10.817 76.276 54.484 1.00 17.78 203 GLU D C 1
ATOM 7210 O O . GLU D 1 203 ? -10.779 76.848 53.403 1.00 18.35 203 GLU D O 1
ATOM 7216 N N . ASP D 1 204 ? -10.596 76.912 55.619 1.00 16.74 204 ASP D N 1
ATOM 7217 C CA . ASP D 1 204 ? -10.202 78.330 55.580 1.00 15.19 204 ASP D CA 1
ATOM 7218 C C . ASP D 1 204 ? -8.927 78.498 54.783 1.00 15.11 204 ASP D C 1
ATOM 7219 O O . ASP D 1 204 ? -8.853 79.425 53.939 1.00 17.17 204 ASP D O 1
ATOM 7224 N N . ALA D 1 205 ? -7.936 77.628 55.009 1.00 12.10 205 ALA D N 1
ATOM 7225 C CA . ALA D 1 205 ? -6.630 77.771 54.360 1.00 14.13 205 ALA D CA 1
ATOM 7226 C C . ALA D 1 205 ? -6.788 77.543 52.860 1.00 15.29 205 ALA D C 1
ATOM 7227 O O . ALA D 1 205 ? -6.122 78.215 52.028 1.00 14.35 205 ALA D O 1
ATOM 7229 N N . ARG D 1 206 ? -7.633 76.569 52.512 1.00 15.33 206 ARG D N 1
ATOM 7230 C CA . ARG D 1 206 ? -7.844 76.259 51.108 1.00 17.30 206 ARG D CA 1
ATOM 7231 C C . ARG D 1 206 ? -8.602 77.309 50.327 1.00 17.68 206 ARG D C 1
ATOM 7232 O O . ARG D 1 206 ? -8.293 77.575 49.166 1.00 19.90 206 ARG D O 1
ATOM 7240 N N . GLN D 1 207 ? -9.570 77.910 50.959 1.00 16.72 207 GLN D N 1
ATOM 7241 C CA . GLN D 1 207 ? -10.451 78.811 50.261 1.00 18.81 207 GLN D CA 1
ATOM 7242 C C . GLN D 1 207 ? -10.095 80.270 50.400 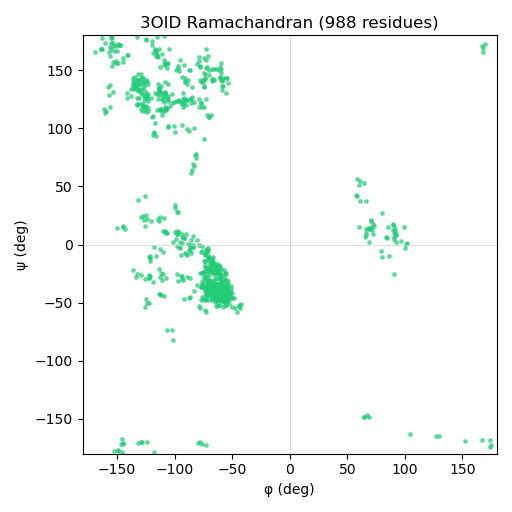1.00 16.85 207 GLN D C 1
ATOM 7243 O O . GLN D 1 207 ? -10.496 81.058 49.534 1.00 15.96 207 GLN D O 1
ATOM 7249 N N . ASN D 1 208 ? -9.403 80.630 51.479 1.00 14.24 208 ASN D N 1
ATOM 7250 C CA . ASN D 1 208 ? -9.222 82.060 51.785 1.00 14.14 208 ASN D CA 1
ATOM 7251 C C . ASN D 1 208 ? -7.788 82.542 51.596 1.00 14.08 208 ASN D C 1
ATOM 7252 O O . ASN D 1 208 ? -7.515 83.739 51.756 1.00 16.57 208 ASN D O 1
ATOM 7257 N N . THR D 1 209 ? -6.885 81.643 51.317 1.00 10.13 209 THR D N 1
ATOM 7258 C CA . THR D 1 209 ? -5.499 82.062 51.167 1.00 11.29 209 THR D CA 1
ATOM 7259 C C . THR D 1 209 ? -5.341 82.684 49.786 1.00 10.15 209 THR D C 1
ATOM 7260 O O . THR D 1 209 ? -5.638 82.028 48.797 1.00 11.65 209 THR D O 1
ATOM 7264 N N . PRO D 1 210 ? -4.836 83.931 49.692 1.00 11.10 210 PRO D N 1
ATOM 7265 C CA . PRO D 1 210 ? -4.802 84.576 48.360 1.00 11.10 210 PRO D CA 1
ATOM 7266 C C . PRO D 1 210 ? -4.014 83.807 47.357 1.00 12.08 210 PRO D C 1
ATOM 7267 O O . PRO D 1 210 ? -4.349 83.787 46.189 1.00 12.36 210 PRO D O 1
ATOM 7271 N N . ALA D 1 211 ? -2.927 83.167 47.791 1.00 11.39 211 ALA D N 1
ATOM 7272 C CA . ALA D 1 211 ? -2.108 82.398 46.831 1.00 14.15 211 ALA D CA 1
ATOM 7273 C C . ALA D 1 211 ? -2.885 81.332 46.093 1.00 14.63 211 ALA D C 1
ATOM 7274 O O . ALA D 1 211 ? -2.393 80.812 45.074 1.00 17.79 211 ALA D O 1
ATOM 7276 N N . GLY D 1 212 ? -4.012 80.895 46.651 1.00 16.46 212 GLY D N 1
ATOM 7277 C CA . GLY D 1 212 ? -4.879 79.908 45.996 1.00 14.64 212 GLY D CA 1
ATOM 7278 C C . GLY D 1 212 ? -4.551 78.478 46.359 1.00 17.29 212 GLY D C 1
ATOM 7279 O O . GLY D 1 212 ? -5.036 77.501 45.696 1.00 17.48 212 GLY D O 1
ATOM 7280 N N . ARG D 1 213 ? -3.714 78.286 47.383 1.00 14.17 213 ARG D N 1
ATOM 7281 C CA . ARG D 1 213 ? -3.428 76.909 47.912 1.00 14.34 213 ARG D CA 1
ATOM 7282 C C . ARG D 1 213 ? -2.967 77.071 49.363 1.00 14.17 213 ARG D C 1
ATOM 7283 O O . ARG D 1 213 ? -2.614 78.185 49.771 1.00 13.97 213 ARG D O 1
ATOM 7291 N N . MET D 1 214 ? -2.861 75.974 50.084 1.00 12.59 214 MET D N 1
ATOM 7292 C CA . MET D 1 214 ? -2.341 75.995 51.459 1.00 11.32 214 MET D CA 1
ATOM 7293 C C . MET D 1 214 ? -0.847 76.108 51.467 1.00 12.27 214 MET D C 1
ATOM 7294 O O . MET D 1 214 ? -0.185 75.643 50.477 1.00 11.78 214 MET D O 1
ATOM 7299 N N . VAL D 1 215 ? -0.321 76.674 52.579 1.00 9.11 215 VAL D N 1
ATOM 7300 C CA . VAL D 1 215 ? 1.104 76.519 52.859 1.00 10.28 215 VAL D CA 1
ATOM 7301 C C . VAL D 1 215 ? 1.450 75.015 52.976 1.00 9.91 215 VAL D C 1
ATOM 7302 O O . VAL D 1 215 ? 0.688 74.248 53.607 1.00 11.33 215 VAL D O 1
ATOM 7306 N N . GLU D 1 216 ? 2.634 74.623 52.430 1.00 11.32 216 GLU D N 1
ATOM 7307 C CA . GLU D 1 216 ? 3.115 73.219 52.632 1.00 12.43 216 GLU D CA 1
ATOM 7308 C C . GLU D 1 216 ? 4.398 73.252 53.453 1.00 11.73 216 GLU D C 1
ATOM 7309 O O . GLU D 1 216 ? 5.044 74.290 53.589 1.00 11.46 216 GLU D O 1
ATOM 7315 N N . ILE D 1 217 ? 4.758 72.095 54.016 1.00 9.64 217 ILE D N 1
ATOM 7316 C CA . ILE D 1 217 ? 5.988 71.992 54.809 1.00 10.39 217 ILE D CA 1
ATOM 7317 C C . ILE D 1 217 ? 7.134 72.572 54.036 1.00 9.79 217 ILE D C 1
ATOM 7318 O O . ILE D 1 217 ? 7.992 73.264 54.595 1.00 10.90 217 ILE D O 1
ATOM 7323 N N . LYS D 1 218 ? 7.169 72.276 52.734 1.00 11.58 218 LYS D N 1
ATOM 7324 C CA . LYS D 1 218 ? 8.285 72.732 51.909 1.00 13.55 218 LYS D CA 1
ATOM 7325 C C . LYS D 1 218 ? 8.480 74.275 51.992 1.00 12.94 218 LYS D C 1
ATOM 7326 O O . LYS D 1 218 ? 9.605 74.784 51.912 1.00 12.25 218 LYS D O 1
ATOM 7332 N N . ASP D 1 219 ? 7.380 75.009 52.045 1.00 11.18 219 ASP D N 1
ATOM 7333 C CA . ASP D 1 219 ? 7.464 76.501 52.055 1.00 10.34 219 ASP D CA 1
ATOM 7334 C C . ASP D 1 219 ? 8.136 76.930 53.330 1.00 10.71 219 ASP D C 1
ATOM 7335 O O . ASP D 1 219 ? 8.921 77.869 53.316 1.00 10.44 219 ASP D O 1
ATOM 7340 N N . MET D 1 220 ? 7.821 76.272 54.433 1.00 8.91 220 MET D N 1
ATOM 7341 C CA . MET D 1 220 ? 8.412 76.658 55.745 1.00 10.16 220 MET D CA 1
ATOM 7342 C C . MET D 1 220 ? 9.921 76.358 55.674 1.00 10.69 220 MET D C 1
ATOM 7343 O O . MET D 1 220 ? 10.754 77.182 56.067 1.00 10.31 220 MET D O 1
ATOM 7348 N N . VAL D 1 221 ? 10.252 75.169 55.147 1.00 9.62 221 VAL D N 1
ATOM 7349 C CA . VAL D 1 221 ? 11.669 74.751 55.111 1.00 11.01 221 VAL D CA 1
ATOM 7350 C C . VAL D 1 221 ? 12.478 75.673 54.165 1.00 10.35 221 VAL D C 1
ATOM 7351 O O . VAL D 1 221 ? 13.657 75.964 54.398 1.00 9.45 221 VAL D O 1
ATOM 7355 N N . ASP D 1 222 ? 11.849 76.084 53.069 1.00 10.00 222 ASP D N 1
ATOM 7356 C CA . ASP D 1 222 ? 12.511 77.018 52.153 1.00 10.41 222 ASP D CA 1
ATOM 7357 C C . ASP D 1 222 ? 12.982 78.295 52.863 1.00 11.22 222 ASP D C 1
ATOM 7358 O O . ASP D 1 222 ? 14.069 78.840 52.578 1.00 8.79 222 ASP D O 1
ATOM 7363 N N . THR D 1 223 ? 12.154 78.823 53.768 1.00 10.66 223 THR D N 1
ATOM 7364 C CA . THR D 1 223 ? 12.545 80.036 54.515 1.00 10.93 223 THR D CA 1
ATOM 7365 C C . THR D 1 223 ? 13.591 79.758 55.573 1.00 10.81 223 THR D C 1
ATOM 7366 O O . THR D 1 223 ? 14.522 80.520 55.732 1.00 9.80 223 THR D O 1
ATOM 7370 N N . VAL D 1 224 ? 13.442 78.645 56.278 1.00 8.58 224 VAL D N 1
ATOM 7371 C CA . VAL D 1 224 ? 14.533 78.220 57.191 1.00 10.78 224 VAL D CA 1
ATOM 7372 C C . VAL D 1 224 ? 15.847 78.099 56.452 1.00 10.15 224 VAL D C 1
ATOM 7373 O O . VAL D 1 224 ? 16.885 78.579 56.953 1.00 11.19 224 VAL D O 1
ATOM 7377 N N . GLU D 1 225 ? 15.822 77.458 55.273 1.00 11.36 225 GLU D N 1
ATOM 7378 C CA . GLU D 1 225 ? 17.096 77.214 54.552 1.00 11.79 225 GLU D CA 1
ATOM 7379 C C . GLU D 1 225 ? 17.735 78.603 54.207 1.00 11.90 225 GLU D C 1
ATOM 7380 O O . GLU D 1 225 ? 18.980 78.867 54.366 1.00 13.64 225 GLU D O 1
ATOM 7386 N N . PHE D 1 226 ? 16.882 79.546 53.832 1.00 11.48 226 PHE D N 1
ATOM 7387 C CA . PHE D 1 226 ? 17.372 80.905 53.465 1.00 11.16 226 PHE D CA 1
ATOM 7388 C C . PHE D 1 226 ? 17.978 81.561 54.718 1.00 11.59 226 PHE D C 1
ATOM 7389 O O . PHE D 1 226 ? 19.099 82.132 54.711 1.00 13.44 226 PHE D O 1
ATOM 7397 N N . LEU D 1 227 ? 17.279 81.451 55.812 1.00 10.72 227 LEU D N 1
ATOM 7398 C CA . LEU D 1 227 ? 17.741 82.140 57.031 1.00 13.08 227 LEU D CA 1
ATOM 7399 C C . LEU D 1 227 ? 19.070 81.591 57.558 1.00 15.99 227 LEU D C 1
ATOM 7400 O O . LEU D 1 227 ? 19.867 82.339 58.150 1.00 17.67 227 LEU D O 1
ATOM 7405 N N . VAL D 1 228 ? 19.362 80.332 57.286 1.00 15.91 228 VAL D N 1
ATOM 7406 C CA . VAL D 1 228 ? 20.694 79.808 57.751 1.00 17.44 228 VAL D CA 1
ATOM 7407 C C . VAL D 1 228 ? 21.791 79.801 56.691 1.00 19.03 228 VAL D C 1
ATOM 7408 O O . VAL D 1 228 ? 22.887 79.198 56.942 1.00 20.96 228 VAL D O 1
ATOM 7412 N N . SER D 1 229 ? 21.568 80.427 55.529 1.00 17.06 229 SER D N 1
ATOM 7413 C CA . SER D 1 229 ? 22.392 80.256 54.348 1.00 17.62 229 SER D CA 1
ATOM 7414 C C . SER D 1 229 ? 23.657 81.138 54.231 1.00 19.67 229 SER D C 1
ATOM 7415 O O . SER D 1 229 ? 24.447 80.918 53.285 1.00 23.42 229 SER D O 1
ATOM 7418 N N . SER D 1 230 ? 23.829 82.089 55.139 1.00 18.60 230 SER D N 1
ATOM 7419 C CA . SER D 1 230 ? 24.803 83.217 55.027 1.00 19.48 230 SER D CA 1
ATOM 7420 C C . SER D 1 230 ? 24.302 84.350 54.129 1.00 19.79 230 SER D C 1
ATOM 7421 O O . SER D 1 230 ? 24.986 85.372 54.031 1.00 22.76 230 SER D O 1
ATOM 7424 N N . LYS D 1 231 ? 23.159 84.193 53.457 1.00 15.23 231 LYS D N 1
ATOM 7425 C CA . LYS D 1 231 ? 22.605 85.276 52.632 1.00 15.34 231 LYS D CA 1
ATOM 7426 C C . LYS D 1 231 ? 21.590 86.140 53.391 1.00 13.56 231 LYS D C 1
ATOM 7427 O O . LYS D 1 231 ? 20.942 87.041 52.798 1.00 14.89 231 LYS D O 1
ATOM 7433 N N . ALA D 1 232 ? 21.389 85.798 54.651 1.00 11.23 232 ALA D N 1
ATOM 7434 C CA . ALA D 1 232 ? 20.384 86.418 55.486 1.00 11.61 232 ALA D CA 1
ATOM 7435 C C . ALA D 1 232 ? 21.037 86.916 56.775 1.00 12.07 232 ALA D C 1
ATOM 7436 O O . ALA D 1 232 ? 20.340 87.154 57.791 1.00 10.65 232 ALA D O 1
ATOM 7438 N N . ASP D 1 233 ? 22.378 87.117 56.766 1.00 11.24 233 ASP D N 1
ATOM 7439 C CA . ASP D 1 233 ? 23.029 87.475 58.072 1.00 11.80 233 ASP D CA 1
ATOM 7440 C C . ASP D 1 233 ? 22.741 88.864 58.657 1.00 9.85 233 ASP D C 1
ATOM 7441 O O . ASP D 1 233 ? 23.077 89.105 59.811 1.00 11.46 233 ASP D O 1
ATOM 7446 N N . MET D 1 234 ? 22.108 89.764 57.895 1.00 8.62 234 MET D N 1
ATOM 7447 C CA . MET D 1 234 ? 21.724 91.077 58.423 1.00 8.79 234 MET D CA 1
ATOM 7448 C C . MET D 1 234 ? 20.221 91.172 58.652 1.00 8.36 234 MET D C 1
ATOM 7449 O O . MET D 1 234 ? 19.688 92.258 58.939 1.00 8.98 234 MET D O 1
ATOM 7454 N N . ILE D 1 235 ? 19.528 90.030 58.548 1.00 8.35 235 ILE D N 1
ATOM 7455 C CA . ILE D 1 235 ? 18.147 89.994 59.074 1.00 6.61 235 ILE D CA 1
ATOM 7456 C C . ILE D 1 235 ? 18.307 89.453 60.496 1.00 8.43 235 ILE D C 1
ATOM 7457 O O . ILE D 1 235 ? 18.904 88.417 60.679 1.00 8.98 235 ILE D O 1
ATOM 7462 N N . ARG D 1 236 ? 17.858 90.200 61.513 1.00 7.35 236 ARG D N 1
ATOM 7463 C CA . ARG D 1 236 ? 18.064 89.776 62.900 1.00 7.74 236 ARG D CA 1
ATOM 7464 C C . ARG D 1 236 ? 16.852 90.095 63.734 1.00 7.53 236 ARG D C 1
ATOM 7465 O O . ARG D 1 236 ? 16.344 91.232 63.701 1.00 6.93 236 ARG D O 1
ATOM 7473 N N . GLY D 1 237 ? 16.376 89.094 64.477 1.00 8.23 237 GLY D N 1
ATOM 7474 C CA . GLY D 1 237 ? 15.231 89.253 65.405 1.00 8.73 237 GLY D CA 1
ATOM 7475 C C . GLY D 1 237 ? 13.928 89.367 64.707 1.00 9.44 237 GLY D C 1
ATOM 7476 O O . GLY D 1 237 ? 12.932 89.806 65.333 1.00 10.46 237 GLY D O 1
ATOM 7477 N N . GLN D 1 238 ? 13.887 88.997 63.426 1.00 8.22 238 GLN D N 1
ATOM 7478 C CA . GLN D 1 238 ? 12.656 89.158 62.657 1.00 6.45 238 GLN D CA 1
ATOM 7479 C C . GLN D 1 238 ? 11.865 87.853 62.624 1.00 9.51 238 GLN D C 1
ATOM 7480 O O . GLN D 1 238 ? 12.441 86.761 62.701 1.00 10.02 238 GLN D O 1
ATOM 7486 N N . THR D 1 239 ? 10.511 87.965 62.498 1.00 8.54 239 THR D N 1
ATOM 7487 C CA . THR D 1 239 ? 9.696 86.767 62.288 1.00 8.94 239 THR D CA 1
ATOM 7488 C C . THR D 1 239 ? 9.146 86.922 60.863 1.00 9.92 239 THR D C 1
ATOM 7489 O O . THR D 1 239 ? 8.377 87.873 60.591 1.00 10.44 239 THR D O 1
ATOM 7493 N N . ILE D 1 240 ? 9.519 86.044 59.964 1.00 9.51 240 ILE D N 1
ATOM 7494 C CA . ILE D 1 240 ? 9.077 86.122 58.569 1.00 9.46 240 ILE D CA 1
ATOM 7495 C C . ILE D 1 240 ? 7.798 85.291 58.453 1.00 9.53 240 ILE D C 1
ATOM 7496 O O . ILE D 1 240 ? 7.771 84.118 58.835 1.00 7.44 240 ILE D O 1
ATOM 7501 N N . ILE D 1 241 ? 6.730 85.950 57.979 1.00 9.74 241 ILE D N 1
ATOM 7502 C CA . ILE D 1 241 ? 5.413 85.245 57.879 1.00 8.96 241 ILE D CA 1
ATOM 7503 C C . ILE D 1 241 ? 5.290 84.547 56.498 1.00 9.61 241 ILE D C 1
ATOM 7504 O O . ILE D 1 241 ? 5.403 85.182 55.444 1.00 11.49 241 ILE D O 1
ATOM 7509 N N . VAL D 1 242 ? 5.049 83.240 56.544 1.00 7.59 242 VAL D N 1
ATOM 7510 C CA . VAL D 1 242 ? 4.898 82.399 55.392 1.00 9.98 242 VAL D CA 1
ATOM 7511 C C . VAL D 1 242 ? 3.441 81.868 55.436 1.00 9.97 242 VAL D C 1
ATOM 7512 O O . VAL D 1 242 ? 3.134 80.889 56.124 1.00 9.96 242 VAL D O 1
ATOM 7516 N N . ASP D 1 243 ? 2.550 82.577 54.745 1.00 9.07 243 ASP D N 1
ATOM 7517 C CA . ASP D 1 243 ? 1.077 82.233 54.853 1.00 8.92 243 ASP D CA 1
ATOM 7518 C C . ASP D 1 243 ? 0.282 82.403 53.600 1.00 9.97 243 ASP D C 1
ATOM 7519 O O . ASP D 1 243 ? -0.962 82.423 53.654 1.00 9.81 243 ASP D O 1
ATOM 7524 N N . GLY D 1 244 ? 0.944 82.523 52.447 1.00 10.23 244 GLY D N 1
ATOM 7525 C CA . GLY D 1 244 ? 0.227 82.677 51.157 1.00 10.79 244 GLY D CA 1
ATOM 7526 C C . GLY D 1 244 ? -0.532 83.995 51.090 1.00 10.57 244 GLY D C 1
ATOM 7527 O O . GLY D 1 244 ? -1.351 84.141 50.216 1.00 10.46 244 GLY D O 1
ATOM 7528 N N . GLY D 1 245 ? -0.335 84.872 52.069 1.00 8.93 245 GLY D N 1
ATOM 7529 C CA . GLY D 1 245 ? -1.059 86.155 52.100 1.00 9.40 245 GLY D CA 1
ATOM 7530 C C . GLY D 1 245 ? -2.289 86.110 52.986 1.00 10.53 245 GLY D C 1
ATOM 7531 O O . GLY D 1 245 ? -3.030 87.075 53.093 1.00 10.41 245 GLY D O 1
ATOM 7532 N N . ARG D 1 246 ? -2.535 84.977 53.657 1.00 9.11 246 ARG D N 1
ATOM 7533 C CA . ARG D 1 246 ? -3.800 84.843 54.417 1.00 9.24 246 ARG D CA 1
ATOM 7534 C C . ARG D 1 246 ? -3.973 85.935 55.441 1.00 10.61 246 ARG D C 1
ATOM 7535 O O . ARG D 1 246 ? -5.074 86.410 55.641 1.00 10.04 246 ARG D O 1
ATOM 7543 N N . SER D 1 247 ? -2.912 86.298 56.150 1.00 9.48 247 SER D N 1
ATOM 7544 C CA . SER D 1 247 ? -3.087 87.240 57.272 1.00 10.66 247 SER D CA 1
ATOM 7545 C C . SER D 1 247 ? -3.343 88.682 56.788 1.00 9.53 247 SER D C 1
ATOM 7546 O O . SER D 1 247 ? -3.709 89.543 57.624 1.00 10.55 247 SER D O 1
ATOM 7549 N N . LEU D 1 248 ? -3.204 88.926 55.492 1.00 9.43 248 LEU D N 1
ATOM 7550 C CA . LEU D 1 248 ? -3.451 90.295 54.990 1.00 9.46 248 LEU D CA 1
ATOM 7551 C C . LEU D 1 248 ? -4.945 90.611 54.975 1.00 9.42 248 LEU D C 1
ATOM 7552 O O . LEU D 1 248 ? -5.349 91.823 55.042 1.00 12.69 248 LEU D O 1
ATOM 7557 N N . LEU D 1 249 ? -5.765 89.572 54.835 1.00 9.81 249 LEU D N 1
ATOM 7558 C CA . LEU D 1 249 ? -7.188 89.823 54.604 1.00 11.07 249 LEU D CA 1
ATOM 7559 C C . LEU D 1 249 ? -7.853 90.317 55.882 1.00 14.17 249 LEU D C 1
ATOM 7560 O O . LEU D 1 249 ? -7.406 90.050 56.982 1.00 14.57 249 LEU D O 1
ATOM 7565 N N . VAL D 1 250 ? -8.917 91.105 55.697 1.00 17.98 250 VAL D N 1
ATOM 7566 C CA . VAL D 1 250 ? -9.776 91.515 56.845 1.00 22.50 250 VAL D CA 1
ATOM 7567 C C . VAL D 1 250 ? -11.294 91.340 56.621 1.00 25.57 250 VAL D C 1
ATOM 7568 O O . VAL D 1 250 ? -12.095 92.087 57.220 1.00 26.71 250 VAL D O 1
ATOM 7572 N N . LEU D 1 251 ? -11.668 90.214 55.922 1.00 27.17 251 LEU D N 1
ATOM 7573 C CA . LEU D 1 251 ? -12.897 90.077 55.083 1.00 24.36 251 LEU D CA 1
ATOM 7574 C C . LEU D 1 251 ? -14.107 91.026 55.421 1.00 27.77 251 LEU D C 1
ATOM 7575 O O . LEU D 1 251 ? -14.769 91.609 54.540 1.00 23.59 251 LEU D O 1
#

CATH classification: 3.40.50.720

Foldseek 3Di:
DAAAEEFEQCLDFLNVVLQLVVLLVPHEYEAEHAPPVVSSVVSQVVSVVSVHHYHYAYAQLLDLVSLVVSLVVCCVPPVAHAEYEAEDFDAAFDDPVPDDPVRLSSGLSRQAVSCVSNVVSNLVRHLVPQEHEYEYEAAPLLPPPDHSCVSNNVSRVNNLVVQQVCLVVCVVSLYAGEYEYEQDEPTVVLVSPPCSVVSLVCLCPQQLLNHFDYSVQRSVVVCCRGPVVNSPPHSYYHYDTSCRVVDDD/DDPAAAEEFEQCLDFLSVVLQLVVLLVPHAYEYEDAPPVVSSVVSQVVSVVSVHHYHYAYAQLLDLVSLVVSLVVCCVPHVAHAEYEAEDFDAQFDDPVPDDPVRLSSGLSRQQVSCVSNVVSNLVRHLVPQEHEYEYEAAPLLPDPDHSCVSNNVSRVNNLVVQQVCLVVCVVSLYAGEYEYEQDEPDPRLVSYPVSVVSVVCLCPQQLQNHFDYSVQVSVVVCCRGPVVNSPPHSYYHYDTSCRVVDDD/DAAEEFEPCLFFLSVVLQQVVLLVPHAYEFEDAPNVVSSVVSQVVSVVSPHHYHYAYAQLLDLVSLLVVLVVVCVPPVAHAEYEAEDFDAFQAPPVPDDPVRLSSGLSRQAVSCVSNLVSNLVRQLVPQEHEYEYEAAPLLPDPDHSCVSNNVSRVNNLVVQQVCLVPSVVSLYAGEYEYEQDEPTPNLVSDPVSVVSLVCLCPQQQQNHFDYSVQRSVVSCCRGPVNCSPPHSYYHYYTSCRVVDDD/DAAEEEAACLDFLNVVLQQVVLLVVHEYEYEDAPPVVSSVVSQVVSVVSPHHYHYAYAQLLDLVSLVVVLVVVCVPPVAHAEYEAEDFDAAFDDPVPDDPVRLSSGLSRQAVSCVSNVVSNLVRQLVPQEHEYEYEAAPLLPDPDHSCVSRNVSRVNNLVVQQVCLVVCVVSVYAGEYEYEQDEPTVNLVSPPCSVVSLVCLQPQQQLNHFDYSVQRSVVVCCRGPVVNSPPHSYYHYDRSCRVVDPD

Solvent-accessible surface area: 35090 Å² total; per-residue (Å²): 153,92,114,0,0,0,0,1,21,0,7,111,22,20,0,57,28,1,0,32,42,7,3,107,114,35,23,7,0,0,0,2,11,59,219,31,116,150,33,0,92,88,0,8,112,80,0,93,168,82,70,18,139,26,29,40,3,129,3,45,7,5,84,15,76,80,0,129,72,0,4,112,56,0,56,130,76,8,32,29,1,8,2,0,1,4,21,16,58,39,28,27,30,83,55,1,58,94,5,97,64,98,27,5,50,127,0,5,39,16,0,0,3,1,0,0,18,0,0,17,35,0,0,110,11,1,111,113,80,52,9,10,23,0,1,0,15,5,19,9,0,2,80,19,20,30,100,18,15,0,2,11,0,0,0,13,7,0,1,13,0,0,0,39,0,1,0,19,31,0,2,106,70,96,0,10,0,0,0,0,2,6,12,31,21,76,26,88,54,13,139,126,25,94,22,61,110,93,20,10,103,16,6,123,134,47,10,23,6,61,99,13,4,98,46,129,21,2,4,2,1,2,44,12,1,8,50,72,77,1,41,2,1,11,3,29,37,7,24,1,1,0,0,14,8,9,20,12,106,147,32,162,85,120,0,0,0,0,1,22,0,8,124,27,23,0,56,30,1,0,29,32,5,2,105,94,37,32,6,0,0,0,3,16,52,220,31,122,160,35,0,85,95,0,9,119,70,0,97,162,58,70,20,113,25,29,40,2,138,4,47,8,8,84,16,59,92,0,92,82,0,4,98,70,0,58,143,68,3,14,14,1,8,2,0,0,4,20,17,56,40,25,26,26,92,56,0,52,95,6,102,64,96,27,5,50,126,0,5,38,19,1,0,5,1,0,0,14,0,0,16,17,0,0,93,11,1,113,107,66,49,12,9,23,0,1,0,15,5,20,9,0,2,77,21,19,24,92,11,16,1,2,11,0,0,0,14,7,0,0,13,0,0,0,35,0,1,0,18,36,0,1,105,72,85,0,10,0,1,0,0,2,4,13,32,21,88,30,94,53,10,170,119,24,100,16,70,115,85,12,1,110,8,8,130,140,50,12,25,12,61,90,22,5,86,46,117,12,3,2,5,1,2,31,12,1,8,50,69,76,2,32,2,1,2,4,29,35,6,27,2,2,0,0,23,7,9,22,14,75,146,114,0,0,0,0,1,20,0,9,118,24,20,0,57,29,2,0,30,37,3,3,107,81,34,30,10,0,0,0,3,16,56,207,31,120,162,31,0,86,112,0,8,104,72,0,99,158,67,70,19,133,27,27,43,4,137,3,47,7,9,83,22,65,83,0,103,85,0,5,104,79,0,51,156,73,34,40,70,0,10,2,0,1,4,21,17,56,42,28,31,32,94,57,0,64,95,5,98,62,97,24,4,50,129,0,5,40,18,0,0,4,1,0,0,17,0,0,15,28,0,0,87,10,0,79,137,60,68,5,9,22,0,0,0,15,5,19,9,0,1,82,21,20,26,99,13,15,0,1,12,0,0,0,13,6,0,1,13,0,0,0,38,0,0,0,18,33,0,1,104,51,89,0,9,0,0,0,0,2,6,12,32,24,74,27,90,55,12,155,120,27,107,23,84,142,97,15,10,102,16,8,129,130,42,10,24,7,64,99,17,5,104,46,112,24,2,4,2,1,2,32,12,0,8,50,72,80,2,33,2,1,3,5,30,38,6,28,2,1,0,0,14,9,10,20,16,103,141,117,2,0,0,0,1,21,0,6,117,22,19,0,58,17,1,0,30,26,2,2,104,78,34,29,13,0,0,0,3,13,51,215,29,119,158,30,0,89,92,0,8,115,80,0,93,177,79,70,20,146,26,29,40,2,140,3,45,6,8,92,25,74,88,0,121,97,0,3,107,71,0,51,132,76,34,35,52,1,9,2,0,0,5,23,17,57,41,27,28,29,86,53,1,61,91,5,98,61,97,25,6,50,125,0,6,39,15,1,0,4,2,0,0,21,0,0,18,22,0,0,105,11,0,91,118,82,56,9,10,23,0,2,0,16,5,20,7,0,2,77,16,22,22,91,21,15,1,2,12,0,0,0,13,7,0,1,13,0,0,0,38,0,1,0,19,31,0,2,104,57,86,0,11,0,1,0,0,2,5,12,30,22,72,28,94,55,11,177,128,27,110,18,77,115,88,11,5,102,16,8,116,134,53,10,23,6,62,98,12,4,100,46,94,24,2,1,11,1,2,36,13,1,8,49,65,80,2,32,2,0,2,4,27,36,6,27,1,1,0,0,23,9,10,30,8,121

Nearest PDB structures (foldseek):
  3oid-assembly1_C  TM=1.002E+00  e=4.631E-48  Bacillus subtilis
  4jro-assembly1_C  TM=9.371E-01  e=2.505E-24  Listeria monocytogenes EGD-e
  4j2h-assembly1_A  TM=9.404E-01  e=2.041E-22  Sinorhizobium meliloti 1021
  7wwx-assembly1_A  TM=9.415E-01  e=9.899E-20  Herbaspirillum huttiense subsp. putei IAM 15032
  5wjs-assembly1_B  TM=9.230E-01  e=3.198E-20  Burkholderia thailandensis E264

B-factor: mean 14.99, std 7.69, range [2.68, 59.71]

Sequence (996 aa):
QNKCALVTGSSRGVGKAAAIRLAENGYNIVINYARSKKAALETAEEIEKLGVKVLVVKANVGQPAKIKEMFQQIDETFGRLDVFVNNAASGVLRPVMELEETHWDWTMNINAKALLFCAQEAAKLMEKNGGGHIVSISSLGSIRYLENYTTVGVSKAALEALTRYLAVELSPKQIIVNAVSGGAIDTDALKHFPNREDLLEDARQNTPAGRMVEIKDMVDTVEFLVSSKADMIRGQTIIVDGGRSLLVLMEQNKCALVTGSSRGVGKAAAIRLAENGYNIVINYARSKKAALETAEEIEKLGVKVLVVKANVGQPAKIKEMFQQIDETFGRLDVFVNNAASGVLRPVMELEETHWDWTMNINAKALLFCAQEAAKLMEKNGGGHIVSISSLGSIRYLENYTTVGVSKAALEALTRYLAVELSPKQIIVNAVSGGAIDTDALKHFPNREDLLEDARQNTPAGRMVEIKDMVDTVEFLVSSKADMIRGQTIIVDGGRSLLVLNKCALVTGSSRGVGKAAAIRLAENGYNIVINYARSKKAALETAEEIEKLGVKVLVVKANVGQPAKIKEMFQQIDETFGRLDVFVNNAASGVLRPVMELEETHWDWTMNINAKALLFCAQEAAKLMEKNGGGHIVSISSLGSIRYLENYTTVGVSKAALEALTRYLAVELSPKQIIVNAVSGGAIDTDALKHFPNREDLLEDARQNTPAGRMVEIKDMVDTVEFLVSSKADMIRGQTIIVDGGRSLLVLNKCALVTGSSRGVGKAAAIRLAENGYNIVINYARSKKAALETAEEIEKLGVKVLVVKANVGQPAKIKEMFQQIDETFGRLDVFVNNAASGVLRPVMELEETHWDWTMNINAKALLFCAQEAAKLMEKNGGGHIVSISSLGSIRYLENYTTVGVSKAALEALTRYLAVELSPKQIIVNAVSGGAIDTDALKHFPNREDLLEDARQNTPAGRMVEIKDMVDTVEFLVSSKADMIRGQTIIVDGGRSLLVL

Radius of gyration: 28.14 Å; Cα contacts (8 Å, |Δi|>4): 2403; chains: 4; bounding box: 62×82×83 Å

Secondary structure (DSSP, 8-state):
---EEEESS-SSHHHHHHHHHHHHTT-EEEEEESS-HHHHHHHHHHHHTTT--EEEEE--TT-HHHHHHHHHHHHHHHS---EEEE-------S-GGG--HHHHHHHHIIIIIHHHHHHHHHHHHHHTTT-EEEEEEEEGGGTSB-TT-HHHHHHHHHHHHHHHHHHHHTGGGTEEEEEEEE--B-SGGGGG-TTHHHHHHHHHHH-TTSS-B-HHHHHHHHHHHTSSTTTT--S-EEEESTTGGGB--/--SS-EEEESS-SSHHHHHHHHHHHHTT-EEEEEESS-HHHHHHHHHHHHTTT--EEEEE--TTSHHHHHHHHHHHHHHTS---EEEE-------S-GGG--HHHHHHHHIIIIIHHHHHHHHHHHHHGGGT-EEEEEEEEGGGTSB-TT-HHHHHHHHHHHHHHHHHHHHTGGGTEEEEEEEE--B-SGGGGG-TTHHHHHHHHHHH-TTSS-B-HHHHHHHHHHHTSSTTTT--S-EEEESTTGGGB--/--EEEESS-SSHHHHHHHHHHHHTT-EEEEEESS-HHHHHHHHHHHHTTT--EEEEE--TT-HHHHHHHHHHHHHHHS---EEEE---------GGG--HHHHHHHHIIIIIHHHHHHHHHHHHHHHTT-EEEEEEEEGGGTSB-TT-HHHHHHHHHHHHHHHHHHHHTGGGTEEEEEEEE----SGGGGG-TTHHHHHHHHHHH-TTSS---HHHHHHHHHHHTSSTTTT--S-EEEESTTGGGB--/--EEEESS-SSHHHHHHHHHHHHTT-EEEEEESS-HHHHHHHHHHHHTTT--EEEEE--TT-HHHHHHHHHHHHHHHS---EEEE-------S-GGG--HHHHHHHHIIIIIHHHHHHHHHHHHHGGGT-EEEEEEEEGGGTSB-TT-HHHHHHHHHHHHHHHHHHHHTGGGTEEEEEEEE----SGGGGG-TTHHHHHHHHHHH-TTSS---HHHHHHHHHHHTSSSSTT--S-EEEESTTGGGB--

Organism: Bacillus subtilis (strain 168) (NCBI:txid224308)

InterPro domains:
  IPR002347 Short-chain dehydrogenase/reductase SDR [PF13561] (13-245)
  IPR002347 Short-chain dehydrogenase/reductase SDR [PR00080] (81-92)
  IPR002347 Short-chain dehydrogenase/reductase SDR [PR00080] (134-142)
  IPR002347 Short-chain dehydrogenase/reductase SDR [PR00080] (154-173)
  IPR002347 Short-chain dehydrogenase/reductase SDR [PR00081] (6-23)
  IPR002347 Short-chain dehydrogenase/reductase SDR [PR00081] (81-92)
  IPR002347 Short-chain dehydrogenase/reductase SDR [PR00081] (128-144)
  IPR002347 Short-chain dehydrogenase/reductase SDR [PR00081] (154-173)
  IPR002347 Short-chain dehydrogenase/reductase SDR [PR00081] (175-192)
  IPR002347 Short-chain dehydrogenase/reductase SDR [PR00081] (210-230)
  IPR036291 NAD(P)-binding domain superfamily [SSF51735] (3-248)

GO terms:
  GO:0141148 enoyl-[acyl-carrier-protein] reductase (NADPH) activity (F, EXP)
  GO:0050661 NADP binding (F, IDA)
  GO:0004318 enoyl-[acyl-carrier-protein] reductase (NADH) activity (F, IDA)
  GO:0030497 fatty acid elongation (P, IDA)